Protein 5EVI (pdb70)

Nearest PDB structures (foldseek):
  5evi-assembly3_C  TM=1.002E+00  e=6.046E-64  Pseudomonas syringae pv. tomato str. DC3000
  5za2-assembly1_A  TM=9.577E-01  e=6.975E-39  Escherichia coli
  6k8x-assembly1_A  TM=9.691E-01  e=8.787E-38  Klebsiella pneumoniae
  5gsc-assembly1_A  TM=9.447E-01  e=3.032E-37  Klebsiella aerogenes
  6lc7-assembly2_B  TM=9.352E-01  e=4.575E-34  Enterobacter cloacae

Organism: Pseudomonas syringae pv. tomato (strain ATCC BAA-871 / DC3000) (NCBI:txid223283)

CATH classification: 3.40.710.10

Secondary structure (DSSP, 8-state):
-HHHHHHHHHHHH---S--SEEEEEEEE---EEEEEEB-----PBP-TT-BEE-GGGHHHHHHHHHHHHHHTTS--TTSBGGG--TTTTSHHHHSBTTHHHHT-SS---SS--TT--STTT--TTTT---SS-TTSEE---HHHHHHHHHHHHH---TTT---SHHHHHT-TTEESS-----TTBPPEE-TTS-EE-PPP-TTHHHHH--EE-HHHHHHHHHHHHT-S---HHHHHHHHHTT-EEEE----B-SS-BEEPSSP-HHHHHHHTS-----EE-EEEEEEEPP-TTSEE--EE-SS-EEEEEEE---EEEEEEE----HHHHHHHHHHHHHHH--/-HHHHHHHHHHHHHH---S--SEEEEEEEE---EEEEEEBS-TTT-PBP-TT-B---GGGHHHHHHHHHHHHHHTTS--TTSBGGG--TTTTSTGGGSBTTHHHHT-SS---SS--TT--STTT--HHHH---SS-TTSEE---HHHHHHHHHHHHH---TTT---SHHHHTT-TT--SS-----TTBPPEE-TTS-EE-PPP-TTHHHHH----HHHHHHHHHHHHT-S---HHHHHHHHHTT-EEEE----B-SS-EEEPSS--HHHHHHHTS-----EE-EEEEEEEPP-TTSEEEEEEEETTEEEEEEEE---EEEEEEE----HHHH--HHHHHHHHS--/-HHHHHHHHHHHH---S--SEEEEEEEE---EEEEEEB------B--TT-B---GGGHHHHHHHHHHHHHHTTS--TTSBGGG--TTTTSTGGGSBTTHHHHT-SS---SSPPTT--STTT--HHHH---SS-TTSEE---HHHHHHHHHHHHH---TTT---SHHHHHT-SS--SS--TTTGGGBPPEE-TTS-EE-PPP-TTHHHHH----HHHHHHHHHHHHT-S---HHHHHHHHHTT-EEEE----B-SS-BEEPSSP-HHHHHHHTS-----EE-EEEEEEEPP-TTSEE--EE-SS-EEEEEEE---EEEEEEE----HHHHHHHHHHHHHTS--/-HHHHHHHHHHHH----S--SEEEEEEEE---EEEEEEB-----PBP-TT-B---GGGHHHHHHHHHHHHHHTTS--TTSBGGG--TTTTSTTTTSBTTHHHHT-SS---SSPPTT--STTT--------SS-TTSEE---HHHHHHHHHHHHH---TTT---SHHHHHT-TT--SS--STTGGGBPPEE-TTS-EE-PPP-TTHHHHH----HHHHHHHHHHHHT-S---HHHHHHHHHTT-EEEE----B-SS-EEEPSSP-HHHHHHHTS-----EE-EEEEEEEPP-TTSEEEEEEE-SS-EEEEEEE---EEEEEEE----HHHHHHHHHHHHHHHS--

Sequence (1373 aa):
AALDTLVQTEARKVQEENNITGLSIAITRHGQQFYNYGVASATGQPVSSDTLFELGSISKTFTATLATWAQANGRLSLTQSIDTYPPLRDTRLGKIPVFHLGTHTAGGFPIQVPEKVQNTRQLDYFKAWQPEYLPGTHRTYANPSIGLLGVIAARSNPFQEAQQRLFPALGLNSTYVNVPDDQTLYAQGYNTLDEPVRVNPGILAAEAYGVKSSSRDLIRFVEANIGLGQYDAPLQQRALSDTRIGYFKVGGTQDLAWEQYPTPIHLDDVLLAGNASALNTQKADAIEPPLAAQPTAWVNTGSTNNGFGGYVAFIAQQLGIVILANNYPNEERVKLAYRILQHAEPNSAALDTLVQTEARKVQENNITGLSIAITRHGQQFYNYGVASKATGQPVSSDTLFELGSISKTFTATLATWAQANGRLSSLTQSIDTYPPLRDTRLGKIPVFHLGTHTAGGFPIQVPEKVQNTRQLDYFKAWQPEYLPGTHRTYANPSIGLLGVIAARSNPFQEAQQRLFPALGLNSTYVNVPDDQTLYAQGYNTLDEPVRVNPGILAAEAYGVSSSRDLIRFVEANIGLGQYDAPLQRALSDTRIGYFKVGGTQDLAWEQYPTPIHLDVLLAGNASALNTQKADAIEPPLAAQPTAWVNKTGSTNNGFGGYVAFIAQQLGIVILANNYPNEERVLAYRILQHAEPLAALDTLVQTEARKVQEENNITGLSIAITRHGQQFYNYGVASATGQPVSSDTLFELGSISKTFTATLATWAQANGRLSLTQSIDTYPPLRDTRLGKIPVFHLGTHTAGGFPIQVPEKVQNTRQLDYFKAWQPEYLPGTHRTYANPSIGLLGVIAARSNPFQEAQQRLFPALGLNSTYVNVPDDKQTLYAQGYNTLDEPVRVNPGILAAEAYGVSSSRDLIRFVEANIGLGQYDAPLQRALSDTRIGYFKVGGTQDLAWEQYPTPIHLDVLLAGNASALNTQKADAIEPPLAAQPTAWVNTGSTNGFGGYVVAFIAQQLGIVILANNYPNEERVKLAYRILQHAEPNSAALDTLVQTEARVQEENNITGLSIAITRHGQQFYNYGVASATGQPVSSDTLFELGSISKTFTATLATWAQANGRLSLTQSIDTYPPLRDTRLGKIPVFHLGTHTAGGFPIQVPEKVQNTRQLDYFAWQPEYLPGTHRTYANPSIGLLGVIAARSSNPFQQEAQQRLFPALGLNSTYVNVPDDKQTLYAQGYNTLDEPVRVNPGILAAEAYGVSSSRDLIRFVEANIGLGQYDAPLQRALSDTRIGYFKVGGTQDLAWEQYPTPIHLDVLLAGNASALNTQKADAIEPPLAAQPTAWVNKTGSTNNGFGGYVVAFIAQQLGIVILANNYPNEERVKLAYRILQHAEPL

Solvent-accessible surface area: 56270 Å² total

Radius of gyration: 38.15 Å; Cα contacts (8 Å, |Δi|>4): 3129; chains: 4; bounding box: 93×88×95 Å

Foldseek 3Di:
DVLLVLLVVLVVVLVVFPFQWKKKWKADPHTDIDIDHPLEVVRHGAGLFQKEFFAQVLLLLLLLLLLLCVLVVLDDQQQFQPVLPPLPPALNRRFGLLLLLQQFQADDDAEDDPVDADDVSLCCRRPDDGPDHGQFKHFHHLNSSLVSLVSSPSSVDSQCSCVPRCVLLPNPNKHLDDDDVVPRHGWFAAPVGDTDDDDDDDSCSRGGRMMGGNNRVVSVVQLLLPPDPHPVSSNSSSQQQQWFFKDFPQTGGRSKDKHAPPDDLVSVLVVQAPPSDMTGIDTDVVIHGRDQRIWIKWRDDRGWIKMKIDRSCGIIMIMITRHGDPSSVSVSSVSSRVPVPD/DVVVLLVLLVVLVVVLVVFPFQWKWKWKADPHTDIDIDHALDPVVRHGADLLFDFFQAQVLLLVLLLLQLLLVLVVLHDQQAFQPVLPPQPPALNRRFGLLLLLQQFQADDPAEDDPVDADDVSLCCRRPDDGPDHGQFKHFHHLNSLLSSQVSSCVSPDSQCSLVPSCVLLVNVFKHLDDDPVCPSHGFFAAPVGDTDDDDDDRSCSRRTRMGGNNRVVSVVQLLLPPDPHDVSSNSSSQQQQWFFKDFDQTGGRSKDKHAPPDDLVSVLVVQDPVSPMTTIHTDVVTHGRDQAIWIKDWRDDRGWTKIKIDRSCGIIMIMITRHGDPSSVSSRVSSSVVVDDD/DVLVVLLVVLVVVLVVFPFAWKKKWKADQHTDIDIDHALEVVRHGDDLFFDFFFFQVLLLLLLLLLLLLVLVVLDDQQQFQPVLPPQPPAPNRRFGLLLLQQQFSADDPAEDDPVDDDPVSLCCRRPDDGPDHGQFKHFHHQNSSLVSLVSSCSSPDSQCVCVPSCVLLPQPRKHLDHDPVCVVSHGFFAAPVRDTDDDDDDDSCSRRGRMGGNVRVVSVVQLLLPNRPHDDSSNSSSQQQQFFFKDDDQTGGRSKDKHAPPDDLVSVLVVQDPPSHMDTIDTDVPTHGRDLHIWIWWRDDRGWIKIKTDRSCGIIMIMITRHDGPSSVSVSRCSSRVPPDD/DQVVLLVVLVVLVCLVVFPFQWKKKWKWDVHTDIDIDHALAVVRHGADLFFDFFQFQVLLLLLLLLLLLCVLVVLHDQQAFLPVLPPCPPHLSRRFGLLLLLQQFSADDQAEDDPVQADPVSLCCNVDDGNDHGQFKHFHHLNSQLSSLVSSPSSPDSQCSLVVRCVLLVQPSKHLDHDPVSPVSYGWFAAPVRHTDDDDDGDSCSRRRRMHGQNRVVSLVQLLLPDRPHPPSSNSSSFQQQWFFKDFPQTGGRSKDKHAPPDDLVSVLVVQAVCSHMTTIDTDVPTHGRDQQIWIKDWRDDRGWTKIKIDRNCMIIMIMITRHGGPSSRSVSVVVSSVSVDDD

Structure (mmCIF, N/CA/C/O backbone):
data_5EVI
#
_entry.id   5EVI
#
_cell.length_a   53.869
_cell.length_b   72.645
_cell.length_c   93.770
_cell.angle_alpha   89.94
_cell.angle_beta   90.01
_cell.angle_gamma   90.08
#
_symmetry.space_group_name_H-M   'P 1'
#
loop_
_entity.id
_entity.type
_entity.pdbx_description
1 polymer 'Beta-Lactamase/D-Alanine Carboxypeptidase'
2 polymer 'Beta-Lactamase/D-Alanine Carboxypeptidase'
3 polymer 'Beta-Lactamase/D-Alanine Carboxypeptidase'
4 polymer 'Beta-Lactamase/D-Alanine Carboxypeptidase'
5 non-polymer 'SULFATE ION'
6 non-polymer 1,2-ETHANEDIOL
7 water water
#
loop_
_atom_site.group_PDB
_atom_site.id
_atom_site.type_symbol
_atom_site.label_atom_id
_atom_site.label_alt_id
_atom_site.label_comp_id
_atom_site.label_asym_id
_atom_site.label_entity_id
_atom_site.label_seq_id
_atom_site.pdbx_PDB_ins_code
_atom_site.Cartn_x
_atom_site.Cartn_y
_atom_site.Cartn_z
_atom_site.occupancy
_atom_site.B_iso_or_equiv
_atom_site.auth_seq_id
_atom_site.auth_comp_id
_atom_site.auth_asym_id
_atom_site.auth_atom_id
_atom_site.pdbx_PDB_model_num
ATOM 1 N N . ALA A 1 10 ? 23.994 6.022 17.805 1.00 21.85 5 ALA A N 1
ATOM 2 C CA . ALA A 1 10 ? 24.755 4.771 18.117 1.00 21.76 5 ALA A CA 1
ATOM 3 C C . ALA A 1 10 ? 23.889 3.818 18.933 1.00 21.78 5 ALA A C 1
ATOM 4 O O . ALA A 1 10 ? 23.826 2.632 18.614 1.00 21.90 5 ALA A O 1
ATOM 6 N N . ALA A 1 11 ? 23.231 4.347 19.972 1.00 22.04 6 ALA A N 1
ATOM 7 C CA . ALA A 1 11 ? 22.264 3.581 20.760 1.00 22.58 6 ALA A CA 1
ATOM 8 C C . ALA A 1 11 ? 21.094 3.118 19.890 1.00 22.92 6 ALA A C 1
ATOM 9 O O . ALA A 1 11 ? 20.716 1.958 19.926 1.00 22.23 6 ALA A O 1
ATOM 11 N N . LEU A 1 12 ? 20.526 4.038 19.120 1.00 23.19 7 LEU A N 1
ATOM 12 C CA . LEU A 1 12 ? 19.439 3.673 18.218 1.00 22.89 7 LEU A CA 1
ATOM 13 C C . LEU A 1 12 ? 19.930 2.652 17.214 1.00 22.52 7 LEU A C 1
ATOM 14 O O . LEU A 1 12 ? 19.272 1.642 17.003 1.00 21.97 7 LEU A O 1
ATOM 19 N N . ASP A 1 13 ? 21.120 2.867 16.658 1.00 22.89 8 ASP A N 1
ATOM 20 C CA . ASP A 1 13 ? 21.692 1.903 15.714 1.00 23.17 8 ASP A CA 1
ATOM 21 C C . ASP A 1 13 ? 21.959 0.505 16.349 1.00 22.02 8 ASP A C 1
ATOM 22 O O . ASP A 1 13 ? 21.693 -0.532 15.717 1.00 21.02 8 ASP A O 1
ATOM 27 N N . THR A 1 14 ? 22.436 0.466 17.600 1.00 20.67 9 THR A N 1
ATOM 28 C CA . THR A 1 14 ? 22.615 -0.804 18.305 1.00 19.56 9 THR A CA 1
ATOM 29 C C . THR A 1 14 ? 21.257 -1.494 18.550 1.00 17.93 9 THR A C 1
ATOM 30 O O . THR A 1 14 ? 21.162 -2.680 18.355 1.00 17.24 9 THR A O 1
ATOM 34 N N . LEU A 1 15 ? 20.211 -0.728 18.889 1.00 17.03 10 LEU A N 1
ATOM 35 C CA . LEU A 1 15 ? 18.846 -1.284 19.102 1.00 16.47 10 LEU A CA 1
ATOM 36 C C . LEU A 1 15 ? 18.250 -1.893 17.823 1.00 16.11 10 LEU A C 1
ATOM 37 O O . LEU A 1 15 ? 17.791 -3.046 17.826 1.00 15.24 10 LEU A O 1
ATOM 42 N N . VAL A 1 16 ? 18.256 -1.106 16.743 1.00 15.55 11 VAL A N 1
ATOM 43 C CA . VAL A 1 16 ? 17.749 -1.586 15.453 1.00 15.35 11 VAL A CA 1
ATOM 44 C C . VAL A 1 16 ? 18.445 -2.908 15.123 1.00 15.51 11 VAL A C 1
ATOM 45 O O . VAL A 1 16 ? 17.769 -3.887 14.867 1.00 15.77 11 VAL A O 1
ATOM 49 N N . GLN A 1 17 ? 19.773 -2.951 15.215 1.00 15.65 12 GLN A N 1
ATOM 50 C CA . GLN A 1 17 ? 20.510 -4.143 14.842 1.00 16.17 12 GLN A CA 1
ATOM 51 C C . GLN A 1 17 ? 20.096 -5.375 15.648 1.00 15.56 12 GLN A C 1
ATOM 52 O O . GLN A 1 17 ? 19.976 -6.460 15.083 1.00 15.68 12 GLN A O 1
ATOM 58 N N . THR A 1 18 ? 19.879 -5.207 16.949 1.00 15.56 13 THR A N 1
ATOM 59 C CA . THR A 1 18 ? 19.480 -6.311 17.855 1.00 15.49 13 THR A CA 1
ATOM 60 C C . THR A 1 18 ? 18.082 -6.836 17.497 1.00 15.33 13 THR A C 1
ATOM 61 O O . THR A 1 18 ? 17.909 -8.026 17.256 1.00 14.58 13 THR A O 1
ATOM 65 N N . GLU A 1 19 ? 17.115 -5.931 17.393 1.00 15.32 14 GLU A N 1
ATOM 66 C CA . GLU A 1 19 ? 15.745 -6.281 16.974 1.00 15.64 14 GLU A CA 1
ATOM 67 C C . GLU A 1 19 ? 15.688 -6.928 15.575 1.00 15.21 14 GLU A C 1
ATOM 68 O O . GLU A 1 19 ? 14.989 -7.934 15.392 1.00 14.85 14 GLU A O 1
ATOM 74 N N . ALA A 1 20 ? 16.428 -6.349 14.614 1.00 15.07 15 ALA A N 1
ATOM 75 C CA . ALA A 1 20 ? 16.513 -6.840 13.222 1.00 15.19 15 ALA A CA 1
ATOM 76 C C . ALA A 1 20 ? 17.069 -8.260 13.137 1.00 15.59 15 ALA A C 1
ATOM 77 O O . ALA A 1 20 ? 16.460 -9.157 12.543 1.00 15.39 15 ALA A O 1
ATOM 79 N N . ARG A 1 21 ? 18.218 -8.470 13.772 1.00 15.68 16 ARG A N 1
ATOM 80 C CA . ARG A 1 21 ? 18.826 -9.799 13.846 1.00 16.53 16 ARG A CA 1
ATOM 81 C C . ARG A 1 21 ? 17.915 -10.838 14.536 1.00 15.62 16 ARG A C 1
ATOM 82 O O . ARG A 1 21 ? 17.834 -11.958 14.089 1.00 14.96 16 ARG A O 1
ATOM 90 N N . LYS A 1 22 ? 17.249 -10.466 15.627 1.00 15.58 17 LYS A N 1
ATOM 91 C CA . LYS A 1 22 ? 16.361 -11.393 16.327 1.00 15.83 17 LYS A CA 1
ATOM 92 C C . LYS A 1 22 ? 15.180 -11.838 15.432 1.00 15.23 17 LYS A C 1
ATOM 93 O O . LYS A 1 22 ? 14.869 -13.015 15.350 1.00 14.52 17 LYS A O 1
ATOM 99 N N . VAL A 1 23 ? 14.552 -10.889 14.746 1.00 14.97 18 VAL A N 1
ATOM 100 C CA . VAL A 1 23 ? 13.426 -11.211 13.877 1.00 14.78 18 VAL A CA 1
ATOM 101 C C . VAL A 1 23 ? 13.881 -12.044 12.655 1.00 14.94 18 VAL A C 1
ATOM 102 O O . VAL A 1 23 ? 13.177 -12.953 12.222 1.00 14.28 18 VAL A O 1
ATOM 114 N N . GLN A 1 25 ? 16.451 -14.120 12.654 1.00 16.49 20 GLN A N 1
ATOM 115 C CA . GLN A 1 25 ? 16.699 -15.455 13.220 1.00 16.72 20 GLN A CA 1
ATOM 116 C C . GLN A 1 25 ? 15.416 -16.258 13.406 1.00 16.18 20 GLN A C 1
ATOM 117 O O . GLN A 1 25 ? 15.358 -17.398 12.999 1.00 16.57 20 GLN A O 1
ATOM 123 N N A GLU A 1 26 ? 14.404 -15.646 14.033 0.38 16.00 21 GLU A N 1
ATOM 124 N N B GLU A 1 26 ? 14.402 -15.635 13.975 0.62 16.23 21 GLU A N 1
ATOM 125 C CA A GLU A 1 26 ? 13.090 -16.271 14.285 0.38 15.84 21 GLU A CA 1
ATOM 126 C CA B GLU A 1 26 ? 13.159 -16.307 14.287 0.62 16.27 21 GLU A CA 1
ATOM 127 C C A GLU A 1 26 ? 12.408 -16.722 13.002 0.38 15.72 21 GLU A C 1
ATOM 128 C C B GLU A 1 26 ? 12.266 -16.620 13.086 0.62 15.95 21 GLU A C 1
ATOM 129 O O A GLU A 1 26 ? 11.982 -17.867 12.887 0.38 15.77 21 GLU A O 1
ATOM 130 O O B GLU A 1 26 ? 11.511 -17.583 13.127 0.62 16.12 21 GLU A O 1
ATOM 141 N N . ASN A 1 27 ? 12.361 -15.824 12.023 1.00 15.64 22 ASN A N 1
ATOM 142 C CA . ASN A 1 27 ? 11.520 -15.991 10.836 1.00 15.35 22 ASN A CA 1
ATOM 143 C C . ASN A 1 27 ? 12.232 -16.416 9.565 1.00 15.00 22 ASN A C 1
ATOM 144 O O . ASN A 1 27 ? 11.580 -16.527 8.502 1.00 14.51 22 ASN A O 1
ATOM 149 N N . ASN A 1 28 ? 13.533 -16.724 9.689 1.00 14.92 23 ASN A N 1
ATOM 150 C CA . ASN A 1 28 ? 14.384 -17.192 8.594 1.00 15.34 23 ASN A CA 1
ATOM 151 C C . ASN A 1 28 ? 14.389 -16.225 7.409 1.00 14.50 23 ASN A C 1
ATOM 152 O O . ASN A 1 28 ? 13.999 -16.561 6.268 1.00 14.79 23 ASN A O 1
ATOM 157 N N . ILE A 1 29 ? 14.776 -14.993 7.698 1.00 13.50 24 ILE A N 1
ATOM 158 C CA . ILE A 1 29 ? 14.797 -13.953 6.694 1.00 12.74 24 ILE A CA 1
ATOM 159 C C . ILE A 1 29 ? 16.225 -13.863 6.208 1.00 12.43 24 ILE A C 1
ATOM 160 O O . ILE A 1 29 ? 17.170 -13.819 7.012 1.00 12.63 24 ILE A O 1
ATOM 165 N N . THR A 1 30 ? 16.367 -13.809 4.891 1.00 12.18 25 THR A N 1
ATOM 166 C CA . THR A 1 30 ? 17.679 -13.766 4.203 1.00 11.66 25 THR A CA 1
ATOM 167 C C . THR A 1 30 ? 18.250 -12.352 4.044 1.00 11.65 25 THR A C 1
ATOM 168 O O . THR A 1 30 ? 19.476 -12.150 4.170 1.00 11.74 25 THR A O 1
ATOM 172 N N . GLY A 1 31 ? 17.368 -11.425 3.698 1.00 11.40 26 GLY A N 1
ATOM 173 C CA . GLY A 1 31 ? 17.659 -10.005 3.589 1.00 11.09 26 GLY A CA 1
ATOM 174 C C . GLY A 1 31 ? 16.592 -9.101 4.164 1.00 10.92 26 GLY A C 1
ATOM 175 O O . GLY A 1 31 ? 15.409 -9.380 4.110 1.00 10.92 26 GLY A O 1
ATOM 176 N N . LEU A 1 32 ? 17.021 -7.980 4.690 1.00 10.83 27 LEU A N 1
ATOM 177 C CA . LEU A 1 32 ? 16.128 -7.054 5.357 1.00 10.77 27 LEU A CA 1
ATOM 178 C C . LEU A 1 32 ? 16.685 -5.660 5.190 1.00 10.51 27 LEU A C 1
ATOM 179 O O . LEU A 1 32 ? 17.878 -5.397 5.464 1.00 10.22 27 LEU A O 1
ATOM 184 N N . SER A 1 33 ? 15.822 -4.766 4.727 1.00 10.36 28 SER A N 1
ATOM 185 C CA . SER A 1 33 ? 16.168 -3.354 4.633 1.00 10.54 28 SER A CA 1
ATOM 186 C C . SER A 1 33 ? 15.169 -2.518 5.405 1.00 10.26 28 SER A C 1
ATOM 187 O O . SER A 1 33 ? 13.975 -2.584 5.100 1.00 10.37 28 SER A O 1
ATOM 190 N N . ILE A 1 34 ? 15.672 -1.722 6.374 1.00 10.13 29 ILE A N 1
ATOM 191 C CA . ILE A 1 34 ? 14.862 -0.769 7.173 1.00 10.04 29 ILE A CA 1
ATOM 192 C C . ILE A 1 34 ? 15.286 0.687 6.895 1.00 10.04 29 ILE A C 1
ATOM 193 O O . ILE A 1 34 ? 16.487 1.032 6.817 1.00 10.33 29 ILE A O 1
ATOM 198 N N . ALA A 1 35 ? 14.321 1.561 6.760 1.00 10.02 30 ALA A N 1
ATOM 199 C CA . ALA A 1 35 ? 14.613 2.975 6.747 1.00 10.26 30 ALA A CA 1
ATOM 200 C C . ALA A 1 35 ? 13.686 3.657 7.729 1.00 10.44 30 ALA A C 1
ATOM 201 O O . ALA A 1 35 ? 12.507 3.331 7.774 1.00 10.59 30 ALA A O 1
ATOM 203 N N . ILE A 1 36 ? 14.212 4.636 8.468 1.00 10.89 31 ILE A N 1
ATOM 204 C CA . ILE A 1 36 ? 13.418 5.473 9.365 1.00 11.11 31 ILE A CA 1
ATOM 205 C C . ILE A 1 36 ? 13.607 6.940 9.013 1.00 11.09 31 ILE A C 1
ATOM 206 O O . ILE A 1 36 ? 14.676 7.369 8.601 1.00 11.17 31 ILE A O 1
ATOM 211 N N . THR A 1 37 ? 12.552 7.721 9.186 1.00 11.00 32 THR A N 1
ATOM 212 C CA . THR A 1 37 ? 12.656 9.151 9.019 1.00 11.06 32 THR A CA 1
ATOM 213 C C . THR A 1 37 ? 12.082 9.759 10.299 1.00 11.32 32 THR A C 1
ATOM 214 O O . THR A 1 37 ? 11.070 9.280 10.838 1.00 10.72 32 THR A O 1
ATOM 218 N N . ARG A 1 38 ? 12.796 10.759 10.820 1.00 11.81 33 ARG A N 1
ATOM 219 C CA . ARG A 1 38 ? 12.400 11.456 12.042 1.00 12.55 33 ARG A CA 1
ATOM 220 C C . ARG A 1 38 ? 12.649 12.930 11.792 1.00 13.06 33 ARG A C 1
ATOM 221 O O . ARG A 1 38 ? 13.818 13.337 11.601 1.00 12.66 33 ARG A O 1
ATOM 229 N N . HIS A 1 39 ? 11.579 13.729 11.713 1.00 13.82 34 HIS A N 1
ATOM 230 C CA . HIS A 1 39 ? 11.688 15.148 11.349 1.00 15.10 34 HIS A CA 1
ATOM 231 C C . HIS A 1 39 ? 12.537 15.400 10.079 1.00 15.05 34 HIS A C 1
ATOM 232 O O . HIS A 1 39 ? 13.445 16.251 10.106 1.00 16.20 34 HIS A O 1
ATOM 239 N N . GLY A 1 40 ? 12.278 14.655 8.996 1.00 14.75 35 GLY A N 1
ATOM 240 C CA . GLY A 1 40 ? 13.125 14.710 7.788 1.00 14.45 35 GLY A CA 1
ATOM 241 C C . GLY A 1 40 ? 14.463 13.991 7.813 1.00 14.16 35 GLY A C 1
ATOM 242 O O . GLY A 1 40 ? 15.030 13.693 6.759 1.00 13.81 35 GLY A O 1
ATOM 254 N N . GLN A 1 42 ? 16.711 11.004 7.711 1.00 14.06 37 GLN A N 1
ATOM 255 C CA . GLN A 1 42 ? 16.600 9.613 7.275 1.00 14.30 37 GLN A CA 1
ATOM 256 C C . GLN A 1 42 ? 17.801 8.772 7.673 1.00 14.24 37 GLN A C 1
ATOM 257 O O . GLN A 1 42 ? 18.947 9.226 7.503 1.00 13.93 37 GLN A O 1
ATOM 263 N N . GLN A 1 43 ? 17.550 7.561 8.162 1.00 14.12 38 GLN A N 1
ATOM 264 C CA . GLN A 1 43 ? 18.606 6.589 8.495 1.00 14.43 38 GLN A CA 1
ATOM 265 C C . GLN A 1 43 ? 18.246 5.217 7.976 1.00 14.04 38 GLN A C 1
ATOM 266 O O . GLN A 1 43 ? 17.068 4.817 7.986 1.00 13.94 38 GLN A O 1
ATOM 272 N N . PHE A 1 44 ? 19.273 4.482 7.558 1.00 13.63 39 PHE A N 1
ATOM 273 C CA . PHE A 1 44 ? 19.132 3.255 6.791 1.00 13.58 39 PHE A CA 1
ATOM 274 C C . PHE A 1 44 ? 19.889 2.144 7.478 1.00 13.52 39 PHE A C 1
ATOM 275 O O . PHE A 1 44 ? 21.027 2.350 7.946 1.00 13.36 39 PHE A O 1
ATOM 283 N N . TYR A 1 45 ? 19.265 0.967 7.515 1.00 13.43 40 TYR A N 1
ATOM 284 C CA . TYR A 1 45 ? 19.794 -0.203 8.190 1.00 13.49 40 TYR A CA 1
ATOM 285 C C . TYR A 1 45 ? 19.586 -1.420 7.307 1.00 13.25 40 TYR A C 1
ATOM 286 O O . TYR A 1 45 ? 18.449 -1.858 7.049 1.00 13.08 40 TYR A O 1
ATOM 295 N N . ASN A 1 46 ? 20.688 -1.972 6.832 1.00 12.84 41 ASN A N 1
ATOM 296 C CA . ASN A 1 46 ? 20.641 -3.056 5.884 1.00 13.35 41 ASN A CA 1
ATOM 297 C C . ASN A 1 46 ? 21.321 -4.291 6.456 1.00 13.40 41 ASN A C 1
ATOM 298 O O . ASN A 1 46 ? 22.430 -4.185 7.053 1.00 13.69 41 ASN A O 1
ATOM 303 N N . TYR A 1 47 ? 20.651 -5.440 6.308 1.00 13.72 42 TYR A N 1
ATOM 304 C CA . TYR A 1 47 ? 21.132 -6.734 6.823 1.00 13.89 42 TYR A CA 1
ATOM 305 C C . TYR A 1 47 ? 20.918 -7.847 5.824 1.00 13.85 42 TYR A C 1
ATOM 306 O O . TYR A 1 47 ? 19.937 -7.827 5.044 1.00 14.27 42 TYR A O 1
ATOM 315 N N . GLY A 1 48 ? 21.842 -8.813 5.858 1.00 13.47 43 GLY A N 1
ATOM 316 C CA . GLY A 1 48 ? 21.757 -10.007 5.045 1.00 13.26 43 GLY A CA 1
ATOM 317 C C . GLY A 1 48 ? 21.999 -9.705 3.573 1.00 13.03 43 GLY A C 1
ATOM 318 O O . GLY A 1 48 ? 22.753 -8.756 3.213 1.00 12.56 43 GLY A O 1
ATOM 319 N N . VAL A 1 49 ? 21.366 -10.512 2.729 1.00 13.24 44 VAL A N 1
ATOM 320 C CA . VAL A 1 49 ? 21.663 -10.544 1.305 1.00 13.56 44 VAL A CA 1
ATOM 321 C C . VAL A 1 49 ? 20.379 -10.611 0.485 1.00 14.06 44 VAL A C 1
ATOM 322 O O . VAL A 1 49 ? 19.318 -11.057 0.976 1.00 13.94 44 VAL A O 1
ATOM 326 N N . ALA A 1 50 ? 20.480 -10.129 -0.744 1.00 14.46 45 ALA A N 1
ATOM 327 C CA . ALA A 1 50 ? 19.325 -9.990 -1.639 1.00 14.99 45 ALA A CA 1
ATOM 328 C C . ALA A 1 50 ? 19.003 -11.297 -2.292 1.00 15.59 45 ALA A C 1
ATOM 329 O O . ALA A 1 50 ? 17.859 -11.531 -2.708 1.00 15.85 45 ALA A O 1
ATOM 331 N N . SER A 1 51 ? 20.021 -12.138 -2.393 1.00 16.30 46 SER A N 1
ATOM 332 C CA . SER A 1 51 ? 19.944 -13.420 -3.050 1.00 16.65 46 SER A CA 1
ATOM 333 C C . SER A 1 51 ? 20.995 -14.313 -2.432 1.00 16.86 46 SER A C 1
ATOM 334 O O . SER A 1 51 ? 22.138 -13.888 -2.254 1.00 16.10 46 SER A O 1
ATOM 348 N N . ALA A 1 53 ? 22.016 -1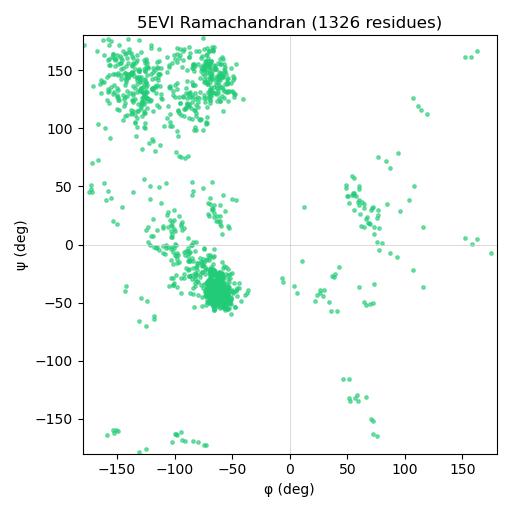6.912 -4.014 1.00 19.74 48 ALA A N 1
ATOM 349 C CA . ALA A 1 53 ? 22.767 -17.322 -5.190 1.00 19.95 48 ALA A CA 1
ATOM 350 C C . ALA A 1 53 ? 23.903 -16.366 -5.532 1.00 19.58 48 ALA A C 1
ATOM 351 O O . ALA A 1 53 ? 25.023 -16.810 -5.768 1.00 19.51 48 ALA A O 1
ATOM 353 N N . THR A 1 54 ? 23.619 -15.065 -5.586 1.00 19.00 49 THR A N 1
ATOM 354 C CA . THR A 1 54 ? 24.686 -14.072 -5.848 1.00 18.97 49 THR A CA 1
ATOM 355 C C . THR A 1 54 ? 25.508 -13.763 -4.584 1.00 18.58 49 THR A C 1
ATOM 356 O O . THR A 1 54 ? 26.717 -13.482 -4.657 1.00 18.57 49 THR A O 1
ATOM 360 N N . GLY A 1 55 ? 24.876 -13.817 -3.415 1.00 17.91 50 GLY A N 1
ATOM 361 C CA . GLY A 1 55 ? 25.510 -13.306 -2.176 1.00 17.29 50 GLY A CA 1
ATOM 362 C C . GLY A 1 55 ? 25.561 -11.781 -2.117 1.00 17.18 50 GLY A C 1
ATOM 363 O O . GLY A 1 55 ? 26.262 -11.204 -1.255 1.00 16.49 50 GLY A O 1
ATOM 364 N N . GLN A 1 56 ? 24.788 -11.116 -2.980 1.00 17.00 51 GLN A N 1
ATOM 365 C CA . GLN A 1 56 ? 24.823 -9.656 -3.037 1.00 17.38 51 GLN A CA 1
ATOM 366 C C . GLN A 1 56 ? 24.221 -9.133 -1.753 1.00 16.35 51 GLN A C 1
ATOM 367 O O . GLN A 1 56 ? 23.173 -9.624 -1.373 1.00 16.29 51 GLN A O 1
ATOM 373 N N . PRO A 1 57 ? 24.872 -8.156 -1.088 1.00 15.47 52 PRO A N 1
ATOM 374 C CA . PRO A 1 57 ? 24.263 -7.649 0.137 1.00 14.80 52 PRO A CA 1
ATOM 375 C C . PRO A 1 57 ? 23.074 -6.760 -0.133 1.00 14.07 52 PRO A C 1
ATOM 376 O O . PRO A 1 57 ? 22.976 -6.109 -1.203 1.00 13.94 52 PRO A O 1
ATOM 380 N N . VAL A 1 58 ? 22.177 -6.732 0.847 1.00 13.37 53 VAL A N 1
ATOM 381 C CA . VAL A 1 58 ? 21.027 -5.853 0.799 1.00 13.05 53 VAL A CA 1
ATOM 382 C C . VAL A 1 58 ? 21.540 -4.419 1.016 1.00 12.46 53 VAL A C 1
ATOM 383 O O . VAL A 1 58 ? 22.412 -4.188 1.838 1.00 12.20 53 VAL A O 1
ATOM 387 N N . SER A 1 59 ? 20.957 -3.464 0.309 1.00 12.17 54 SER A N 1
ATOM 388 C CA . SER A 1 59 ? 21.227 -2.056 0.522 1.00 11.82 54 SER A CA 1
ATOM 389 C C . SER A 1 59 ? 19.923 -1.296 0.400 1.00 11.67 54 SER A C 1
ATOM 390 O O . SER A 1 59 ? 18.856 -1.861 0.089 1.00 11.29 54 SER A O 1
ATOM 393 N N . SER A 1 60 ? 20.018 -0.003 0.646 1.00 11.38 55 SER A N 1
ATOM 394 C CA . SER A 1 60 ? 18.860 0.866 0.563 1.00 11.41 55 SER A CA 1
ATOM 395 C C . SER A 1 60 ? 18.328 1.077 -0.877 1.00 11.21 55 SER A C 1
ATOM 396 O O . SER A 1 60 ? 17.262 1.686 -1.050 1.00 10.98 55 SER A O 1
ATOM 399 N N . ASP A 1 61 ? 19.073 0.615 -1.884 1.00 11.21 56 ASP A N 1
ATOM 400 C CA . ASP A 1 61 ? 18.659 0.638 -3.308 1.00 11.53 56 ASP A CA 1
ATOM 401 C C . ASP A 1 61 ? 18.257 -0.751 -3.850 1.00 11.36 56 ASP A C 1
ATOM 402 O O . ASP A 1 61 ? 17.856 -0.902 -5.013 1.00 11.05 56 ASP A O 1
ATOM 407 N N . THR A 1 62 ? 18.371 -1.786 -3.017 1.00 11.39 57 THR A N 1
ATOM 408 C CA . THR A 1 62 ? 17.828 -3.129 -3.341 1.00 11.54 57 THR A CA 1
ATOM 409 C C . THR A 1 62 ? 16.313 -3.005 -3.615 1.00 11.70 57 THR A C 1
ATOM 410 O O . THR A 1 62 ? 15.611 -2.398 -2.814 1.00 11.66 57 THR A O 1
ATOM 414 N N . LEU A 1 63 ? 15.816 -3.593 -4.706 1.00 11.95 58 LEU A N 1
ATOM 415 C CA . LEU A 1 63 ? 14.361 -3.586 -5.020 1.00 11.93 58 LEU A CA 1
ATOM 416 C C . LEU A 1 63 ? 13.706 -4.781 -4.337 1.00 11.75 58 LEU A C 1
ATOM 417 O O . LEU A 1 63 ? 14.178 -5.909 -4.423 1.00 11.47 58 LEU A O 1
ATOM 422 N N . PHE A 1 64 ? 12.617 -4.519 -3.627 1.00 11.58 59 PHE A N 1
ATOM 423 C CA . PHE A 1 64 ? 11.763 -5.557 -3.073 1.00 11.68 59 PHE A CA 1
ATOM 424 C C . PHE A 1 64 ? 10.366 -5.419 -3.678 1.00 11.80 59 PHE A C 1
ATOM 425 O O . PHE A 1 64 ? 9.920 -4.317 -4.043 1.00 11.79 59 PHE A O 1
ATOM 433 N N . GLU A 1 65 ? 9.676 -6.549 -3.749 1.00 12.18 60 GLU A N 1
ATOM 434 C CA . GLU A 1 65 ? 8.234 -6.579 -4.077 1.00 12.23 60 GLU A CA 1
ATOM 435 C C . GLU A 1 65 ? 7.411 -5.999 -2.920 1.00 11.94 60 GLU A C 1
ATOM 436 O O . GLU A 1 65 ? 7.590 -6.400 -1.752 1.00 12.12 60 GLU A O 1
ATOM 442 N N . LEU A 1 66 ? 6.522 -5.055 -3.211 1.00 11.55 61 LEU A N 1
ATOM 443 C CA . LEU A 1 66 ? 5.777 -4.406 -2.147 1.00 11.21 61 LEU A CA 1
ATOM 444 C C . LEU A 1 66 ? 4.532 -5.139 -1.787 1.00 11.32 61 LEU A C 1
ATOM 445 O O . LEU A 1 66 ? 4.008 -4.941 -0.688 1.00 11.58 61 LEU A O 1
ATOM 450 N N . GLY A 1 67 ? 4.026 -5.984 -2.688 1.00 11.30 62 GLY A N 1
ATOM 451 C CA . GLY A 1 67 ? 2.768 -6.649 -2.430 1.00 11.41 62 GLY A CA 1
ATOM 452 C C . GLY A 1 67 ? 1.730 -5.569 -2.240 1.00 11.48 62 GLY A C 1
ATOM 453 O O . GLY A 1 67 ? 1.711 -4.616 -2.976 1.00 11.61 62 GLY A O 1
ATOM 454 N N . SER A 1 68 ? 0.899 -5.715 -1.223 1.00 11.61 63 SER A N 1
ATOM 455 C CA . SER A 1 68 ? -0.253 -4.836 -1.032 1.00 11.97 63 SER A CA 1
ATOM 456 C C . SER A 1 68 ? 0.066 -3.392 -0.630 1.00 11.73 63 SER A C 1
ATOM 457 O O . SER A 1 68 ? -0.820 -2.540 -0.695 1.00 11.65 63 SER A O 1
ATOM 460 N N . ILE A 1 69 ? 1.312 -3.078 -0.265 1.00 11.51 64 ILE A N 1
ATOM 461 C CA . ILE A 1 69 ? 1.698 -1.675 -0.137 1.00 11.47 64 ILE A CA 1
ATOM 462 C C . ILE A 1 69 ? 1.488 -0.947 -1.485 1.00 11.49 64 ILE A C 1
ATOM 463 O O . ILE A 1 69 ? 1.173 0.249 -1.491 1.00 11.77 64 ILE A O 1
ATOM 468 N N . SER A 1 70 ? 1.603 -1.671 -2.606 1.00 11.61 65 SER A N 1
ATOM 469 C CA . SER A 1 70 ? 1.222 -1.165 -3.954 1.00 12.00 65 SER A CA 1
ATOM 470 C C . SER A 1 70 ? -0.111 -0.424 -4.001 1.00 12.32 65 SER A C 1
ATOM 471 O O . SER A 1 70 ? -0.253 0.548 -4.765 1.00 12.76 65 SER A O 1
ATOM 474 N N . LYS A 1 71 ? -1.075 -0.917 -3.213 1.00 12.58 66 LYS A N 1
ATOM 475 C CA . LYS A 1 71 ? -2.435 -0.384 -3.149 1.00 12.69 66 LYS A CA 1
ATOM 476 C C . LYS A 1 71 ? -2.472 1.073 -2.744 1.00 12.73 66 LYS A C 1
ATOM 477 O O . LYS A 1 71 ? -3.380 1.804 -3.167 1.00 12.60 66 LYS A O 1
ATOM 483 N N . THR A 1 72 ? -1.519 1.490 -1.911 1.00 12.50 67 THR A N 1
ATOM 484 C CA . THR A 1 72 ? -1.422 2.894 -1.459 1.00 12.77 67 THR A CA 1
ATOM 485 C C . THR A 1 72 ? -1.012 3.822 -2.595 1.00 13.27 67 THR A C 1
ATOM 486 O O . THR A 1 72 ? -1.486 4.970 -2.657 1.00 13.82 67 THR A O 1
ATOM 490 N N . PHE A 1 73 ? -0.186 3.317 -3.511 1.00 13.31 68 PHE A N 1
ATOM 491 C CA . PHE A 1 73 ? 0.123 4.048 -4.745 1.00 13.67 68 PHE A CA 1
ATOM 492 C C . PHE A 1 73 ? -1.048 4.085 -5.708 1.00 13.24 68 PHE A C 1
ATOM 493 O O . PHE A 1 73 ? -1.300 5.115 -6.287 1.00 13.34 68 PHE A O 1
ATOM 501 N N . THR A 1 74 ? -1.779 2.970 -5.842 1.00 13.17 69 THR A N 1
ATOM 502 C CA . THR A 1 74 ? -3.006 2.921 -6.633 1.00 12.97 69 THR A CA 1
ATOM 503 C C . THR A 1 74 ? -3.985 3.968 -6.112 1.00 12.42 69 THR A C 1
ATOM 504 O O . THR A 1 74 ? -4.574 4.752 -6.900 1.00 12.48 69 THR A O 1
ATOM 508 N N . ALA A 1 75 ? -4.149 3.993 -4.793 1.00 11.69 70 ALA A N 1
ATOM 509 C CA . ALA A 1 75 ? -5.068 4.952 -4.158 1.00 11.45 70 ALA A CA 1
ATOM 510 C C . ALA A 1 75 ? -4.610 6.403 -4.363 1.00 11.25 70 ALA A C 1
ATOM 511 O O . ALA A 1 75 ? -5.441 7.306 -4.625 1.00 10.66 70 ALA A O 1
ATOM 513 N N . THR A 1 76 ? -3.310 6.650 -4.234 1.00 11.21 71 THR A N 1
ATOM 514 C CA . THR A 1 76 ? -2.756 7.971 -4.544 1.00 11.49 71 THR A CA 1
ATOM 515 C C . THR A 1 76 ? -2.975 8.360 -6.015 1.00 11.59 71 THR A C 1
ATOM 516 O O . THR A 1 76 ? -3.274 9.519 -6.310 1.00 11.68 71 THR A O 1
ATOM 520 N N . LEU A 1 77 ? -2.841 7.418 -6.939 1.00 11.86 72 LEU A N 1
ATOM 521 C CA . LEU A 1 77 ? -3.239 7.709 -8.325 1.00 12.00 72 LEU A CA 1
ATOM 522 C C . LEU A 1 77 ? -4.682 8.248 -8.425 1.00 12.11 72 LEU A C 1
ATOM 523 O O . LEU A 1 77 ? -4.901 9.283 -9.069 1.00 12.35 72 LEU A O 1
ATOM 528 N N . ALA A 1 78 ? -5.616 7.604 -7.736 1.00 12.00 73 ALA A N 1
ATOM 529 C CA . ALA A 1 78 ? -7.047 8.001 -7.754 1.00 11.99 73 ALA A CA 1
ATOM 530 C C . ALA A 1 78 ? -7.298 9.404 -7.208 1.00 11.79 73 ALA A C 1
ATOM 531 O O . ALA A 1 78 ? -7.926 10.239 -7.879 1.00 11.43 73 ALA A O 1
ATOM 533 N N . THR A 1 79 ? -6.742 9.711 -6.036 1.00 11.65 74 THR A N 1
ATOM 534 C CA . THR A 1 79 ? -6.946 11.031 -5.433 1.00 11.60 74 THR A CA 1
ATOM 535 C C . THR A 1 79 ? -6.229 12.125 -6.212 1.00 11.79 74 THR A C 1
ATOM 536 O O . THR A 1 79 ? -6.708 13.258 -6.255 1.00 11.67 74 THR A O 1
ATOM 540 N N . TRP A 1 80 ? -5.098 11.806 -6.840 1.00 12.01 75 TRP A N 1
ATOM 541 C CA . TRP A 1 80 ? -4.422 12.734 -7.736 1.00 12.24 75 TRP A CA 1
ATOM 542 C C . TRP A 1 80 ? -5.279 13.046 -8.962 1.00 12.58 75 TRP A C 1
ATOM 543 O O . TRP A 1 80 ? -5.458 14.214 -9.325 1.00 12.94 75 TRP A O 1
ATOM 554 N N . ALA A 1 81 ? -5.788 12.004 -9.601 1.00 12.96 76 ALA A N 1
ATOM 555 C CA . ALA A 1 81 ? -6.852 12.158 -10.622 1.00 13.50 76 ALA A CA 1
ATOM 556 C C . ALA A 1 81 ? -7.968 13.062 -10.129 1.00 13.83 76 ALA A C 1
ATOM 557 O O . ALA A 1 81 ? -8.310 14.065 -10.796 1.00 14.54 76 ALA A O 1
ATOM 559 N N . GLN A 1 82 ? -8.536 12.740 -8.963 1.00 14.10 77 GLN A N 1
ATOM 560 C CA . GLN A 1 82 ? -9.549 13.576 -8.322 1.00 14.10 77 GLN A CA 1
ATOM 561 C C . GLN A 1 82 ? -9.144 15.028 -8.076 1.00 14.09 77 GLN A C 1
ATOM 562 O O . GLN A 1 82 ? -9.945 15.927 -8.308 1.00 14.40 77 GLN A O 1
ATOM 568 N N . ALA A 1 83 ? -7.924 15.259 -7.599 1.00 13.68 78 ALA A N 1
ATOM 569 C CA . ALA A 1 83 ? -7.424 16.620 -7.349 1.00 13.85 78 ALA A CA 1
ATOM 570 C C . ALA A 1 83 ? -7.113 17.400 -8.644 1.00 14.08 78 ALA A C 1
ATOM 571 O O . ALA A 1 83 ? -6.853 18.598 -8.585 1.00 14.49 78 ALA A O 1
ATOM 573 N N . ASN A 1 84 ? -7.076 16.721 -9.788 1.00 14.38 79 ASN A N 1
ATOM 574 C CA . ASN A 1 84 ? -6.975 17.376 -11.096 1.00 14.81 79 ASN A CA 1
ATOM 575 C C . ASN A 1 84 ? -8.287 17.497 -11.858 1.00 15.05 79 ASN A C 1
ATOM 576 O O . ASN A 1 84 ? -8.264 17.867 -13.023 1.00 15.10 79 ASN A O 1
ATOM 581 N N . GLY A 1 85 ? -9.410 17.257 -11.188 1.00 15.28 80 GLY A N 1
ATOM 582 C CA . GLY A 1 85 ? -10.746 17.412 -11.798 1.00 15.79 80 GLY A CA 1
ATOM 583 C C . GLY A 1 85 ? -11.177 16.275 -12.727 1.00 16.47 80 GLY A C 1
ATOM 584 O O . GLY A 1 85 ? -12.169 16.406 -13.445 1.00 16.87 80 GLY A O 1
ATOM 585 N N . ARG A 1 86 ? -10.477 15.143 -12.692 1.00 16.81 81 ARG A N 1
ATOM 586 C CA . ARG A 1 86 ? -10.707 14.052 -13.664 1.00 17.71 81 ARG A CA 1
ATOM 587 C C . ARG A 1 86 ? -11.503 12.890 -13.105 1.00 17.32 81 ARG A C 1
ATOM 588 O O . ARG A 1 86 ? -11.863 11.965 -13.840 1.00 17.46 81 ARG A O 1
ATOM 596 N N . LEU A 1 87 ? -11.829 12.945 -11.819 1.00 17.22 82 LEU A N 1
ATOM 597 C CA . LEU A 1 87 ? -12.450 11.818 -11.139 1.00 17.16 82 LEU A CA 1
ATOM 598 C C . LEU A 1 87 ? -13.001 12.260 -9.796 1.00 17.16 82 LEU A C 1
ATOM 599 O O . LEU A 1 87 ? -12.243 12.424 -8.875 1.00 17.11 82 LEU A O 1
ATOM 604 N N . SER A 1 88 ? -14.311 12.447 -9.652 1.00 17.38 83 SER A N 1
ATOM 605 C CA . SER A 1 88 ? -14.891 12.669 -8.326 1.00 17.13 83 SER A CA 1
ATOM 606 C C . SER A 1 88 ? -15.304 11.317 -7.701 1.00 16.74 83 SER A C 1
ATOM 607 O O . SER A 1 88 ? -16.169 10.590 -8.216 1.00 17.35 83 SER A O 1
ATOM 610 N N . LEU A 1 89 ? -14.661 10.982 -6.583 1.00 16.05 84 LEU A N 1
ATOM 611 C CA . LEU A 1 89 ? -14.805 9.678 -5.911 1.00 15.75 84 LEU A CA 1
ATOM 612 C C . LEU A 1 89 ? -16.149 9.423 -5.242 1.00 15.68 84 LEU A C 1
ATOM 613 O O . LEU A 1 89 ? -16.445 8.300 -4.815 1.00 15.01 84 LEU A O 1
ATOM 618 N N . THR A 1 90 ? -16.950 10.479 -5.096 1.00 15.76 85 THR A N 1
ATOM 619 C CA . THR A 1 90 ? -18.301 10.331 -4.657 1.00 16.06 85 THR A CA 1
ATOM 620 C C . THR A 1 90 ? -19.256 9.905 -5.805 1.00 16.18 85 THR A C 1
ATOM 621 O O . THR A 1 90 ? -20.344 9.444 -5.530 1.00 16.21 85 THR A O 1
ATOM 625 N N . GLN A 1 91 ? -18.839 10.035 -7.066 1.00 16.58 86 GLN A N 1
ATOM 626 C CA . GLN A 1 91 ? -19.681 9.690 -8.223 1.00 17.60 86 GLN A CA 1
ATOM 627 C C . GLN A 1 91 ? -19.789 8.179 -8.357 1.00 17.49 86 GLN A C 1
ATOM 628 O O . GLN A 1 91 ? -18.912 7.422 -7.876 1.00 16.94 86 GLN A O 1
ATOM 634 N N . SER A 1 92 ? -20.836 7.716 -9.037 1.00 17.49 87 SER A N 1
ATOM 635 C CA . SER A 1 92 ? -20.979 6.264 -9.285 1.00 17.63 87 SER A CA 1
ATOM 636 C C . SER A 1 92 ? -19.908 5.728 -10.261 1.00 17.39 87 SER A C 1
ATOM 637 O O . SER A 1 92 ? -19.439 6.435 -11.138 1.00 17.97 87 SER A O 1
ATOM 640 N N . ILE A 1 93 ? -19.502 4.481 -10.057 1.00 17.28 88 ILE A N 1
ATOM 641 C CA . ILE A 1 93 ? -18.524 3.791 -10.907 1.00 17.55 88 ILE A CA 1
ATOM 642 C C . ILE A 1 93 ? -18.790 3.944 -12.428 1.00 18.42 88 ILE A C 1
ATOM 643 O O . ILE A 1 93 ? -17.852 4.165 -13.193 1.00 18.73 88 ILE A O 1
ATOM 648 N N . ASP A 1 94 ? -20.061 3.884 -12.837 1.00 20.15 89 ASP A N 1
ATOM 649 C CA . ASP A 1 94 ? -20.454 4.030 -14.265 1.00 21.18 89 ASP A CA 1
ATOM 650 C C . ASP A 1 94 ? -20.386 5.474 -14.821 1.00 22.00 89 ASP A C 1
ATOM 651 O O . ASP A 1 94 ? -20.675 5.714 -15.988 1.00 22.48 89 ASP A O 1
ATOM 656 N N . THR A 1 95 ? -20.062 6.438 -13.979 1.00 23.15 90 THR A N 1
ATOM 657 C CA . THR A 1 95 ? -19.676 7.767 -14.435 1.00 23.47 90 THR A CA 1
ATOM 658 C C . THR A 1 95 ? -18.321 7.735 -15.156 1.00 24.69 90 THR A C 1
ATOM 659 O O . THR A 1 95 ? -18.101 8.465 -16.121 1.00 24.42 90 THR A O 1
ATOM 663 N N . TYR A 1 96 ? -17.430 6.866 -14.686 1.00 25.07 91 TYR A N 1
ATOM 664 C CA . TYR A 1 96 ? -16.036 6.839 -15.101 1.00 25.43 91 TYR A CA 1
ATOM 665 C C . TYR A 1 96 ? -15.624 5.440 -15.572 1.00 26.33 91 TYR A C 1
ATOM 666 O O . TYR A 1 96 ? -14.447 5.100 -15.543 1.00 26.94 91 TYR A O 1
ATOM 683 N N . PRO A 1 98 ? -17.543 3.322 -18.618 1.00 30.38 93 PRO A N 1
ATOM 684 C CA . PRO A 1 98 ? -18.739 3.084 -19.459 1.00 31.55 93 PRO A CA 1
ATOM 685 C C . PRO A 1 98 ? -19.227 1.627 -19.541 1.00 31.79 93 PRO A C 1
ATOM 686 O O . PRO A 1 98 ? -20.424 1.410 -19.364 1.00 32.39 93 PRO A O 1
ATOM 690 N N . PRO A 1 99 ? -18.321 0.633 -19.748 1.00 32.51 94 PRO A N 1
ATOM 691 C CA . PRO A 1 99 ? -18.782 -0.771 -19.812 1.00 32.25 94 PRO A CA 1
ATOM 692 C C . PRO A 1 99 ? -19.591 -1.282 -18.612 1.00 31.31 94 PRO A C 1
ATOM 693 O O . PRO A 1 99 ? -20.294 -2.287 -18.748 1.00 31.05 94 PRO A O 1
ATOM 697 N N . LEU A 1 100 ? -19.495 -0.614 -17.457 1.00 29.58 95 LEU A N 1
ATOM 698 C CA . LEU A 1 100 ? -20.349 -0.949 -16.317 1.00 29.06 95 LEU A CA 1
ATOM 699 C C . LEU A 1 100 ? -21.640 -0.128 -16.215 1.00 28.85 95 LEU A C 1
ATOM 700 O O . LEU A 1 100 ? -22.323 -0.204 -15.202 1.00 27.72 95 LEU A O 1
ATOM 705 N N . ARG A 1 101 ? -22.012 0.609 -17.264 1.00 31.01 96 ARG A N 1
ATOM 706 C CA . ARG A 1 101 ? -23.338 1.257 -17.291 1.00 32.35 96 ARG A CA 1
ATOM 707 C C . ARG A 1 101 ? -24.430 0.210 -17.135 1.00 32.84 96 ARG A C 1
ATOM 708 O O . ARG A 1 101 ? -24.287 -0.915 -17.612 1.00 33.57 96 ARG A O 1
ATOM 716 N N . ASP A 1 102 ? -25.501 0.576 -16.431 1.00 33.49 97 ASP A N 1
ATOM 717 C CA . ASP A 1 102 ? -26.587 -0.352 -16.118 1.00 33.92 97 ASP A CA 1
ATOM 718 C C . ASP A 1 102 ? -26.080 -1.686 -15.543 1.00 32.57 97 ASP A C 1
ATOM 719 O O . ASP A 1 102 ? -26.410 -2.741 -16.063 1.00 32.98 97 ASP A O 1
ATOM 724 N N . THR A 1 103 ? -25.228 -1.630 -14.511 1.00 31.92 98 THR A N 1
ATOM 725 C CA . THR A 1 103 ? -24.847 -2.821 -13.724 1.00 30.29 98 THR A CA 1
ATOM 726 C C . THR A 1 103 ? -25.030 -2.527 -12.239 1.00 28.78 98 THR A C 1
ATOM 727 O O . THR A 1 103 ? -25.183 -1.364 -11.838 1.00 28.79 98 THR A O 1
ATOM 731 N N . ARG A 1 104 ? -25.012 -3.573 -11.424 1.00 27.19 99 ARG A N 1
ATOM 732 C CA . ARG A 1 104 ? -25.122 -3.405 -9.978 1.00 26.67 99 ARG A CA 1
ATOM 733 C C . ARG A 1 104 ? -23.859 -2.688 -9.480 1.00 24.97 99 ARG A C 1
ATOM 734 O O . ARG A 1 104 ? -23.971 -1.628 -8.874 1.00 23.96 99 ARG A O 1
ATOM 742 N N . LEU A 1 105 ? -22.679 -3.210 -9.818 1.00 23.63 100 LEU A N 1
ATOM 743 C CA . LEU A 1 105 ? -21.414 -2.560 -9.389 1.00 22.84 100 LEU A CA 1
ATOM 744 C C . LEU A 1 105 ? -21.341 -1.112 -9.856 1.00 22.40 100 LEU A C 1
ATOM 745 O O . LEU A 1 105 ? -20.934 -0.245 -9.093 1.00 21.57 100 LEU A O 1
ATOM 750 N N . GLY A 1 106 ? -21.750 -0.864 -11.105 1.00 22.40 101 GLY A N 1
ATOM 751 C CA . GLY A 1 106 ? -21.709 0.463 -11.723 1.00 22.10 101 GLY A CA 1
ATOM 752 C C . GLY A 1 106 ? -22.452 1.582 -11.013 1.00 21.82 101 GLY A C 1
ATOM 753 O O . GLY A 1 106 ? -22.094 2.745 -11.158 1.00 21.76 101 GLY A O 1
ATOM 754 N N . LYS A 1 107 ? -23.507 1.235 -10.275 1.00 21.79 102 LYS A N 1
ATOM 755 C CA . LYS A 1 107 ? -24.247 2.210 -9.484 1.00 21.83 102 LYS A CA 1
ATOM 756 C C . LYS A 1 107 ? -23.447 2.674 -8.226 1.00 20.76 102 LYS A C 1
ATOM 757 O O . LYS A 1 107 ? -23.715 3.747 -7.706 1.00 21.16 102 LYS A O 1
ATOM 763 N N . ILE A 1 108 ? -22.463 1.888 -7.769 1.00 19.57 103 ILE A N 1
ATOM 764 C CA . ILE A 1 108 ? -21.812 2.120 -6.462 1.00 18.74 103 ILE A CA 1
ATOM 765 C C . ILE A 1 108 ? -20.725 3.198 -6.571 1.00 17.97 103 ILE A C 1
ATOM 766 O O . ILE A 1 108 ? -19.981 3.184 -7.533 1.00 18.08 103 ILE A O 1
ATOM 771 N N . PRO A 1 109 ? -20.644 4.139 -5.589 1.00 17.55 104 PRO A N 1
ATOM 772 C CA . PRO A 1 109 ? -19.608 5.183 -5.639 1.00 16.92 104 PRO A CA 1
ATOM 773 C C . PRO A 1 109 ? -18.198 4.648 -5.645 1.00 16.53 104 PRO A C 1
ATOM 774 O O . PRO A 1 109 ? -17.930 3.623 -5.015 1.00 16.77 104 PRO A O 1
ATOM 778 N N . VAL A 1 110 ? -17.325 5.373 -6.334 1.00 15.68 105 VAL A N 1
ATOM 779 C CA . VAL A 1 110 ? -15.963 4.896 -6.660 1.00 15.41 105 VAL A CA 1
ATOM 780 C C . VAL A 1 110 ? -15.151 4.661 -5.395 1.00 14.66 105 VAL A C 1
ATOM 781 O O . VAL A 1 110 ? -14.393 3.686 -5.331 1.00 14.32 105 VAL A O 1
ATOM 785 N N . PHE A 1 111 ? -15.362 5.480 -4.373 1.00 14.16 106 PHE A N 1
ATOM 786 C CA . PHE A 1 111 ? -14.527 5.404 -3.157 1.00 14.47 106 PHE A CA 1
ATOM 787 C C . PHE A 1 111 ? -14.593 4.063 -2.428 1.00 14.38 106 PHE A C 1
ATOM 788 O O . PHE A 1 111 ? -13.589 3.606 -1.886 1.00 14.54 106 PHE A O 1
ATOM 796 N N . HIS A 1 112 ? -15.758 3.412 -2.440 1.00 14.52 107 HIS A N 1
ATOM 797 C CA . HIS A 1 112 ? -15.893 2.054 -1.895 1.00 14.43 107 HIS A CA 1
ATOM 798 C C . HIS A 1 112 ? -14.856 1.040 -2.440 1.00 14.14 107 HIS A C 1
ATOM 799 O O . HIS A 1 112 ? -14.514 0.083 -1.743 1.00 13.74 107 HIS A O 1
ATOM 806 N N . LEU A 1 113 ? -14.367 1.241 -3.666 1.00 13.99 108 LEU A N 1
ATOM 807 C CA . LEU A 1 113 ? -13.267 0.408 -4.220 1.00 14.02 108 LEU A CA 1
ATOM 808 C C . LEU A 1 113 ? -11.915 0.552 -3.503 1.00 14.01 108 LEU A C 1
ATOM 809 O O . LEU A 1 113 ? -11.111 -0.398 -3.498 1.00 14.57 108 LEU A O 1
ATOM 814 N N . GLY A 1 114 ? -11.621 1.735 -2.992 1.00 13.74 109 GLY A N 1
ATOM 815 C CA . GLY A 1 114 ? -10.432 1.950 -2.160 1.00 13.47 109 GLY A CA 1
ATOM 816 C C . GLY A 1 114 ? -10.602 1.556 -0.706 1.00 13.15 109 GLY A C 1
ATOM 817 O O . GLY A 1 114 ? -9.612 1.264 -0.032 1.00 13.01 109 GLY A O 1
ATOM 818 N N . THR A 1 115 ? -11.846 1.543 -0.208 1.00 12.75 110 THR A N 1
ATOM 819 C CA . THR A 1 115 ? -12.126 1.256 1.201 1.00 12.83 110 THR A CA 1
ATOM 820 C C . THR A 1 115 ? -12.552 -0.214 1.465 1.00 12.71 110 THR A C 1
ATOM 821 O O . THR A 1 115 ? -12.703 -0.648 2.617 1.00 12.40 110 THR A O 1
ATOM 825 N N . HIS A 1 116 ? -12.745 -0.972 0.387 1.00 12.79 111 HIS A N 1
ATOM 826 C CA . HIS A 1 116 ? -13.083 -2.415 0.431 1.00 12.83 111 HIS A CA 1
ATOM 827 C C . HIS A 1 116 ? -14.516 -2.697 0.911 1.00 12.98 111 HIS A C 1
ATOM 828 O O . HIS A 1 116 ? -14.742 -3.688 1.580 1.00 12.93 111 HIS A O 1
ATOM 835 N N . THR A 1 117 ? -15.450 -1.785 0.622 1.00 13.38 112 THR A N 1
ATOM 836 C CA . THR A 1 117 ? -16.821 -1.804 1.174 1.00 13.66 112 THR A CA 1
ATOM 837 C C . THR A 1 117 ? -17.937 -1.789 0.123 1.00 14.13 112 THR A C 1
ATOM 838 O O . THR A 1 117 ? -19.127 -1.558 0.464 1.00 13.83 112 THR A O 1
ATOM 842 N N . ALA A 1 118 ? -17.595 -2.022 -1.144 1.00 14.65 113 ALA A N 1
ATOM 843 C CA . ALA A 1 118 ? -18.565 -1.926 -2.237 1.00 15.28 113 ALA A CA 1
ATOM 844 C C . ALA A 1 118 ? -19.633 -3.029 -2.202 1.00 15.67 113 ALA A C 1
ATOM 845 O O . ALA A 1 118 ? -20.740 -2.793 -2.653 1.00 15.92 113 ALA A O 1
ATOM 847 N N . GLY A 1 119 ? -19.339 -4.199 -1.645 1.00 15.52 114 GLY A N 1
ATOM 848 C CA . GLY A 1 119 ? -20.397 -5.244 -1.555 1.00 15.77 114 GLY A CA 1
ATOM 849 C C . GLY A 1 119 ? -20.048 -6.700 -1.390 1.00 15.65 114 GLY A C 1
ATOM 850 O O . GLY A 1 119 ? -20.976 -7.530 -1.309 1.00 15.90 114 GLY A O 1
ATOM 851 N N . GLY A 1 120 ? -18.752 -7.020 -1.317 1.00 15.43 115 GLY A N 1
ATOM 852 C CA . GLY A 1 120 ? -18.276 -8.396 -1.207 1.00 15.50 115 GLY A CA 1
ATOM 853 C C . GLY A 1 120 ? -17.546 -8.838 -2.464 1.00 15.51 115 GLY A C 1
ATOM 854 O O . GLY A 1 120 ? -18.136 -8.862 -3.569 1.00 15.77 115 GLY A O 1
ATOM 855 N N . PHE A 1 121 ? -16.267 -9.188 -2.304 1.00 15.57 116 PHE A N 1
ATOM 856 C CA . PHE A 1 121 ? -15.469 -9.785 -3.370 1.00 15.87 116 PHE A CA 1
ATOM 857 C C . PHE A 1 121 ? -14.602 -10.861 -2.752 1.00 15.76 116 PHE A C 1
ATOM 858 O O . PHE A 1 121 ? -14.371 -10.840 -1.540 1.00 16.17 116 PHE A O 1
ATOM 866 N N . PRO A 1 122 ? -14.169 -11.840 -3.559 1.00 15.58 117 PRO A N 1
ATOM 867 C CA . PRO A 1 122 ? -13.112 -12.741 -3.114 1.00 15.43 117 PRO A CA 1
ATOM 868 C C . PRO A 1 122 ? -11.782 -11.973 -3.107 1.00 15.14 117 PRO A C 1
ATOM 869 O O . PRO A 1 122 ? -11.649 -10.929 -3.781 1.00 14.69 117 PRO A O 1
ATOM 873 N N . ILE A 1 123 ? -10.836 -12.427 -2.300 1.00 15.00 118 ILE A N 1
ATOM 874 C CA . ILE A 1 123 ? -9.582 -11.692 -2.181 1.00 15.46 118 ILE A CA 1
ATOM 875 C C . ILE A 1 123 ? -8.818 -11.640 -3.515 1.00 15.44 118 ILE A C 1
ATOM 876 O O . ILE A 1 123 ? -8.263 -10.599 -3.853 1.00 15.53 118 ILE A O 1
ATOM 881 N N . GLN A 1 124 ? -8.832 -12.732 -4.285 1.00 15.55 119 GLN A N 1
ATOM 882 C CA . GLN A 1 124 ? -8.221 -12.726 -5.617 1.00 15.86 119 GLN A CA 1
ATOM 883 C C . GLN A 1 124 ? -9.246 -12.663 -6.729 1.00 15.79 119 GLN A C 1
ATOM 884 O O . GLN A 1 124 ? -10.367 -13.160 -6.584 1.00 14.89 119 GLN A O 1
ATOM 890 N N . VAL A 1 125 ? -8.836 -12.098 -7.867 1.00 15.63 120 VAL A N 1
ATOM 891 C CA . VAL A 1 125 ? -9.609 -12.188 -9.106 1.00 15.76 120 VAL A CA 1
ATOM 892 C C . VAL A 1 125 ? -9.781 -13.672 -9.440 1.00 16.28 120 VAL A C 1
ATOM 893 O O . VAL A 1 125 ? -8.768 -14.383 -9.522 1.00 16.67 120 VAL A O 1
ATOM 897 N N . PRO A 1 126 ? -11.021 -14.140 -9.680 1.00 16.76 121 PRO A N 1
ATOM 898 C CA . PRO A 1 126 ? -11.214 -15.575 -10.025 1.00 17.30 121 PRO A CA 1
ATOM 899 C C . PRO A 1 126 ? -10.302 -16.115 -11.117 1.00 17.89 121 PRO A C 1
ATOM 900 O O . PRO A 1 126 ? -10.051 -15.433 -12.122 1.00 17.30 121 PRO A O 1
ATOM 904 N N . GLU A 1 127 ? -9.854 -17.360 -10.938 1.00 18.55 122 GLU A N 1
ATOM 905 C CA . GLU A 1 127 ? -8.938 -17.994 -11.892 1.00 19.65 122 GLU A CA 1
ATOM 906 C C . GLU A 1 127 ? -9.506 -18.106 -13.320 1.00 19.51 122 GLU A C 1
ATOM 907 O O . GLU A 1 127 ? -8.736 -18.138 -14.290 1.00 18.91 122 GLU A O 1
ATOM 913 N N . LYS A 1 128 ? -10.837 -18.168 -13.437 1.00 19.84 123 LYS A N 1
ATOM 914 C CA . LYS A 1 128 ? -11.507 -18.205 -14.750 1.00 20.56 123 LYS A CA 1
ATOM 915 C C . LYS A 1 128 ? -11.312 -16.935 -15.585 1.00 20.52 123 LYS A C 1
ATOM 916 O O . LYS A 1 128 ? -11.385 -16.989 -16.815 1.00 20.37 123 LYS A O 1
ATOM 922 N N . VAL A 1 129 ? -11.056 -15.803 -14.919 1.00 20.20 124 VAL A N 1
ATOM 923 C CA . VAL A 1 129 ? -10.699 -14.553 -15.599 1.00 20.64 124 VAL A CA 1
ATOM 924 C C . VAL A 1 129 ? -9.232 -14.580 -16.023 1.00 21.19 124 VAL A C 1
ATOM 925 O O . VAL A 1 129 ? -8.344 -14.510 -15.171 1.00 21.22 124 VAL A O 1
ATOM 929 N N . GLN A 1 130 ? -8.971 -14.710 -17.332 1.00 21.97 125 GLN A N 1
ATOM 930 C CA . GLN A 1 130 ? -7.586 -14.716 -17.848 1.00 22.60 125 GLN A CA 1
ATOM 931 C C . GLN A 1 130 ? -7.292 -13.586 -18.879 1.00 22.78 125 GLN A C 1
ATOM 932 O O . GLN A 1 130 ? -6.211 -13.553 -19.467 1.00 22.54 125 GLN A O 1
ATOM 938 N N . ASN A 1 131 ? -8.231 -12.657 -19.076 1.00 22.72 126 ASN A N 1
ATOM 939 C CA . ASN A 1 131 ? -8.013 -11.489 -19.959 1.00 23.40 126 ASN A CA 1
ATOM 940 C C . ASN A 1 131 ? -8.966 -10.373 -19.586 1.00 23.09 126 ASN A C 1
ATOM 941 O O . ASN A 1 131 ? -9.806 -10.551 -18.712 1.00 22.47 126 ASN A O 1
ATOM 946 N N . THR A 1 132 ? -8.850 -9.232 -20.256 1.00 23.76 127 THR A N 1
ATOM 947 C CA . THR A 1 132 ? -9.578 -8.037 -19.848 1.00 24.05 127 THR A CA 1
ATOM 948 C C . THR A 1 132 ? -11.065 -8.117 -20.158 1.00 24.60 127 THR A C 1
ATOM 949 O O . THR A 1 132 ? -11.879 -7.710 -19.327 1.00 24.13 127 THR A O 1
ATOM 953 N N . ARG A 1 133 ? -11.417 -8.652 -21.327 1.00 25.28 128 ARG A N 1
ATOM 954 C CA . ARG A 1 133 ? -12.817 -8.948 -21.643 1.00 26.80 128 ARG A CA 1
ATOM 955 C C . ARG A 1 133 ? -13.483 -9.770 -20.534 1.00 25.64 128 ARG A C 1
ATOM 956 O O . ARG A 1 133 ? -14.562 -9.417 -20.058 1.00 25.70 128 ARG A O 1
ATOM 964 N N . GLN A 1 134 ? -12.847 -10.869 -20.133 1.00 24.78 129 GLN A N 1
ATOM 965 C CA . GLN A 1 134 ? -13.412 -11.743 -19.079 1.00 24.20 129 GLN A CA 1
ATOM 966 C C . GLN A 1 134 ? -13.534 -11.052 -17.709 1.00 22.97 129 GLN A C 1
ATOM 967 O O . GLN A 1 134 ? -14.425 -11.360 -16.932 1.00 21.26 129 GLN A O 1
ATOM 973 N N . LEU A 1 135 ? -12.619 -10.129 -17.428 1.00 22.20 130 LEU A N 1
ATOM 974 C CA . LEU A 1 135 ? -12.667 -9.296 -16.222 1.00 22.40 130 LEU A CA 1
ATOM 975 C C . LEU A 1 135 ? -13.879 -8.360 -16.257 1.00 23.14 130 LEU A C 1
ATOM 976 O O . LEU A 1 135 ? -14.597 -8.249 -15.279 1.00 21.72 130 LEU A O 1
ATOM 989 N N . ASP A 1 137 ? -16.731 -8.810 -18.014 1.00 24.75 132 ASP A N 1
ATOM 990 C CA . ASP A 1 137 ? -17.889 -9.700 -17.820 1.00 23.87 132 ASP A CA 1
ATOM 991 C C . ASP A 1 137 ? -18.106 -10.107 -16.351 1.00 22.11 132 ASP A C 1
ATOM 992 O O . ASP A 1 137 ? -19.242 -10.139 -15.875 1.00 21.56 132 ASP A O 1
ATOM 997 N N . TYR A 1 138 ? -17.019 -10.415 -15.639 1.00 20.13 133 TYR A N 1
ATOM 998 C CA . TYR A 1 138 ? -17.084 -10.666 -14.188 1.00 18.77 133 TYR A CA 1
ATOM 999 C C . TYR A 1 138 ? -17.706 -9.504 -13.381 1.00 18.19 133 TYR A C 1
ATOM 1000 O O . TYR A 1 138 ? -18.635 -9.718 -12.590 1.00 17.44 133 TYR A O 1
ATOM 1009 N N . PHE A 1 139 ? -17.190 -8.286 -13.583 1.00 17.75 134 PHE A N 1
ATOM 1010 C CA . PHE A 1 139 ? -17.745 -7.089 -12.954 1.00 18.07 134 PHE A CA 1
ATOM 1011 C C . PHE A 1 139 ? -19.170 -6.826 -13.405 1.00 19.12 134 PHE A C 1
ATOM 1012 O O . PHE A 1 139 ? -19.948 -6.341 -12.621 1.00 20.01 134 PHE A O 1
ATOM 1020 N N . LYS A 1 140 ? -19.488 -7.129 -14.660 1.00 20.24 135 LYS A N 1
ATOM 1021 C CA . LYS A 1 140 ? -20.866 -6.993 -15.151 1.00 20.98 135 LYS A CA 1
ATOM 1022 C C . LYS A 1 140 ? -21.788 -7.960 -14.419 1.00 21.26 135 LYS A C 1
ATOM 1023 O O . LYS A 1 140 ? -22.883 -7.580 -14.013 1.00 21.43 135 LYS A O 1
ATOM 1029 N N . ALA A 1 141 ? -21.324 -9.202 -14.242 1.00 21.07 136 ALA A N 1
ATOM 1030 C CA . ALA A 1 141 ? -22.101 -10.258 -13.615 1.00 21.44 136 ALA A CA 1
ATOM 1031 C C . ALA A 1 141 ? -22.041 -10.259 -12.078 1.00 21.60 136 ALA A C 1
ATOM 1032 O O . ALA A 1 141 ? -22.618 -11.143 -11.451 1.00 21.77 136 ALA A O 1
ATOM 1034 N N . TRP A 1 142 ? -21.342 -9.298 -11.473 1.00 21.36 137 TRP A N 1
ATOM 1035 C CA . TRP A 1 142 ? -21.234 -9.265 -10.010 1.00 21.45 137 TRP A CA 1
ATOM 1036 C C . TRP A 1 142 ? -22.533 -8.855 -9.340 1.00 21.64 137 TRP A C 1
ATOM 1037 O O . TRP A 1 142 ? -23.199 -7.948 -9.790 1.00 21.54 137 TRP A O 1
ATOM 1048 N N . GLN A 1 143 ? -22.873 -9.537 -8.253 1.00 22.32 138 GLN A N 1
ATOM 1049 C CA . GLN A 1 143 ? -23.989 -9.180 -7.401 1.00 23.21 138 GLN A CA 1
ATOM 1050 C C . GLN A 1 143 ? -23.486 -8.990 -5.963 1.00 22.42 138 GLN A C 1
ATOM 1051 O O . GLN A 1 143 ? -22.697 -9.813 -5.477 1.00 21.60 138 GLN A O 1
ATOM 1057 N N . PRO A 1 144 ? -23.956 -7.933 -5.268 1.00 21.81 139 PRO A N 1
ATOM 1058 C CA . PRO A 1 144 ? -23.487 -7.746 -3.888 1.00 21.42 139 PRO A CA 1
ATOM 1059 C C . PRO A 1 144 ? -24.027 -8.794 -2.924 1.00 21.33 139 PRO A C 1
ATOM 1060 O O . PRO A 1 144 ? -25.097 -9.353 -3.150 1.00 20.91 139 PRO A O 1
ATOM 1064 N N . GLU A 1 145 ? -23.281 -9.068 -1.862 1.00 20.68 140 GLU A N 1
ATOM 1065 C CA . GLU A 1 145 ? -23.827 -9.776 -0.708 1.00 20.60 140 GLU A CA 1
ATOM 1066 C C . GLU A 1 145 ? -24.279 -8.839 0.412 1.00 19.78 140 GLU A C 1
ATOM 1067 O O . GLU A 1 145 ? -25.019 -9.271 1.302 1.00 19.34 140 GLU A O 1
ATOM 1073 N N . TYR A 1 146 ? -23.859 -7.572 0.368 1.00 18.59 141 TYR A N 1
ATOM 1074 C CA . TYR A 1 146 ? -24.244 -6.582 1.378 1.00 18.15 141 TYR A CA 1
ATOM 1075 C C . TYR A 1 146 ? -24.229 -5.176 0.800 1.00 17.92 141 TYR A C 1
ATOM 1076 O O . TYR A 1 146 ? -23.607 -4.939 -0.227 1.00 17.72 141 TYR A O 1
ATOM 1085 N N . LEU A 1 147 ? -24.918 -4.236 1.447 1.00 18.02 142 LEU A N 1
ATOM 1086 C CA . LEU A 1 147 ? -25.053 -2.903 0.865 1.00 18.07 142 LEU A CA 1
ATOM 1087 C C . LEU A 1 147 ? -23.742 -2.130 1.014 1.00 17.56 142 LEU A C 1
ATOM 1088 O O . LEU A 1 147 ? -22.961 -2.455 1.937 1.00 17.21 142 LEU A O 1
ATOM 1093 N N . PRO A 1 148 ? -23.489 -1.144 0.107 1.00 17.41 143 PRO A N 1
ATOM 1094 C CA . PRO A 1 148 ? -22.188 -0.457 0.112 1.00 17.33 143 PRO A CA 1
ATOM 1095 C C . PRO A 1 148 ? -21.975 0.156 1.462 1.00 16.55 143 PRO A C 1
ATOM 1096 O O . PRO A 1 148 ? -22.938 0.679 2.066 1.00 16.40 143 PRO A O 1
ATOM 1100 N N . GLY A 1 149 ? -20.776 -0.040 2.004 1.00 15.62 144 GLY A N 1
ATOM 1101 C CA . GLY A 1 149 ? -20.403 0.533 3.290 1.00 15.29 144 GLY A CA 1
ATOM 1102 C C . GLY A 1 149 ? -20.883 -0.168 4.547 1.00 14.96 144 GLY A C 1
ATOM 1103 O O . GLY A 1 149 ? -20.638 0.318 5.641 1.00 14.85 144 GLY A O 1
ATOM 1104 N N . THR A 1 150 ? -21.598 -1.283 4.433 1.00 14.53 145 THR A N 1
ATOM 1105 C CA . THR A 1 150 ? -22.112 -1.935 5.640 1.00 14.45 145 THR A CA 1
ATOM 1106 C C . THR A 1 150 ? -21.119 -2.961 6.184 1.00 14.15 145 THR A C 1
ATOM 1107 O O . THR A 1 150 ? -21.184 -3.351 7.330 1.00 13.81 145 THR A O 1
ATOM 1111 N N . HIS A 1 151 ? -20.209 -3.405 5.336 1.00 14.03 146 HIS A N 1
ATOM 1112 C CA . HIS A 1 151 ? -19.241 -4.398 5.710 1.00 14.28 146 HIS A CA 1
ATOM 1113 C C . HIS A 1 151 ? -17.982 -4.088 4.917 1.00 13.82 146 HIS A C 1
ATOM 1114 O O . HIS A 1 151 ? -18.033 -3.418 3.883 1.00 13.60 146 HIS A O 1
ATOM 1121 N N . ARG A 1 152 ? -16.882 -4.643 5.384 1.00 13.76 147 ARG A N 1
ATOM 1122 C CA . ARG A 1 152 ? -15.581 -4.438 4.754 1.00 13.45 147 ARG A CA 1
ATOM 1123 C C . ARG A 1 152 ? -14.955 -5.798 4.402 1.00 13.50 147 ARG A C 1
ATOM 1124 O O . ARG A 1 152 ? -14.813 -6.658 5.261 1.00 13.63 147 ARG A O 1
ATOM 1132 N N . THR A 1 153 ? -14.563 -5.957 3.136 1.00 13.57 148 THR A N 1
ATOM 1133 C CA . THR A 1 153 ? -14.032 -7.231 2.612 1.00 13.46 148 THR A CA 1
ATOM 1134 C C . THR A 1 153 ? -12.790 -6.943 1.790 1.00 13.07 148 THR A C 1
ATOM 1135 O O . THR A 1 153 ? -12.866 -6.469 0.636 1.00 13.25 148 THR A O 1
ATOM 1139 N N . TYR A 1 154 ? -11.636 -7.248 2.364 1.00 12.81 149 TYR A N 1
ATOM 1140 C CA . TYR A 1 154 ? -10.359 -6.939 1.703 1.00 12.37 149 TYR A CA 1
ATOM 1141 C C . TYR A 1 154 ? -10.177 -7.701 0.405 1.00 12.25 149 TYR A C 1
ATOM 1142 O O . TYR A 1 154 ? -10.274 -8.929 0.381 1.00 11.68 149 TYR A O 1
ATOM 1151 N N . ALA A 1 155 ? -9.842 -6.992 -0.675 1.00 12.14 150 ALA A N 1
ATOM 1152 C CA . ALA A 1 155 ? -9.944 -7.656 -1.976 1.00 12.35 150 ALA A CA 1
ATOM 1153 C C . ALA A 1 155 ? -9.216 -6.961 -3.116 1.00 12.58 150 ALA A C 1
ATOM 1154 O O . ALA A 1 155 ? -9.363 -5.767 -3.324 1.00 12.46 150 ALA A O 1
ATOM 1156 N N . ASN A 1 156 ? -8.420 -7.735 -3.846 1.00 13.00 151 ASN A N 1
ATOM 1157 C CA . ASN A 1 156 ? -7.701 -7.207 -4.999 1.00 13.38 151 ASN A CA 1
ATOM 1158 C C . ASN A 1 156 ? -8.639 -6.787 -6.189 1.00 13.57 151 AS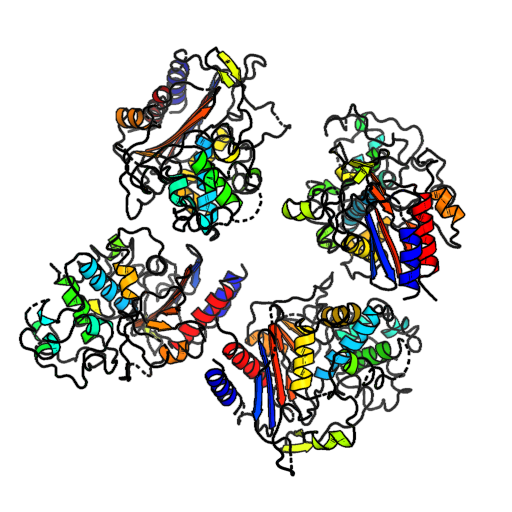N A C 1
ATOM 1159 O O . ASN A 1 156 ? -8.332 -5.794 -6.863 1.00 13.49 151 ASN A O 1
ATOM 1164 N N . PRO A 1 157 ? -9.764 -7.519 -6.451 1.00 13.87 152 PRO A N 1
ATOM 1165 C CA . PRO A 1 157 ? -10.647 -7.104 -7.551 1.00 14.04 152 PRO A CA 1
ATOM 1166 C C . PRO A 1 157 ? -11.128 -5.673 -7.509 1.00 14.22 152 PRO A C 1
ATOM 1167 O O . PRO A 1 157 ? -11.055 -4.978 -8.520 1.00 13.96 152 PRO A O 1
ATOM 1171 N N . SER A 1 158 ? -11.619 -5.248 -6.343 1.00 14.53 153 SER A N 1
ATOM 1172 C CA . SER A 1 158 ? -12.156 -3.910 -6.162 1.00 14.60 153 SER A CA 1
ATOM 1173 C C . SER A 1 158 ? -11.052 -2.862 -6.163 1.00 14.83 153 SER A C 1
ATOM 1174 O O . SER A 1 158 ? -11.181 -1.842 -6.842 1.00 14.91 153 SER A O 1
ATOM 1177 N N . ILE A 1 159 ? -9.966 -3.092 -5.410 1.00 14.83 154 ILE A N 1
ATOM 1178 C CA . ILE A 1 159 ? -8.824 -2.167 -5.443 1.00 14.70 154 ILE A CA 1
ATOM 1179 C C . ILE A 1 159 ? -8.326 -2.048 -6.879 1.00 14.03 154 ILE A C 1
ATOM 1180 O O . ILE A 1 159 ? -8.118 -0.959 -7.366 1.00 13.85 154 ILE A O 1
ATOM 1185 N N . GLY A 1 160 ? -8.099 -3.176 -7.544 1.00 13.27 155 GLY A N 1
ATOM 1186 C CA . GLY A 1 160 ? -7.544 -3.150 -8.885 1.00 13.11 155 GLY A CA 1
ATOM 1187 C C . GLY A 1 160 ? -8.405 -2.384 -9.871 1.00 12.82 155 GLY A C 1
ATOM 1188 O O . GLY A 1 160 ? -7.903 -1.675 -10.719 1.00 12.66 155 GLY A O 1
ATOM 1189 N N . LEU A 1 161 ? -9.710 -2.503 -9.712 1.00 12.91 156 LEU A N 1
ATOM 1190 C CA . LEU A 1 161 ? -10.630 -1.709 -10.513 1.00 12.83 156 LEU A CA 1
ATOM 1191 C C . LEU A 1 161 ? -10.456 -0.212 -10.229 1.00 12.87 156 LEU A C 1
ATOM 1192 O O . LEU A 1 161 ? -10.686 0.583 -11.120 1.00 13.34 156 LEU A O 1
ATOM 1197 N N . LEU A 1 162 ? -10.071 0.188 -9.013 1.00 13.03 157 LEU A N 1
ATOM 1198 C CA . LEU A 1 162 ? -9.834 1.615 -8.715 1.00 13.04 157 LEU A CA 1
ATOM 1199 C C . LEU A 1 162 ? -8.722 2.117 -9.613 1.00 13.27 157 LEU A C 1
ATOM 1200 O O . LEU A 1 162 ? -8.845 3.173 -10.224 1.00 13.42 157 LEU A O 1
ATOM 1205 N N . GLY A 1 163 ? -7.628 1.357 -9.656 1.00 13.45 158 GLY A N 1
ATOM 1206 C CA . GLY A 1 163 ? -6.518 1.658 -10.537 1.00 14.03 158 GLY A CA 1
ATOM 1207 C C . GLY A 1 163 ? -6.943 1.791 -11.992 1.00 14.38 158 GLY A C 1
ATOM 1208 O O . GLY A 1 163 ? -6.571 2.750 -12.631 1.00 14.86 158 GLY A O 1
ATOM 1209 N N . VAL A 1 164 ? -7.746 0.851 -12.495 1.00 14.81 159 VAL A N 1
ATOM 1210 C CA . VAL A 1 164 ? -8.228 0.895 -13.897 1.00 15.43 159 VAL A CA 1
ATOM 1211 C C . VAL A 1 164 ? -8.950 2.217 -14.161 1.00 15.60 159 VAL A C 1
ATOM 1212 O O . VAL A 1 164 ? -8.682 2.902 -15.173 1.00 15.87 159 VAL A O 1
ATOM 1216 N N . ILE A 1 165 ? -9.832 2.579 -13.236 1.00 15.82 160 ILE A N 1
ATOM 1217 C CA . ILE A 1 165 ? -10.666 3.770 -13.343 1.00 16.04 160 ILE A CA 1
ATOM 1218 C C . ILE A 1 165 ? -9.751 5.007 -13.384 1.00 16.30 160 ILE A C 1
ATOM 1219 O O . ILE A 1 165 ? -9.847 5.851 -14.311 1.00 16.66 160 ILE A O 1
ATOM 1224 N N . ALA A 1 166 ? -8.811 5.080 -12.436 1.00 16.04 161 ALA A N 1
ATOM 1225 C CA . ALA A 1 166 ? -7.932 6.245 -12.348 1.00 16.31 161 ALA A CA 1
ATOM 1226 C C . ALA A 1 166 ? -7.160 6.440 -13.666 1.00 17.04 161 ALA A C 1
ATOM 1227 O O . ALA A 1 166 ? -7.160 7.545 -14.231 1.00 17.30 161 ALA A O 1
ATOM 1229 N N . ALA A 1 167 ? -6.550 5.376 -14.168 1.00 17.75 162 ALA A N 1
ATOM 1230 C CA . ALA A 1 167 ? -5.792 5.449 -15.422 1.00 19.21 162 ALA A CA 1
ATOM 1231 C C . ALA A 1 167 ? -6.648 5.789 -16.649 1.00 20.29 162 ALA A C 1
ATOM 1232 O O . ALA A 1 167 ? -6.171 6.448 -17.569 1.00 21.27 162 ALA A O 1
ATOM 1234 N N . ARG A 1 168 ? -7.876 5.298 -16.682 1.00 21.46 163 ARG A N 1
ATOM 1235 C CA . ARG A 1 168 ? -8.836 5.667 -17.744 1.00 22.65 163 ARG A CA 1
ATOM 1236 C C . ARG A 1 168 ? -9.171 7.170 -17.703 1.00 22.47 163 ARG A C 1
ATOM 1237 O O . ARG A 1 168 ? -9.329 7.808 -18.752 1.00 22.99 163 ARG A O 1
ATOM 1245 N N . SER A 1 169 ? -9.243 7.742 -16.501 1.00 21.81 164 SER A N 1
ATOM 1246 C CA . SER A 1 169 ? -9.489 9.186 -16.355 1.00 21.61 164 SER A CA 1
ATOM 1247 C C . SER A 1 169 ? -8.309 10.052 -16.830 1.00 21.93 164 SER A C 1
ATOM 1248 O O . SER A 1 169 ? -8.498 11.231 -17.148 1.00 20.89 164 SER A O 1
ATOM 1259 N N . ASN A 1 171 ? -6.408 9.083 -19.487 1.00 25.72 166 ASN A N 1
ATOM 1260 C CA . ASN A 1 171 ? -6.244 8.755 -20.921 1.00 27.16 166 ASN A CA 1
ATOM 1261 C C . ASN A 1 171 ? -5.007 7.941 -21.266 1.00 27.60 166 ASN A C 1
ATOM 1262 O O . ASN A 1 171 ? -4.409 8.132 -22.332 1.00 28.22 166 ASN A O 1
ATOM 1275 N N . PRO A 1 173 ? -2.538 4.011 -20.255 1.00 24.46 168 PRO A N 1
ATOM 1276 C CA . PRO A 1 173 ? -2.491 2.773 -19.495 1.00 23.44 168 PRO A CA 1
ATOM 1277 C C . PRO A 1 173 ? -1.954 2.947 -18.066 1.00 21.59 168 PRO A C 1
ATOM 1278 O O . PRO A 1 173 ? -1.169 3.869 -17.790 1.00 20.31 168 PRO A O 1
ATOM 1282 N N . PHE A 1 174 ? -2.405 2.067 -17.173 1.00 20.71 169 PHE A N 1
ATOM 1283 C CA . PHE A 1 174 ? -2.102 2.146 -15.747 1.00 20.18 169 PHE A CA 1
ATOM 1284 C C . PHE A 1 174 ? -0.610 2.176 -15.494 1.00 20.84 169 PHE A C 1
ATOM 1285 O O . PHE A 1 174 ? -0.149 2.975 -14.690 1.00 20.46 169 PHE A O 1
ATOM 1293 N N . GLN A 1 175 ? 0.134 1.320 -16.177 1.00 21.54 170 GLN A N 1
ATOM 1294 C CA . GLN A 1 175 ? 1.597 1.304 -16.019 1.00 22.90 170 GLN A CA 1
ATOM 1295 C C . GLN A 1 175 ? 2.232 2.654 -16.415 1.00 22.25 170 GLN A C 1
ATOM 1296 O O . GLN A 1 175 ? 3.205 3.091 -15.796 1.00 21.69 170 GLN A O 1
ATOM 1302 N N . GLU A 1 176 ? 1.682 3.309 -17.442 1.00 22.03 171 GLU A N 1
ATOM 1303 C CA . GLU A 1 176 ? 2.189 4.607 -17.882 1.00 22.00 171 GLU A CA 1
ATOM 1304 C C . GLU A 1 176 ? 1.811 5.680 -16.888 1.00 20.63 171 GLU A C 1
ATOM 1305 O O . GLU A 1 176 ? 2.625 6.546 -16.577 1.00 20.02 171 GLU A O 1
ATOM 1311 N N . ALA A 1 177 ? 0.572 5.636 -16.391 1.00 19.33 172 ALA A N 1
ATOM 1312 C CA . ALA A 1 177 ? 0.136 6.577 -15.367 1.00 18.87 172 ALA A CA 1
ATOM 1313 C C . ALA A 1 177 ? 0.996 6.481 -14.085 1.00 18.19 172 ALA A C 1
ATOM 1314 O O . ALA A 1 177 ? 1.301 7.490 -13.457 1.00 18.02 172 ALA A O 1
ATOM 1324 N N . GLN A 1 179 ? 4.273 4.825 -13.861 1.00 19.10 174 GLN A N 1
ATOM 1325 C CA . GLN A 1 179 ? 5.727 4.940 -14.075 1.00 19.70 174 GLN A CA 1
ATOM 1326 C C . GLN A 1 179 ? 6.187 6.221 -14.778 1.00 20.31 174 GLN A C 1
ATOM 1327 O O . GLN A 1 179 ? 7.292 6.650 -14.531 1.00 19.68 174 GLN A O 1
ATOM 1333 N N . GLN A 1 180 ? 5.363 6.822 -15.633 1.00 20.92 175 GLN A N 1
ATOM 1334 C CA . GLN A 1 180 ? 5.767 8.054 -16.328 1.00 22.11 175 GLN A CA 1
ATOM 1335 C C . GLN A 1 180 ? 5.140 9.323 -15.743 1.00 21.52 175 GLN A C 1
ATOM 1336 O O . GLN A 1 180 ? 5.577 10.421 -16.100 1.00 22.25 175 GLN A O 1
ATOM 1342 N N . ARG A 1 181 ? 4.114 9.198 -14.882 1.00 20.33 176 ARG A N 1
ATOM 1343 C CA . ARG A 1 181 ? 3.511 10.372 -14.227 1.00 19.78 176 ARG A CA 1
ATOM 1344 C C . ARG A 1 181 ? 3.635 10.375 -12.700 1.00 18.00 176 ARG A C 1
ATOM 1345 O O . ARG A 1 181 ? 4.337 11.240 -12.164 1.00 17.45 176 ARG A O 1
ATOM 1353 N N . LEU A 1 182 ? 3.014 9.415 -12.005 1.00 16.76 177 LEU A N 1
ATOM 1354 C CA . LEU A 1 182 ? 2.927 9.461 -10.533 1.00 15.81 177 LEU A CA 1
ATOM 1355 C C . LEU A 1 182 ? 4.291 9.328 -9.882 1.00 15.26 177 LEU A C 1
ATOM 1356 O O . LEU A 1 182 ? 4.661 10.194 -9.106 1.00 15.20 177 LEU A O 1
ATOM 1361 N N . PHE A 1 183 ? 5.026 8.254 -10.185 1.00 15.09 178 PHE A N 1
ATOM 1362 C CA . PHE A 1 183 ? 6.303 8.025 -9.502 1.00 15.11 178 PHE A CA 1
ATOM 1363 C C . PHE A 1 183 ? 7.328 9.193 -9.714 1.00 15.03 178 PHE A C 1
ATOM 1364 O O . PHE A 1 183 ? 7.849 9.739 -8.727 1.00 15.45 178 PHE A O 1
ATOM 1372 N N . PRO A 1 184 ? 7.571 9.639 -10.971 1.00 15.09 179 PRO A N 1
ATOM 1373 C CA . PRO A 1 184 ? 8.445 10.824 -11.141 1.00 15.17 179 PRO A CA 1
ATOM 1374 C C . PRO A 1 184 ? 7.940 12.098 -10.444 1.00 15.06 179 PRO A C 1
ATOM 1375 O O . PRO A 1 184 ? 8.743 12.821 -9.878 1.00 15.31 179 PRO A O 1
ATOM 1379 N N . ALA A 1 185 ? 6.636 12.352 -10.479 1.00 15.05 180 ALA A N 1
ATOM 1380 C CA . ALA A 1 185 ? 6.029 13.496 -9.764 1.00 14.65 180 ALA A CA 1
ATOM 1381 C C . ALA A 1 185 ? 6.358 13.492 -8.261 1.00 14.65 180 ALA A C 1
ATOM 1382 O O . ALA A 1 185 ? 6.602 14.543 -7.664 1.00 13.94 180 ALA A O 1
ATOM 1384 N N . LEU A 1 186 ? 6.386 12.303 -7.671 1.00 14.91 181 LEU A N 1
ATOM 1385 C CA . LEU A 1 186 ? 6.766 12.111 -6.265 1.00 15.41 181 LEU A CA 1
ATOM 1386 C C . LEU A 1 186 ? 8.284 12.059 -6.042 1.00 15.76 181 LEU A C 1
ATOM 1387 O O . LEU A 1 186 ? 8.714 12.008 -4.899 1.00 16.07 181 LEU A O 1
ATOM 1392 N N . GLY A 1 187 ? 9.071 12.070 -7.111 1.00 16.12 182 GLY A N 1
ATOM 1393 C CA . GLY A 1 187 ? 10.526 11.946 -7.050 1.00 16.80 182 GLY A CA 1
ATOM 1394 C C . GLY A 1 187 ? 10.981 10.552 -6.697 1.00 17.02 182 GLY A C 1
ATOM 1395 O O . GLY A 1 187 ? 12.020 10.391 -6.060 1.00 16.85 182 GLY A O 1
ATOM 1396 N N . LEU A 1 188 ? 10.210 9.546 -7.128 1.00 17.98 183 LEU A N 1
ATOM 1397 C CA . LEU A 1 188 ? 10.564 8.151 -6.939 1.00 18.57 183 LEU A CA 1
ATOM 1398 C C . LEU A 1 188 ? 11.207 7.612 -8.200 1.00 19.72 183 LEU A C 1
ATOM 1399 O O . LEU A 1 188 ? 10.496 7.189 -9.135 1.00 20.83 183 LEU A O 1
ATOM 1404 N N . ASN A 1 189 ? 12.545 7.600 -8.189 1.00 20.19 184 ASN A N 1
ATOM 1405 C CA . ASN A 1 189 ? 13.373 7.257 -9.346 1.00 21.12 184 ASN A CA 1
ATOM 1406 C C . ASN A 1 189 ? 13.761 5.773 -9.448 1.00 20.22 184 ASN A C 1
ATOM 1407 O O . ASN A 1 189 ? 14.370 5.377 -10.454 1.00 20.75 184 ASN A O 1
ATOM 1412 N N . SER A 1 190 ? 13.427 4.966 -8.435 1.00 19.31 185 SER A N 1
ATOM 1413 C CA . SER A 1 190 ? 13.729 3.516 -8.408 1.00 18.55 185 SER A CA 1
ATOM 1414 C C . SER A 1 190 ? 12.507 2.738 -7.907 1.00 18.06 185 SER A C 1
ATOM 1415 O O . SER A 1 190 ? 12.621 1.869 -7.040 1.00 18.54 185 SER A O 1
ATOM 1418 N N . THR A 1 191 ? 11.330 3.095 -8.428 1.00 16.87 186 THR A N 1
ATOM 1419 C CA . THR A 1 191 ? 10.065 2.465 -8.046 1.00 16.56 186 THR A CA 1
ATOM 1420 C C . THR A 1 191 ? 9.371 2.090 -9.362 1.00 16.47 186 THR A C 1
ATOM 1421 O O . THR A 1 191 ? 9.319 2.911 -10.277 1.00 16.45 186 THR A O 1
ATOM 1425 N N . TYR A 1 192 ? 8.875 0.851 -9.456 1.00 17.22 187 TYR A N 1
ATOM 1426 C CA . TYR A 1 192 ? 8.509 0.225 -10.739 1.00 17.64 187 TYR A CA 1
ATOM 1427 C C . TYR A 1 192 ? 7.321 -0.706 -10.596 1.00 18.07 187 TYR A C 1
ATOM 1428 O O . TYR A 1 192 ? 7.217 -1.412 -9.607 1.00 18.13 187 TYR A O 1
ATOM 1437 N N . VAL A 1 193 ? 6.445 -0.731 -11.591 1.00 19.00 188 VAL A N 1
ATOM 1438 C CA . VAL A 1 193 ? 5.628 -1.919 -11.816 1.00 20.15 188 VAL A CA 1
ATOM 1439 C C . VAL A 1 193 ? 6.497 -2.887 -12.644 1.00 22.12 188 VAL A C 1
ATOM 1440 O O . VAL A 1 193 ? 6.718 -4.038 -12.225 1.00 23.18 188 VAL A O 1
ATOM 1444 N N . ASN A 1 194 ? 7.019 -2.400 -13.775 1.00 23.19 189 ASN A N 1
ATOM 1445 C CA . ASN A 1 194 ? 7.914 -3.159 -14.669 1.00 24.56 189 ASN A CA 1
ATOM 1446 C C . ASN A 1 194 ? 9.370 -2.736 -14.537 1.00 24.65 189 ASN A C 1
ATOM 1447 O O . ASN A 1 194 ? 9.756 -1.619 -14.921 1.00 24.64 189 ASN A O 1
ATOM 1452 N N . VAL A 1 195 ? 10.184 -3.640 -14.016 1.00 25.11 190 VAL A N 1
ATOM 1453 C CA . VAL A 1 195 ? 11.578 -3.371 -13.724 1.00 25.69 190 VAL A CA 1
ATOM 1454 C C . VAL A 1 195 ? 12.367 -3.468 -15.044 1.00 26.44 190 VAL A C 1
ATOM 1455 O O . VAL A 1 195 ? 12.383 -4.531 -15.643 1.00 26.89 190 VAL A O 1
ATOM 1459 N N . PRO A 1 196 ? 13.015 -2.373 -15.486 1.00 27.14 191 PRO A N 1
ATOM 1460 C CA . PRO A 1 196 ? 13.781 -2.422 -16.741 1.00 27.57 191 PRO A CA 1
ATOM 1461 C C . PRO A 1 196 ? 15.098 -3.189 -16.595 1.00 28.24 191 PRO A C 1
ATOM 1462 O O . PRO A 1 196 ? 15.525 -3.485 -15.473 1.00 27.56 191 PRO A O 1
ATOM 1466 N N . ASP A 1 197 ? 15.736 -3.486 -17.728 1.00 30.18 192 ASP A N 1
ATOM 1467 C CA . ASP A 1 197 ? 16.860 -4.445 -17.784 1.00 31.20 192 ASP A CA 1
ATOM 1468 C C . ASP A 1 197 ? 18.021 -4.122 -16.841 1.00 31.46 192 ASP A C 1
ATOM 1469 O O . ASP A 1 197 ? 18.405 -4.952 -16.019 1.00 31.63 192 ASP A O 1
ATOM 1474 N N . ASP A 1 198 ? 18.559 -2.916 -16.942 1.00 32.06 193 ASP A N 1
ATOM 1475 C CA . ASP A 1 198 ? 19.709 -2.497 -16.102 1.00 32.68 193 ASP A CA 1
ATOM 1476 C C . ASP A 1 198 ? 19.401 -2.303 -14.596 1.00 32.23 193 ASP A C 1
ATOM 1477 O O . ASP A 1 198 ? 20.328 -2.170 -13.790 1.00 33.96 193 ASP A O 1
ATOM 1493 N N . GLN A 1 200 ? 17.306 -4.659 -13.299 1.00 28.51 195 GLN A N 1
ATOM 1494 C CA . GLN A 1 200 ? 17.150 -6.078 -12.985 1.00 27.92 195 GLN A CA 1
ATOM 1495 C C . GLN A 1 200 ? 18.207 -6.613 -11.991 1.00 26.55 195 GLN A C 1
ATOM 1496 O O . GLN A 1 200 ? 17.866 -7.413 -11.114 1.00 25.99 195 GLN A O 1
ATOM 1502 N N . THR A 1 201 ? 19.462 -6.137 -12.075 1.00 25.11 196 THR A N 1
ATOM 1503 C CA . THR A 1 201 ? 20.533 -6.531 -11.126 1.00 24.56 196 THR A CA 1
ATOM 1504 C C . THR A 1 201 ? 20.294 -6.257 -9.611 1.00 23.76 196 THR A C 1
ATOM 1505 O O . THR A 1 201 ? 20.983 -6.830 -8.765 1.00 24.81 196 THR A O 1
ATOM 1509 N N . LEU A 1 202 ? 19.378 -5.340 -9.295 1.00 22.11 197 LEU A N 1
ATOM 1510 C CA . LEU A 1 202 ? 19.066 -4.925 -7.916 1.00 21.03 197 LEU A CA 1
ATOM 1511 C C . LEU A 1 202 ? 17.838 -5.640 -7.312 1.00 19.19 197 LEU A C 1
ATOM 1512 O O . LEU A 1 202 ? 17.572 -5.493 -6.118 1.00 18.66 197 LEU A O 1
ATOM 1517 N N . TYR A 1 203 ? 17.106 -6.395 -8.134 1.00 17.97 198 TYR A N 1
ATOM 1518 C CA . TYR A 1 203 ? 15.821 -6.996 -7.753 1.00 17.25 198 TYR A CA 1
ATOM 1519 C C . TYR A 1 203 ? 16.115 -8.201 -6.888 1.00 16.13 198 TYR A C 1
ATOM 1520 O O . TYR A 1 203 ? 16.620 -9.214 -7.380 1.00 15.83 198 TYR A O 1
ATOM 1529 N N . ALA A 1 204 ? 15.840 -8.096 -5.586 1.00 15.44 199 ALA A N 1
ATOM 1530 C CA . ALA A 1 204 ? 16.054 -9.227 -4.672 1.00 14.80 199 ALA A CA 1
ATOM 1531 C C . ALA A 1 204 ? 15.305 -10.503 -5.097 1.00 14.11 199 ALA A C 1
ATOM 1532 O O . ALA A 1 204 ? 14.288 -10.470 -5.796 1.00 14.30 199 ALA A O 1
ATOM 1534 N N . GLN A 1 205 ? 15.859 -11.633 -4.691 1.00 13.43 200 GLN A N 1
ATOM 1535 C CA . GLN A 1 205 ? 15.207 -12.919 -4.831 1.00 13.11 200 GLN A CA 1
ATOM 1536 C C . GLN A 1 205 ? 14.247 -13.055 -3.647 1.00 12.93 200 GLN A C 1
ATOM 1537 O O . GLN A 1 205 ? 14.641 -12.771 -2.523 1.00 12.71 200 GLN A O 1
ATOM 1543 N N . GLY A 1 206 ? 12.991 -13.411 -3.894 1.00 13.09 201 GLY A N 1
ATOM 1544 C CA . GLY A 1 206 ? 12.101 -13.915 -2.832 1.00 13.14 201 GLY A CA 1
ATOM 1545 C C . GLY A 1 206 ? 12.414 -15.343 -2.371 1.00 13.50 201 GLY A C 1
ATOM 1546 O O . GLY A 1 206 ? 13.017 -16.143 -3.119 1.00 13.26 201 GLY A O 1
ATOM 1547 N N . TYR A 1 207 ? 12.047 -15.659 -1.124 1.00 13.65 202 TYR A N 1
ATOM 1548 C CA . TYR A 1 207 ? 12.150 -16.994 -0.561 1.00 13.87 202 TYR A CA 1
ATOM 1549 C C . TYR A 1 207 ? 10.795 -17.387 -0.009 1.00 14.20 202 TYR A C 1
ATOM 1550 O O . TYR A 1 207 ? 10.171 -16.609 0.712 1.00 14.20 202 TYR A O 1
ATOM 1559 N N . ASN A 1 208 ? 10.328 -18.561 -0.405 1.00 14.30 203 ASN A N 1
ATOM 1560 C CA . ASN A 1 208 ? 8.957 -19.006 -0.075 1.00 14.60 203 ASN A CA 1
ATOM 1561 C C . ASN A 1 208 ? 8.895 -19.859 1.207 1.00 14.99 203 ASN A C 1
ATOM 1562 O O . ASN A 1 208 ? 9.865 -19.912 1.934 1.00 15.29 203 ASN A O 1
ATOM 1567 N N . THR A 1 209 ? 7.750 -20.502 1.463 1.00 16.31 204 THR A N 1
ATOM 1568 C CA . THR A 1 209 ? 7.503 -21.285 2.703 1.00 16.84 204 THR A CA 1
ATOM 1569 C C . THR A 1 209 ? 8.468 -22.448 2.961 1.00 16.38 204 THR A C 1
ATOM 1570 O O . THR A 1 209 ? 8.680 -22.819 4.107 1.00 16.23 204 THR A O 1
ATOM 1574 N N . LEU A 1 210 ? 9.082 -22.985 1.913 1.00 15.92 205 LEU A N 1
ATOM 1575 C CA . LEU A 1 210 ? 10.147 -23.982 2.045 1.00 15.60 205 LEU A CA 1
ATOM 1576 C C . LEU A 1 210 ? 11.552 -23.398 1.788 1.00 15.48 205 LEU A C 1
ATOM 1577 O O . LEU A 1 210 ? 12.515 -24.141 1.527 1.00 14.91 205 LEU A O 1
ATOM 1582 N N . ASP A 1 211 ? 11.691 -22.078 1.920 1.00 15.21 206 ASP A N 1
ATOM 1583 C CA . ASP A 1 211 ? 12.956 -21.412 1.689 1.00 15.67 206 ASP A CA 1
ATOM 1584 C C . ASP A 1 211 ? 13.550 -21.684 0.297 1.00 15.37 206 ASP A C 1
ATOM 1585 O O . ASP A 1 211 ? 14.766 -21.941 0.129 1.00 15.39 206 ASP A O 1
ATOM 1590 N N . GLU A 1 212 ? 12.685 -21.614 -0.701 1.00 14.91 207 GLU A N 1
ATOM 1591 C CA . GLU A 1 212 ? 13.071 -21.746 -2.090 1.00 14.78 207 GLU A CA 1
ATOM 1592 C C . GLU A 1 212 ? 12.831 -20.430 -2.831 1.00 14.65 207 GLU A C 1
ATOM 1593 O O . GLU A 1 212 ? 11.860 -19.714 -2.519 1.00 13.94 207 GLU A O 1
ATOM 1599 N N . PRO A 1 213 ? 13.712 -20.081 -3.802 1.00 14.60 208 PRO A N 1
ATOM 1600 C CA . PRO A 1 213 ? 13.601 -18.835 -4.561 1.00 14.74 208 PRO A CA 1
ATOM 1601 C C . PRO A 1 213 ? 12.340 -18.654 -5.416 1.00 14.83 208 PRO A C 1
ATOM 1602 O O . PRO A 1 213 ? 11.920 -19.600 -6.138 1.00 15.16 208 PRO A O 1
ATOM 1606 N N . VAL A 1 214 ? 11.710 -17.474 -5.312 1.00 14.72 209 VAL A N 1
ATOM 1607 C CA . VAL A 1 214 ? 10.516 -17.143 -6.073 1.00 14.70 209 VAL A CA 1
ATOM 1608 C C . VAL A 1 214 ? 10.279 -15.638 -6.197 1.00 15.05 209 VAL A C 1
ATOM 1609 O O . VAL A 1 214 ? 10.457 -14.892 -5.229 1.00 14.57 209 VAL A O 1
ATOM 1613 N N . ARG A 1 215 ? 9.774 -15.214 -7.347 1.00 15.45 210 ARG A N 1
ATOM 1614 C CA . ARG A 1 215 ? 9.318 -13.838 -7.547 1.00 15.74 210 ARG A CA 1
ATOM 1615 C C . ARG A 1 215 ? 7.879 -13.832 -8.071 1.00 16.25 210 ARG A C 1
ATOM 1616 O O . ARG A 1 215 ? 7.450 -14.733 -8.797 1.00 16.27 210 ARG A O 1
ATOM 1624 N N . VAL A 1 216 ? 7.151 -12.781 -7.751 1.00 16.97 211 VAL A N 1
ATOM 1625 C CA . VAL A 1 216 ? 5.730 -12.700 -8.101 1.00 17.87 211 VAL A CA 1
ATOM 1626 C C . VAL A 1 216 ? 5.513 -12.758 -9.630 1.00 18.84 211 VAL A C 1
ATOM 1627 O O . VAL A 1 216 ? 6.327 -12.199 -10.365 1.00 19.89 211 VAL A O 1
ATOM 1631 N N . ASN A 1 217 ? 4.428 -13.422 -10.078 1.00 20.27 212 ASN A N 1
ATOM 1632 C CA . ASN A 1 217 ? 4.083 -13.617 -11.510 1.00 21.21 212 ASN A CA 1
ATOM 1633 C C . ASN A 1 217 ? 3.081 -12.608 -12.075 1.00 21.05 212 ASN A C 1
ATOM 1634 O O . ASN A 1 217 ? 2.330 -11.995 -11.308 1.00 21.20 212 ASN A O 1
ATOM 1639 N N . PRO A 1 218 ? 3.035 -12.472 -13.424 1.00 20.91 213 PRO A N 1
ATOM 1640 C CA . PRO A 1 218 ? 1.951 -11.713 -14.030 1.00 20.30 213 PRO A CA 1
ATOM 1641 C C . PRO A 1 218 ? 0.577 -12.296 -13.663 1.00 19.27 213 PRO A C 1
ATOM 1642 O O . PRO A 1 218 ? 0.402 -13.507 -13.535 1.00 19.04 213 PRO A O 1
ATOM 1646 N N . GLY A 1 219 ? -0.386 -11.416 -13.505 1.00 18.50 214 GLY A N 1
ATOM 1647 C CA . GLY A 1 219 ? -1.741 -11.820 -13.224 1.00 17.63 214 GLY A CA 1
ATOM 1648 C C . GLY A 1 219 ? -2.673 -10.686 -13.539 1.00 16.90 214 GLY A C 1
ATOM 1649 O O . GLY A 1 219 ? -2.254 -9.532 -13.666 1.00 16.16 214 GLY A O 1
ATOM 1650 N N . ILE A 1 220 ? -3.954 -11.020 -13.660 1.00 16.46 215 ILE A N 1
ATOM 1651 C CA . ILE A 1 220 ? -4.965 -10.040 -13.983 1.00 16.20 215 ILE A CA 1
ATOM 1652 C C . ILE A 1 220 ? -5.110 -9.091 -12.781 1.00 15.47 215 ILE A C 1
ATOM 1653 O O . ILE A 1 220 ? -5.262 -9.530 -11.621 1.00 15.43 215 ILE A O 1
ATOM 1658 N N . LEU A 1 221 ? -5.007 -7.798 -13.073 1.00 14.69 216 LEU A N 1
ATOM 1659 C CA . LEU A 1 221 ? -4.982 -6.745 -12.047 1.00 14.04 216 LEU A CA 1
ATOM 1660 C C . LEU A 1 221 ? -3.793 -6.797 -11.052 1.00 13.82 216 LEU A C 1
ATOM 1661 O O . LEU A 1 221 ? -3.829 -6.126 -10.015 1.00 13.79 216 LEU A O 1
ATOM 1666 N N . ALA A 1 222 ? -2.730 -7.541 -11.365 1.00 13.55 217 ALA A N 1
ATOM 1667 C CA . ALA A 1 222 ? -1.535 -7.589 -10.513 1.00 13.52 217 ALA A CA 1
ATOM 1668 C C . ALA A 1 222 ? -0.883 -6.213 -10.382 1.00 13.40 217 ALA A C 1
ATOM 1669 O O . ALA A 1 222 ? -0.585 -5.776 -9.250 1.00 13.02 217 ALA A O 1
ATOM 1671 N N . ALA A 1 223 ? -0.699 -5.527 -11.506 1.00 13.42 218 ALA A N 1
ATOM 1672 C CA . ALA A 1 223 ? -0.122 -4.179 -11.471 1.00 13.70 218 ALA A CA 1
ATOM 1673 C C . ALA A 1 223 ? -0.877 -3.303 -10.499 1.00 13.91 218 ALA A C 1
ATOM 1674 O O . ALA A 1 223 ? -0.286 -2.714 -9.609 1.00 14.13 218 ALA A O 1
ATOM 1676 N N . GLU A 1 224 ? -2.197 -3.284 -10.624 1.00 14.06 219 GLU A N 1
ATOM 1677 C CA . GLU A 1 224 ? -3.046 -2.416 -9.853 1.00 14.35 219 GLU A CA 1
ATOM 1678 C C . GLU A 1 224 ? -3.130 -2.778 -8.349 1.00 14.18 219 GLU A C 1
ATOM 1679 O O . GLU A 1 224 ? -3.240 -1.890 -7.516 1.00 14.51 219 GLU A O 1
ATOM 1685 N N . ALA A 1 225 ? -3.028 -4.058 -7.986 1.00 13.71 220 ALA A N 1
ATOM 1686 C CA . ALA A 1 225 ? -3.210 -4.459 -6.595 1.00 13.48 220 ALA A CA 1
ATOM 1687 C C . ALA A 1 225 ? -1.980 -4.811 -5.808 1.00 13.24 220 ALA A C 1
ATOM 1688 O O . ALA A 1 225 ? -1.970 -4.576 -4.604 1.00 12.71 220 ALA A O 1
ATOM 1690 N N . TYR A 1 226 ? -0.969 -5.441 -6.434 1.00 13.64 221 TYR A N 1
ATOM 1691 C CA . TYR A 1 226 ? 0.200 -5.938 -5.714 1.00 14.07 221 TYR A CA 1
ATOM 1692 C C . TYR A 1 226 ? 1.519 -5.966 -6.508 1.00 14.47 221 TYR A C 1
ATOM 1693 O O . TYR A 1 226 ? 2.476 -6.639 -6.096 1.00 14.99 221 TYR A O 1
ATOM 1702 N N . GLY A 1 227 ? 1.601 -5.227 -7.613 1.00 14.73 222 GLY A N 1
ATOM 1703 C CA . GLY A 1 227 ? 2.771 -5.328 -8.508 1.00 14.84 222 GLY A CA 1
ATOM 1704 C C . GLY A 1 227 ? 3.789 -4.197 -8.503 1.00 15.00 222 GLY A C 1
ATOM 1705 O O . GLY A 1 227 ? 4.457 -3.981 -9.540 1.00 15.87 222 GLY A O 1
ATOM 1706 N N . VAL A 1 228 ? 3.964 -3.461 -7.395 1.00 14.45 223 VAL A N 1
ATOM 1707 C CA . VAL A 1 228 ? 5.035 -2.451 -7.363 1.00 14.33 223 VAL A CA 1
ATOM 1708 C C . VAL A 1 228 ? 6.259 -3.015 -6.667 1.00 13.86 223 VAL A C 1
ATOM 1709 O O . VAL A 1 228 ? 6.149 -3.751 -5.689 1.00 13.70 223 VAL A O 1
ATOM 1713 N N . LYS A 1 229 ? 7.420 -2.704 -7.235 1.00 13.82 224 LYS A N 1
ATOM 1714 C CA . LYS A 1 229 ? 8.700 -3.058 -6.675 1.00 13.67 224 LYS A CA 1
ATOM 1715 C C . LYS A 1 229 ? 9.415 -1.740 -6.365 1.00 13.26 224 LYS A C 1
ATOM 1716 O O . LYS A 1 229 ? 9.386 -0.793 -7.171 1.00 12.95 224 LYS A O 1
ATOM 1722 N N . SER A 1 230 ? 10.037 -1.676 -5.189 1.00 12.69 225 SER A N 1
ATOM 1723 C CA . SER A 1 230 ? 10.708 -0.488 -4.760 1.00 12.70 225 SER A CA 1
ATOM 1724 C C . SER A 1 230 ? 11.841 -0.759 -3.777 1.00 12.37 225 SER A C 1
ATOM 1725 O O . SER A 1 230 ? 11.941 -1.834 -3.177 1.00 12.26 225 SER A O 1
ATOM 1728 N N . SER A 1 231 ? 12.675 0.259 -3.629 1.00 12.46 226 SER A N 1
ATOM 1729 C CA . SER A 1 231 ? 13.761 0.270 -2.647 1.00 12.35 226 SER A CA 1
ATOM 1730 C C . SER A 1 231 ? 13.273 0.909 -1.351 1.00 12.37 226 SER A C 1
ATOM 1731 O O . SER A 1 231 ? 12.287 1.676 -1.355 1.00 11.87 226 SER A O 1
ATOM 1734 N N . SER A 1 232 ? 13.948 0.622 -0.248 1.00 12.66 227 SER A N 1
ATOM 1735 C CA . SER A 1 232 ? 13.697 1.322 1.007 1.00 13.19 227 SER A CA 1
ATOM 1736 C C . SER A 1 232 ? 14.014 2.840 0.883 1.00 13.70 227 SER A C 1
ATOM 1737 O O . SER A 1 232 ? 13.312 3.673 1.488 1.00 14.12 227 SER A O 1
ATOM 1740 N N . ARG A 1 233 ? 15.012 3.219 0.082 1.00 14.23 228 ARG A N 1
ATOM 1741 C CA . ARG A 1 233 ? 15.312 4.657 -0.127 1.00 14.81 228 ARG A CA 1
ATOM 1742 C C . ARG A 1 233 ? 14.134 5.422 -0.793 1.00 14.85 228 ARG A C 1
ATOM 1743 O O . ARG A 1 233 ? 13.778 6.548 -0.374 1.00 15.11 228 ARG A O 1
ATOM 1751 N N . ASP A 1 234 ? 13.506 4.824 -1.794 1.00 14.59 229 ASP A N 1
ATOM 1752 C CA . ASP A 1 234 ? 12.285 5.433 -2.370 1.00 14.89 229 ASP A CA 1
ATOM 1753 C C . ASP A 1 234 ? 11.076 5.404 -1.487 1.00 14.09 229 ASP A C 1
ATOM 1754 O O . ASP A 1 234 ? 10.342 6.378 -1.423 1.00 13.98 229 ASP A O 1
ATOM 1759 N N . LEU A 1 235 ? 10.850 4.277 -0.825 1.00 13.54 230 LEU A N 1
ATOM 1760 C CA . LEU A 1 235 ? 9.630 4.113 -0.047 1.00 13.51 230 LEU A CA 1
ATOM 1761 C C . LEU A 1 235 ? 9.627 5.024 1.170 1.00 12.68 230 LEU A C 1
ATOM 1762 O O . LEU A 1 235 ? 8.595 5.568 1.537 1.00 12.64 230 LEU A O 1
ATOM 1767 N N . ILE A 1 236 ? 10.776 5.257 1.784 1.00 12.03 231 ILE A N 1
ATOM 1768 C CA . ILE A 1 236 ? 10.796 6.221 2.876 1.00 11.78 231 ILE A CA 1
ATOM 1769 C C . ILE A 1 236 ? 10.571 7.674 2.348 1.00 11.73 231 ILE A C 1
ATOM 1770 O O . ILE A 1 236 ? 9.988 8.495 3.049 1.00 11.58 231 ILE A O 1
ATOM 1775 N N . ARG A 1 237 ? 10.954 7.979 1.104 1.00 11.87 232 ARG A N 1
ATOM 1776 C CA . ARG A 1 237 ? 10.521 9.207 0.466 1.00 12.38 232 ARG A CA 1
ATOM 1777 C C . ARG A 1 237 ? 8.993 9.253 0.298 1.00 11.48 232 ARG A C 1
ATOM 1778 O O . ARG A 1 237 ? 8.380 10.301 0.504 1.00 11.02 232 ARG A O 1
ATOM 1786 N N . PHE A 1 238 ? 8.365 8.146 -0.081 1.00 11.02 233 PHE A N 1
ATOM 1787 C CA . PHE A 1 238 ? 6.896 8.125 -0.178 1.00 10.62 233 PHE A CA 1
ATOM 1788 C C . PHE A 1 238 ? 6.226 8.323 1.202 1.00 10.27 233 PHE A C 1
ATOM 1789 O O . PHE A 1 238 ? 5.183 9.015 1.302 1.00 10.33 233 PHE A O 1
ATOM 1797 N N . VAL A 1 239 ? 6.842 7.762 2.246 1.00 10.06 234 VAL A N 1
ATOM 1798 C CA . VAL A 1 239 ? 6.409 7.987 3.648 1.00 9.78 234 VAL A CA 1
ATOM 1799 C C . VAL A 1 239 ? 6.503 9.479 4.011 1.00 10.03 234 VAL A C 1
ATOM 1800 O O . VAL A 1 239 ? 5.558 10.059 4.589 1.00 9.67 234 VAL A O 1
ATOM 1804 N N . GLU A 1 240 ? 7.601 10.119 3.620 1.00 10.26 235 GLU A N 1
ATOM 1805 C CA . GLU A 1 240 ? 7.819 11.547 3.905 1.00 10.84 235 GLU A CA 1
ATOM 1806 C C . GLU A 1 240 ? 6.796 12.451 3.210 1.00 10.81 235 GLU A C 1
ATOM 1807 O O . GLU A 1 240 ? 6.355 13.455 3.793 1.00 10.87 235 GLU A O 1
ATOM 1813 N N . ALA A 1 241 ? 6.431 12.088 1.978 1.00 10.90 236 ALA A N 1
ATOM 1814 C CA . ALA A 1 241 ? 5.333 12.776 1.246 1.00 11.17 236 ALA A CA 1
ATOM 1815 C C . ALA A 1 241 ? 4.012 12.721 2.003 1.00 11.66 236 ALA A C 1
ATOM 1816 O O . ALA A 1 241 ? 3.340 13.758 2.199 1.00 11.19 236 ALA A O 1
ATOM 1818 N N . ASN A 1 242 ? 3.686 11.534 2.494 1.00 12.36 237 ASN A N 1
ATOM 1819 C CA . ASN A 1 242 ? 2.488 11.346 3.342 1.00 13.15 237 ASN A CA 1
ATOM 1820 C C . ASN A 1 242 ? 2.530 12.005 4.714 1.00 14.33 237 ASN A C 1
ATOM 1821 O O . ASN A 1 242 ? 1.486 12.483 5.199 1.00 15.62 237 ASN A O 1
ATOM 1826 N N . ILE A 1 243 ? 3.720 12.111 5.302 1.00 14.84 238 ILE A N 1
ATOM 1827 C CA . ILE A 1 243 ? 3.921 12.922 6.538 1.00 15.58 238 ILE A CA 1
ATOM 1828 C C . ILE A 1 243 ? 3.620 14.416 6.324 1.00 16.51 238 ILE A C 1
ATOM 1829 O O . ILE A 1 243 ? 3.122 15.080 7.248 1.00 16.12 238 ILE A O 1
ATOM 1834 N N . GLY A 1 244 ? 3.884 14.915 5.110 1.00 16.68 239 GLY A N 1
ATOM 1835 C CA . GLY A 1 244 ? 3.664 16.321 4.747 1.00 17.39 239 GLY A CA 1
ATOM 1836 C C . GLY A 1 244 ? 4.925 17.096 4.410 1.00 17.81 239 GLY A C 1
ATOM 1837 O O . GLY A 1 244 ? 4.923 18.330 4.388 1.00 17.43 239 GLY A O 1
ATOM 1838 N N . LEU A 1 245 ? 6.013 16.381 4.181 1.00 18.51 240 LEU A N 1
ATOM 1839 C CA . LEU A 1 245 ? 7.226 16.947 3.628 1.00 19.04 240 LEU A CA 1
ATOM 1840 C C . LEU A 1 245 ? 7.107 16.884 2.085 1.00 18.98 240 LEU A C 1
ATOM 1841 O O . LEU A 1 245 ? 6.164 16.308 1.565 1.00 21.31 240 LEU A O 1
ATOM 1846 N N . GLY A 1 246 ? 8.013 17.523 1.353 1.00 18.57 241 GLY A N 1
ATOM 1847 C CA . GLY A 1 246 ? 8.040 17.439 -0.113 1.00 17.66 241 GLY A CA 1
ATOM 1848 C C . GLY A 1 246 ? 7.783 18.732 -0.862 1.00 17.03 241 GLY A C 1
ATOM 1849 O O . GLY A 1 246 ? 8.396 18.981 -1.913 1.00 17.54 241 GLY A O 1
ATOM 1850 N N . GLN A 1 247 ? 6.891 19.565 -0.346 1.00 16.11 242 GLN A N 1
ATOM 1851 C CA . GLN A 1 247 ? 6.527 20.824 -1.025 1.00 15.36 242 GLN A CA 1
ATOM 1852 C C . GLN A 1 247 ? 6.073 20.579 -2.480 1.00 15.09 242 GLN A C 1
ATOM 1853 O O . GLN A 1 247 ? 6.435 21.308 -3.392 1.00 14.50 242 GLN A O 1
ATOM 1859 N N . TYR A 1 248 ? 5.259 19.542 -2.690 1.00 14.63 243 TYR A N 1
ATOM 1860 C CA . TYR A 1 248 ? 4.652 19.294 -4.007 1.00 14.71 243 TYR A CA 1
ATOM 1861 C C . TYR A 1 248 ? 3.655 20.402 -4.306 1.00 15.00 243 TYR A C 1
ATOM 1862 O O . TYR A 1 248 ? 3.306 21.169 -3.415 1.00 15.30 243 TYR A O 1
ATOM 1871 N N . ASP A 1 249 ? 3.205 20.495 -5.550 1.00 15.54 244 ASP A N 1
ATOM 1872 C CA . ASP A 1 249 ? 2.179 21.482 -5.890 1.00 16.21 244 ASP A CA 1
ATOM 1873 C C . ASP A 1 249 ? 0.821 21.071 -5.282 1.00 15.70 244 ASP A C 1
ATOM 1874 O O . ASP A 1 249 ? 0.616 19.917 -4.865 1.00 14.79 244 ASP A O 1
ATOM 1879 N N . ALA A 1 250 ? -0.079 22.034 -5.172 1.00 15.52 245 ALA A N 1
ATOM 1880 C CA . ALA A 1 250 ? -1.371 21.786 -4.520 1.00 15.32 245 ALA A CA 1
ATOM 1881 C C . ALA A 1 250 ? -2.065 20.434 -4.878 1.00 15.01 245 ALA A C 1
ATOM 1882 O O . ALA A 1 250 ? -2.486 19.733 -3.963 1.00 14.43 245 ALA A O 1
ATOM 1884 N N . PRO A 1 251 ? -2.189 20.070 -6.190 1.00 14.73 246 PRO A N 1
ATOM 1885 C CA . PRO A 1 251 ? -2.976 18.861 -6.450 1.00 14.50 246 PRO A CA 1
ATOM 1886 C C . PRO A 1 251 ? -2.347 17.602 -5.909 1.00 13.88 246 PRO A C 1
ATOM 1887 O O . PRO A 1 251 ? -3.076 16.736 -5.431 1.00 13.83 246 PRO A O 1
ATOM 1891 N N . LEU A 1 252 ? -1.021 17.490 -6.011 1.00 13.24 247 LEU A N 1
ATOM 1892 C CA . LEU A 1 252 ? -0.312 16.323 -5.481 1.00 13.03 247 LEU A CA 1
ATOM 1893 C C . LEU A 1 252 ? -0.335 16.335 -3.942 1.00 13.00 247 LEU A C 1
ATOM 1894 O O . LEU A 1 252 ? -0.570 15.298 -3.328 1.00 12.67 247 LEU A O 1
ATOM 1899 N N A GLN A 1 253 ? -0.094 17.506 -3.343 0.22 13.03 248 GLN A N 1
ATOM 1900 N N B GLN A 1 253 ? -0.178 17.511 -3.336 0.78 13.11 248 GLN A N 1
ATOM 1901 C CA A GLN A 1 253 ? -0.272 17.714 -1.900 0.22 13.07 248 GLN A CA 1
ATOM 1902 C CA B GLN A 1 253 ? -0.238 17.621 -1.881 0.78 13.28 248 GLN A CA 1
ATOM 1903 C C A GLN A 1 253 ? -1.596 17.117 -1.463 0.22 13.35 248 GLN A C 1
ATOM 1904 C C B GLN A 1 253 ? -1.615 17.211 -1.373 0.78 13.56 248 GLN A C 1
ATOM 1905 O O A GLN A 1 253 ? -1.644 16.219 -0.617 0.22 13.40 248 GLN A O 1
ATOM 1906 O O B GLN A 1 253 ? -1.713 16.500 -0.362 0.78 13.80 248 GLN A O 1
ATOM 1917 N N . ARG A 1 254 ? -2.661 17.597 -2.102 1.00 13.57 249 ARG A N 1
ATOM 1918 C CA . ARG A 1 254 ? -4.010 17.211 -1.761 1.00 14.13 249 ARG A CA 1
ATOM 1919 C C . ARG A 1 254 ? -4.220 15.704 -1.963 1.00 13.93 249 ARG A C 1
ATOM 1920 O O . ARG A 1 254 ? -4.817 15.069 -1.098 1.00 14.09 249 ARG A O 1
ATOM 1928 N N . ALA A 1 255 ? -3.718 15.157 -3.079 1.00 13.82 250 ALA A N 1
ATOM 1929 C CA . ALA A 1 255 ? -3.782 13.714 -3.366 1.00 13.74 250 ALA A CA 1
ATOM 1930 C C . ALA A 1 255 ? -3.240 12.893 -2.221 1.00 13.72 250 ALA A C 1
ATOM 1931 O O . ALA A 1 255 ? -3.854 11.895 -1.836 1.00 13.75 250 ALA A O 1
ATOM 1933 N N . LEU A 1 256 ? -2.062 13.275 -1.715 1.00 13.71 251 LEU A N 1
ATOM 1934 C CA . LEU A 1 256 ? -1.426 12.565 -0.611 1.00 13.71 251 LEU A CA 1
ATOM 1935 C C . LEU A 1 256 ? -2.285 12.583 0.665 1.00 14.20 251 LEU A C 1
ATOM 1936 O O . LEU A 1 256 ? -2.496 11.553 1.297 1.00 14.28 251 LEU A O 1
ATOM 1941 N N . SER A 1 257 ? -2.828 13.760 0.975 1.00 14.67 252 SER A N 1
ATOM 1942 C CA . SER A 1 257 ? -3.589 14.011 2.176 1.00 15.38 252 SER A CA 1
ATOM 1943 C C . SER A 1 257 ? -4.927 13.278 2.104 1.00 15.17 252 SER A C 1
ATOM 1944 O O . SER A 1 257 ? -5.343 12.659 3.081 1.00 15.20 252 SER A O 1
ATOM 1947 N N . ASP A 1 258 ? -5.590 13.374 0.946 1.00 15.27 253 ASP A N 1
ATOM 1948 C CA . ASP A 1 258 ? -6.857 12.692 0.667 1.00 15.25 253 ASP A CA 1
ATOM 1949 C C . ASP A 1 258 ? -6.829 11.148 0.788 1.00 14.85 253 ASP A C 1
ATOM 1950 O O . ASP A 1 258 ? -7.874 10.553 1.053 1.00 14.49 253 ASP A O 1
ATOM 1955 N N . THR A 1 259 ? -5.671 10.501 0.621 1.00 14.54 254 THR A N 1
ATOM 1956 C CA . THR A 1 259 ? -5.610 9.044 0.785 1.00 14.46 254 THR A CA 1
ATOM 1957 C C . THR A 1 259 ? -5.798 8.628 2.219 1.00 14.64 254 THR A C 1
ATOM 1958 O O . THR A 1 259 ? -6.202 7.499 2.473 1.00 13.86 254 THR A O 1
ATOM 1962 N N . ARG A 1 260 ? -5.513 9.561 3.142 1.00 14.86 255 ARG A N 1
ATOM 1963 C CA . ARG A 1 260 ? -5.570 9.340 4.572 1.00 15.53 255 ARG A CA 1
ATOM 1964 C C . ARG A 1 260 ? -6.819 9.928 5.230 1.00 15.28 255 ARG A C 1
ATOM 1965 O O . ARG A 1 260 ? -6.854 10.062 6.442 1.00 15.85 255 ARG A O 1
ATOM 1973 N N . ILE A 1 261 ? -7.845 10.267 4.438 1.00 14.51 256 ILE A N 1
ATOM 1974 C CA . ILE A 1 261 ? -9.198 10.511 4.950 1.00 14.27 256 ILE A CA 1
ATOM 1975 C C . ILE A 1 261 ? -9.778 9.207 5.560 1.00 14.05 256 ILE A C 1
ATOM 1976 O O . ILE A 1 261 ? -9.649 8.133 4.966 1.00 13.48 256 ILE A O 1
ATOM 1981 N N . GLY A 1 262 ? -10.440 9.322 6.718 1.00 13.76 257 GLY A N 1
ATOM 1982 C CA . GLY A 1 262 ? -11.028 8.187 7.437 1.00 13.91 257 GLY A CA 1
ATOM 1983 C C . GLY A 1 262 ? -12.496 7.998 7.072 1.00 14.10 257 GLY A C 1
ATOM 1984 O O . GLY A 1 262 ? -13.333 8.852 7.375 1.00 13.99 257 GLY A O 1
ATOM 1985 N N . TYR A 1 263 ? -12.806 6.911 6.377 1.00 14.44 258 TYR A N 1
ATOM 1986 C CA . TYR A 1 263 ? -14.159 6.675 5.898 1.00 14.86 258 TYR A CA 1
ATOM 1987 C C . TYR A 1 263 ? -14.999 5.680 6.698 1.00 14.71 258 TYR A C 1
ATOM 1988 O O . TYR A 1 263 ? -16.227 5.763 6.647 1.00 14.89 258 TYR A O 1
ATOM 1997 N N . PHE A 1 264 ? -14.371 4.701 7.355 1.00 14.71 259 PHE A N 1
ATOM 1998 C CA . PHE A 1 264 ? -15.082 3.645 8.054 1.00 14.72 259 PHE A CA 1
ATOM 1999 C C . PHE A 1 264 ? -14.378 3.260 9.340 1.00 15.08 259 PHE A C 1
ATOM 2000 O O . PHE A 1 264 ? -13.155 3.325 9.430 1.00 15.40 259 PHE A O 1
ATOM 2008 N N . LYS A 1 265 ? -15.159 2.872 10.338 1.00 15.61 260 LYS A N 1
ATOM 2009 C CA . LYS A 1 265 ? -14.597 2.234 11.531 1.00 16.03 260 LYS A CA 1
ATOM 2010 C C . LYS A 1 265 ? -14.781 0.758 11.403 1.00 16.11 260 LYS A C 1
ATOM 2011 O O . LYS A 1 265 ? -15.910 0.293 11.190 1.00 16.13 260 LYS A O 1
ATOM 2017 N N . VAL A 1 266 ? -13.679 0.020 11.553 1.00 16.05 261 VAL A N 1
ATOM 2018 C CA . VAL A 1 266 ? -13.702 -1.444 11.501 1.00 16.69 261 VAL A CA 1
ATOM 2019 C C . VAL A 1 266 ? -13.051 -1.943 12.771 1.00 17.24 261 VAL A C 1
ATOM 2020 O O . VAL A 1 266 ? -11.831 -1.901 12.898 1.00 17.34 261 VAL A O 1
ATOM 2024 N N . GLY A 1 267 ? -13.874 -2.421 13.719 1.00 17.98 262 GLY A N 1
ATOM 2025 C CA . GLY A 1 267 ? -13.419 -2.684 15.086 1.00 18.56 262 GLY A CA 1
ATOM 2026 C C . GLY A 1 267 ? -12.585 -1.538 15.649 1.00 18.88 262 GLY A C 1
ATOM 2027 O O . GLY A 1 267 ? -13.081 -0.432 15.813 1.00 19.18 262 GLY A O 1
ATOM 2028 N N . GLY A 1 268 ? -11.313 -1.797 15.936 1.00 19.20 263 GLY A N 1
ATOM 2029 C CA . GLY A 1 268 ? -10.390 -0.758 16.390 1.00 19.29 263 GLY A CA 1
ATOM 2030 C C . GLY A 1 268 ? -9.717 0.087 15.288 1.00 19.52 263 GLY A C 1
ATOM 2031 O O . GLY A 1 268 ? -9.101 1.113 15.595 1.00 19.05 263 GLY A O 1
ATOM 2040 N N . THR A 1 270 ? -9.449 2.431 11.704 1.00 16.85 265 THR A N 1
ATOM 2041 C CA . THR A 1 270 ? -10.080 3.318 10.743 1.00 15.44 265 THR A CA 1
ATOM 2042 C C . THR A 1 270 ? -9.568 2.995 9.344 1.00 14.71 265 THR A C 1
ATOM 2043 O O . THR A 1 270 ? -8.345 2.964 9.118 1.00 14.13 265 THR A O 1
ATOM 2047 N N . GLN A 1 271 ? -10.515 2.762 8.433 1.00 13.63 266 GLN A N 1
ATOM 2048 C CA . GLN A 1 271 ? -10.246 2.506 7.017 1.00 13.24 266 GLN A CA 1
ATOM 2049 C C . GLN A 1 271 ? -10.220 3.777 6.202 1.00 13.00 266 GLN A C 1
ATOM 2050 O O . GLN A 1 271 ? -11.261 4.465 6.052 1.00 12.76 266 GLN A O 1
ATOM 2056 N N . ASP A 1 272 ? -9.057 4.049 5.613 1.00 12.61 267 ASP A N 1
ATOM 2057 C CA . ASP A 1 272 ? -8.870 5.174 4.689 1.00 12.54 267 ASP A CA 1
ATOM 2058 C C . ASP A 1 272 ? -8.938 4.674 3.230 1.00 12.59 267 ASP A C 1
ATOM 2059 O O . ASP A 1 272 ? -9.472 3.594 2.968 1.00 12.14 267 ASP A O 1
ATOM 2064 N N . LEU A 1 273 ? -8.448 5.474 2.277 1.00 12.82 268 LEU A N 1
ATOM 2065 C CA . LEU A 1 273 ? -8.173 5.000 0.914 1.00 13.03 268 LEU A CA 1
ATOM 2066 C C . LEU A 1 273 ? -6.887 4.155 0.892 1.00 12.37 268 LEU A C 1
ATOM 2067 O O . LEU A 1 273 ? -5.779 4.710 0.888 1.00 11.99 268 LEU A O 1
ATOM 2072 N N . ALA A 1 274 ? -7.069 2.822 0.919 1.00 11.85 269 ALA A N 1
ATOM 2073 C CA . ALA A 1 274 ? -6.021 1.796 1.026 1.00 11.44 269 ALA A CA 1
ATOM 2074 C C . ALA A 1 274 ? -5.234 1.808 2.347 1.00 11.27 269 ALA A C 1
ATOM 2075 O O . ALA A 1 274 ? -5.064 0.746 2.957 1.00 11.20 269 ALA A O 1
ATOM 2077 N N . TRP A 1 275 ? -4.739 2.975 2.774 1.00 11.21 270 TRP A N 1
ATOM 2078 C CA . TRP A 1 275 ? -4.211 3.107 4.131 1.00 11.13 270 TRP A CA 1
ATOM 2079 C C . TRP A 1 275 ? -5.211 2.701 5.226 1.00 11.34 270 TRP A C 1
ATOM 2080 O O . TRP A 1 275 ? -6.430 2.904 5.097 1.00 11.58 270 TRP A O 1
ATOM 2091 N N . GLU A 1 276 ? -4.673 2.154 6.307 1.00 11.70 271 GLU A N 1
ATOM 2092 C CA . GLU A 1 276 ? -5.425 1.886 7.524 1.00 11.87 271 GLU A CA 1
ATOM 2093 C C . GLU A 1 276 ? -4.702 2.615 8.661 1.00 11.60 271 GLU A C 1
ATOM 2094 O O . GLU A 1 276 ? -3.467 2.801 8.615 1.00 10.83 271 GLU A O 1
ATOM 2100 N N . GLN A 1 277 ? -5.457 2.999 9.694 1.00 11.11 272 GLN A N 1
ATOM 2101 C CA . GLN A 1 277 ? -4.888 3.782 10.783 1.00 10.85 272 GLN A CA 1
ATOM 2102 C C . GLN A 1 277 ? -5.557 3.537 12.127 1.00 11.25 272 GLN A C 1
ATOM 2103 O O . GLN A 1 277 ? -6.683 3.044 12.182 1.00 10.76 272 GLN A O 1
ATOM 2109 N N . TYR A 1 278 ? -4.859 3.952 13.191 1.00 11.58 273 TYR A N 1
ATOM 2110 C CA . TYR A 1 278 ? -5.263 3.701 14.568 1.00 12.02 273 TYR A CA 1
ATOM 2111 C C . TYR A 1 278 ? -5.052 5.011 15.356 1.00 12.74 273 TYR A C 1
ATOM 2112 O O . TYR A 1 278 ? -3.950 5.547 15.383 1.00 11.97 273 TYR A O 1
ATOM 2121 N N . PRO A 1 279 ? -6.119 5.529 15.989 1.00 13.71 274 PRO A N 1
ATOM 2122 C CA . PRO A 1 279 ? -5.984 6.799 16.688 1.00 14.26 274 PRO A CA 1
ATOM 2123 C C . PRO A 1 279 ? -5.295 6.646 18.059 1.00 15.31 274 PRO A C 1
ATOM 2124 O O . PRO A 1 279 ? -5.116 5.535 18.577 1.00 15.11 274 PRO A O 1
ATOM 2128 N N . THR A 1 280 ? -4.893 7.773 18.631 1.00 16.64 275 THR A N 1
ATOM 2129 C CA . THR A 1 280 ? -4.218 7.794 19.910 1.00 17.90 275 THR A CA 1
ATOM 2130 C C . THR A 1 280 ? -5.273 7.523 21.014 1.00 18.68 275 THR A C 1
ATOM 2131 O O . THR A 1 280 ? -6.472 7.831 20.817 1.00 19.26 275 THR A O 1
ATOM 2135 N N . PRO A 1 281 ? -4.876 6.907 22.148 1.00 18.82 276 PRO A N 1
ATOM 2136 C CA . PRO A 1 281 ? -3.586 6.325 22.488 1.00 18.46 276 PRO A CA 1
ATOM 2137 C C . PRO A 1 281 ? -3.357 5.082 21.649 1.00 18.36 276 PRO A C 1
ATOM 2138 O O . PRO A 1 281 ? -4.250 4.246 21.491 1.00 18.23 276 PRO A O 1
ATOM 2142 N N . ILE A 1 282 ? -2.173 4.995 21.074 1.00 18.03 277 ILE A N 1
ATOM 2143 C CA . ILE A 1 282 ? -1.801 3.887 20.239 1.00 17.63 277 ILE A CA 1
ATOM 2144 C C . ILE A 1 282 ? -1.297 2.801 21.174 1.00 17.76 277 ILE A C 1
ATOM 2145 O O . ILE A 1 282 ? -0.358 3.049 21.944 1.00 18.80 277 ILE A O 1
ATOM 2150 N N . HIS A 1 283 ? -1.911 1.616 21.127 1.00 17.53 278 HIS A N 1
ATOM 2151 C CA . HIS A 1 283 ? -1.412 0.448 21.877 1.00 17.00 278 HIS A CA 1
ATOM 2152 C C . HIS A 1 283 ? -1.073 -0.676 20.918 1.00 16.59 278 HIS A C 1
ATOM 2153 O O . HIS A 1 283 ? -1.804 -0.876 19.942 1.00 16.12 278 HIS A O 1
ATOM 2160 N N . LEU A 1 284 ? 0.005 -1.429 21.201 1.00 16.02 279 LEU A N 1
ATOM 2161 C CA . LEU A 1 284 ? 0.418 -2.561 20.369 1.00 15.93 279 LEU A CA 1
ATOM 2162 C C . LEU A 1 284 ? -0.635 -3.635 20.097 1.00 15.87 279 LEU A C 1
ATOM 2163 O O . LEU A 1 284 ? -0.750 -4.155 18.976 1.00 15.98 279 LEU A O 1
ATOM 2168 N N A ASP A 1 285 ? -1.426 -3.919 21.122 0.54 16.00 280 ASP A N 1
ATOM 2169 N N B ASP A 1 285 ? -1.393 -4.026 21.116 0.46 15.66 280 ASP A N 1
ATOM 2170 C CA A ASP A 1 285 ? -2.434 -4.977 21.072 0.54 16.27 280 ASP A CA 1
ATOM 2171 C CA B ASP A 1 285 ? -2.357 -5.108 20.919 0.46 15.69 280 ASP A CA 1
ATOM 2172 C C A ASP A 1 285 ? -3.453 -4.691 19.982 0.54 16.02 280 ASP A C 1
ATOM 2173 C C B ASP A 1 285 ? -3.476 -4.712 19.939 0.46 15.71 280 ASP A C 1
ATOM 2174 O O A ASP A 1 285 ? -3.814 -5.577 19.227 0.54 16.03 280 ASP A O 1
ATOM 2175 O O B ASP A 1 285 ? -3.959 -5.567 19.215 0.46 15.86 280 ASP A O 1
ATOM 2184 N N . VAL A 1 286 ? -3.855 -3.431 19.897 1.00 15.44 281 VAL A N 1
ATOM 2185 C CA . VAL A 1 286 ? -4.799 -2.949 18.883 1.00 15.69 281 VAL A CA 1
ATOM 2186 C C . VAL A 1 286 ? -4.180 -3.012 17.462 1.00 15.02 281 VAL A C 1
ATOM 2187 O O . VAL A 1 286 ? -4.837 -3.491 16.528 1.00 14.79 281 VAL A O 1
ATOM 2191 N N . LEU A 1 287 ? -2.905 -2.628 17.345 1.00 14.47 282 LEU A N 1
ATOM 2192 C CA . LEU A 1 287 ? -2.171 -2.708 16.048 1.00 14.08 282 LEU A CA 1
ATOM 2193 C C . LEU A 1 287 ? -2.046 -4.160 15.565 1.00 13.88 282 LEU A C 1
ATOM 2194 O O . LEU A 1 287 ? -2.268 -4.462 14.376 1.00 13.71 282 LEU A O 1
ATOM 2199 N N . LEU A 1 288 ? -1.763 -5.053 16.499 1.00 13.67 283 LEU A N 1
ATOM 2200 C CA . LEU A 1 288 ? -1.623 -6.471 16.196 1.00 13.63 283 LEU A CA 1
ATOM 2201 C C . LEU A 1 288 ? -2.939 -7.061 15.740 1.00 13.63 283 LEU A C 1
ATOM 2202 O O . LEU A 1 288 ? -2.975 -7.759 14.724 1.00 13.73 283 LEU A O 1
ATOM 2207 N N . ALA A 1 289 ? -4.016 -6.743 16.465 1.00 13.96 284 ALA A N 1
ATOM 2208 C CA . ALA A 1 289 ? -5.419 -7.141 16.083 1.00 13.97 284 ALA A CA 1
ATOM 2209 C C . ALA A 1 289 ? -5.868 -6.647 14.688 1.00 13.93 284 ALA A C 1
ATOM 2210 O O . ALA A 1 289 ? -6.405 -7.400 13.878 1.00 13.94 284 ALA A O 1
ATOM 2212 N N . GLY A 1 290 ? -5.674 -5.366 14.403 1.00 13.92 285 GLY A N 1
ATOM 2213 C CA . GLY A 1 290 ? -6.028 -4.840 13.096 1.00 13.79 285 GLY A CA 1
ATOM 2214 C C . GLY A 1 290 ? -5.164 -5.336 11.944 1.00 13.52 285 GLY A C 1
ATOM 2215 O O . GLY A 1 290 ? -5.582 -5.256 10.819 1.00 13.57 285 GLY A O 1
ATOM 2216 N N . ASN A 1 291 ? -3.963 -5.852 12.214 1.00 13.26 286 ASN A N 1
ATOM 2217 C CA . ASN A 1 291 ? -3.117 -6.410 11.151 1.00 13.02 286 ASN A CA 1
ATOM 2218 C C . ASN A 1 291 ? -3.083 -7.953 11.047 1.00 13.52 286 ASN A C 1
ATOM 2219 O O . ASN A 1 291 ? -2.359 -8.500 10.233 1.00 13.42 286 ASN A O 1
ATOM 2224 N N . ALA A 1 292 ? -3.949 -8.628 11.787 1.00 13.91 287 ALA A N 1
ATOM 2225 C CA . ALA A 1 292 ? -4.018 -10.076 11.803 1.00 13.90 287 ALA A CA 1
ATOM 2226 C C . ALA A 1 292 ? -4.660 -10.605 10.511 1.00 14.18 287 ALA A C 1
ATOM 2227 O O . ALA A 1 292 ? -5.542 -9.961 9.902 1.00 13.38 287 ALA A O 1
ATOM 2229 N N . SER A 1 293 ? -4.258 -11.807 10.126 1.00 14.85 288 SER A N 1
ATOM 2230 C CA . SER A 1 293 ? -4.916 -12.504 8.994 1.00 15.59 288 SER A CA 1
ATOM 2231 C C . SER A 1 293 ? -6.460 -12.629 9.054 1.00 15.80 288 SER A C 1
ATOM 2232 O O . SER A 1 293 ? -7.112 -12.735 8.002 1.00 15.37 288 SER A O 1
ATOM 2235 N N . ALA A 1 294 ? -7.056 -12.608 10.245 1.00 16.15 289 ALA A N 1
ATOM 2236 C CA . ALA A 1 294 ? -8.513 -12.659 10.358 1.00 16.54 289 ALA A CA 1
ATOM 2237 C C . ALA A 1 294 ? -9.225 -11.393 9.818 1.00 16.77 289 ALA A C 1
ATOM 2238 O O . ALA A 1 294 ? -10.417 -11.409 9.484 1.00 16.68 289 ALA A O 1
ATOM 2248 N N . LEU A 1 296 ? -8.809 -10.184 6.968 1.00 16.75 291 LEU A N 1
ATOM 2249 C CA . LEU A 1 296 ? -9.170 -10.374 5.552 1.00 17.09 291 LEU A CA 1
ATOM 2250 C C . LEU A 1 296 ? -10.597 -10.863 5.382 1.00 16.63 291 LEU A C 1
ATOM 2251 O O . LEU A 1 296 ? -11.235 -10.580 4.366 1.00 17.42 291 LEU A O 1
ATOM 2256 N N . ASN A 1 297 ? -11.114 -11.560 6.380 1.00 15.47 292 ASN A N 1
ATOM 2257 C CA . ASN A 1 297 ? -12.528 -11.934 6.355 1.00 15.24 292 ASN A CA 1
ATOM 2258 C C . ASN A 1 297 ? -13.450 -10.727 6.436 1.00 14.51 292 ASN A C 1
ATOM 2259 O O . ASN A 1 297 ? -13.042 -9.673 6.906 1.00 14.45 292 ASN A O 1
ATOM 2264 N N . THR A 1 298 ? -14.657 -10.891 5.911 1.00 14.00 293 THR A N 1
ATOM 2265 C CA . THR A 1 298 ? -15.644 -9.824 5.868 1.00 13.92 293 THR A CA 1
ATOM 2266 C C . THR A 1 298 ? -15.970 -9.397 7.300 1.00 14.44 293 THR A C 1
ATOM 2267 O O . THR A 1 298 ? -16.308 -10.253 8.147 1.00 14.43 293 THR A O 1
ATOM 2271 N N . GLN A 1 299 ? -15.831 -8.085 7.560 1.00 15.17 294 GLN A N 1
ATOM 2272 C CA . GLN A 1 299 ? -16.062 -7.486 8.889 1.00 16.04 294 GLN A CA 1
ATOM 2273 C C . GLN A 1 299 ? -17.193 -6.460 8.805 1.00 15.70 294 GLN A C 1
ATOM 2274 O O . GLN A 1 299 ? -17.370 -5.783 7.786 1.00 14.55 294 GLN A O 1
ATOM 2280 N N . LYS A 1 300 ? -17.941 -6.328 9.894 1.00 15.86 295 LYS A N 1
ATOM 2281 C CA . LYS A 1 300 ? -18.889 -5.236 10.003 1.00 16.07 295 LYS A CA 1
ATOM 2282 C C . LYS A 1 300 ? -18.144 -3.887 9.961 1.00 15.22 295 LYS A C 1
ATOM 2283 O O . LYS A 1 300 ? -17.109 -3.748 10.572 1.00 14.54 295 LYS A O 1
ATOM 2289 N N . ALA A 1 301 ? -18.707 -2.905 9.258 1.00 14.45 296 ALA A N 1
ATOM 2290 C CA . ALA A 1 301 ? -18.113 -1.580 9.136 1.00 14.20 296 ALA A CA 1
ATOM 2291 C C . ALA A 1 301 ? -19.168 -0.504 9.385 1.00 14.28 296 ALA A C 1
ATOM 2292 O O . ALA A 1 301 ? -20.300 -0.642 8.970 1.00 14.26 296 ALA A O 1
ATOM 2294 N N . ASP A 1 302 ? -18.747 0.572 10.034 1.00 14.59 297 ASP A N 1
ATOM 2295 C CA . ASP A 1 302 ? -19.572 1.727 10.330 1.00 14.67 297 ASP A CA 1
ATOM 2296 C C . ASP A 1 302 ? -19.053 2.975 9.587 1.00 14.36 297 ASP A C 1
ATOM 2297 O O . ASP A 1 302 ? -17.923 3.410 9.832 1.00 13.23 297 ASP A O 1
ATOM 2302 N N . ALA A 1 303 ? -19.889 3.577 8.732 1.00 14.15 298 ALA A N 1
ATOM 2303 C CA . ALA A 1 303 ? -19.483 4.722 7.909 1.00 14.30 298 ALA A CA 1
ATOM 2304 C C . ALA A 1 303 ? -19.230 5.973 8.777 1.00 14.48 298 ALA A C 1
ATOM 2305 O O . ALA A 1 303 ? -19.923 6.203 9.780 1.00 15.30 298 ALA A O 1
ATOM 2307 N N . ILE A 1 304 ? -18.232 6.754 8.387 1.00 14.57 299 ILE A N 1
ATOM 2308 C CA . ILE A 1 304 ? -17.909 8.015 9.046 1.00 14.39 299 ILE A CA 1
ATOM 2309 C C . ILE A 1 304 ? -18.367 9.129 8.114 1.00 14.72 299 ILE A C 1
ATOM 2310 O O . ILE A 1 304 ? -17.777 9.345 7.041 1.00 13.88 299 ILE A O 1
ATOM 2315 N N . GLU A 1 305 ? -19.433 9.821 8.520 1.00 15.42 300 GLU A N 1
ATOM 2316 C CA . GLU A 1 305 ? -20.091 10.803 7.658 1.00 16.18 300 GLU A CA 1
ATOM 2317 C C . GLU A 1 305 ? -20.336 12.038 8.501 1.00 16.24 300 GLU A C 1
ATOM 2318 O O . GLU A 1 305 ? -21.123 11.965 9.434 1.00 16.89 300 GLU A O 1
ATOM 2324 N N . PRO A 1 306 ? -19.630 13.147 8.216 1.00 15.77 301 PRO A N 1
ATOM 2325 C CA . PRO A 1 306 ? -18.718 13.264 7.090 1.00 15.74 301 PRO A CA 1
ATOM 2326 C C . PRO A 1 306 ? -17.413 12.454 7.342 1.00 15.82 301 PRO A C 1
ATOM 2327 O O . PRO A 1 306 ? -17.072 12.192 8.491 1.00 15.64 301 PRO A O 1
ATOM 2331 N N . PRO A 1 307 ? -16.691 12.075 6.275 1.00 16.22 302 PRO A N 1
ATOM 2332 C CA . PRO A 1 307 ? -15.433 11.357 6.480 1.00 16.30 302 PRO A CA 1
ATOM 2333 C C . PRO A 1 307 ? -14.435 12.192 7.264 1.00 16.72 302 PRO A C 1
ATOM 2334 O O . PRO A 1 307 ? -14.434 13.420 7.183 1.00 17.15 302 PRO A O 1
ATOM 2338 N N . LEU A 1 308 ? -13.602 11.511 8.031 1.00 17.27 303 LEU A N 1
ATOM 2339 C CA . LEU A 1 308 ? -12.677 12.140 8.951 1.00 17.51 303 LEU A CA 1
ATOM 2340 C C . LEU A 1 308 ? -11.542 12.742 8.121 1.00 17.03 303 LEU A C 1
ATOM 2341 O O . LEU A 1 308 ? -10.993 12.052 7.273 1.00 17.57 303 LEU A O 1
ATOM 2346 N N . ALA A 1 309 ? -11.209 14.020 8.316 1.00 16.71 304 ALA A N 1
ATOM 2347 C CA . ALA A 1 309 ? -9.997 14.606 7.697 1.00 16.37 304 ALA A CA 1
ATOM 2348 C C . ALA A 1 309 ? -8.736 13.830 8.136 1.00 16.11 304 ALA A C 1
ATOM 2349 O O . ALA A 1 309 ? -8.760 13.137 9.148 1.00 15.44 304 ALA A O 1
ATOM 2351 N N . ALA A 1 310 ? -7.650 13.954 7.369 1.00 16.06 305 ALA A N 1
ATOM 2352 C CA . ALA A 1 310 ? -6.373 13.312 7.738 1.00 16.01 305 ALA A CA 1
ATOM 2353 C C . ALA A 1 310 ? -6.037 13.614 9.184 1.00 16.23 305 ALA A C 1
ATOM 2354 O O . ALA A 1 310 ? -6.093 14.776 9.605 1.00 15.34 305 ALA A O 1
ATOM 2356 N N . GLN A 1 311 ? -5.723 12.574 9.953 1.00 16.53 306 GLN A N 1
ATOM 2357 C CA . GLN A 1 311 ? -5.429 12.726 11.380 1.00 17.07 306 GLN A CA 1
ATOM 2358 C C . GLN A 1 311 ? -3.933 12.676 11.664 1.00 16.84 306 GLN A C 1
ATOM 2359 O O . GLN A 1 311 ? -3.352 11.582 11.663 1.00 15.85 306 GLN A O 1
ATOM 2365 N N . PRO A 1 312 ? -3.308 13.859 11.893 1.00 16.63 307 PRO A N 1
ATOM 2366 C CA . PRO A 1 312 ? -1.873 13.908 12.177 1.00 16.50 307 PRO A CA 1
ATOM 2367 C C . PRO A 1 312 ? -1.426 12.940 13.261 1.00 15.47 307 PRO A C 1
ATOM 2368 O O . PRO A 1 312 ? -0.372 12.296 13.119 1.00 14.95 307 PRO A O 1
ATOM 2372 N N . THR A 1 313 ? -2.216 12.812 14.332 1.00 14.89 308 THR A N 1
ATOM 2373 C CA . THR A 1 313 ? -1.785 12.022 15.480 1.00 14.39 308 THR A CA 1
ATOM 2374 C C . THR A 1 313 ? -1.900 10.531 15.262 1.00 14.15 308 THR A C 1
ATOM 2375 O O . THR A 1 313 ? -1.302 9.793 16.031 1.00 14.52 308 THR A O 1
ATOM 2379 N N . ALA A 1 314 ? -2.640 10.073 14.230 1.00 13.40 309 ALA A N 1
ATOM 2380 C CA . ALA A 1 314 ? -2.882 8.641 14.018 1.00 12.84 309 ALA A CA 1
ATOM 2381 C C . ALA A 1 314 ? -1.662 7.865 13.536 1.00 12.29 309 ALA A C 1
ATOM 2382 O O . ALA A 1 314 ? -0.826 8.402 12.810 1.00 12.98 309 ALA A O 1
ATOM 2384 N N . TRP A 1 315 ? -1.584 6.594 13.919 1.00 11.90 310 TRP A N 1
ATOM 2385 C CA . TRP A 1 315 ? -0.618 5.633 13.333 1.00 11.43 310 TRP A CA 1
ATOM 2386 C C . TRP A 1 315 ? -1.245 5.154 12.016 1.00 11.14 310 TRP A C 1
ATOM 2387 O O . TRP A 1 315 ? -2.321 4.538 12.019 1.00 10.85 310 TRP A O 1
ATOM 2398 N N . VAL A 1 316 ? -0.606 5.524 10.902 1.00 10.91 311 VAL A N 1
ATOM 2399 C CA . VAL A 1 316 ? -1.022 5.113 9.578 1.00 11.04 311 VAL A CA 1
ATOM 2400 C C . VAL A 1 316 ? -0.140 3.949 9.129 1.00 11.20 311 VAL A C 1
ATOM 2401 O O . VAL A 1 316 ? 1.035 3.995 9.333 1.00 11.04 311 VAL A O 1
ATOM 2405 N N . ASN A 1 317 ? -0.709 2.912 8.521 1.00 11.27 312 ASN A N 1
ATOM 2406 C CA . ASN A 1 317 ? 0.106 1.741 8.122 1.00 11.42 312 ASN A CA 1
ATOM 2407 C C . ASN A 1 317 ? -0.421 0.980 6.948 1.00 11.55 312 ASN A C 1
ATOM 2408 O O . ASN A 1 317 ? -1.579 1.108 6.570 1.00 11.37 312 ASN A O 1
ATOM 2424 N N . THR A 1 319 ? 0.484 -3.198 5.508 1.00 11.73 314 THR A N 1
ATOM 2425 C CA . THR A 1 319 ? 1.263 -4.452 5.265 1.00 11.79 314 THR A CA 1
ATOM 2426 C C . THR A 1 319 ? 1.252 -4.801 3.760 1.00 11.81 314 THR A C 1
ATOM 2427 O O . THR A 1 319 ? 0.280 -4.534 3.040 1.00 11.56 314 THR A O 1
ATOM 2431 N N . GLY A 1 320 ? 2.316 -5.430 3.303 1.00 11.69 315 GLY A N 1
ATOM 2432 C CA . GLY A 1 320 ? 2.438 -5.826 1.912 1.00 12.23 315 GLY A CA 1
ATOM 2433 C C . GLY A 1 320 ? 3.106 -7.170 1.815 1.00 12.45 315 GLY A C 1
ATOM 2434 O O . GLY A 1 320 ? 4.117 -7.384 2.500 1.00 12.55 315 GLY A O 1
ATOM 2435 N N . SER A 1 321 ? 2.545 -8.092 1.029 1.00 13.09 316 SER A N 1
ATOM 2436 C CA . SER A 1 321 ? 3.135 -9.415 0.868 1.00 13.33 316 SER A CA 1
ATOM 2437 C C . SER A 1 321 ? 2.880 -10.036 -0.506 1.00 13.44 316 SER A C 1
ATOM 2438 O O . SER A 1 321 ? 1.793 -9.879 -1.122 1.00 13.77 316 SER A O 1
ATOM 2441 N N . THR A 1 322 ? 3.878 -10.812 -0.916 1.00 13.38 317 THR A N 1
ATOM 2442 C CA . THR A 1 322 ? 3.783 -11.751 -1.999 1.00 13.21 317 THR A CA 1
ATOM 2443 C C . THR A 1 322 ? 4.266 -13.120 -1.478 1.00 13.14 317 THR A C 1
ATOM 2444 O O . THR A 1 322 ? 4.592 -13.271 -0.308 1.00 12.95 317 THR A O 1
ATOM 2448 N N A ASN A 1 323 ? 4.331 -14.119 -2.342 0.60 13.14 318 ASN A N 1
ATOM 2449 N N B ASN A 1 323 ? 4.309 -14.112 -2.363 0.40 13.24 318 ASN A N 1
ATOM 2450 C CA A ASN A 1 323 ? 4.808 -15.433 -1.904 0.60 13.06 318 ASN A CA 1
ATOM 2451 C CA B ASN A 1 323 ? 4.805 -15.445 -2.014 0.40 13.23 318 ASN A CA 1
ATOM 2452 C C A ASN A 1 323 ? 6.250 -15.415 -1.374 0.60 13.09 318 ASN A C 1
ATOM 2453 C C B ASN A 1 323 ? 6.254 -15.486 -1.479 0.40 13.13 318 ASN A C 1
ATOM 2454 O O A ASN A 1 323 ? 6.560 -16.108 -0.388 0.60 13.33 318 ASN A O 1
ATOM 2455 O O B ASN A 1 323 ? 6.580 -16.321 -0.617 0.40 13.32 318 ASN A O 1
ATOM 2464 N N . GLY A 1 324 ? 7.101 -14.580 -1.973 1.00 12.76 319 GLY A N 1
ATOM 2465 C CA . GLY A 1 324 ? 8.508 -14.423 -1.490 1.00 12.38 319 GLY A CA 1
ATOM 2466 C C . GLY A 1 324 ? 8.861 -13.222 -0.617 1.00 11.89 319 GLY A C 1
ATOM 2467 O O . GLY A 1 324 ? 9.985 -13.128 -0.151 1.00 11.48 319 GLY A O 1
ATOM 2468 N N . PHE A 1 325 ? 7.951 -12.285 -0.391 1.00 11.25 320 PHE A N 1
ATOM 2469 C CA . PHE A 1 325 ? 8.331 -11.003 0.245 1.00 11.08 320 PHE A CA 1
ATOM 2470 C C . PHE A 1 325 ? 7.338 -10.574 1.306 1.00 10.84 320 PHE A C 1
ATOM 2471 O O . PHE A 1 325 ? 6.159 -10.948 1.257 1.00 10.92 320 PHE A O 1
ATOM 2479 N N . GLY A 1 326 ? 7.825 -9.753 2.236 1.00 10.49 321 GLY A N 1
ATOM 2480 C CA . GLY A 1 326 ? 6.997 -9.186 3.294 1.00 10.42 321 GLY A CA 1
ATOM 2481 C C . GLY A 1 326 ? 7.459 -7.775 3.588 1.00 10.29 321 GLY A C 1
ATOM 2482 O O . GLY A 1 326 ? 8.642 -7.557 3.865 1.00 10.38 321 GLY A O 1
ATOM 2483 N N . GLY A 1 327 ? 6.534 -6.823 3.515 1.00 10.12 322 GLY A N 1
ATOM 2484 C CA . GLY A 1 327 ? 6.842 -5.433 3.775 1.00 10.09 322 GLY A CA 1
ATOM 2485 C C . GLY A 1 327 ? 5.839 -4.799 4.715 1.00 10.04 322 GLY A C 1
ATOM 2486 O O . GLY A 1 327 ? 4.766 -5.370 4.981 1.00 10.22 322 GLY A O 1
ATOM 2487 N N . TYR A 1 328 ? 6.230 -3.656 5.272 1.00 9.93 323 TYR A N 1
ATOM 2488 C CA . TYR A 1 328 ? 5.417 -2.911 6.243 1.00 10.05 323 TYR A CA 1
ATOM 2489 C C . TYR A 1 328 ? 5.829 -1.455 6.262 1.00 9.88 323 TYR A C 1
ATOM 2490 O O . TYR A 1 328 ? 7.000 -1.113 6.352 1.00 9.84 323 TYR A O 1
ATOM 2499 N N . VAL A 1 329 ? 4.833 -0.593 6.200 1.00 10.09 324 VAL A N 1
ATOM 2500 C CA . VAL A 1 329 ? 5.043 0.841 6.270 1.00 10.24 324 VAL A CA 1
ATOM 2501 C C . VAL A 1 329 ? 4.174 1.390 7.395 1.00 10.10 324 VAL A C 1
ATOM 2502 O O . VAL A 1 329 ? 2.996 1.072 7.445 1.00 10.17 324 VAL A O 1
ATOM 2506 N N . ALA A 1 330 ? 4.766 2.184 8.295 1.00 9.96 325 ALA A N 1
ATOM 2507 C CA . ALA A 1 330 ? 4.020 2.852 9.373 1.00 10.05 325 ALA A CA 1
ATOM 2508 C C . ALA A 1 330 ? 4.559 4.265 9.642 1.00 10.12 325 ALA A C 1
ATOM 2509 O O . ALA A 1 330 ? 5.747 4.495 9.617 1.00 10.34 325 ALA A O 1
ATOM 2511 N N . PHE A 1 331 ? 3.667 5.218 9.889 1.00 10.44 326 PHE A N 1
ATOM 2512 C CA . PHE A 1 331 ? 4.098 6.590 10.144 1.00 10.70 326 PHE A CA 1
ATOM 2513 C C . PHE A 1 331 ? 3.033 7.360 10.936 1.00 11.14 326 PHE A C 1
ATOM 2514 O O . PHE A 1 331 ? 1.860 6.970 10.905 1.00 11.19 326 PHE A O 1
ATOM 2522 N N . ILE A 1 332 ? 3.489 8.390 11.671 1.00 11.77 327 ILE A N 1
ATOM 2523 C CA . ILE A 1 332 ? 2.649 9.348 12.374 1.00 12.31 327 ILE A CA 1
ATOM 2524 C C . ILE A 1 332 ? 3.021 10.746 11.903 1.00 12.89 327 ILE A C 1
ATOM 2525 O O . ILE A 1 332 ? 4.161 11.202 12.121 1.00 12.73 327 ILE A O 1
ATOM 2530 N N . ALA A 1 333 ? 2.066 11.441 11.285 1.00 13.55 328 ALA A N 1
ATOM 2531 C CA . ALA A 1 333 ? 2.378 12.688 10.598 1.00 14.68 328 ALA A CA 1
ATOM 2532 C C . ALA A 1 333 ? 2.801 13.766 11.602 1.00 15.60 328 ALA A C 1
ATOM 2533 O O . ALA A 1 333 ? 3.811 14.407 11.365 1.00 14.80 328 ALA A O 1
ATOM 2535 N N . GLN A 1 334 ? 2.101 13.875 12.741 1.00 17.34 329 GLN A N 1
ATOM 2536 C CA . GLN A 1 334 ? 2.345 14.951 13.731 1.00 18.73 329 GLN A CA 1
ATOM 2537 C C . GLN A 1 334 ? 3.742 14.905 14.366 1.00 18.43 329 GLN A C 1
ATOM 2538 O O . GLN A 1 334 ? 4.336 15.949 14.630 1.00 17.72 329 GLN A O 1
ATOM 2555 N N . GLN A 1 336 ? 6.272 13.457 12.744 1.00 17.33 331 GLN A N 1
ATOM 2556 C CA . GLN A 1 336 ? 7.180 13.373 11.577 1.00 16.89 331 GLN A CA 1
ATOM 2557 C C . GLN A 1 336 ? 8.060 12.113 11.699 1.00 15.50 331 GLN A C 1
ATOM 2558 O O . GLN A 1 336 ? 9.285 12.143 11.481 1.00 15.61 331 GLN A O 1
ATOM 2564 N N . LEU A 1 337 ? 7.384 11.019 12.058 1.00 14.30 332 LEU A N 1
ATOM 2565 C CA . LEU A 1 337 ? 8.004 9.755 12.408 1.00 13.36 332 LEU A CA 1
ATOM 2566 C C . LEU A 1 337 ? 7.475 8.679 11.468 1.00 12.64 332 LEU A C 1
ATOM 2567 O O . LEU A 1 337 ? 6.261 8.478 11.346 1.00 12.40 332 LEU A O 1
ATOM 2572 N N . GLY A 1 338 ? 8.394 8.004 10.782 1.00 12.00 333 GLY A N 1
ATOM 2573 C CA . GLY A 1 338 ? 8.014 7.006 9.791 1.00 11.57 333 GLY A CA 1
ATOM 2574 C C . GLY A 1 338 ? 9.012 5.887 9.716 1.00 11.14 333 GLY A C 1
ATOM 2575 O O . GLY A 1 338 ? 10.203 6.080 10.023 1.00 11.20 333 GLY A O 1
ATOM 2576 N N . ILE A 1 339 ? 8.532 4.745 9.252 1.00 10.53 334 ILE A N 1
ATOM 2577 C CA . ILE A 1 339 ? 9.340 3.547 9.037 1.00 10.23 334 ILE A CA 1
ATOM 2578 C C . ILE A 1 339 ? 8.864 2.701 7.838 1.00 10.01 334 ILE A C 1
ATOM 2579 O O . ILE A 1 339 ? 7.674 2.614 7.535 1.00 10.25 334 ILE A O 1
ATOM 2584 N N . VAL A 1 340 ? 9.831 2.096 7.169 1.00 9.85 335 VAL A N 1
ATOM 2585 C CA . VAL A 1 340 ? 9.696 1.105 6.113 1.00 9.87 335 VAL A CA 1
ATOM 2586 C C . VAL A 1 340 ? 10.533 -0.085 6.514 1.00 9.71 335 VAL A C 1
ATOM 2587 O O . VAL A 1 340 ? 11.715 0.087 6.845 1.00 9.72 335 VAL A O 1
ATOM 2591 N N . ILE A 1 341 ? 9.942 -1.280 6.450 1.00 9.51 336 ILE A N 1
ATOM 2592 C CA . ILE A 1 341 ? 10.639 -2.549 6.710 1.00 9.32 336 ILE A CA 1
ATOM 2593 C C . ILE A 1 341 ? 10.345 -3.477 5.549 1.00 9.33 336 ILE A C 1
ATOM 2594 O O . ILE A 1 341 ? 9.199 -3.840 5.330 1.00 9.10 336 ILE A O 1
ATOM 2599 N N . LEU A 1 342 ? 11.395 -3.898 4.857 1.00 9.44 337 LEU A N 1
ATOM 2600 C CA . LEU A 1 342 ? 11.278 -4.640 3.603 1.00 9.69 337 LEU A CA 1
ATOM 2601 C C . LEU A 1 342 ? 12.133 -5.872 3.709 1.00 9.93 337 LEU A C 1
ATOM 2602 O O . LEU A 1 342 ? 13.312 -5.742 3.949 1.00 10.08 337 LEU A O 1
ATOM 2607 N N . ALA A 1 343 ? 11.521 -7.041 3.552 1.00 10.09 338 ALA A N 1
ATOM 2608 C CA . ALA A 1 343 ? 12.208 -8.312 3.634 1.00 10.44 338 ALA A CA 1
ATOM 2609 C C . ALA A 1 343 ? 11.883 -9.226 2.457 1.00 10.88 338 ALA A C 1
ATOM 2610 O O . ALA A 1 343 ? 10.772 -9.234 1.937 1.00 10.93 338 ALA A O 1
ATOM 2612 N N . ASN A 1 344 ? 12.850 -10.065 2.085 1.00 11.65 339 ASN A N 1
ATOM 2613 C CA . ASN A 1 344 ? 12.628 -11.131 1.093 1.00 11.99 339 ASN A CA 1
ATOM 2614 C C . ASN A 1 344 ? 12.130 -12.459 1.687 1.00 12.39 339 ASN A C 1
ATOM 2615 O O . ASN A 1 344 ? 12.629 -13.553 1.367 1.00 12.58 339 ASN A O 1
ATOM 2631 N N . ASN A 1 346 ? 8.031 -13.756 3.214 1.00 12.86 341 ASN A N 1
ATOM 2632 C CA . ASN A 1 346 ? 6.695 -13.463 3.706 1.00 12.93 341 ASN A CA 1
ATOM 2633 C C . ASN A 1 346 ? 6.561 -14.039 5.141 1.00 12.78 341 ASN A C 1
ATOM 2634 O O . ASN A 1 346 ? 6.174 -15.198 5.351 1.00 13.22 341 ASN A O 1
ATOM 2639 N N . TYR A 1 347 ? 6.929 -13.214 6.117 1.00 12.46 342 TYR A N 1
ATOM 2640 C CA . TYR A 1 347 ? 6.920 -13.573 7.542 1.00 12.35 342 TYR A CA 1
ATOM 2641 C C . TYR A 1 347 ? 5.682 -12.931 8.200 1.00 12.33 342 TYR A C 1
ATOM 2642 O O . TYR A 1 347 ? 5.110 -11.989 7.646 1.00 12.40 342 TYR A O 1
ATOM 2651 N N . PRO A 1 348 ? 5.192 -13.493 9.328 1.00 12.52 343 PRO A N 1
ATOM 2652 C CA . PRO A 1 348 ? 4.024 -12.993 10.044 1.00 12.51 343 PRO A CA 1
ATOM 2653 C C . PRO A 1 348 ? 3.897 -11.477 10.179 1.00 12.59 343 PRO A C 1
ATOM 2654 O O . PRO A 1 348 ? 4.840 -10.799 10.634 1.00 12.28 343 PRO A O 1
ATOM 2658 N N . ASN A 1 349 ? 2.759 -10.936 9.735 1.00 13.05 344 ASN A N 1
ATOM 2659 C CA . ASN A 1 349 ? 2.448 -9.499 9.935 1.00 13.33 344 ASN A CA 1
ATOM 2660 C C . ASN A 1 349 ? 2.721 -9.052 11.367 1.00 13.66 344 ASN A C 1
ATOM 2661 O O . ASN A 1 349 ? 3.192 -7.952 11.590 1.00 13.02 344 ASN A O 1
ATOM 2666 N N . GLU A 1 350 ? 2.402 -9.921 12.330 1.00 14.08 345 GLU A N 1
ATOM 2667 C CA . GLU A 1 350 ? 2.570 -9.592 13.752 1.00 14.66 345 GLU A CA 1
ATOM 2668 C C . GLU A 1 350 ? 4.035 -9.275 14.120 1.00 14.26 345 GLU A C 1
ATOM 2669 O O . GLU A 1 350 ? 4.283 -8.361 14.905 1.00 13.84 345 GLU A O 1
ATOM 2675 N N . GLU A 1 351 ? 4.995 -10.016 13.554 1.00 14.37 346 GLU A N 1
ATOM 2676 C CA . GLU A 1 351 ? 6.427 -9.710 13.762 1.00 14.59 346 GLU A CA 1
ATOM 2677 C C . GLU A 1 351 ? 6.838 -8.378 13.134 1.00 13.92 346 GLU A C 1
ATOM 2678 O O . GLU A 1 351 ? 7.641 -7.667 13.699 1.00 13.41 346 GLU A O 1
ATOM 2684 N N . ARG A 1 352 ? 6.261 -8.043 11.973 1.00 13.37 347 ARG A N 1
ATOM 2685 C CA . ARG A 1 352 ? 6.514 -6.751 11.299 1.00 13.04 347 ARG A CA 1
ATOM 2686 C C . ARG A 1 352 ? 6.063 -5.566 12.153 1.00 12.88 347 ARG A C 1
ATOM 2687 O O . ARG A 1 352 ? 6.776 -4.555 12.267 1.00 12.25 347 ARG A O 1
ATOM 2695 N N . VAL A 1 353 ? 4.855 -5.691 12.724 1.00 12.64 348 VAL A N 1
ATOM 2696 C CA . VAL A 1 353 ? 4.250 -4.642 13.538 1.00 12.81 348 VAL A CA 1
ATOM 2697 C C . VAL A 1 353 ? 5.039 -4.453 14.839 1.00 12.96 348 VAL A C 1
ATOM 2698 O O . VAL A 1 353 ? 5.365 -3.341 15.222 1.00 12.30 348 VAL A O 1
ATOM 2702 N N . LYS A 1 354 ? 5.331 -5.555 15.517 1.00 13.49 349 LYS A N 1
ATOM 2703 C CA . LYS A 1 354 ? 6.163 -5.516 16.736 1.00 14.08 349 LYS A CA 1
ATOM 2704 C C . LYS A 1 354 ? 7.534 -4.864 16.472 1.00 13.80 349 LYS A C 1
ATOM 2705 O O . LYS A 1 354 ? 8.049 -4.097 17.305 1.00 13.59 349 LYS A O 1
ATOM 2711 N N . LEU A 1 355 ? 8.116 -5.152 15.305 1.00 13.68 350 LEU A N 1
ATOM 2712 C CA . LEU A 1 355 ? 9.450 -4.653 14.981 1.00 13.55 350 LEU A CA 1
ATOM 2713 C C . LEU A 1 355 ? 9.387 -3.124 14.810 1.00 13.42 350 LEU A C 1
ATOM 2714 O O . LEU A 1 355 ? 10.136 -2.387 15.452 1.00 13.21 350 LEU A O 1
ATOM 2719 N N . ALA A 1 356 ? 8.443 -2.664 13.989 1.00 13.18 351 ALA A N 1
ATOM 2720 C CA . ALA A 1 356 ? 8.161 -1.233 13.818 1.00 13.26 351 ALA A CA 1
ATOM 2721 C C . ALA A 1 356 ? 7.848 -0.551 15.137 1.00 13.50 351 ALA A C 1
ATOM 2722 O O . ALA A 1 356 ? 8.454 0.451 15.478 1.00 13.35 351 ALA A O 1
ATOM 2724 N N . TYR A 1 357 ? 6.923 -1.123 15.899 1.00 13.95 352 TYR A N 1
ATOM 2725 C CA . TYR A 1 357 ? 6.549 -0.545 17.195 1.00 15.21 352 TYR A CA 1
ATOM 2726 C C . TYR A 1 357 ? 7.767 -0.365 18.113 1.00 15.36 352 TYR A C 1
ATOM 2727 O O . TYR A 1 357 ? 7.989 0.750 18.675 1.00 15.50 352 TYR A O 1
ATOM 2736 N N . ARG A 1 358 ? 8.578 -1.415 18.227 1.00 15.81 353 ARG A N 1
ATOM 2737 C CA . ARG A 1 358 ? 9.801 -1.396 19.065 1.00 16.50 353 ARG A CA 1
ATOM 2738 C C . ARG A 1 358 ? 10.795 -0.312 18.631 1.00 15.96 353 ARG A C 1
ATOM 2739 O O . ARG A 1 358 ? 11.289 0.446 19.465 1.00 15.63 353 ARG A O 1
ATOM 2747 N N . ILE A 1 359 ? 11.060 -0.218 17.331 1.00 15.32 354 ILE A N 1
ATOM 2748 C CA . ILE A 1 359 ? 11.987 0.778 16.783 1.00 15.08 354 ILE A CA 1
ATOM 2749 C C . ILE A 1 359 ? 11.450 2.208 16.986 1.00 15.55 354 ILE A C 1
ATOM 2750 O O . ILE A 1 359 ? 12.159 3.071 17.526 1.00 15.62 354 ILE A O 1
ATOM 2755 N N . LEU A 1 360 ? 10.207 2.487 16.603 1.00 16.39 355 LEU A N 1
ATOM 2756 C CA . LEU A 1 360 ? 9.683 3.870 16.747 1.00 17.17 355 LEU A CA 1
ATOM 2757 C C . LEU A 1 360 ? 9.482 4.314 18.195 1.00 17.96 355 LEU A C 1
ATOM 2758 O O . LEU A 1 360 ? 9.611 5.512 18.500 1.00 17.79 355 LEU A O 1
ATOM 2763 N N . GLN A 1 361 ? 9.192 3.356 19.084 1.00 19.74 356 GLN A N 1
ATOM 2764 C CA . GLN A 1 361 ? 9.174 3.618 20.527 1.00 20.98 356 GLN A CA 1
ATOM 2765 C C . GLN A 1 361 ? 10.495 4.251 21.026 1.00 22.18 356 GLN A C 1
ATOM 2766 O O . GLN A 1 361 ? 10.473 5.174 21.839 1.00 22.94 356 GLN A O 1
ATOM 2772 N N . HIS A 1 362 ? 11.623 3.746 20.535 1.00 23.39 357 HIS A N 1
ATOM 2773 C CA . HIS A 1 362 ? 12.946 4.180 20.988 1.00 24.83 357 HIS A CA 1
ATOM 2774 C C . HIS A 1 362 ? 13.624 5.183 20.062 1.00 26.90 357 HIS A C 1
ATOM 2775 O O . HIS A 1 362 ? 14.639 5.776 20.425 1.00 25.11 357 HIS A O 1
ATOM 2782 N N . ALA A 1 363 ? 13.046 5.409 18.887 1.00 29.24 358 ALA A N 1
ATOM 2783 C CA . ALA A 1 363 ? 13.584 6.384 17.952 1.00 31.61 358 ALA A CA 1
ATOM 2784 C C . ALA A 1 363 ? 13.292 7.812 18.422 1.00 34.70 358 ALA A C 1
ATOM 2785 O O . ALA A 1 363 ? 14.099 8.716 18.216 1.00 35.46 358 ALA A O 1
ATOM 2787 N N . GLU A 1 364 ? 12.146 8.001 19.063 1.00 39.35 359 GLU A N 1
ATOM 2788 C CA . GLU A 1 364 ? 11.694 9.306 19.495 1.00 43.11 359 GLU A CA 1
ATOM 2789 C C . GLU A 1 364 ? 12.096 9.508 20.950 1.00 46.28 359 GLU A C 1
ATOM 2790 O O . GLU A 1 364 ? 11.681 8.715 21.813 1.00 47.75 359 GLU A O 1
ATOM 2796 N N . PRO A 1 365 ? 12.884 10.568 21.242 1.00 48.57 360 PRO A N 1
ATOM 2797 C CA . PRO A 1 365 ? 13.200 10.854 22.651 1.00 49.80 360 PRO A CA 1
ATOM 2798 C C . PRO A 1 365 ? 11.967 11.267 23.472 1.00 49.92 360 PRO A C 1
ATOM 2799 O O . PRO A 1 365 ? 10.885 11.477 22.913 1.00 50.22 360 PRO A O 1
ATOM 2803 N N . ASN B 2 8 ? 49.131 23.352 -18.102 1.00 32.94 3 ASN B N 1
ATOM 2804 C CA . ASN B 2 8 ? 48.768 24.704 -18.605 1.00 32.92 3 ASN B CA 1
ATOM 2805 C C . ASN B 2 8 ? 48.869 25.823 -17.543 1.00 31.12 3 ASN B C 1
ATOM 2806 O O . ASN B 2 8 ? 48.328 26.918 -17.757 1.00 29.99 3 ASN B O 1
ATOM 2811 N N . SER B 2 9 ? 49.609 25.575 -16.453 1.00 28.70 4 SER B N 1
ATOM 2812 C CA . SER B 2 9 ? 49.650 26.485 -15.307 1.00 27.42 4 SER B CA 1
ATOM 2813 C C . SER B 2 9 ? 50.304 27.832 -15.590 1.00 25.49 4 SER B C 1
ATOM 2814 O O . SER B 2 9 ? 49.732 28.853 -15.233 1.00 24.15 4 SER B O 1
ATOM 2817 N N . ALA B 2 10 ? 51.472 27.853 -16.234 1.00 23.39 5 ALA B N 1
ATOM 2818 C CA . ALA B 2 10 ? 52.130 29.132 -16.588 1.00 21.95 5 ALA B CA 1
ATOM 2819 C C . ALA B 2 10 ? 51.209 29.984 -17.468 1.00 20.58 5 ALA B C 1
ATOM 2820 O O . ALA B 2 10 ? 50.991 31.162 -17.178 1.00 19.87 5 ALA B O 1
ATOM 2822 N N . ALA B 2 11 ? 50.644 29.356 -18.496 1.00 19.43 6 ALA B N 1
ATOM 2823 C CA . ALA B 2 11 ? 49.678 29.989 -19.413 1.00 18.87 6 ALA B CA 1
ATOM 2824 C C . ALA B 2 11 ? 48.520 30.624 -18.654 1.00 18.63 6 ALA B C 1
ATOM 2825 O O . ALA B 2 11 ? 48.265 31.830 -18.769 1.00 17.80 6 ALA B O 1
ATOM 2827 N N . LEU B 2 12 ? 47.859 29.813 -17.842 1.00 18.29 7 LEU B N 1
ATOM 2828 C CA . LEU B 2 12 ? 46.724 30.280 -17.054 1.00 18.12 7 LEU B CA 1
ATOM 2829 C C . LEU B 2 12 ? 47.138 31.370 -16.080 1.00 18.40 7 LEU B C 1
ATOM 2830 O O . LEU B 2 12 ? 46.401 32.333 -15.908 1.00 18.40 7 LEU B O 1
ATOM 2835 N N . ASP B 2 13 ? 48.316 31.211 -15.469 1.00 18.88 8 ASP B N 1
ATOM 2836 C CA . ASP B 2 13 ? 48.845 32.205 -14.540 1.00 19.17 8 ASP B CA 1
ATOM 2837 C C . ASP B 2 13 ? 49.046 33.578 -15.248 1.00 17.97 8 ASP B C 1
ATOM 2838 O O . ASP B 2 13 ? 48.758 34.604 -14.658 1.00 16.55 8 ASP B O 1
ATOM 2843 N N . THR B 2 14 ? 49.486 33.626 -16.513 1.00 17.00 9 THR B N 1
ATOM 2844 C CA . THR B 2 14 ? 49.654 34.957 -17.136 1.00 16.39 9 THR B CA 1
ATOM 2845 C C . THR B 2 14 ? 48.300 35.542 -17.578 1.00 15.83 9 THR B C 1
ATOM 2846 O O . THR B 2 14 ? 48.122 36.772 -17.566 1.00 15.68 9 THR B O 1
ATOM 2850 N N . LEU B 2 15 ? 47.337 34.675 -17.902 1.00 15.15 10 LEU B N 1
ATOM 2851 C CA . LEU B 2 15 ? 46.004 35.158 -18.240 1.00 14.89 10 LEU B CA 1
ATOM 2852 C C . LEU B 2 15 ? 45.314 35.760 -17.016 1.00 14.60 10 LEU B C 1
ATOM 2853 O O . LEU B 2 15 ? 44.789 36.860 -17.106 1.00 14.37 10 LEU B O 1
ATOM 2858 N N . VAL B 2 16 ? 45.373 35.071 -15.877 1.00 14.42 11 VAL B N 1
ATOM 2859 C CA . VAL B 2 16 ? 44.753 35.572 -14.626 1.00 14.41 11 VAL B CA 1
ATOM 2860 C C . VAL B 2 16 ? 45.404 36.899 -14.167 1.00 14.91 11 VAL B C 1
ATOM 2861 O O . VAL B 2 16 ? 44.722 37.827 -13.746 1.00 15.22 11 VAL B O 1
ATOM 2865 N N . GLN B 2 17 ? 46.725 36.999 -14.312 1.00 15.49 12 GLN B N 1
ATOM 2866 C CA . GLN B 2 17 ? 47.460 38.211 -14.017 1.00 16.31 12 GLN B CA 1
ATOM 2867 C C . GLN B 2 17 ? 47.001 39.383 -14.894 1.00 16.40 12 GLN B C 1
ATOM 2868 O O . GLN B 2 17 ? 46.810 40.479 -14.381 1.00 16.91 12 GLN B O 1
ATOM 2874 N N . THR B 2 18 ? 46.824 39.144 -16.201 1.00 16.82 13 THR B N 1
ATOM 2875 C CA . THR B 2 18 ? 46.338 40.157 -17.186 1.00 17.30 13 THR B CA 1
ATOM 2876 C C . THR B 2 18 ? 44.931 40.611 -16.815 1.00 17.28 13 THR B C 1
ATOM 2877 O O . THR B 2 18 ? 44.651 41.805 -16.779 1.00 16.82 13 THR B O 1
ATOM 2881 N N . GLU B 2 19 ? 44.090 39.648 -16.457 1.00 17.36 14 GLU B N 1
ATOM 2882 C CA . GLU B 2 19 ? 42.703 39.885 -16.030 1.00 17.45 14 GLU B CA 1
ATOM 2883 C C . GLU B 2 19 ? 42.565 40.637 -14.708 1.00 16.74 14 GLU B C 1
ATOM 2884 O O . GLU B 2 19 ? 41.837 41.636 -14.644 1.00 16.04 14 GLU B O 1
ATOM 2890 N N . ALA B 2 20 ? 43.237 40.125 -13.673 1.00 16.50 15 ALA B N 1
ATOM 2891 C CA . ALA B 2 20 ? 43.269 40.757 -12.331 1.00 16.75 15 ALA B CA 1
ATOM 2892 C C . ALA B 2 20 ? 43.752 42.207 -12.392 1.00 17.20 15 ALA B C 1
ATOM 2893 O O . ALA B 2 20 ? 43.118 43.142 -11.857 1.00 16.45 15 ALA B O 1
ATOM 2895 N N . ARG B 2 21 ? 44.878 42.406 -13.077 1.00 17.46 16 ARG B N 1
ATOM 2896 C CA . ARG B 2 21 ? 45.469 43.728 -13.164 1.00 18.56 16 ARG B CA 1
ATOM 2897 C C . ARG B 2 21 ? 44.597 44.748 -13.914 1.00 17.73 16 ARG B C 1
ATOM 2898 O O . ARG B 2 21 ? 44.534 45.886 -13.489 1.00 17.01 16 ARG B O 1
ATOM 2906 N N . LYS B 2 22 ? 43.905 44.336 -14.985 1.00 17.44 17 LYS B N 1
ATOM 2907 C CA . LYS B 2 22 ? 42.932 45.209 -15.680 1.00 17.73 17 LYS B CA 1
ATOM 2908 C C . LYS B 2 22 ? 41.856 45.697 -14.688 1.00 17.51 17 LYS B C 1
ATOM 2909 O O . LYS B 2 22 ? 41.616 46.891 -14.534 1.00 17.10 17 LYS B O 1
ATOM 2915 N N . VAL B 2 23 ? 41.217 44.743 -14.022 1.00 17.16 18 VAL B N 1
ATOM 2916 C CA . VAL B 2 23 ? 40.151 45.019 -13.032 1.00 17.32 18 VAL B CA 1
ATOM 2917 C C . VAL B 2 23 ? 40.661 45.882 -11.855 1.00 17.24 18 VAL B C 1
ATOM 2918 O O . VAL B 2 23 ? 39.994 46.852 -11.413 1.00 16.89 18 VAL B O 1
ATOM 2930 N N . GLN B 2 25 ? 43.268 47.975 -11.889 1.00 18.63 20 GLN B N 1
ATOM 2931 C CA . GLN B 2 25 ? 43.465 49.333 -12.429 1.00 19.18 20 GLN B CA 1
ATOM 2932 C C . GLN B 2 25 ? 42.158 50.111 -12.638 1.00 18.41 20 GLN B C 1
ATOM 2933 O O . GLN B 2 25 ? 42.059 51.261 -12.223 1.00 19.14 20 GLN B O 1
ATOM 2939 N N . GLU B 2 26 ? 41.179 49.488 -13.287 1.00 18.09 21 GLU B N 1
ATOM 2940 C CA . GLU B 2 26 ? 39.871 50.121 -13.569 1.00 18.73 21 GLU B CA 1
ATOM 2941 C C . GLU B 2 26 ? 39.108 50.583 -12.338 1.00 17.28 21 GLU B C 1
ATOM 2942 O O . GLU B 2 26 ? 38.364 51.574 -12.390 1.00 17.22 21 GLU B O 1
ATOM 2948 N N . ASN B 2 27 ? 39.264 49.839 -11.249 1.00 16.60 22 ASN B N 1
ATOM 2949 C CA . ASN B 2 27 ? 38.422 49.970 -10.050 1.00 15.95 22 ASN B CA 1
ATOM 2950 C C . ASN B 2 27 ? 39.153 50.426 -8.803 1.00 15.77 22 ASN B C 1
ATOM 2951 O O . ASN B 2 27 ? 38.515 50.587 -7.766 1.00 15.23 22 ASN B O 1
ATOM 2956 N N . ASN B 2 28 ? 40.479 50.600 -8.913 1.00 15.54 23 ASN B N 1
ATOM 2957 C CA . ASN B 2 28 ? 41.370 51.032 -7.824 1.00 15.56 23 ASN B CA 1
ATOM 2958 C C . ASN B 2 28 ? 41.375 50.081 -6.601 1.00 14.57 23 ASN B C 1
ATOM 2959 O O . ASN B 2 28 ? 41.219 50.495 -5.453 1.00 14.84 23 ASN B O 1
ATOM 2964 N N . ILE B 2 29 ? 41.512 48.792 -6.861 1.00 13.80 24 ILE B N 1
ATOM 2965 C CA . ILE B 2 29 ? 41.533 47.787 -5.822 1.00 13.28 24 ILE B CA 1
ATOM 2966 C C . ILE B 2 29 ? 42.951 47.657 -5.276 1.00 13.12 24 ILE B C 1
ATOM 2967 O O . ILE B 2 29 ? 43.921 47.453 -6.021 1.00 13.04 24 ILE B O 1
ATOM 2972 N N . THR B 2 30 ? 43.062 47.742 -3.964 1.00 13.03 25 THR B N 1
ATOM 2973 C CA . THR B 2 30 ? 44.380 47.715 -3.330 1.00 12.68 25 THR B CA 1
ATOM 2974 C C . THR B 2 30 ? 44.986 46.318 -3.274 1.00 12.41 25 THR B C 1
ATOM 2975 O O . THR B 2 30 ? 46.196 46.156 -3.575 1.00 12.30 25 THR B O 1
ATOM 2979 N N . GLY B 2 31 ? 44.165 45.345 -2.876 1.00 11.86 26 GLY B N 1
ATOM 2980 C CA . GLY B 2 31 ? 44.570 43.943 -2.808 1.00 11.59 26 GLY B CA 1
ATOM 2981 C C . GLY B 2 31 ? 43.476 42.964 -3.211 1.00 11.34 26 GLY B C 1
ATOM 2982 O O . GLY B 2 31 ? 42.288 43.179 -2.926 1.00 10.92 26 GLY B O 1
ATOM 2983 N N . LEU B 2 32 ? 43.892 41.855 -3.801 1.00 11.18 27 LEU B N 1
ATOM 2984 C CA . LEU B 2 32 ? 42.992 40.922 -4.453 1.00 11.50 27 LEU B CA 1
ATOM 2985 C C . LEU B 2 32 ? 43.524 39.513 -4.332 1.00 11.56 27 LEU B C 1
ATOM 2986 O O . LEU B 2 32 ? 44.705 39.244 -4.683 1.00 12.03 27 LEU B O 1
ATOM 2991 N N . SER B 2 33 ? 42.685 38.641 -3.786 1.00 11.53 28 SER B N 1
ATOM 2992 C CA . SER B 2 33 ? 43.006 37.206 -3.726 1.00 11.31 28 SER B CA 1
ATOM 2993 C C . SER B 2 33 ? 41.976 36.397 -4.502 1.00 11.25 28 SER B C 1
ATOM 2994 O O . SER B 2 33 ? 40.757 36.552 -4.320 1.00 10.85 28 SER B O 1
ATOM 2997 N N . ILE B 2 34 ? 42.485 35.491 -5.333 1.00 11.02 29 ILE B N 1
ATOM 2998 C CA . ILE B 2 34 ? 41.681 34.656 -6.226 1.00 10.92 29 ILE B CA 1
ATOM 2999 C C . ILE B 2 34 ? 42.133 33.229 -6.005 1.00 11.10 29 ILE B C 1
ATOM 3000 O O . ILE B 2 34 ? 43.337 32.978 -5.908 1.00 11.49 29 ILE B O 1
ATOM 3005 N N . ALA B 2 35 ? 41.182 32.324 -5.887 1.00 11.19 30 ALA B N 1
ATOM 3006 C CA . ALA B 2 35 ? 41.431 30.901 -5.872 1.00 11.58 30 ALA B CA 1
ATOM 3007 C C . ALA B 2 35 ? 40.512 30.244 -6.896 1.00 11.89 30 ALA B C 1
ATOM 3008 O O . ALA B 2 35 ? 39.319 30.563 -6.950 1.00 11.79 30 ALA B O 1
ATOM 3010 N N . ILE B 2 36 ? 41.080 29.331 -7.686 1.00 12.51 31 ILE B N 1
ATOM 3011 C CA . ILE B 2 36 ? 40.349 28.446 -8.596 1.00 13.00 31 ILE B CA 1
ATOM 3012 C C . ILE B 2 36 ? 40.468 26.979 -8.148 1.00 13.27 31 ILE B C 1
ATOM 3013 O O . ILE B 2 36 ? 41.503 26.558 -7.611 1.00 13.25 31 ILE B O 1
ATOM 3018 N N . THR B 2 37 ? 39.409 26.217 -8.390 1.00 13.49 32 THR B N 1
ATOM 3019 C CA . THR B 2 37 ? 39.426 24.756 -8.218 1.00 13.79 32 THR B CA 1
ATOM 3020 C C . THR B 2 37 ? 38.841 24.147 -9.498 1.00 14.03 32 THR B C 1
ATOM 3021 O O . THR B 2 37 ? 37.839 24.634 -10.026 1.00 13.74 32 THR B O 1
ATOM 3025 N N . ARG B 2 38 ? 39.523 23.129 -10.032 1.00 14.21 33 ARG B N 1
ATOM 3026 C CA . ARG B 2 38 ? 39.111 22.463 -11.255 1.00 15.19 33 ARG B CA 1
ATOM 3027 C C . ARG B 2 38 ? 39.455 20.999 -11.029 1.00 15.03 33 ARG B C 1
ATOM 3028 O O . ARG B 2 38 ? 40.632 20.655 -10.941 1.00 14.22 33 ARG B O 1
ATOM 3036 N N . HIS B 2 39 ? 38.422 20.175 -10.890 1.00 15.51 34 HIS B N 1
ATOM 3037 C CA . HIS B 2 39 ? 38.523 18.764 -10.491 1.00 16.23 34 HIS B CA 1
ATOM 3038 C C . HIS B 2 39 ? 39.367 18.507 -9.245 1.00 16.05 34 HIS B C 1
ATOM 3039 O O . HIS B 2 39 ? 40.165 17.546 -9.219 1.00 16.91 34 HIS B O 1
ATOM 3046 N N . GLY B 2 40 ? 39.210 19.363 -8.233 1.00 15.60 35 GLY B N 1
ATOM 3047 C CA . GLY B 2 40 ? 39.936 19.237 -6.980 1.00 14.90 35 GLY B CA 1
ATOM 3048 C C . GLY B 2 40 ? 41.337 19.819 -6.938 1.00 14.61 35 GLY B C 1
ATOM 3049 O O . GLY B 2 40 ? 41.891 19.919 -5.869 1.00 13.88 35 GLY B O 1
ATOM 3061 N N . GLN B 2 42 ? 43.638 22.899 -6.847 1.00 14.06 37 GLN B N 1
ATOM 3062 C CA . GLN B 2 42 ? 43.522 24.293 -6.431 1.00 14.21 37 GLN B CA 1
ATOM 3063 C C . GLN B 2 42 ? 44.655 25.143 -6.978 1.00 14.22 37 GLN B C 1
ATOM 3064 O O . GLN B 2 42 ? 45.844 24.718 -6.936 1.00 13.78 37 GLN B O 1
ATOM 3070 N N . GLN B 2 43 ? 44.314 26.344 -7.443 1.00 13.99 38 GLN B N 1
ATOM 3071 C CA . GLN B 2 43 ? 45.337 27.342 -7.728 1.00 14.15 38 GLN B CA 1
ATOM 3072 C C . GLN B 2 43 ? 44.998 28.688 -7.152 1.00 13.27 38 GLN B C 1
ATOM 3073 O O . GLN B 2 43 ? 43.820 29.091 -7.113 1.00 12.42 38 GLN B O 1
ATOM 3079 N N . PHE B 2 44 ? 46.045 29.376 -6.697 1.00 12.37 39 PHE B N 1
ATOM 3080 C CA . PHE B 2 44 ? 45.906 30.671 -6.004 1.00 11.89 39 PHE B CA 1
ATOM 3081 C C . PHE B 2 44 ? 46.660 31.800 -6.724 1.00 11.88 39 PHE B C 1
ATOM 3082 O O . PHE B 2 44 ? 47.676 31.574 -7.393 1.00 11.42 39 PHE B O 1
ATOM 3090 N N . TYR B 2 45 ? 46.112 33.011 -6.659 1.00 11.92 40 TYR B N 1
ATOM 3091 C CA . TYR B 2 45 ? 46.667 34.159 -7.350 1.00 12.43 40 TYR B CA 1
ATOM 3092 C C . TYR B 2 45 ? 46.449 35.341 -6.437 1.00 12.27 40 TYR B C 1
ATOM 3093 O O . TYR B 2 45 ? 45.299 35.628 -6.030 1.00 12.58 40 TYR B O 1
ATOM 3102 N N . ASN B 2 46 ? 47.548 35.961 -6.033 1.00 12.02 41 ASN B N 1
ATOM 3103 C CA . ASN B 2 46 ? 47.515 37.007 -5.036 1.00 12.36 41 ASN B CA 1
ATOM 3104 C C . ASN B 2 46 ? 48.181 38.249 -5.537 1.00 12.25 41 ASN B C 1
ATOM 3105 O O . ASN B 2 46 ? 49.312 38.191 -6.094 1.00 12.11 41 ASN B O 1
ATOM 3110 N N . TYR B 2 47 ? 47.510 39.396 -5.365 1.00 11.97 42 TYR B N 1
ATOM 3111 C CA . TYR B 2 47 ? 48.023 40.661 -5.873 1.00 11.93 42 TYR B CA 1
ATOM 3112 C C . TYR B 2 47 ? 47.827 41.774 -4.859 1.00 11.73 42 TYR B C 1
ATOM 3113 O O . TYR B 2 47 ? 46.825 41.782 -4.084 1.00 11.33 42 TYR B O 1
ATOM 3122 N N . GLY B 2 48 ? 48.784 42.701 -4.875 1.00 11.54 43 GLY B N 1
ATOM 3123 C CA . GLY B 2 48 ? 48.688 43.943 -4.098 1.00 11.53 43 GLY B CA 1
ATOM 3124 C C . GLY B 2 48 ? 48.877 43.691 -2.619 1.00 11.55 43 GLY B C 1
ATOM 3125 O O . GLY B 2 48 ? 49.569 42.723 -2.218 1.00 11.09 43 GLY B O 1
ATOM 3126 N N . VAL B 2 49 ? 48.260 44.546 -1.799 1.00 11.73 44 VAL B N 1
ATOM 3127 C CA . VAL B 2 49 ? 48.546 44.558 -0.368 1.00 11.82 44 VAL B CA 1
ATOM 3128 C C . VAL B 2 49 ? 47.261 44.545 0.441 1.00 12.45 44 VAL B C 1
ATOM 3129 O O . VAL B 2 49 ? 46.214 45.097 -0.011 1.00 12.15 44 VAL B O 1
ATOM 3133 N N . ALA B 2 50 ? 47.336 43.944 1.623 1.00 13.05 45 ALA B N 1
ATOM 3134 C CA . ALA B 2 50 ? 46.169 43.875 2.548 1.00 13.81 45 ALA B CA 1
ATOM 3135 C C . ALA B 2 50 ? 45.879 45.228 3.213 1.00 14.71 45 ALA B C 1
ATOM 3136 O O . ALA B 2 50 ? 44.738 45.518 3.635 1.00 14.84 45 ALA B O 1
ATOM 3138 N N . SER B 2 51 ? 46.929 46.050 3.302 1.00 16.35 46 SER B N 1
ATOM 3139 C CA . SER B 2 51 ? 46.893 47.363 3.901 1.00 16.92 46 SER B CA 1
ATOM 3140 C C . SER B 2 51 ? 48.036 48.245 3.394 1.00 17.76 46 SER B C 1
ATOM 3141 O O . SER B 2 51 ? 49.202 47.826 3.410 1.00 17.25 46 SER B O 1
ATOM 3144 N N . LYS B 2 52 ? 47.711 49.474 2.983 1.00 18.88 47 LYS B N 1
ATOM 3145 C CA . LYS B 2 52 ? 48.722 50.448 2.552 1.00 20.22 47 LYS B CA 1
ATOM 3146 C C . LYS B 2 52 ? 49.638 50.850 3.716 1.00 20.83 47 LYS B C 1
ATOM 3147 O O . LYS B 2 52 ? 50.869 51.020 3.535 1.00 20.75 47 LYS B O 1
ATOM 3153 N N . ALA B 2 53 ? 49.044 50.982 4.899 1.00 20.99 48 ALA B N 1
ATOM 3154 C CA . ALA B 2 53 ? 49.754 51.402 6.108 1.00 21.30 48 ALA B CA 1
ATOM 3155 C C . ALA B 2 53 ? 50.787 50.401 6.634 1.00 21.57 48 ALA B C 1
ATOM 3156 O O . ALA B 2 53 ? 51.757 50.828 7.246 1.00 22.91 48 ALA B O 1
ATOM 3158 N N . THR B 2 54 ? 50.539 49.099 6.459 1.00 20.82 49 THR B N 1
ATOM 3159 C CA . THR B 2 54 ? 51.505 48.020 6.794 1.00 20.67 49 THR B CA 1
ATOM 3160 C C . THR B 2 54 ? 52.336 47.600 5.579 1.00 19.83 49 THR B C 1
ATOM 3161 O O . THR B 2 54 ? 53.464 47.110 5.737 1.00 19.94 49 THR B O 1
ATOM 3165 N N . GLY B 2 55 ? 51.775 47.745 4.370 1.00 18.26 50 GLY B N 1
ATOM 3166 C CA . GLY B 2 55 ? 52.416 47.237 3.139 1.00 17.33 50 GLY B CA 1
ATOM 3167 C C . GLY B 2 55 ? 52.314 45.719 2.947 1.00 16.79 50 GLY B C 1
ATOM 3168 O O . GLY B 2 55 ? 52.789 45.197 1.945 1.00 16.31 50 GLY B O 1
ATOM 3169 N N . GLN B 2 56 ? 51.635 45.031 3.866 1.00 16.05 51 GLN B N 1
ATOM 3170 C CA . GLN B 2 56 ? 51.600 43.564 3.902 1.00 16.15 51 GLN B CA 1
ATOM 3171 C C . GLN B 2 56 ? 50.986 43.041 2.606 1.00 15.45 51 GLN B C 1
ATOM 3172 O O . GLN B 2 56 ? 49.858 43.422 2.274 1.00 15.57 51 GLN B O 1
ATOM 3178 N N . PRO B 2 57 ? 51.700 42.178 1.877 1.00 15.12 52 PRO B N 1
ATOM 3179 C CA . PRO B 2 57 ? 51.137 41.612 0.640 1.00 14.89 52 PRO B CA 1
ATOM 3180 C C . PRO B 2 57 ? 49.920 40.748 0.897 1.00 14.24 52 PRO B C 1
ATOM 3181 O O . PRO B 2 57 ? 49.793 40.133 1.968 1.00 13.97 52 PRO B O 1
ATOM 3185 N N . VAL B 2 58 ? 49.027 40.693 -0.088 1.00 13.82 53 VAL B N 1
ATOM 3186 C CA . VAL B 2 58 ? 47.884 39.811 -0.015 1.00 13.30 53 VAL B CA 1
ATOM 3187 C C . VAL B 2 58 ? 48.412 38.371 -0.190 1.00 13.02 53 VAL B C 1
ATOM 3188 O O . VAL B 2 58 ? 49.282 38.139 -0.999 1.00 12.69 53 VAL B O 1
ATOM 3192 N N . SER B 2 59 ? 47.880 37.441 0.591 1.00 12.70 54 SER B N 1
ATOM 3193 C CA . SER B 2 59 ? 48.174 36.008 0.441 1.00 12.74 54 SER B CA 1
ATOM 3194 C C . SER B 2 59 ? 46.878 35.226 0.424 1.00 12.98 54 SER B C 1
ATOM 3195 O O . SER B 2 59 ? 45.789 35.757 0.664 1.00 13.01 54 SER B O 1
ATOM 3198 N N . SER B 2 60 ? 46.991 33.926 0.202 1.00 13.28 55 SER B N 1
ATOM 3199 C CA . SER B 2 60 ? 45.818 33.078 0.277 1.00 13.49 55 SER B CA 1
ATOM 3200 C C . SER B 2 60 ? 45.319 32.897 1.721 1.00 13.17 55 SER B C 1
ATOM 3201 O O . SER B 2 60 ? 44.250 32.371 1.927 1.00 12.79 55 SER B O 1
ATOM 3204 N N . ASP B 2 61 ? 46.098 33.351 2.708 1.00 13.48 56 ASP B N 1
ATOM 3205 C CA . ASP B 2 61 ? 45.722 33.339 4.129 1.00 13.66 56 ASP B CA 1
ATOM 3206 C C . ASP B 2 61 ? 45.207 34.676 4.689 1.00 13.27 56 ASP B C 1
ATOM 3207 O O . ASP B 2 61 ? 44.869 34.760 5.859 1.00 13.63 56 ASP B O 1
ATOM 3212 N N . THR B 2 62 ? 45.135 35.717 3.859 1.00 12.82 57 THR B N 1
ATOM 3213 C CA . THR B 2 62 ? 44.646 37.037 4.258 1.00 12.68 57 THR B CA 1
ATOM 3214 C C . THR B 2 62 ? 43.137 36.924 4.536 1.00 12.73 57 THR B C 1
ATOM 3215 O O . THR B 2 62 ? 42.427 36.282 3.747 1.00 12.46 57 THR B O 1
ATOM 3219 N N . LEU B 2 63 ? 42.663 37.527 5.641 1.00 13.01 58 LEU B N 1
ATOM 3220 C CA . LEU B 2 63 ? 41.223 37.579 5.970 1.00 12.81 58 LEU B CA 1
ATOM 3221 C C . LEU B 2 63 ? 40.559 38.756 5.266 1.00 12.82 58 LEU B C 1
ATOM 3222 O O . LEU B 2 63 ? 41.057 39.863 5.373 1.00 12.50 58 LEU B O 1
ATOM 3227 N N . PHE B 2 64 ? 39.467 38.488 4.528 1.00 12.43 59 PHE B N 1
ATOM 3228 C CA . PHE B 2 64 ? 38.609 39.499 3.892 1.00 12.66 59 PHE B CA 1
ATOM 3229 C C . PHE B 2 64 ? 37.212 39.457 4.513 1.00 12.68 59 PHE B C 1
ATOM 3230 O O . PHE B 2 64 ? 36.763 38.417 4.961 1.00 12.25 59 PHE B O 1
ATOM 3238 N N . GLU B 2 65 ? 36.509 40.590 4.499 1.00 13.02 60 GLU B N 1
ATOM 3239 C CA . GLU B 2 65 ? 35.082 40.596 4.802 1.00 13.35 60 GLU B CA 1
ATOM 3240 C C . GLU B 2 65 ? 34.285 39.984 3.659 1.00 13.30 60 GLU B C 1
ATOM 3241 O O . GLU B 2 65 ? 34.426 40.395 2.494 1.00 13.33 60 GLU B O 1
ATOM 3247 N N . LEU B 2 66 ? 33.471 38.994 4.000 1.00 13.19 61 LEU B N 1
ATOM 3248 C CA . LEU B 2 66 ? 32.650 38.307 3.009 1.00 13.05 61 LEU B CA 1
ATOM 3249 C C . LEU B 2 66 ? 31.369 39.022 2.720 1.00 13.05 61 LEU B C 1
ATOM 3250 O O . LEU B 2 66 ? 30.782 38.799 1.657 1.00 13.37 61 LEU B O 1
ATOM 3255 N N . GLY B 2 67 ? 30.922 39.899 3.622 1.00 13.16 62 GLY B N 1
ATOM 3256 C CA . GLY B 2 67 ? 29.639 40.532 3.449 1.00 13.30 62 GLY B CA 1
ATOM 3257 C C . GLY B 2 67 ? 28.578 39.476 3.206 1.00 13.39 62 GLY B C 1
ATOM 3258 O O . GLY B 2 67 ? 28.542 38.453 3.884 1.00 13.57 62 GLY B O 1
ATOM 3259 N N . SER B 2 68 ? 27.715 39.698 2.230 1.00 13.42 63 SER B N 1
ATOM 3260 C CA . SER B 2 68 ? 26.565 38.783 2.038 1.00 13.32 63 SER B CA 1
ATOM 3261 C C . SER B 2 68 ? 26.904 37.355 1.614 1.00 13.18 63 SER B C 1
ATOM 3262 O O . SER B 2 68 ? 26.020 36.515 1.625 1.00 13.02 63 SER B O 1
ATOM 3265 N N . ILE B 2 69 ? 28.152 37.058 1.244 1.00 12.75 64 ILE B N 1
ATOM 3266 C CA . ILE B 2 69 ? 28.552 35.653 1.100 1.00 12.83 64 ILE B CA 1
ATOM 3267 C C . ILE B 2 69 ? 28.349 34.886 2.441 1.00 12.73 64 ILE B C 1
ATOM 3268 O O . ILE B 2 69 ? 28.151 33.660 2.443 1.00 12.98 64 ILE B O 1
ATOM 3273 N N . SER B 2 70 ? 28.382 35.603 3.574 1.00 12.70 65 SER B N 1
ATOM 3274 C CA . SER B 2 70 ? 28.040 35.032 4.889 1.00 12.82 65 SER B CA 1
ATOM 3275 C C . SER B 2 70 ? 26.688 34.333 4.911 1.00 12.73 65 SER B C 1
ATOM 3276 O O . SER B 2 70 ? 26.508 33.385 5.662 1.00 13.04 65 SER B O 1
ATOM 3279 N N . LYS B 2 71 ? 25.740 34.829 4.112 1.00 12.70 66 LYS B N 1
ATOM 3280 C CA . LYS B 2 71 ? 24.369 34.298 4.043 1.00 12.52 66 LYS B CA 1
ATOM 3281 C C . LYS B 2 71 ? 24.326 32.831 3.536 1.00 12.31 66 LYS B C 1
ATOM 3282 O O . LYS B 2 71 ? 23.394 32.080 3.825 1.00 11.65 66 LYS B O 1
ATOM 3288 N N . THR B 2 72 ? 25.329 32.430 2.775 1.00 11.95 67 THR B N 1
ATOM 3289 C CA . THR B 2 72 ? 25.446 31.033 2.355 1.00 11.86 67 THR B CA 1
ATOM 3290 C C . THR B 2 72 ? 25.861 30.118 3.536 1.00 12.07 67 THR B C 1
ATOM 3291 O O . THR B 2 72 ? 25.414 28.944 3.594 1.00 12.13 67 THR B O 1
ATOM 3295 N N . PHE B 2 73 ? 26.652 30.649 4.481 1.00 12.02 68 PHE B N 1
ATOM 3296 C CA . PHE B 2 73 ? 26.989 29.909 5.712 1.00 12.47 68 PHE B CA 1
ATOM 3297 C C . PHE B 2 73 ? 25.805 29.820 6.635 1.00 12.35 68 PHE B C 1
ATOM 3298 O O . PHE B 2 73 ? 25.545 28.780 7.188 1.00 12.17 68 PHE B O 1
ATOM 3306 N N . THR B 2 74 ? 25.098 30.937 6.808 1.00 12.52 69 THR B N 1
ATOM 3307 C CA . THR B 2 74 ? 23.830 30.959 7.521 1.00 12.76 69 THR B CA 1
ATOM 3308 C C . THR B 2 74 ? 22.853 29.938 6.963 1.00 12.47 69 THR B C 1
ATOM 3309 O O . THR B 2 74 ? 22.200 29.202 7.744 1.00 12.41 69 THR B O 1
ATOM 3313 N N . ALA B 2 75 ? 22.714 29.890 5.637 1.00 12.19 70 ALA B N 1
ATOM 3314 C CA . ALA B 2 75 ? 21.797 28.920 5.015 1.00 11.94 70 ALA B CA 1
ATOM 3315 C C . ALA B 2 75 ? 22.230 27.484 5.304 1.00 11.62 70 ALA B C 1
ATOM 3316 O O . ALA B 2 75 ? 21.394 26.633 5.611 1.00 11.31 70 ALA B O 1
ATOM 3318 N N . THR B 2 76 ? 23.537 27.231 5.215 1.00 11.66 71 THR B N 1
ATOM 3319 C CA . THR B 2 76 ? 24.121 25.930 5.504 1.00 11.50 71 THR B CA 1
ATOM 3320 C C . THR B 2 76 ? 23.941 25.544 6.993 1.00 11.34 71 THR B C 1
ATOM 3321 O O . THR B 2 76 ? 23.726 24.360 7.322 1.00 11.15 71 THR B O 1
ATOM 3325 N N . LEU B 2 77 ? 23.971 26.519 7.896 1.00 11.28 72 LEU B N 1
ATOM 3326 C CA . LEU B 2 77 ? 23.681 26.186 9.293 1.00 11.21 72 LEU B CA 1
ATOM 3327 C C . LEU B 2 77 ? 22.252 25.671 9.407 1.00 11.06 72 LEU B C 1
ATOM 3328 O O . LEU B 2 77 ? 22.052 24.651 10.071 1.00 11.41 72 LEU B O 1
ATOM 3333 N N . ALA B 2 78 ? 21.293 26.312 8.723 1.00 10.71 73 ALA B N 1
ATOM 3334 C CA . ALA B 2 78 ? 19.862 25.901 8.742 1.00 10.32 73 ALA B CA 1
ATOM 3335 C C . ALA B 2 78 ? 19.603 24.540 8.127 1.00 10.08 73 ALA B C 1
ATOM 3336 O O . ALA B 2 78 ? 18.885 23.738 8.684 1.00 9.36 73 ALA B O 1
ATOM 3338 N N . THR B 2 79 ? 20.259 24.229 7.018 1.00 9.85 74 THR B N 1
ATOM 3339 C CA . THR B 2 79 ? 20.044 22.939 6.406 1.00 9.90 74 THR B CA 1
ATOM 3340 C C . THR B 2 79 ? 20.768 21.828 7.179 1.00 10.09 74 THR B C 1
ATOM 3341 O O . THR B 2 79 ? 20.376 20.660 7.091 1.00 9.80 74 THR B O 1
ATOM 3345 N N . TRP B 2 80 ? 21.822 22.184 7.934 1.00 10.34 75 TRP B N 1
ATOM 3346 C CA . TRP B 2 80 ? 22.513 21.225 8.789 1.00 10.70 75 TRP B CA 1
ATOM 3347 C C . TRP B 2 80 ? 21.628 20.901 10.023 1.00 10.75 75 TRP B C 1
ATOM 3348 O O . TRP B 2 80 ? 21.556 19.747 10.440 1.00 10.91 75 TRP B O 1
ATOM 3359 N N . ALA B 2 81 ? 20.987 21.917 10.589 1.00 10.68 76 ALA B N 1
ATOM 3360 C CA . ALA B 2 81 ? 19.953 21.716 11.616 1.00 10.90 76 ALA B CA 1
ATOM 3361 C C . ALA B 2 81 ? 18.870 20.784 11.123 1.00 10.95 76 ALA B C 1
ATOM 3362 O O . ALA B 2 81 ? 18.551 19.805 11.820 1.00 11.02 76 ALA B O 1
ATOM 3364 N N . GLN B 2 82 ? 18.326 21.078 9.938 1.00 11.23 77 GLN B N 1
ATOM 3365 C CA . GLN B 2 82 ? 17.309 20.226 9.277 1.00 11.49 77 GLN B CA 1
ATOM 3366 C C . GLN B 2 82 ? 17.765 18.804 9.066 1.00 11.69 77 GLN B C 1
ATOM 3367 O O . GLN B 2 82 ? 17.047 17.868 9.413 1.00 11.95 77 GLN B O 1
ATOM 3373 N N . ALA B 2 83 ? 18.960 18.648 8.498 1.00 11.44 78 ALA B N 1
ATOM 3374 C CA . ALA B 2 83 ? 19.504 17.323 8.241 1.00 11.79 78 ALA B CA 1
ATOM 3375 C C . ALA B 2 83 ? 19.733 16.527 9.545 1.00 12.06 78 ALA B C 1
ATOM 3376 O O . ALA B 2 83 ? 19.698 15.298 9.516 1.00 11.91 78 ALA B O 1
ATOM 3378 N N . ASN B 2 84 ? 19.948 17.217 10.673 1.00 12.73 79 ASN B N 1
ATOM 3379 C CA . ASN B 2 84 ? 20.028 16.569 11.982 1.00 13.57 79 ASN B CA 1
ATOM 3380 C C . ASN B 2 84 ? 18.663 16.415 12.683 1.00 13.92 79 ASN B C 1
ATOM 3381 O O . ASN B 2 84 ? 18.621 15.977 13.817 1.00 13.94 79 ASN B O 1
ATOM 3386 N N . GLY B 2 85 ? 17.563 16.759 12.014 1.00 14.71 80 GLY B N 1
ATOM 3387 C CA . GLY B 2 85 ? 16.212 16.564 12.537 1.00 15.17 80 GLY B CA 1
ATOM 3388 C C . GLY B 2 85 ? 15.759 17.554 13.594 1.00 16.53 80 GLY B C 1
ATOM 3389 O O . GLY B 2 85 ? 14.848 17.268 14.391 1.00 16.69 80 GLY B O 1
ATOM 3390 N N . ARG B 2 86 ? 16.360 18.742 13.574 1.00 17.28 81 ARG B N 1
ATOM 3391 C CA . ARG B 2 86 ? 16.124 19.754 14.589 1.00 18.41 81 ARG B CA 1
ATOM 3392 C C . ARG B 2 86 ? 15.340 20.917 13.990 1.00 17.31 81 ARG B C 1
ATOM 3393 O O . ARG B 2 86 ? 15.005 21.843 14.707 1.00 17.42 81 ARG B O 1
ATOM 3401 N N . LEU B 2 87 ? 15.025 20.863 12.689 1.00 16.79 82 LEU B N 1
ATOM 3402 C CA . LEU B 2 87 ? 14.533 22.045 11.954 1.00 16.46 82 LEU B CA 1
ATOM 3403 C C . LEU B 2 87 ? 13.946 21.714 10.574 1.00 16.34 82 LEU B C 1
ATOM 3404 O O . LEU B 2 87 ? 14.636 21.834 9.566 1.00 16.17 82 LEU B O 1
ATOM 3409 N N A SER B 2 88 ? 12.667 21.355 10.534 0.60 16.43 83 SER B N 1
ATOM 3410 N N B SER B 2 88 ? 12.677 21.322 10.531 0.40 16.40 83 SER B N 1
ATOM 3411 C CA A SER B 2 88 ? 11.928 21.154 9.287 0.60 16.21 83 SER B CA 1
ATOM 3412 C CA B SER B 2 88 ? 11.966 21.147 9.268 0.40 16.26 83 SER B CA 1
ATOM 3413 C C A SER B 2 88 ? 11.589 22.527 8.672 0.60 16.08 83 SER B C 1
ATOM 3414 C C B SER B 2 88 ? 11.624 22.530 8.692 0.40 16.10 83 SER B C 1
ATOM 3415 O O A SER B 2 88 ? 10.722 23.253 9.182 0.60 16.65 83 SER B O 1
ATOM 3416 O O B SER B 2 88 ? 10.804 23.262 9.255 0.40 16.53 83 SER B O 1
ATOM 3421 N N . LEU B 2 89 ? 12.270 22.896 7.582 1.00 15.74 84 LEU B N 1
ATOM 3422 C CA . LEU B 2 89 ? 12.098 24.250 6.961 1.00 15.63 84 LEU B CA 1
ATOM 3423 C C . LEU B 2 89 ? 10.733 24.500 6.291 1.00 15.74 84 LEU B C 1
ATOM 3424 O O . LEU B 2 89 ? 10.414 25.631 5.887 1.00 15.20 84 LEU B O 1
ATOM 3429 N N . THR B 2 90 ? 9.928 23.455 6.124 1.00 16.16 85 THR B N 1
ATOM 3430 C CA . THR B 2 90 ? 8.557 23.622 5.648 1.00 16.60 85 THR B CA 1
ATOM 3431 C C . THR B 2 90 ? 7.549 24.075 6.735 1.00 16.47 85 THR B C 1
ATOM 3432 O O . THR B 2 90 ? 6.446 24.537 6.409 1.00 16.41 85 THR B O 1
ATOM 3436 N N . GLN B 2 91 ? 7.932 23.953 7.999 1.00 16.91 86 GLN B N 1
ATOM 3437 C CA . GLN B 2 91 ? 7.108 24.357 9.143 1.00 18.03 86 GLN B CA 1
ATOM 3438 C C . GLN B 2 91 ? 7.013 25.870 9.268 1.00 17.94 86 GLN B C 1
ATOM 3439 O O . GLN B 2 91 ? 7.925 26.606 8.875 1.00 16.90 86 GLN B O 1
ATOM 3445 N N . SER B 2 92 ? 5.918 26.332 9.866 1.00 18.26 87 SER B N 1
ATOM 3446 C CA . SER B 2 92 ? 5.784 27.732 10.281 1.00 18.42 87 SER B CA 1
ATOM 3447 C C . SER B 2 92 ? 6.936 28.181 11.191 1.00 17.95 87 SER B C 1
ATOM 3448 O O . SER B 2 92 ? 7.396 27.425 12.037 1.00 17.70 87 SER B O 1
ATOM 3451 N N . ILE B 2 93 ? 7.368 29.433 11.010 1.00 18.22 88 ILE B N 1
ATOM 3452 C CA . ILE B 2 93 ? 8.405 30.076 11.834 1.00 18.70 88 ILE B CA 1
ATOM 3453 C C . ILE B 2 93 ? 8.119 29.938 13.334 1.00 20.31 88 ILE B C 1
ATOM 3454 O O . ILE B 2 93 ? 9.042 29.703 14.118 1.00 20.28 88 ILE B O 1
ATOM 3459 N N . ASP B 2 94 ? 6.845 30.058 13.721 1.00 22.96 89 ASP B N 1
ATOM 3460 C CA . ASP B 2 94 ? 6.502 30.041 15.150 1.00 24.87 89 ASP B CA 1
ATOM 3461 C C . ASP B 2 94 ? 6.545 28.679 15.810 1.00 26.00 89 ASP B C 1
ATOM 3462 O O . ASP B 2 94 ? 6.523 28.596 17.043 1.00 27.41 89 ASP B O 1
ATOM 3467 N N . THR B 2 95 ? 6.635 27.618 15.011 1.00 26.82 90 THR B N 1
ATOM 3468 C CA . THR B 2 95 ? 7.006 26.296 15.519 1.00 27.62 90 THR B CA 1
ATOM 3469 C C . THR B 2 95 ? 8.335 26.380 16.262 1.00 28.27 90 THR B C 1
ATOM 3470 O O . THR B 2 95 ? 8.468 25.879 17.383 1.00 28.67 90 THR B O 1
ATOM 3474 N N . TYR B 2 96 ? 9.304 27.042 15.633 1.00 28.38 91 TYR B N 1
ATOM 3475 C CA . TYR B 2 96 ? 10.687 27.061 16.107 1.00 27.91 91 TYR B CA 1
ATOM 3476 C C . TYR B 2 96 ? 11.122 28.398 16.721 1.00 29.45 91 TYR B C 1
ATOM 3477 O O . TYR B 2 96 ? 12.310 28.583 17.009 1.00 29.73 91 TYR B O 1
ATOM 3494 N N . PRO B 2 98 ? 9.422 30.783 19.803 1.00 35.13 93 PRO B N 1
ATOM 3495 C CA . PRO B 2 98 ? 8.366 31.218 20.744 1.00 34.93 93 PRO B CA 1
ATOM 3496 C C . PRO B 2 98 ? 7.938 32.698 20.674 1.00 34.11 93 PRO B C 1
ATOM 3497 O O . PRO B 2 98 ? 6.728 32.952 20.567 1.00 33.24 93 PRO B O 1
ATOM 3501 N N . PRO B 2 99 ? 8.898 33.664 20.664 1.00 33.50 94 PRO B N 1
ATOM 3502 C CA . PRO B 2 99 ? 8.479 35.077 20.563 1.00 32.81 94 PRO B CA 1
ATOM 3503 C C . PRO B 2 99 ? 7.483 35.436 19.444 1.00 31.78 94 PRO B C 1
ATOM 3504 O O . PRO B 2 99 ? 6.764 36.422 19.583 1.00 31.70 94 PRO B O 1
ATOM 3508 N N . LEU B 2 100 ? 7.434 34.653 18.365 1.00 30.08 95 LEU B N 1
ATOM 3509 C CA . LEU B 2 100 ? 6.550 34.939 17.231 1.00 29.74 95 LEU B CA 1
ATOM 3510 C C . LEU B 2 100 ? 5.260 34.102 17.135 1.00 28.98 95 LEU B C 1
ATOM 3511 O O . LEU B 2 100 ? 4.628 34.054 16.082 1.00 27.69 95 LEU B O 1
ATOM 3516 N N . ARG B 2 101 ? 4.829 33.484 18.234 1.00 30.47 96 ARG B N 1
ATOM 3517 C CA . ARG B 2 101 ? 3.496 32.845 18.263 1.00 31.81 96 ARG B CA 1
ATOM 3518 C C . ARG B 2 101 ? 2.392 33.891 18.022 1.00 31.65 96 ARG B C 1
ATOM 3519 O O . ARG B 2 101 ? 2.547 35.044 18.420 1.00 32.90 96 ARG B O 1
ATOM 3527 N N . ASP B 2 102 ? 1.317 33.499 17.330 1.00 31.73 97 ASP B N 1
ATOM 3528 C CA . ASP B 2 102 ? 0.187 34.401 16.984 1.00 31.09 97 ASP B CA 1
ATOM 3529 C C . ASP B 2 102 ? 0.584 35.688 16.208 1.00 29.24 97 ASP B C 1
ATOM 3530 O O . ASP B 2 102 ? -0.088 36.720 16.337 1.00 28.53 97 ASP B O 1
ATOM 3535 N N . THR B 2 103 ? 1.661 35.642 15.416 1.00 26.85 98 THR B N 1
ATOM 3536 C CA . THR B 2 103 ? 2.095 36.810 14.631 1.00 25.09 98 THR B CA 1
ATOM 3537 C C . THR B 2 103 ? 1.915 36.504 13.150 1.00 23.29 98 THR B C 1
ATOM 3538 O O . THR B 2 103 ? 1.875 35.333 12.756 1.00 22.84 98 THR B O 1
ATOM 3542 N N . ARG B 2 104 ? 1.817 37.555 12.346 1.00 21.91 99 ARG B N 1
ATOM 3543 C CA . ARG B 2 104 ? 1.706 37.438 10.885 1.00 21.46 99 ARG B CA 1
ATOM 3544 C C . ARG B 2 104 ? 2.950 36.689 10.362 1.00 20.46 99 ARG B C 1
ATOM 3545 O O . ARG B 2 104 ? 2.823 35.709 9.617 1.00 19.65 99 ARG B O 1
ATOM 3553 N N . LEU B 2 105 ? 4.126 37.116 10.820 1.00 19.63 100 LEU B N 1
ATOM 3554 C CA . LEU B 2 105 ? 5.419 36.449 10.433 1.00 18.67 100 LEU B CA 1
ATOM 3555 C C . LEU B 2 105 ? 5.524 34.995 10.907 1.00 18.66 100 LEU B C 1
ATOM 3556 O O . LEU B 2 105 ? 5.995 34.133 10.163 1.00 18.53 100 LEU B O 1
ATOM 3561 N N . GLY B 2 106 ? 5.080 34.727 12.146 1.00 18.33 101 GLY B N 1
ATOM 3562 C CA . GLY B 2 106 ? 5.043 33.394 12.721 1.00 18.14 101 GLY B CA 1
ATOM 3563 C C . GLY B 2 106 ? 4.326 32.305 11.924 1.00 17.86 101 GLY B C 1
ATOM 3564 O O . GLY B 2 106 ? 4.693 31.162 12.044 1.00 17.87 101 GLY B O 1
ATOM 3565 N N . LYS B 2 107 ? 3.307 32.647 11.128 1.00 17.63 102 LYS B N 1
ATOM 3566 C CA . LYS B 2 107 ? 2.584 31.663 10.317 1.00 17.46 102 LYS B CA 1
ATOM 3567 C C . LYS B 2 107 ? 3.406 31.208 9.069 1.00 16.90 102 LYS B C 1
ATOM 3568 O O . LYS B 2 107 ? 3.122 30.156 8.479 1.00 16.69 102 LYS B O 1
ATOM 3574 N N . ILE B 2 108 ? 4.429 31.983 8.681 1.00 15.93 103 ILE B N 1
ATOM 3575 C CA . ILE B 2 108 ? 5.092 31.808 7.392 1.00 15.16 103 ILE B CA 1
ATOM 3576 C C . ILE B 2 108 ? 6.145 30.717 7.553 1.00 14.54 103 ILE B C 1
ATOM 3577 O O . ILE B 2 108 ? 6.843 30.672 8.573 1.00 14.06 103 ILE B O 1
ATOM 3582 N N . PRO B 2 109 ? 6.228 29.815 6.563 1.00 14.62 104 PRO B N 1
ATOM 3583 C CA . PRO B 2 109 ? 7.227 28.749 6.684 1.00 14.27 104 PRO B CA 1
ATOM 3584 C C . PRO B 2 109 ? 8.666 29.221 6.612 1.00 14.23 104 PRO B C 1
ATOM 3585 O O . PRO B 2 109 ? 9.013 30.150 5.834 1.00 13.97 104 PRO B O 1
ATOM 3589 N N . VAL B 2 110 ? 9.515 28.525 7.368 1.00 14.11 105 VAL B N 1
ATOM 3590 C CA . VAL B 2 110 ? 10.881 28.983 7.639 1.00 13.90 105 VAL B CA 1
ATOM 3591 C C . VAL B 2 110 ? 11.662 29.237 6.353 1.00 13.55 105 VAL B C 1
ATOM 3592 O O . VAL B 2 110 ? 12.396 30.248 6.271 1.00 13.37 105 VAL B O 1
ATOM 3596 N N . PHE B 2 111 ? 11.467 28.379 5.349 1.00 13.23 106 PHE B N 1
ATOM 3597 C CA . PHE B 2 111 ? 12.264 28.427 4.119 1.00 13.47 106 PHE B CA 1
ATOM 3598 C C . PHE B 2 111 ? 12.198 29.760 3.348 1.00 13.17 106 PHE B C 1
ATOM 3599 O O . PHE B 2 111 ? 13.148 30.123 2.681 1.00 12.86 106 PHE B O 1
ATOM 3607 N N . HIS B 2 112 ? 11.095 30.503 3.475 1.00 12.84 107 HIS B N 1
ATOM 3608 C CA . HIS B 2 112 ? 10.984 31.842 2.873 1.00 12.97 107 HIS B CA 1
ATOM 3609 C C . HIS B 2 112 ? 12.028 32.873 3.370 1.00 12.84 107 HIS B C 1
ATOM 3610 O O . HIS B 2 112 ? 12.373 33.826 2.674 1.00 12.31 107 HIS B O 1
ATOM 3617 N N . LEU B 2 113 ? 12.565 32.648 4.558 1.00 12.79 108 LEU B N 1
ATOM 3618 C CA . LEU B 2 113 ? 13.600 33.513 5.091 1.00 12.95 108 LEU B CA 1
ATOM 3619 C C . LEU B 2 113 ? 14.924 33.360 4.358 1.00 12.90 108 LEU B C 1
ATOM 3620 O O . LEU B 2 113 ? 15.705 34.316 4.293 1.00 13.39 108 LEU B O 1
ATOM 3625 N N . GLY B 2 114 ? 15.204 32.155 3.881 1.00 12.62 109 GLY B N 1
ATOM 3626 C CA . GLY B 2 114 ? 16.423 31.903 3.074 1.00 12.66 109 GLY B CA 1
ATOM 3627 C C . GLY B 2 114 ? 16.276 32.320 1.624 1.00 12.62 109 GLY B C 1
ATOM 3628 O O . GLY B 2 114 ? 17.280 32.577 0.926 1.00 12.75 109 GLY B O 1
ATOM 3629 N N . THR B 2 115 ? 15.039 32.410 1.155 1.00 12.32 110 THR B N 1
ATOM 3630 C CA . THR B 2 115 ? 14.740 32.716 -0.236 1.00 12.49 110 THR B CA 1
ATOM 3631 C C . THR B 2 115 ? 14.306 34.181 -0.481 1.00 12.61 110 THR B C 1
ATOM 3632 O O . THR B 2 115 ? 14.105 34.601 -1.629 1.00 12.80 110 THR B O 1
ATOM 3636 N N . HIS B 2 116 ? 14.219 34.957 0.597 1.00 12.83 111 HIS B N 1
ATOM 3637 C CA . HIS B 2 116 ? 13.806 36.381 0.544 1.00 12.86 111 HIS B CA 1
ATOM 3638 C C . HIS B 2 116 ? 12.363 36.597 0.073 1.00 13.25 111 HIS B C 1
ATOM 3639 O O . HIS B 2 116 ? 12.087 37.616 -0.545 1.00 12.65 111 HIS B O 1
ATOM 3646 N N . THR B 2 117 ? 11.475 35.643 0.380 1.00 13.47 112 THR B N 1
ATOM 3647 C CA . THR B 2 117 ? 10.119 35.580 -0.187 1.00 13.79 112 THR B CA 1
ATOM 3648 C C . THR B 2 117 ? 8.983 35.578 0.847 1.00 14.08 112 THR B C 1
ATOM 3649 O O . THR B 2 117 ? 7.841 35.285 0.485 1.00 14.08 112 THR B O 1
ATOM 3653 N N . ALA B 2 118 ? 9.261 35.936 2.105 1.00 14.15 113 ALA B N 1
ATOM 3654 C CA . ALA B 2 118 ? 8.252 35.822 3.157 1.00 14.25 113 ALA B CA 1
ATOM 3655 C C . ALA B 2 118 ? 7.120 36.818 3.027 1.00 14.53 113 ALA B C 1
ATOM 3656 O O . ALA B 2 118 ? 6.014 36.480 3.434 1.00 14.51 113 ALA B O 1
ATOM 3658 N N . GLY B 2 119 ? 7.371 38.001 2.469 1.00 14.30 114 GLY B N 1
ATOM 3659 C CA . GLY B 2 119 ? 6.317 39.042 2.435 1.00 14.55 114 GLY B CA 1
ATOM 3660 C C . GLY B 2 119 ? 6.748 40.496 2.409 1.00 14.69 114 GLY B C 1
ATOM 3661 O O . GLY B 2 119 ? 5.858 41.382 2.500 1.00 15.37 114 GLY B O 1
ATOM 3662 N N . GLY B 2 120 ? 8.066 40.760 2.300 1.00 14.44 115 GLY B N 1
ATOM 3663 C CA . GLY B 2 120 ? 8.614 42.133 2.184 1.00 14.49 115 GLY B CA 1
ATOM 3664 C C . GLY B 2 120 ? 9.316 42.623 3.448 1.00 14.52 115 GLY B C 1
ATOM 3665 O O . GLY B 2 120 ? 8.703 42.652 4.550 1.00 14.99 115 GLY B O 1
ATOM 3666 N N . PHE B 2 121 ? 10.576 43.064 3.304 1.00 14.25 116 PHE B N 1
ATOM 3667 C CA . PHE B 2 121 ? 11.347 43.653 4.409 1.00 14.24 116 PHE B CA 1
ATOM 3668 C C . PHE B 2 121 ? 12.244 44.728 3.799 1.00 13.98 116 PHE B C 1
ATOM 3669 O O . PHE B 2 121 ? 12.553 44.643 2.602 1.00 14.41 116 PHE B O 1
ATOM 3677 N N . PRO B 2 122 ? 12.679 45.720 4.599 1.00 13.53 117 PRO B N 1
ATOM 3678 C CA . PRO B 2 122 ? 13.720 46.646 4.155 1.00 13.31 117 PRO B CA 1
ATOM 3679 C C . PRO B 2 122 ? 15.049 45.916 4.059 1.00 13.02 117 PRO B C 1
ATOM 3680 O O . PRO B 2 122 ? 15.236 44.877 4.732 1.00 12.63 117 PRO B O 1
ATOM 3684 N N . ILE B 2 123 ? 15.969 46.407 3.244 1.00 12.70 118 ILE B N 1
ATOM 3685 C CA . ILE B 2 123 ? 17.247 45.655 3.112 1.00 13.00 118 ILE B CA 1
ATOM 3686 C C . ILE B 2 123 ? 18.015 45.510 4.432 1.00 13.22 118 ILE B C 1
ATOM 3687 O O . ILE B 2 123 ? 18.584 44.431 4.703 1.00 12.92 118 ILE B O 1
ATOM 3692 N N . GLN B 2 124 ? 18.032 46.565 5.252 1.00 14.02 119 GLN B N 1
ATOM 3693 C CA . GLN B 2 124 ? 18.692 46.505 6.552 1.00 14.87 119 GLN B CA 1
ATOM 3694 C C . GLN B 2 124 ? 17.697 46.438 7.670 1.00 14.82 119 GLN B C 1
ATOM 3695 O O . GLN B 2 124 ? 16.543 46.863 7.544 1.00 14.11 119 GLN B O 1
ATOM 3701 N N . VAL B 2 125 ? 18.191 46.002 8.817 1.00 14.92 120 VAL B N 1
ATOM 3702 C CA . VAL B 2 125 ? 17.403 46.048 10.022 1.00 14.92 120 VAL B CA 1
ATOM 3703 C C . VAL B 2 125 ? 17.167 47.553 10.249 1.00 15.33 120 VAL B C 1
ATOM 3704 O O . VAL B 2 125 ? 18.107 48.347 10.078 1.00 15.15 120 VAL B O 1
ATOM 3708 N N . PRO B 2 126 ? 15.924 47.953 10.565 1.00 15.65 121 PRO B N 1
ATOM 3709 C CA . PRO B 2 126 ? 15.728 49.394 10.816 1.00 16.25 121 PRO B CA 1
ATOM 3710 C C . PRO B 2 126 ? 16.564 49.943 11.970 1.00 16.88 121 PRO B C 1
ATOM 3711 O O . PRO B 2 126 ? 16.787 49.262 12.957 1.00 16.34 121 PRO B O 1
ATOM 3715 N N . GLU B 2 127 ? 17.002 51.193 11.833 1.00 18.31 122 GLU B N 1
ATOM 3716 C CA . GLU B 2 127 ? 17.939 51.817 12.778 1.00 20.04 122 GLU B CA 1
ATOM 3717 C C . GLU B 2 127 ? 17.347 51.957 14.176 1.00 20.36 122 GLU B C 1
ATOM 3718 O O . GLU B 2 127 ? 18.098 51.999 15.151 1.00 20.21 122 GLU B O 1
ATOM 3724 N N . LYS B 2 128 ? 16.012 52.015 14.265 1.00 21.21 123 LYS B N 1
ATOM 3725 C CA . LYS B 2 128 ? 15.304 52.036 15.561 1.00 21.82 123 LYS B CA 1
ATOM 3726 C C . LYS B 2 128 ? 15.568 50.791 16.426 1.00 22.30 123 LYS B C 1
ATOM 3727 O O . LYS B 2 128 ? 15.480 50.863 17.656 1.00 22.06 123 LYS B O 1
ATOM 3733 N N . VAL B 2 129 ? 15.927 49.667 15.797 1.00 22.91 124 VAL B N 1
ATOM 3734 C CA . VAL B 2 129 ? 16.245 48.432 16.526 1.00 23.74 124 VAL B CA 1
ATOM 3735 C C . VAL B 2 129 ? 17.678 48.479 17.031 1.00 25.16 124 VAL B C 1
ATOM 3736 O O . VAL B 2 129 ? 18.635 48.516 16.238 1.00 25.73 124 VAL B O 1
ATOM 3740 N N . GLN B 2 130 ? 17.836 48.485 18.352 1.00 26.69 125 GLN B N 1
ATOM 3741 C CA . GLN B 2 130 ? 19.170 48.520 18.962 1.00 28.29 125 GLN B CA 1
ATOM 3742 C C . GLN B 2 130 ? 19.476 47.363 19.934 1.00 27.74 125 GLN B C 1
ATOM 3743 O O . GLN B 2 130 ? 20.571 47.325 20.505 1.00 27.59 125 GLN B O 1
ATOM 3749 N N . ASN B 2 131 ? 18.540 46.421 20.092 1.00 28.04 126 ASN B N 1
ATOM 3750 C CA . ASN B 2 131 ? 18.745 45.212 20.898 1.00 28.21 126 ASN B CA 1
ATOM 3751 C C . ASN B 2 131 ? 17.703 44.140 20.559 1.00 27.87 126 ASN B C 1
ATOM 3752 O O . ASN B 2 131 ? 16.786 44.394 19.780 1.00 27.66 126 ASN B O 1
ATOM 3757 N N . THR B 2 132 ? 17.827 42.964 21.168 1.00 27.67 127 THR B N 1
ATOM 3758 C CA . THR B 2 132 ? 16.990 41.808 20.829 1.00 27.89 127 THR B CA 1
ATOM 3759 C C . THR B 2 132 ? 15.514 42.026 21.096 1.00 27.43 127 THR B C 1
ATOM 3760 O O . THR B 2 132 ? 14.676 41.654 20.267 1.00 26.79 127 THR B O 1
ATOM 3764 N N . ARG B 2 133 ? 15.200 42.632 22.238 1.00 26.55 128 ARG B N 1
ATOM 3765 C CA . ARG B 2 133 ? 13.810 42.932 22.577 1.00 26.24 128 ARG B CA 1
ATOM 3766 C C . ARG B 2 133 ? 13.174 43.823 21.503 1.00 24.06 128 ARG B C 1
ATOM 3767 O O . ARG B 2 133 ? 12.079 43.544 21.022 1.00 23.55 128 ARG B O 1
ATOM 3775 N N . GLN B 2 134 ? 13.873 44.881 21.114 1.00 22.38 129 GLN B N 1
ATOM 3776 C CA . GLN B 2 134 ? 13.421 45.758 20.033 1.00 21.86 129 GLN B CA 1
ATOM 3777 C C . GLN B 2 134 ? 13.304 45.038 18.688 1.00 20.63 129 GLN B C 1
ATOM 3778 O O . GLN B 2 134 ? 12.367 45.284 17.953 1.00 19.46 129 GLN B O 1
ATOM 3784 N N . LEU B 2 135 ? 14.254 44.147 18.392 1.00 19.76 130 LEU B N 1
ATOM 3785 C CA . LEU B 2 135 ? 14.188 43.286 17.198 1.00 19.67 130 LEU B CA 1
ATOM 3786 C C . LEU B 2 135 ? 12.958 42.382 17.182 1.00 20.66 130 LEU B C 1
ATOM 3787 O O . LEU B 2 135 ? 12.276 42.271 16.172 1.00 18.85 130 LEU B O 1
ATOM 3800 N N . ASP B 2 137 ? 10.177 42.830 18.878 1.00 23.64 132 ASP B N 1
ATOM 3801 C CA . ASP B 2 137 ? 9.022 43.713 18.758 1.00 23.64 132 ASP B CA 1
ATOM 3802 C C . ASP B 2 137 ? 8.797 44.094 17.290 1.00 21.91 132 ASP B C 1
ATOM 3803 O O . ASP B 2 137 ? 7.675 44.042 16.787 1.00 22.26 132 ASP B O 1
ATOM 3808 N N . TYR B 2 138 ? 9.886 44.426 16.595 1.00 20.11 133 TYR B N 1
ATOM 3809 C CA . TYR B 2 138 ? 9.855 44.638 15.148 1.00 18.56 133 TYR B CA 1
ATOM 3810 C C . TYR B 2 138 ? 9.237 43.460 14.366 1.00 17.64 133 TYR B C 1
ATOM 3811 O O . TYR B 2 138 ? 8.395 43.655 13.495 1.00 17.41 133 TYR B O 1
ATOM 3820 N N . PHE B 2 139 ? 9.684 42.248 14.663 1.00 17.02 134 PHE B N 1
ATOM 3821 C CA . PHE B 2 139 ? 9.184 41.047 13.997 1.00 17.19 134 PHE B CA 1
ATOM 3822 C C . PHE B 2 139 ? 7.769 40.674 14.419 1.00 18.29 134 PHE B C 1
ATOM 3823 O O . PHE B 2 139 ? 7.008 40.229 13.588 1.00 18.76 134 PHE B O 1
ATOM 3831 N N . LYS B 2 140 ? 7.448 40.836 15.699 1.00 19.72 135 LYS B N 1
ATOM 3832 C CA . LYS B 2 140 ? 6.080 40.609 16.221 1.00 20.50 135 LYS B CA 1
ATOM 3833 C C . LYS B 2 140 ? 5.036 41.492 15.529 1.00 21.12 135 LYS B C 1
ATOM 3834 O O . LYS B 2 140 ? 3.919 41.033 15.252 1.00 22.77 135 LYS B O 1
ATOM 3840 N N . ALA B 2 141 ? 5.412 42.747 15.243 1.00 21.10 136 ALA B N 1
ATOM 3841 C CA . ALA B 2 141 ? 4.553 43.740 14.606 1.00 21.24 136 ALA B CA 1
ATOM 3842 C C . ALA B 2 141 ? 4.629 43.797 13.080 1.00 21.11 136 ALA B C 1
ATOM 3843 O O . ALA B 2 141 ? 3.859 44.505 12.458 1.00 20.73 136 ALA B O 1
ATOM 3845 N N . TRP B 2 142 ? 5.582 43.097 12.476 1.00 20.60 137 TRP B N 1
ATOM 3846 C CA . TRP B 2 142 ? 5.726 43.112 11.024 1.00 21.10 137 TRP B CA 1
ATOM 3847 C C . TRP B 2 142 ? 4.421 42.738 10.316 1.00 21.52 137 TRP B C 1
ATOM 3848 O O . TRP B 2 142 ? 3.697 41.846 10.769 1.00 22.38 137 TRP B O 1
ATOM 3859 N N . GLN B 2 143 ? 4.122 43.455 9.234 1.00 22.06 138 GLN B N 1
ATOM 3860 C CA . GLN B 2 143 ? 3.036 43.133 8.327 1.00 22.99 138 GLN B CA 1
ATOM 3861 C C . GLN B 2 143 ? 3.529 42.877 6.909 1.00 21.94 138 GLN B C 1
ATOM 3862 O O . GLN B 2 143 ? 4.275 43.716 6.357 1.00 20.24 138 GLN B O 1
ATOM 3868 N N . PRO B 2 144 ? 3.043 41.783 6.282 1.00 20.80 139 PRO B N 1
ATOM 3869 C CA . PRO B 2 144 ? 3.412 41.527 4.891 1.00 20.40 139 PRO B CA 1
ATOM 3870 C C . PRO B 2 144 ? 2.794 42.532 3.939 1.00 20.29 139 PRO B C 1
ATOM 3871 O O . PRO B 2 144 ? 1.676 42.992 4.196 1.00 20.00 139 PRO B O 1
ATOM 3875 N N . GLU B 2 145 ? 3.499 42.910 2.872 1.00 19.88 140 GLU B N 1
ATOM 3876 C CA . GLU B 2 145 ? 2.838 43.591 1.753 1.00 19.95 140 GLU B CA 1
ATOM 3877 C C . GLU B 2 145 ? 2.507 42.635 0.596 1.00 18.71 140 GLU B C 1
ATOM 3878 O O . GLU B 2 145 ? 1.798 43.025 -0.312 1.00 18.48 140 GLU B O 1
ATOM 3884 N N . TYR B 2 146 ? 3.012 41.402 0.619 1.00 17.54 141 TYR B N 1
ATOM 3885 C CA . TYR B 2 146 ? 2.623 40.398 -0.373 1.00 16.68 141 TYR B CA 1
ATOM 3886 C C . TYR B 2 146 ? 2.611 38.999 0.235 1.00 16.53 141 TYR B C 1
ATOM 3887 O O . TYR B 2 146 ? 3.170 38.786 1.309 1.00 16.49 141 TYR B O 1
ATOM 3896 N N . LEU B 2 147 ? 1.910 38.054 -0.405 1.00 16.65 142 LEU B N 1
ATOM 3897 C CA . LEU B 2 147 ? 1.774 36.706 0.160 1.00 16.96 142 LEU B CA 1
ATOM 3898 C C . LEU B 2 147 ? 3.072 35.926 -0.048 1.00 16.57 142 LEU B C 1
ATOM 3899 O O . LEU B 2 147 ? 3.785 36.208 -1.026 1.00 17.30 142 LEU B O 1
ATOM 3904 N N . PRO B 2 148 ? 3.394 34.957 0.854 1.00 16.04 143 PRO B N 1
ATOM 3905 C CA . PRO B 2 148 ? 4.695 34.291 0.710 1.00 15.52 143 PRO B CA 1
ATOM 3906 C C . PRO B 2 148 ? 4.818 33.587 -0.625 1.00 14.95 143 PRO B C 1
ATOM 3907 O O . PRO B 2 148 ? 3.851 32.977 -1.121 1.00 14.29 143 PRO B O 1
ATOM 3911 N N . GLY B 2 149 ? 5.966 33.757 -1.263 1.00 14.19 144 GLY B N 1
ATOM 3912 C CA . GLY B 2 149 ? 6.231 33.097 -2.536 1.00 14.06 144 GLY B CA 1
ATOM 3913 C C . GLY B 2 149 ? 5.900 33.885 -3.782 1.00 14.01 144 GLY B C 1
ATOM 3914 O O . GLY B 2 149 ? 6.285 33.490 -4.871 1.00 14.08 144 GLY B O 1
ATOM 3915 N N . THR B 2 150 ? 5.207 35.015 -3.659 1.00 13.87 145 THR B N 1
ATOM 3916 C CA . THR B 2 150 ? 4.735 35.717 -4.847 1.00 14.18 145 THR B CA 1
ATOM 3917 C C . THR B 2 150 ? 5.729 36.752 -5.307 1.00 14.23 145 THR B C 1
ATOM 3918 O O . THR B 2 150 ? 5.738 37.085 -6.461 1.00 14.41 145 THR B O 1
ATOM 3922 N N . HIS B 2 151 ? 6.560 37.265 -4.395 1.00 14.45 146 HIS B N 1
ATOM 3923 C CA . HIS B 2 151 ? 7.598 38.233 -4.747 1.00 14.83 146 HIS B CA 1
ATOM 3924 C C . HIS B 2 151 ? 8.861 37.934 -3.945 1.00 14.00 146 HIS B C 1
ATOM 3925 O O . HIS B 2 151 ? 8.813 37.266 -2.911 1.00 13.91 146 HIS B O 1
ATOM 3932 N N . ARG B 2 152 ? 9.985 38.437 -4.419 1.00 13.85 147 ARG B N 1
ATOM 3933 C CA . ARG B 2 152 ? 11.258 38.224 -3.727 1.00 13.12 147 ARG B CA 1
ATOM 3934 C C . ARG B 2 152 ? 11.876 39.604 -3.392 1.00 12.99 147 ARG B C 1
ATOM 3935 O O . ARG B 2 152 ? 12.064 40.418 -4.301 1.00 12.91 147 ARG B O 1
ATOM 3943 N N . THR B 2 153 ? 12.185 39.823 -2.102 1.00 12.62 148 THR B N 1
ATOM 3944 C CA . THR B 2 153 ? 12.795 41.080 -1.586 1.00 12.29 148 THR B CA 1
ATOM 3945 C C . THR B 2 153 ? 14.071 40.792 -0.791 1.00 12.15 148 THR B C 1
ATOM 3946 O O . THR B 2 153 ? 14.016 40.381 0.383 1.00 11.99 148 THR B O 1
ATOM 3950 N N . TYR B 2 154 ? 15.218 41.001 -1.427 1.00 12.03 149 TYR B N 1
ATOM 3951 C CA . TYR B 2 154 ? 16.518 40.677 -0.806 1.00 12.20 149 TYR B CA 1
ATOM 3952 C C . TYR B 2 154 ? 16.681 41.500 0.454 1.00 12.11 149 TYR B C 1
ATOM 3953 O O . TYR B 2 154 ? 16.591 42.735 0.407 1.00 12.27 149 TYR B O 1
ATOM 3962 N N . ALA B 2 155 ? 16.899 40.844 1.584 1.00 12.19 150 ALA B N 1
ATOM 3963 C CA . ALA B 2 155 ? 16.817 41.530 2.878 1.00 12.30 150 ALA B CA 1
ATOM 3964 C C . ALA B 2 155 ? 17.572 40.865 4.025 1.00 12.53 150 ALA B C 1
ATOM 3965 O O . ALA B 2 155 ? 17.490 39.643 4.231 1.00 12.29 150 ALA B O 1
ATOM 3967 N N . ASN B 2 156 ? 18.322 41.672 4.784 1.00 12.80 151 ASN B N 1
ATOM 3968 C CA . ASN B 2 156 ? 19.036 41.145 5.940 1.00 13.29 151 ASN B CA 1
ATOM 3969 C C . ASN B 2 156 ? 18.161 40.679 7.129 1.00 13.54 151 ASN B C 1
ATOM 3970 O O . ASN B 2 156 ? 18.492 39.671 7.735 1.00 13.72 151 ASN B O 1
ATOM 3975 N N . PRO B 2 157 ? 17.049 41.386 7.448 1.00 14.11 152 PRO B N 1
ATOM 3976 C CA . PRO B 2 157 ? 16.188 40.958 8.559 1.00 14.37 152 PRO B CA 1
ATOM 3977 C C . PRO B 2 157 ? 15.729 39.497 8.538 1.00 14.51 152 PRO B C 1
ATOM 3978 O O . PRO B 2 157 ? 15.812 38.814 9.547 1.00 14.01 152 PRO B O 1
ATOM 3982 N N . SER B 2 158 ? 15.245 39.040 7.381 1.00 15.34 153 SER B N 1
ATOM 3983 C CA . SER B 2 158 ? 14.822 37.678 7.210 1.00 15.41 153 SER B CA 1
ATOM 3984 C C . SER B 2 158 ? 15.971 36.666 7.198 1.00 15.43 153 SER B C 1
ATOM 3985 O O . SER B 2 158 ? 15.871 35.665 7.885 1.00 15.19 153 SER B O 1
ATOM 3988 N N . ILE B 2 159 ? 17.033 36.879 6.401 1.00 15.11 154 ILE B N 1
ATOM 3989 C CA . ILE B 2 159 ? 18.186 35.994 6.450 1.00 14.96 154 ILE B CA 1
ATOM 3990 C C . ILE B 2 159 ? 18.694 35.925 7.875 1.00 14.07 154 ILE B C 1
ATOM 3991 O O . ILE B 2 159 ? 19.033 34.854 8.360 1.00 14.02 154 ILE B O 1
ATOM 3996 N N . GLY B 2 160 ? 18.779 37.087 8.512 1.00 12.92 155 GLY B N 1
ATOM 3997 C CA . GLY B 2 160 ? 19.221 37.204 9.887 1.00 12.59 155 GLY B CA 1
ATOM 3998 C C . GLY B 2 160 ? 18.395 36.349 10.819 1.00 11.92 155 GLY B C 1
ATOM 3999 O O . GLY B 2 160 ? 18.950 35.568 11.588 1.00 11.53 155 GLY B O 1
ATOM 4000 N N . LEU B 2 161 ? 17.074 36.417 10.656 1.00 11.84 156 LEU B N 1
ATOM 4001 C CA . LEU B 2 161 ? 16.158 35.593 11.429 1.00 11.42 156 LEU B CA 1
ATOM 4002 C C . LEU B 2 161 ? 16.355 34.107 11.158 1.00 11.46 156 LEU B C 1
ATOM 4003 O O . LEU B 2 161 ? 16.244 33.304 12.086 1.00 11.65 156 LEU B O 1
ATOM 4008 N N . LEU B 2 162 ? 16.665 33.712 9.913 1.00 11.39 157 LEU B N 1
ATOM 4009 C CA . LEU B 2 162 ? 16.991 32.309 9.632 1.00 11.41 157 LEU B CA 1
ATOM 4010 C C . LEU B 2 162 ? 18.124 31.809 10.548 1.00 11.38 157 LEU B C 1
ATOM 4011 O O . LEU B 2 162 ? 18.047 30.687 11.075 1.00 11.43 157 LEU B O 1
ATOM 4016 N N . GLY B 2 163 ? 19.129 32.654 10.788 1.00 11.31 158 GLY B N 1
ATOM 4017 C CA . GLY B 2 163 ? 20.302 32.237 11.548 1.00 11.40 158 GLY B CA 1
ATOM 4018 C C . GLY B 2 163 ? 19.921 32.136 13.005 1.00 11.56 158 GLY B C 1
ATOM 4019 O O . GLY B 2 163 ? 20.303 31.222 13.666 1.00 11.38 158 GLY B O 1
ATOM 4020 N N . VAL B 2 164 ? 19.102 33.060 13.490 1.00 11.93 159 VAL B N 1
ATOM 4021 C CA . VAL B 2 164 ? 18.609 32.982 14.893 1.00 12.52 159 VAL B CA 1
ATOM 4022 C C . VAL B 2 164 ? 17.855 31.676 15.138 1.00 12.56 159 VAL B C 1
ATOM 4023 O O . VAL B 2 164 ? 18.125 30.980 16.137 1.00 12.93 159 VAL B O 1
ATOM 4027 N N . ILE B 2 165 ? 16.985 31.300 14.200 1.00 12.85 160 ILE B N 1
ATOM 4028 C CA . ILE B 2 165 ? 16.145 30.117 14.326 1.00 12.86 160 ILE B CA 1
ATOM 4029 C C . ILE B 2 165 ? 17.058 28.886 14.386 1.00 12.88 160 ILE B C 1
ATOM 4030 O O . ILE B 2 165 ? 16.948 28.049 15.317 1.00 12.49 160 ILE B O 1
ATOM 4035 N N . ALA B 2 166 ? 17.999 28.819 13.443 1.00 12.59 161 ALA B N 1
ATOM 4036 C CA . ALA B 2 166 ? 18.938 27.696 13.362 1.00 13.16 161 ALA B CA 1
ATOM 4037 C C . ALA B 2 166 ? 19.756 27.571 14.642 1.00 13.42 161 ALA B C 1
ATOM 4038 O O . ALA B 2 166 ? 19.879 26.480 15.207 1.00 14.19 161 ALA B O 1
ATOM 4040 N N . ALA B 2 167 ? 20.309 28.679 15.098 1.00 14.04 162 ALA B N 1
ATOM 4041 C CA . ALA B 2 167 ? 21.103 28.682 16.314 1.00 14.89 162 ALA B CA 1
ATOM 4042 C C . ALA B 2 167 ? 20.289 28.233 17.536 1.00 15.66 162 ALA B C 1
ATOM 4043 O O . ALA B 2 167 ? 20.800 27.446 18.328 1.00 16.27 162 ALA B O 1
ATOM 4045 N N . ARG B 2 168 ? 19.045 28.704 17.650 1.00 16.67 163 ARG B N 1
ATOM 4046 C CA . ARG B 2 168 ? 18.114 28.286 18.706 1.00 17.86 163 ARG B CA 1
ATOM 4047 C C . ARG B 2 168 ? 17.840 26.767 18.652 1.00 17.92 163 ARG B C 1
ATOM 4048 O O . ARG B 2 168 ? 17.837 26.102 19.697 1.00 18.20 163 ARG B O 1
ATOM 4056 N N . SER B 2 169 ? 17.707 26.215 17.441 1.00 17.57 164 SER B N 1
ATOM 4057 C CA . SER B 2 169 ? 17.455 24.776 17.255 1.00 17.69 164 SER B CA 1
ATOM 4058 C C . SER B 2 169 ? 18.642 23.907 17.713 1.00 17.92 164 SER B C 1
ATOM 4059 O O . SER B 2 169 ? 18.462 22.728 18.026 1.00 17.07 164 SER B O 1
ATOM 4070 N N . ASN B 2 171 ? 20.444 24.939 20.321 1.00 21.59 166 ASN B N 1
ATOM 4071 C CA . ASN B 2 171 ? 20.523 25.332 21.738 1.00 23.17 166 ASN B CA 1
ATOM 4072 C C . ASN B 2 171 ? 21.887 25.904 22.164 1.00 23.87 166 ASN B C 1
ATOM 4073 O O . ASN B 2 171 ? 22.497 25.496 23.168 1.00 23.72 166 ASN B O 1
ATOM 4086 N N . PRO B 2 173 ? 24.296 29.916 21.284 1.00 21.26 168 PRO B N 1
ATOM 4087 C CA . PRO B 2 173 ? 24.305 31.182 20.531 1.00 20.40 168 PRO B CA 1
ATOM 4088 C C . PRO B 2 173 ? 24.862 31.050 19.086 1.00 18.75 168 PRO B C 1
ATOM 4089 O O . PRO B 2 173 ? 25.618 30.121 18.786 1.00 17.69 168 PRO B O 1
ATOM 4093 N N . PHE B 2 174 ? 24.436 31.951 18.204 1.00 17.79 169 PHE B N 1
ATOM 4094 C CA . PHE B 2 174 ? 24.783 31.869 16.772 1.00 17.18 169 PHE B CA 1
ATOM 4095 C C . PHE B 2 174 ? 26.261 31.747 16.540 1.00 17.52 169 PHE B C 1
ATOM 4096 O O . PHE B 2 174 ? 26.689 30.845 15.813 1.00 17.04 169 PHE B O 1
ATOM 4104 N N . GLN B 2 175 ? 27.028 32.642 17.163 1.00 18.67 170 GLN B N 1
ATOM 4105 C CA . GLN B 2 175 ? 28.496 32.675 17.025 1.00 20.27 170 GLN B CA 1
ATOM 4106 C C . GLN B 2 175 ? 29.126 31.313 17.353 1.00 20.49 170 GLN B C 1
ATOM 4107 O O . GLN B 2 175 ? 30.013 30.852 16.637 1.00 20.60 170 GLN B O 1
ATOM 4113 N N . GLU B 2 176 ? 28.658 30.681 18.426 1.00 20.90 171 GLU B N 1
ATOM 4114 C CA . GLU B 2 176 ? 29.157 29.370 18.852 1.00 21.44 171 GLU B CA 1
ATOM 4115 C C . GLU B 2 176 ? 28.792 28.260 17.839 1.00 20.66 171 GLU B C 1
ATOM 4116 O O . GLU B 2 176 ? 29.669 27.488 17.426 1.00 20.19 171 GLU B O 1
ATOM 4122 N N . ALA B 2 177 ? 27.536 28.223 17.401 1.00 19.90 172 ALA B N 1
ATOM 4123 C CA . ALA B 2 177 ? 27.078 27.319 16.332 1.00 19.94 172 ALA B CA 1
ATOM 4124 C C . ALA B 2 177 ? 27.907 27.396 15.035 1.00 20.32 172 ALA B C 1
ATOM 4125 O O . ALA B 2 177 ? 28.155 26.379 14.401 1.00 19.32 172 ALA B O 1
ATOM 4135 N N . GLN B 2 179 ? 31.215 29.032 14.742 1.00 22.17 174 GLN B N 1
ATOM 4136 C CA . GLN B 2 179 ? 32.664 28.959 14.932 1.00 22.50 174 GLN B CA 1
ATOM 4137 C C . GLN B 2 179 ? 33.115 27.690 15.640 1.00 22.72 174 GLN B C 1
ATOM 4138 O O . GLN B 2 179 ? 34.196 27.227 15.354 1.00 22.23 174 GLN B O 1
ATOM 4144 N N . GLN B 2 180 ? 32.292 27.144 16.544 1.00 22.87 175 GLN B N 1
ATOM 4145 C CA . GLN B 2 180 ? 32.607 25.915 17.279 1.00 23.92 175 GLN B CA 1
ATO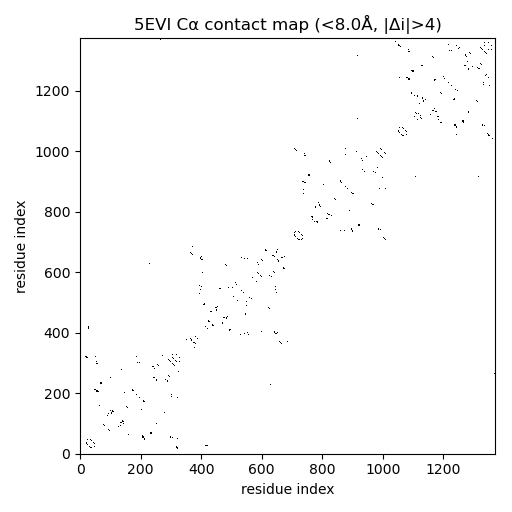M 4146 C C . GLN B 2 180 ? 31.909 24.649 16.732 1.00 23.05 175 GLN B C 1
ATOM 4147 O O . GLN B 2 180 ? 32.210 23.551 17.187 1.00 23.34 175 GLN B O 1
ATOM 4153 N N . ARG B 2 181 ? 31.004 24.780 15.757 1.00 21.80 176 ARG B N 1
ATOM 4154 C CA . ARG B 2 181 ? 30.361 23.613 15.149 1.00 21.60 176 ARG B CA 1
ATOM 4155 C C . ARG B 2 181 ? 30.523 23.567 13.641 1.00 19.11 176 ARG B C 1
ATOM 4156 O O . ARG B 2 181 ? 31.304 22.745 13.149 1.00 18.11 176 ARG B O 1
ATOM 4164 N N . LEU B 2 182 ? 29.856 24.463 12.915 1.00 17.35 177 LEU B N 1
ATOM 4165 C CA . LEU B 2 182 ? 29.783 24.369 11.449 1.00 16.47 177 LEU B CA 1
ATOM 4166 C C . LEU B 2 182 ? 31.148 24.523 10.806 1.00 16.10 177 LEU B C 1
ATOM 4167 O O . LEU B 2 182 ? 31.560 23.634 10.063 1.00 16.62 177 LEU B O 1
ATOM 4172 N N . PHE B 2 183 ? 31.863 25.610 11.123 1.00 15.45 178 PHE B N 1
ATOM 4173 C CA . PHE B 2 183 ? 33.174 25.849 10.511 1.00 15.20 178 PHE B CA 1
ATOM 4174 C C . PHE B 2 183 ? 34.196 24.707 10.735 1.00 15.10 178 PHE B C 1
ATOM 4175 O O . PHE B 2 183 ? 34.796 24.256 9.752 1.00 14.70 178 PHE B O 1
ATOM 4183 N N . PRO B 2 184 ? 34.362 24.223 11.989 1.00 14.97 179 PRO B N 1
ATOM 4184 C CA . PRO B 2 184 ? 35.228 23.032 12.232 1.00 15.36 179 PRO B CA 1
ATOM 4185 C C . PRO B 2 184 ? 34.821 21.794 11.441 1.00 14.98 179 PRO B C 1
ATOM 4186 O O . PRO B 2 184 ? 35.715 21.086 10.902 1.00 15.13 179 PRO B O 1
ATOM 4190 N N . ALA B 2 185 ? 33.509 21.528 11.403 1.00 14.57 180 ALA B N 1
ATOM 4191 C CA . ALA B 2 185 ? 32.931 20.351 10.709 1.00 14.26 180 ALA B CA 1
ATOM 4192 C C . ALA B 2 185 ? 33.242 20.385 9.231 1.00 13.95 180 ALA B C 1
ATOM 4193 O O . ALA B 2 185 ? 33.539 19.346 8.664 1.00 13.17 180 ALA B O 1
ATOM 4195 N N . LEU B 2 186 ? 33.247 21.587 8.648 1.00 13.71 181 LEU B N 1
ATOM 4196 C CA . LEU B 2 186 ? 33.670 21.788 7.241 1.00 13.89 181 LEU B CA 1
ATOM 4197 C C . LEU B 2 186 ? 35.176 21.782 7.026 1.00 14.14 181 LEU B C 1
ATOM 4198 O O . LEU B 2 186 ? 35.609 21.829 5.881 1.00 14.37 181 LEU B O 1
ATOM 4203 N N . GLY B 2 187 ? 35.950 21.841 8.107 1.00 14.18 182 GLY B N 1
ATOM 4204 C CA . GLY B 2 187 ? 37.414 21.902 8.063 1.00 14.85 182 GLY B CA 1
ATOM 4205 C C . GLY B 2 187 ? 37.890 23.294 7.692 1.00 15.20 182 GLY B C 1
ATOM 4206 O O . GLY B 2 187 ? 38.940 23.425 7.068 1.00 14.79 182 GLY B O 1
ATOM 4207 N N . LEU B 2 188 ? 37.101 24.318 8.057 1.00 15.78 183 LEU B N 1
ATOM 4208 C CA . LEU B 2 188 ? 37.436 25.718 7.826 1.00 16.81 183 LEU B CA 1
ATOM 4209 C C . LEU B 2 188 ? 38.023 26.411 9.059 1.00 18.09 183 LEU B C 1
ATOM 4210 O O . LEU B 2 188 ? 37.349 27.222 9.709 1.00 19.72 183 LEU B O 1
ATOM 4215 N N . ASN B 2 189 ? 39.300 26.188 9.314 1.00 19.67 184 ASN B N 1
ATOM 4216 C CA . ASN B 2 189 ? 39.913 26.684 10.563 1.00 21.14 184 ASN B CA 1
ATOM 4217 C C . ASN B 2 189 ? 40.427 28.125 10.532 1.00 20.45 184 ASN B C 1
ATOM 4218 O O . ASN B 2 189 ? 40.941 28.597 11.570 1.00 21.57 184 ASN B O 1
ATOM 4223 N N . SER B 2 190 ? 40.286 28.807 9.377 1.00 19.31 185 SER B N 1
ATOM 4224 C CA . SER B 2 190 ? 40.623 30.232 9.184 1.00 18.64 185 SER B CA 1
ATOM 4225 C C . SER B 2 190 ? 39.400 31.070 8.709 1.00 17.43 185 SER B C 1
ATOM 4226 O O . SER B 2 190 ? 39.522 31.953 7.850 1.00 17.25 185 SER B O 1
ATOM 4229 N N . THR B 2 191 ? 38.229 30.757 9.267 1.00 15.66 186 THR B N 1
ATOM 4230 C CA . THR B 2 191 ? 36.969 31.434 8.965 1.00 14.88 186 THR B CA 1
ATOM 4231 C C . THR B 2 191 ? 36.313 31.851 10.285 1.00 14.71 186 THR B C 1
ATOM 4232 O O . THR B 2 191 ? 36.209 31.042 11.217 1.00 14.51 186 THR B O 1
ATOM 4236 N N . TYR B 2 192 ? 35.870 33.112 10.377 1.00 15.05 187 TYR B N 1
ATOM 4237 C CA . TYR B 2 192 ? 35.477 33.688 11.664 1.00 15.51 187 TYR B CA 1
ATOM 4238 C C . TYR B 2 192 ? 34.274 34.585 11.523 1.00 15.73 187 TYR B C 1
ATOM 4239 O O . TYR B 2 192 ? 34.177 35.305 10.543 1.00 15.25 187 TYR B O 1
ATOM 4248 N N . VAL B 2 193 ? 33.388 34.525 12.511 1.00 17.23 188 VAL B N 1
ATOM 4249 C CA . VAL B 2 193 ? 32.448 35.621 12.797 1.00 18.28 188 VAL B CA 1
ATOM 4250 C C . VAL B 2 193 ? 33.114 36.719 13.651 1.00 19.71 188 VAL B C 1
ATOM 4251 O O . VAL B 2 193 ? 32.783 37.915 13.470 1.00 20.18 188 VAL B O 1
ATOM 4255 N N . ASN B 2 194 ? 34.005 36.307 14.572 1.00 20.24 189 ASN B N 1
ATOM 4256 C CA . ASN B 2 194 ? 34.851 37.169 15.417 1.00 21.60 189 ASN B CA 1
ATOM 4257 C C . ASN B 2 194 ? 36.325 36.785 15.287 1.00 21.35 189 ASN B C 1
ATOM 4258 O O . ASN B 2 194 ? 36.703 35.650 15.615 1.00 20.95 189 ASN B O 1
ATOM 4263 N N . VAL B 2 195 ? 37.170 37.716 14.857 1.00 21.75 190 VAL B N 1
ATOM 4264 C CA . VAL B 2 195 ? 38.558 37.389 14.554 1.00 21.99 190 VAL B CA 1
ATOM 4265 C C . VAL B 2 195 ? 39.380 37.358 15.860 1.00 23.03 190 VAL B C 1
ATOM 4266 O O . VAL B 2 195 ? 39.478 38.378 16.542 1.00 22.34 190 VAL B O 1
ATOM 4270 N N . PRO B 2 196 ? 39.989 36.199 16.195 1.00 24.10 191 PRO B N 1
ATOM 4271 C CA . PRO B 2 196 ? 40.843 36.150 17.395 1.00 25.11 191 PRO B CA 1
ATOM 4272 C C . PRO B 2 196 ? 42.008 37.130 17.332 1.00 26.08 191 PRO B C 1
ATOM 4273 O O . PRO B 2 196 ? 42.464 37.518 16.236 1.00 25.84 191 PRO B O 1
ATOM 4277 N N . ASP B 2 197 ? 42.494 37.504 18.507 1.00 27.91 192 ASP B N 1
ATOM 4278 C CA . ASP B 2 197 ? 43.555 38.504 18.636 1.00 29.29 192 ASP B CA 1
ATOM 4279 C C . ASP B 2 197 ? 44.757 38.060 17.813 1.00 28.27 192 ASP B C 1
ATOM 4280 O O . ASP B 2 197 ? 45.315 38.831 17.040 1.00 27.58 192 ASP B O 1
ATOM 4285 N N . ASP B 2 198 ? 45.089 36.782 17.968 1.00 27.44 193 ASP B N 1
ATOM 4286 C CA . ASP B 2 198 ? 46.170 36.104 17.246 1.00 27.65 193 ASP B CA 1
ATOM 4287 C C . ASP B 2 198 ? 46.087 36.152 15.708 1.00 27.13 193 ASP B C 1
ATOM 4288 O O . ASP B 2 198 ? 47.120 36.001 15.041 1.00 28.23 193 ASP B O 1
ATOM 4304 N N . GLN B 2 200 ? 44.498 38.847 13.997 1.00 22.76 195 GLN B N 1
ATOM 4305 C CA . GLN B 2 200 ? 44.272 40.229 13.554 1.00 22.10 195 GLN B CA 1
ATOM 4306 C C . GLN B 2 200 ? 45.295 40.711 12.501 1.00 20.82 195 GLN B C 1
ATOM 4307 O O . GLN B 2 200 ? 44.926 41.440 11.582 1.00 19.70 195 GLN B O 1
ATOM 4313 N N . THR B 2 201 ? 46.554 40.254 12.586 1.00 19.35 196 THR B N 1
ATOM 4314 C CA . THR B 2 201 ? 47.598 40.607 11.587 1.00 18.87 196 THR B CA 1
ATOM 4315 C C . THR B 2 201 ? 47.186 40.282 10.147 1.00 17.76 196 THR B C 1
ATOM 4316 O O . THR B 2 201 ? 47.564 40.991 9.226 1.00 18.26 196 THR B O 1
ATOM 4320 N N . LEU B 2 202 ? 46.412 39.202 9.968 1.00 16.79 197 LEU B N 1
ATOM 4321 C CA . LEU B 2 202 ? 45.962 38.736 8.656 1.00 16.02 197 LEU B CA 1
ATOM 4322 C C . LEU B 2 202 ? 44.758 39.508 8.113 1.00 15.06 197 LEU B C 1
ATOM 4323 O O . LEU B 2 202 ? 44.506 39.450 6.911 1.00 14.74 197 LEU B O 1
ATOM 4328 N N . TYR B 2 203 ? 44.025 40.218 8.976 1.00 14.22 198 TYR B N 1
ATOM 4329 C CA . TYR B 2 203 ? 42.778 40.898 8.616 1.00 13.70 198 TYR B CA 1
ATOM 4330 C C . TYR B 2 203 ? 43.045 42.146 7.755 1.00 12.71 198 TYR B C 1
ATOM 4331 O O . TYR B 2 203 ? 43.519 43.172 8.239 1.00 12.19 198 TYR B O 1
ATOM 4340 N N . ALA B 2 204 ? 42.784 42.023 6.453 1.00 12.06 199 ALA B N 1
ATOM 4341 C CA . ALA B 2 204 ? 42.903 43.119 5.507 1.00 11.73 199 ALA B CA 1
ATOM 4342 C C . ALA B 2 204 ? 42.170 44.396 5.945 1.00 11.48 199 ALA B C 1
ATOM 4343 O O . ALA B 2 204 ? 41.245 44.345 6.722 1.00 11.54 199 ALA B O 1
ATOM 4345 N N . GLN B 2 205 ? 42.668 45.534 5.486 1.00 11.22 200 GLN B N 1
ATOM 4346 C CA . GLN B 2 205 ? 42.028 46.824 5.718 1.00 11.20 200 GLN B CA 1
ATOM 4347 C C . GLN B 2 205 ? 41.112 46.981 4.543 1.00 11.10 200 GLN B C 1
ATOM 4348 O O . GLN B 2 205 ? 41.514 46.629 3.434 1.00 11.05 200 GLN B O 1
ATOM 4354 N N . GLY B 2 206 ? 39.867 47.407 4.772 1.00 11.12 201 GLY B N 1
ATOM 4355 C CA . GLY B 2 206 ? 38.981 47.786 3.692 1.00 11.40 201 GLY B CA 1
ATOM 4356 C C . GLY B 2 206 ? 39.232 49.234 3.291 1.00 11.69 201 GLY B C 1
ATOM 4357 O O . GLY B 2 206 ? 39.757 50.028 4.099 1.00 11.32 201 GLY B O 1
ATOM 4358 N N . TYR B 2 207 ? 38.962 49.549 2.022 1.00 11.81 202 TYR B N 1
ATOM 4359 C CA . TYR B 2 207 ? 38.952 50.930 1.549 1.00 12.22 202 TYR B CA 1
ATOM 4360 C C . TYR B 2 207 ? 37.582 51.319 1.006 1.00 12.63 202 TYR B C 1
ATOM 4361 O O . TYR B 2 207 ? 36.931 50.527 0.320 1.00 12.67 202 TYR B O 1
ATOM 4370 N N . ASN B 2 208 ? 37.124 52.499 1.390 1.00 13.21 203 ASN B N 1
ATOM 4371 C CA . ASN B 2 208 ? 35.764 52.967 1.064 1.00 13.48 203 ASN B CA 1
ATOM 4372 C C . ASN B 2 208 ? 35.728 53.751 -0.260 1.00 14.04 203 ASN B C 1
ATOM 4373 O O . ASN B 2 208 ? 36.709 53.752 -1.017 1.00 14.32 203 ASN B O 1
ATOM 4378 N N . THR B 2 209 ? 34.614 54.419 -0.551 1.00 15.23 204 THR B N 1
ATOM 4379 C CA . THR B 2 209 ? 34.440 55.123 -1.831 1.00 16.04 204 THR B CA 1
ATOM 4380 C C . THR B 2 209 ? 35.363 56.304 -2.051 1.00 15.79 204 THR B C 1
ATOM 4381 O O . THR B 2 209 ? 35.550 56.726 -3.190 1.00 15.81 204 THR B O 1
ATOM 4385 N N . LEU B 2 210 ? 35.903 56.869 -0.968 1.00 15.82 205 LEU B N 1
ATOM 4386 C CA . LEU B 2 210 ? 36.971 57.855 -1.066 1.00 15.56 205 LEU B CA 1
ATOM 4387 C C . LEU B 2 210 ? 38.342 57.281 -0.789 1.00 15.29 205 LEU B C 1
ATOM 4388 O O . LEU B 2 210 ? 39.285 58.025 -0.482 1.00 14.77 205 LEU B O 1
ATOM 4393 N N . ASP B 2 211 ? 38.456 55.969 -0.930 1.00 14.88 206 ASP B N 1
ATOM 4394 C CA . ASP B 2 211 ? 39.690 55.282 -0.746 1.00 14.97 206 ASP B CA 1
ATOM 4395 C C . ASP B 2 211 ? 40.375 55.501 0.625 1.00 14.43 206 ASP B C 1
ATOM 4396 O O . ASP B 2 211 ? 41.603 55.670 0.718 1.00 13.79 206 ASP B O 1
ATOM 4401 N N . GLU B 2 212 ? 39.567 55.474 1.675 1.00 13.82 207 GLU B N 1
ATOM 4402 C CA . GLU B 2 212 ? 40.037 55.583 3.046 1.00 13.85 207 GLU B CA 1
ATOM 4403 C C . GLU B 2 212 ? 39.759 54.274 3.764 1.00 14.01 207 GLU B C 1
ATOM 4404 O O . GLU B 2 212 ? 38.791 53.587 3.401 1.00 13.23 207 GLU B O 1
ATOM 4410 N N . PRO B 2 213 ? 40.582 53.924 4.789 1.00 14.32 208 PRO B N 1
ATOM 4411 C CA . PRO B 2 213 ? 40.473 52.655 5.485 1.00 14.57 208 PRO B CA 1
ATOM 4412 C C . PRO B 2 213 ? 39.189 52.499 6.344 1.00 15.00 208 PRO B C 1
ATOM 4413 O O . PRO B 2 213 ? 38.672 53.470 6.947 1.00 14.67 208 PRO B O 1
ATOM 4417 N N . VAL B 2 214 ? 38.663 51.271 6.339 1.00 15.29 209 VAL B N 1
ATOM 4418 C CA . VAL B 2 214 ? 37.331 50.969 6.809 1.00 15.57 209 VAL B CA 1
ATOM 4419 C C . VAL B 2 214 ? 37.230 49.465 7.094 1.00 15.78 209 VAL B C 1
ATOM 4420 O O . VAL B 2 214 ? 37.732 48.662 6.305 1.00 15.98 209 VAL B O 1
ATOM 4424 N N . ARG B 2 215 ? 36.552 49.091 8.181 1.00 15.40 210 ARG B N 1
ATOM 4425 C CA . ARG B 2 215 ? 36.123 47.702 8.415 1.00 15.13 210 ARG B CA 1
ATOM 4426 C C . ARG B 2 215 ? 34.664 47.663 8.931 1.00 15.43 210 ARG B C 1
ATOM 4427 O O . ARG B 2 215 ? 34.164 48.670 9.431 1.00 14.98 210 ARG B O 1
ATOM 4435 N N . VAL B 2 216 ? 33.989 46.517 8.818 1.00 16.01 211 VAL B N 1
ATOM 4436 C CA . VAL B 2 216 ? 32.557 46.434 9.230 1.00 16.91 211 VAL B CA 1
ATOM 4437 C C . VAL B 2 216 ? 32.408 46.692 10.720 1.00 17.47 211 VAL B C 1
ATOM 4438 O O . VAL B 2 216 ? 33.243 46.258 11.511 1.00 18.48 211 VAL B O 1
ATOM 4442 N N . ASN B 2 217 ? 31.307 47.339 11.083 1.00 17.87 212 ASN B N 1
ATOM 4443 C CA . ASN B 2 217 ? 30.949 47.579 12.478 1.00 18.58 212 ASN B CA 1
ATOM 4444 C C . ASN B 2 217 ? 29.953 46.527 12.941 1.00 18.41 212 ASN B C 1
ATOM 4445 O O . ASN B 2 217 ? 29.313 45.917 12.110 1.00 17.89 212 ASN B O 1
ATOM 4450 N N . PRO B 2 218 ? 29.866 46.274 14.258 1.00 18.64 213 PRO B N 1
ATOM 4451 C CA . PRO B 2 218 ? 28.772 45.422 14.735 1.00 18.46 213 PRO B CA 1
ATOM 4452 C C . PRO B 2 218 ? 27.408 46.068 14.498 1.00 17.55 213 PRO B C 1
ATOM 4453 O O . PRO B 2 218 ? 27.279 47.285 14.504 1.00 17.63 213 PRO B O 1
ATOM 4457 N N . GLY B 2 219 ? 26.397 45.248 14.311 1.00 17.01 214 GLY B N 1
ATOM 4458 C CA . GLY B 2 219 ? 25.018 45.731 14.177 1.00 16.44 214 GLY B CA 1
ATOM 4459 C C . GLY B 2 219 ? 24.102 44.595 14.535 1.00 15.63 214 GLY B C 1
ATOM 4460 O O . GLY B 2 219 ? 24.559 43.474 14.713 1.00 15.25 214 GLY B O 1
ATOM 4461 N N . ILE B 2 220 ? 22.805 44.880 14.638 1.00 15.20 215 ILE B N 1
ATOM 4462 C CA . ILE B 2 220 ? 21.817 43.858 14.971 1.00 15.25 215 ILE B CA 1
ATOM 4463 C C . ILE B 2 220 ? 21.776 42.917 13.768 1.00 14.80 215 ILE B C 1
ATOM 4464 O O . ILE B 2 220 ? 21.732 43.391 12.631 1.00 14.97 215 ILE B O 1
ATOM 4469 N N . LEU B 2 221 ? 21.856 41.606 14.023 1.00 14.60 216 LEU B N 1
ATOM 4470 C CA . LEU B 2 221 ? 21.844 40.561 12.986 1.00 14.30 216 LEU B CA 1
ATOM 4471 C C . LEU B 2 221 ? 23.045 40.580 12.012 1.00 14.63 216 LEU B C 1
ATOM 4472 O O . LEU B 2 221 ? 23.030 39.905 10.976 1.00 14.10 216 LEU B O 1
ATOM 4477 N N . ALA B 2 222 ? 24.102 41.301 12.380 1.00 14.86 217 ALA B N 1
ATOM 4478 C CA . ALA B 2 222 ? 25.268 41.453 11.529 1.00 15.33 217 ALA B CA 1
ATOM 4479 C C . ALA B 2 222 ? 25.941 40.112 11.344 1.00 15.48 217 ALA B C 1
ATOM 4480 O O . ALA B 2 222 ? 26.261 39.754 10.208 1.00 15.27 217 ALA B O 1
ATOM 4482 N N . ALA B 2 223 ? 26.159 39.404 12.455 1.00 16.07 218 ALA B N 1
ATOM 4483 C CA . ALA B 2 223 ? 26.723 38.035 12.447 1.00 16.79 218 ALA B CA 1
ATOM 4484 C C . ALA B 2 223 ? 26.046 37.134 11.431 1.00 17.85 218 ALA B C 1
ATOM 4485 O O . ALA B 2 223 ? 26.710 36.504 10.583 1.00 18.61 218 ALA B O 1
ATOM 4487 N N . GLU B 2 224 ? 24.725 37.072 11.531 1.00 18.37 219 GLU B N 1
ATOM 4488 C CA . GLU B 2 224 ? 23.902 36.193 10.695 1.00 18.64 219 GLU B CA 1
ATOM 4489 C C . GLU B 2 224 ? 23.836 36.629 9.221 1.00 18.13 219 GLU B C 1
ATOM 4490 O O . GLU B 2 224 ? 23.773 35.785 8.325 1.00 18.76 219 GLU B O 1
ATOM 4496 N N . ALA B 2 225 ? 23.852 37.941 8.975 1.00 17.53 220 ALA B N 1
ATOM 4497 C CA . ALA B 2 225 ? 23.664 38.519 7.636 1.00 17.09 220 ALA B CA 1
ATOM 4498 C C . ALA B 2 225 ? 24.909 38.824 6.847 1.00 16.44 220 ALA B C 1
ATOM 4499 O O . ALA B 2 225 ? 24.908 38.639 5.629 1.00 16.48 220 ALA B O 1
ATOM 4501 N N . TYR B 2 226 ? 25.953 39.374 7.491 1.00 16.33 221 TYR B N 1
ATOM 4502 C CA . TYR B 2 226 ? 27.136 39.828 6.751 1.00 16.19 221 TYR B CA 1
ATOM 4503 C C . TYR B 2 226 ? 28.474 39.861 7.507 1.00 16.32 221 TYR B C 1
ATOM 4504 O O . TYR B 2 226 ? 29.419 40.498 7.051 1.00 16.40 221 TYR B O 1
ATOM 4513 N N . GLY B 2 227 ? 28.585 39.125 8.611 1.00 16.02 222 GLY B N 1
ATOM 4514 C CA . GLY B 2 227 ? 29.731 39.316 9.506 1.00 15.38 222 GLY B CA 1
ATOM 4515 C C . GLY B 2 227 ? 30.904 38.349 9.391 1.00 15.35 222 GLY B C 1
ATOM 4516 O O . GLY B 2 227 ? 31.859 38.491 10.176 1.00 15.05 222 GLY B O 1
ATOM 4517 N N . VAL B 2 228 ? 30.841 37.356 8.491 1.00 14.61 223 VAL B N 1
ATOM 4518 C CA . VAL B 2 228 ? 31.869 36.305 8.452 1.00 14.47 223 VAL B CA 1
ATOM 4519 C C . VAL B 2 228 ? 33.064 36.890 7.726 1.00 13.89 223 VAL B C 1
ATOM 4520 O O . VAL B 2 228 ? 32.912 37.703 6.819 1.00 13.41 223 VAL B O 1
ATOM 4535 N N . SER B 2 230 ? 36.806 35.496 6.080 1.00 12.03 225 SER B N 1
ATOM 4536 C CA . SER B 2 230 ? 37.551 34.299 5.675 1.00 11.65 225 SER B CA 1
ATOM 4537 C C . SER B 2 230 ? 38.746 34.602 4.755 1.00 11.11 225 SER B C 1
ATOM 4538 O O . SER B 2 230 ? 38.899 35.713 4.251 1.00 11.13 225 SER B O 1
ATOM 4541 N N . SER B 2 231 ? 39.621 33.610 4.585 1.00 10.75 226 SER B N 1
ATOM 4542 C CA . SER B 2 231 ? 40.646 33.646 3.535 1.00 10.64 226 SER B CA 1
ATOM 4543 C C . SER B 2 231 ? 40.148 32.959 2.228 1.00 10.46 226 SER B C 1
ATOM 4544 O O . SER B 2 231 ? 39.147 32.228 2.230 1.00 10.20 226 SER B O 1
ATOM 4547 N N . SER B 2 232 ? 40.889 33.143 1.140 1.00 10.47 227 SER B N 1
ATOM 4548 C CA . SER B 2 232 ? 40.584 32.481 -0.104 1.00 10.68 227 SER B CA 1
ATOM 4549 C C . SER B 2 232 ? 40.898 30.979 0.010 1.00 10.76 227 SER B C 1
ATOM 4550 O O . SER B 2 232 ? 40.207 30.184 -0.593 1.00 10.53 227 SER B O 1
ATOM 4553 N N . ARG B 2 233 ? 41.889 30.619 0.816 1.00 11.06 228 ARG B N 1
ATOM 4554 C CA . ARG B 2 233 ? 42.198 29.210 1.086 1.00 11.60 228 ARG B CA 1
ATOM 4555 C C . ARG B 2 233 ? 41.012 28.455 1.754 1.00 11.47 228 ARG B C 1
ATOM 4556 O O . ARG B 2 233 ? 40.636 27.355 1.315 1.00 11.55 228 ARG B O 1
ATOM 4564 N N . ASP B 2 234 ? 40.391 29.061 2.758 1.00 11.08 229 ASP B N 1
ATOM 4565 C CA . ASP B 2 234 ? 39.193 28.481 3.384 1.00 11.10 229 ASP B CA 1
ATOM 4566 C C . ASP B 2 234 ? 37.949 28.535 2.513 1.00 10.50 229 ASP B C 1
ATOM 4567 O O . ASP B 2 234 ? 37.190 27.576 2.491 1.00 10.36 229 ASP B O 1
ATOM 4572 N N . LEU B 2 235 ? 37.721 29.647 1.820 1.00 9.98 230 LEU B N 1
ATOM 4573 C CA . LEU B 2 235 ? 36.472 29.788 1.068 1.00 9.86 230 LEU B CA 1
ATOM 4574 C C . LEU B 2 235 ? 36.490 28.842 -0.154 1.00 9.70 230 LEU B C 1
ATOM 4575 O O . LEU B 2 235 ? 35.486 28.283 -0.514 1.00 9.69 230 LEU B O 1
ATOM 4580 N N . ILE B 2 236 ? 37.662 28.586 -0.739 1.00 9.61 231 ILE B N 1
ATOM 4581 C CA . ILE B 2 236 ? 37.731 27.648 -1.862 1.00 9.63 231 ILE B CA 1
ATOM 4582 C C . ILE B 2 236 ? 37.434 26.203 -1.380 1.00 9.82 231 ILE B C 1
ATOM 4583 O O . ILE B 2 236 ? 36.785 25.453 -2.093 1.00 9.69 231 ILE B O 1
ATOM 4588 N N . ARG B 2 237 ? 37.853 25.851 -0.155 1.00 10.24 232 ARG B N 1
ATOM 4589 C CA . ARG B 2 237 ? 37.402 24.642 0.566 1.00 10.79 232 ARG B CA 1
ATOM 4590 C C . ARG B 2 237 ? 35.896 24.561 0.656 1.00 10.18 232 ARG B C 1
ATOM 4591 O O . ARG B 2 237 ? 35.318 23.523 0.326 1.00 10.15 232 ARG B O 1
ATOM 4599 N N . PHE B 2 238 ? 35.256 25.654 1.060 1.00 9.63 233 PHE B N 1
ATOM 4600 C CA . PHE B 2 238 ? 33.791 25.725 1.074 1.00 9.36 233 PHE B CA 1
ATOM 4601 C C . PHE B 2 238 ? 33.182 25.541 -0.322 1.00 9.11 233 PHE B C 1
ATOM 4602 O O . PHE B 2 238 ? 32.131 24.882 -0.455 1.00 8.89 233 PHE B O 1
ATOM 4610 N N . VAL B 2 239 ? 33.808 26.107 -1.355 1.00 9.11 234 VAL B N 1
ATOM 4611 C CA . VAL B 2 239 ? 33.342 25.891 -2.741 1.00 9.17 234 VAL B CA 1
ATOM 4612 C C . VAL B 2 239 ? 33.424 24.403 -3.119 1.00 9.40 234 VAL B C 1
ATOM 4613 O O . VAL B 2 239 ? 32.453 23.799 -3.682 1.00 9.05 234 VAL B O 1
ATOM 4617 N N . GLU B 2 240 ? 34.549 23.793 -2.765 1.00 9.79 235 GLU B N 1
ATOM 4618 C CA . GLU B 2 240 ? 34.748 22.371 -2.979 1.00 10.37 235 GLU B CA 1
ATOM 4619 C C . GLU B 2 240 ? 33.703 21.491 -2.258 1.00 10.15 235 GLU B C 1
ATOM 4620 O O . GLU B 2 240 ? 33.252 20.496 -2.831 1.00 10.07 235 GLU B O 1
ATOM 4626 N N . ALA B 2 241 ? 33.366 21.833 -1.015 1.00 10.07 236 ALA B N 1
ATOM 4627 C CA . ALA B 2 241 ? 32.306 21.153 -0.253 1.00 10.12 236 ALA B CA 1
ATOM 4628 C C . ALA B 2 241 ? 30.986 21.186 -1.007 1.00 10.39 236 ALA B C 1
ATOM 4629 O O . ALA B 2 241 ? 30.300 20.151 -1.147 1.00 10.12 236 ALA B O 1
ATOM 4631 N N . ASN B 2 242 ? 30.674 22.358 -1.531 1.00 10.86 237 ASN B N 1
ATOM 4632 C CA . ASN B 2 242 ? 29.509 22.560 -2.434 1.00 11.57 237 ASN B CA 1
ATOM 4633 C C . ASN B 2 242 ? 29.588 22.005 -3.861 1.00 12.45 237 ASN B C 1
ATOM 4634 O O . ASN B 2 242 ? 28.562 21.926 -4.550 1.00 13.58 237 ASN B O 1
ATOM 4639 N N . ILE B 2 243 ? 30.773 21.622 -4.304 1.00 12.72 238 ILE B N 1
ATOM 4640 C CA . ILE B 2 243 ? 30.954 20.844 -5.539 1.00 13.39 238 ILE B CA 1
ATOM 4641 C C . ILE B 2 243 ? 30.836 19.339 -5.212 1.00 14.05 238 ILE B C 1
ATOM 4642 O O . ILE B 2 243 ? 30.636 18.486 -6.100 1.00 14.34 238 ILE B O 1
ATOM 4647 N N . GLY B 2 244 ? 30.895 19.014 -3.925 1.00 14.55 239 GLY B N 1
ATOM 4648 C CA . GLY B 2 244 ? 30.638 17.652 -3.453 1.00 15.10 239 GLY B CA 1
ATOM 4649 C C . GLY B 2 244 ? 31.903 16.856 -3.279 1.00 15.36 239 GLY B C 1
ATOM 4650 O O . GLY B 2 244 ? 31.887 15.631 -3.376 1.00 15.99 239 GLY B O 1
ATOM 4651 N N . LEU B 2 245 ? 32.997 17.546 -2.975 1.00 15.90 240 LEU B N 1
ATOM 4652 C CA . LEU B 2 245 ? 34.253 16.903 -2.638 1.00 16.26 240 LEU B CA 1
ATOM 4653 C C . LEU B 2 245 ? 34.256 16.927 -1.101 1.00 16.06 240 LEU B C 1
ATOM 4654 O O . LEU B 2 245 ? 33.408 17.562 -0.521 1.00 17.48 240 LEU B O 1
ATOM 4659 N N . GLY B 2 246 ? 35.160 16.219 -0.436 1.00 15.92 241 GLY B N 1
ATOM 4660 C CA . GLY B 2 246 ? 35.299 16.336 1.033 1.00 15.32 241 GLY B CA 1
ATOM 4661 C C . GLY B 2 246 ? 34.801 15.191 1.922 1.00 14.81 241 GLY B C 1
ATOM 4662 O O . GLY B 2 246 ? 35.229 15.079 3.080 1.00 14.96 241 GLY B O 1
ATOM 4663 N N . GLN B 2 247 ? 33.892 14.365 1.415 1.00 14.37 242 GLN B N 1
ATOM 4664 C CA . GLN B 2 247 ? 33.498 13.103 2.073 1.00 14.31 242 GLN B CA 1
ATOM 4665 C C . GLN B 2 247 ? 33.032 13.294 3.520 1.00 14.04 242 GLN B C 1
ATOM 4666 O O . GLN B 2 247 ? 33.376 12.527 4.420 1.00 13.84 242 GLN B O 1
ATOM 4672 N N . TYR B 2 248 ? 32.204 14.313 3.732 1.00 13.74 243 TYR B N 1
ATOM 4673 C CA . TYR B 2 248 ? 31.584 14.538 5.026 1.00 13.78 243 TYR B CA 1
ATOM 4674 C C . TYR B 2 248 ? 30.537 13.444 5.288 1.00 14.11 243 TYR B C 1
ATOM 4675 O O . TYR B 2 248 ? 30.153 12.690 4.374 1.00 14.57 243 TYR B O 1
ATOM 4684 N N . ASP B 2 249 ? 30.085 13.341 6.531 1.00 14.80 244 ASP B N 1
ATOM 4685 C CA . ASP B 2 249 ? 29.063 12.353 6.875 1.00 15.64 244 ASP B CA 1
ATOM 4686 C C . ASP B 2 249 ? 27.718 12.805 6.307 1.00 15.30 244 ASP B C 1
ATOM 4687 O O . ASP B 2 249 ? 27.578 13.957 5.932 1.00 14.81 244 ASP B O 1
ATOM 4692 N N . ALA B 2 250 ? 26.773 11.882 6.222 1.00 15.04 245 ALA B N 1
ATOM 4693 C CA . ALA B 2 250 ? 25.490 12.106 5.580 1.00 15.19 245 ALA B CA 1
ATOM 4694 C C . ALA B 2 250 ? 24.741 13.423 5.928 1.00 14.92 245 ALA B C 1
ATOM 4695 O O . ALA B 2 250 ? 24.213 14.061 4.994 1.00 14.31 245 ALA B O 1
ATOM 4697 N N . PRO B 2 251 ? 24.668 13.829 7.239 1.00 14.87 246 PRO B N 1
ATOM 4698 C CA . PRO B 2 251 ? 23.898 15.056 7.464 1.00 14.92 246 PRO B CA 1
ATOM 4699 C C . PRO B 2 251 ? 24.542 16.307 6.908 1.00 14.85 246 PRO B C 1
ATOM 4700 O O . PRO B 2 251 ? 23.804 17.215 6.486 1.00 15.02 246 PRO B O 1
ATOM 4704 N N . LEU B 2 252 ? 25.872 16.386 6.949 1.00 14.64 247 LEU B N 1
ATOM 4705 C CA . LEU B 2 252 ? 26.576 17.575 6.424 1.00 14.35 247 LEU B CA 1
ATOM 4706 C C . LEU B 2 252 ? 26.643 17.573 4.913 1.00 14.83 247 LEU B C 1
ATOM 4707 O O . LEU B 2 252 ? 26.566 18.613 4.298 1.00 14.05 247 LEU B O 1
ATOM 4712 N N . GLN B 2 253 ? 26.778 16.396 4.316 1.00 16.07 248 GLN B N 1
ATOM 4713 C CA . GLN B 2 253 ? 26.652 16.263 2.845 1.00 17.30 248 GLN B CA 1
ATOM 4714 C C . GLN B 2 253 ? 25.256 16.716 2.356 1.00 17.00 248 GLN B C 1
ATOM 4715 O O . GLN B 2 253 ? 25.147 17.440 1.360 1.00 16.88 248 GLN B O 1
ATOM 4721 N N . ARG B 2 254 ? 24.209 16.338 3.083 1.00 16.59 249 ARG B N 1
ATOM 4722 C CA . ARG B 2 254 ? 22.862 16.774 2.750 1.00 16.65 249 ARG B CA 1
ATOM 4723 C C . ARG B 2 254 ? 22.706 18.270 2.965 1.00 15.73 249 ARG B C 1
ATOM 4724 O O . ARG B 2 254 ? 22.114 18.928 2.110 1.00 15.85 249 ARG B O 1
ATOM 4732 N N . ALA B 2 255 ? 23.215 18.791 4.088 1.00 15.05 250 ALA B N 1
ATOM 4733 C CA . ALA B 2 255 ? 23.110 20.229 4.371 1.00 14.99 250 ALA B CA 1
ATOM 4734 C C . ALA B 2 255 ? 23.688 21.042 3.240 1.00 14.94 250 ALA B C 1
ATOM 4735 O O . ALA B 2 255 ? 23.099 22.037 2.847 1.00 15.17 250 ALA B O 1
ATOM 4737 N N . LEU B 2 256 ? 24.837 20.632 2.723 1.00 14.69 251 LEU B N 1
ATOM 4738 C CA . LEU B 2 256 ? 25.474 21.367 1.644 1.00 14.36 251 LEU B CA 1
ATOM 4739 C C . LEU B 2 256 ? 24.586 21.443 0.402 1.00 14.48 251 LEU B C 1
ATOM 4740 O O . LEU B 2 256 ? 24.219 22.552 -0.045 1.00 14.05 251 LEU B O 1
ATOM 4745 N N . SER B 2 257 ? 24.162 20.272 -0.073 1.00 14.46 252 SER B N 1
ATOM 4746 C CA . SER B 2 257 ? 23.390 20.152 -1.309 1.00 14.78 252 SER B CA 1
ATOM 4747 C C . SER B 2 257 ? 21.999 20.768 -1.169 1.00 14.47 252 SER B C 1
ATOM 4748 O O . SER B 2 257 ? 21.515 21.342 -2.119 1.00 13.97 252 SER B O 1
ATOM 4751 N N . ASP B 2 258 ? 21.400 20.632 0.021 1.00 14.39 253 ASP B N 1
ATOM 4752 C CA . ASP B 2 258 ? 20.099 21.210 0.378 1.00 14.72 253 ASP B CA 1
ATOM 4753 C C . ASP B 2 258 ? 20.079 22.736 0.250 1.00 13.99 253 ASP B C 1
ATOM 4754 O O . ASP B 2 258 ? 19.018 23.311 -0.024 1.00 13.91 253 ASP B O 1
ATOM 4759 N N . THR B 2 259 ? 21.225 23.406 0.428 1.00 13.38 254 THR B N 1
ATOM 4760 C CA . THR B 2 259 ? 21.260 24.870 0.261 1.00 12.85 254 THR B CA 1
ATOM 4761 C C . THR B 2 259 ? 21.095 25.252 -1.199 1.00 12.88 254 THR B C 1
ATOM 4762 O O . THR B 2 259 ? 20.757 26.385 -1.497 1.00 12.29 254 THR B O 1
ATOM 4766 N N . ARG B 2 260 ? 21.379 24.299 -2.100 1.00 12.97 255 ARG B N 1
ATOM 4767 C CA . ARG B 2 260 ? 21.348 24.501 -3.561 1.00 13.34 255 ARG B CA 1
ATOM 4768 C C . ARG B 2 260 ? 20.059 23.988 -4.217 1.00 13.39 255 ARG B C 1
ATOM 4769 O O . ARG B 2 260 ? 19.985 23.889 -5.434 1.00 14.04 255 ARG B O 1
ATOM 4777 N N . ILE B 2 261 ? 19.037 23.651 -3.414 1.00 12.93 256 ILE B N 1
ATOM 4778 C CA . ILE B 2 261 ? 17.671 23.368 -3.915 1.00 12.78 256 ILE B CA 1
ATOM 4779 C C . ILE B 2 261 ? 17.064 24.657 -4.515 1.00 12.65 256 ILE B C 1
ATOM 4780 O O . ILE B 2 261 ? 17.159 25.696 -3.911 1.00 12.44 256 ILE B O 1
ATOM 4785 N N . GLY B 2 262 ? 16.417 24.586 -5.684 1.00 12.51 257 GLY B N 1
ATOM 4786 C CA . GLY B 2 262 ? 15.885 25.789 -6.338 1.00 12.57 257 GLY B CA 1
ATOM 4787 C C . GLY B 2 262 ? 14.415 25.995 -6.033 1.00 12.74 257 GLY B C 1
ATOM 4788 O O . GLY B 2 262 ? 13.577 25.169 -6.440 1.00 12.52 257 GLY B O 1
ATOM 4789 N N . TYR B 2 263 ? 14.110 27.089 -5.333 1.00 12.79 258 TYR B N 1
ATOM 4790 C CA . TYR B 2 263 ? 12.757 27.373 -4.846 1.00 13.16 258 TYR B CA 1
ATOM 4791 C C . TYR B 2 263 ? 11.916 28.335 -5.686 1.00 13.32 258 TYR B C 1
ATOM 4792 O O . TYR B 2 263 ? 10.677 28.217 -5.645 1.00 13.38 258 TYR B O 1
ATOM 4801 N N . PHE B 2 264 ? 12.545 29.252 -6.446 1.00 13.39 259 PHE B N 1
ATOM 4802 C CA . PHE B 2 264 ? 11.829 30.297 -7.210 1.00 13.88 259 PHE B CA 1
ATOM 4803 C C . PHE B 2 264 ? 12.563 30.678 -8.479 1.00 14.54 259 PHE B C 1
ATOM 4804 O O . PHE B 2 264 ? 13.796 30.673 -8.498 1.00 13.95 259 PHE B O 1
ATOM 4812 N N . LYS B 2 265 ? 11.797 31.008 -9.524 1.00 15.57 260 LYS B N 1
ATOM 4813 C CA . LYS B 2 265 ? 12.321 31.667 -10.708 1.00 16.74 260 LYS B CA 1
ATOM 4814 C C . LYS B 2 265 ? 12.102 33.159 -10.537 1.00 16.84 260 LYS B C 1
ATOM 4815 O O . LYS B 2 265 ? 10.967 33.620 -10.356 1.00 16.38 260 LYS B O 1
ATOM 4821 N N . VAL B 2 266 ? 13.209 33.892 -10.583 1.00 17.00 261 VAL B N 1
ATOM 4822 C CA . VAL B 2 266 ? 13.231 35.343 -10.507 1.00 17.83 261 VAL B CA 1
ATOM 4823 C C . VAL B 2 266 ? 13.864 35.777 -11.825 1.00 18.17 261 VAL B C 1
ATOM 4824 O O . VAL B 2 266 ? 15.088 35.842 -11.953 1.00 17.90 261 VAL B O 1
ATOM 4828 N N . GLY B 2 267 ? 13.004 35.993 -12.829 1.00 19.05 262 GLY B N 1
ATOM 4829 C CA . GLY B 2 267 ? 13.443 36.203 -14.213 1.00 19.25 262 GLY B CA 1
ATOM 4830 C C . GLY B 2 267 ? 14.385 35.128 -14.681 1.00 19.44 262 GLY B C 1
ATOM 4831 O O . GLY B 2 267 ? 14.002 33.965 -14.746 1.00 19.33 262 GLY B O 1
ATOM 4832 N N . GLY B 2 268 ? 15.626 35.524 -14.965 1.00 19.18 263 GLY B N 1
ATOM 4833 C CA . GLY B 2 268 ? 16.666 34.624 -15.462 1.00 19.45 263 GLY B CA 1
ATOM 4834 C C . GLY B 2 268 ? 17.429 33.873 -14.372 1.00 19.07 263 GLY B C 1
ATOM 4835 O O . GLY B 2 268 ? 18.246 32.998 -14.690 1.00 19.56 263 GLY B O 1
ATOM 4844 N N . THR B 2 270 ? 17.531 31.644 -10.615 1.00 15.95 265 THR B N 1
ATOM 4845 C CA . THR B 2 270 ? 16.789 30.696 -9.784 1.00 14.92 265 THR B CA 1
ATOM 4846 C C . THR B 2 270 ? 17.274 30.857 -8.338 1.00 13.80 265 THR B C 1
ATOM 4847 O O . THR B 2 270 ? 18.469 30.735 -8.075 1.00 13.17 265 THR B O 1
ATOM 4851 N N . GLN B 2 271 ? 16.348 31.167 -7.435 1.00 12.85 266 GLN B N 1
ATOM 4852 C CA . GLN B 2 271 ? 16.651 31.395 -6.007 1.00 12.30 266 GLN B CA 1
ATOM 4853 C C . GLN B 2 271 ? 16.673 30.106 -5.214 1.00 12.11 266 GLN B C 1
ATOM 4854 O O . GLN B 2 271 ? 15.633 29.402 -5.076 1.00 11.98 266 GLN B O 1
ATOM 4860 N N . ASP B 2 272 ? 17.860 29.811 -4.672 1.00 11.86 267 ASP B N 1
ATOM 4861 C CA . ASP B 2 272 ? 18.052 28.727 -3.705 1.00 11.88 267 ASP B CA 1
ATOM 4862 C C . ASP B 2 272 ? 17.982 29.233 -2.231 1.00 11.92 267 ASP B C 1
ATOM 4863 O O . ASP B 2 272 ? 17.403 30.298 -1.956 1.00 11.32 267 ASP B O 1
ATOM 4868 N N . LEU B 2 273 ? 18.507 28.462 -1.272 1.00 12.47 268 LEU B N 1
ATOM 4869 C CA . LEU B 2 273 ? 18.712 28.961 0.116 1.00 12.72 268 LEU B CA 1
ATOM 4870 C C . LEU B 2 273 ? 20.025 29.750 0.131 1.00 12.37 268 LEU B C 1
ATOM 4871 O O . LEU B 2 273 ? 21.089 29.138 0.122 1.00 11.82 268 LEU B O 1
ATOM 4876 N N . ALA B 2 274 ? 19.910 31.088 0.094 1.00 12.13 269 ALA B N 1
ATOM 4877 C CA . ALA B 2 274 ? 20.987 32.108 -0.063 1.00 11.89 269 ALA B CA 1
ATOM 4878 C C . ALA B 2 274 ? 21.678 32.087 -1.429 1.00 11.73 269 ALA B C 1
ATOM 4879 O O . ALA B 2 274 ? 21.753 33.138 -2.085 1.00 11.80 269 ALA B O 1
ATOM 4881 N N . TRP B 2 275 ? 22.159 30.921 -1.856 1.00 11.61 270 TRP B N 1
ATOM 4882 C CA . TRP B 2 275 ? 22.692 30.798 -3.200 1.00 11.64 270 TRP B CA 1
ATOM 4883 C C . TRP B 2 275 ? 21.650 31.213 -4.234 1.00 11.72 270 TRP B C 1
ATOM 4884 O O . TRP B 2 275 ? 20.423 31.063 -4.033 1.00 11.63 270 TRP B O 1
ATOM 4895 N N . GLU B 2 276 ? 22.161 31.745 -5.337 1.00 12.05 271 GLU B N 1
ATOM 4896 C CA . GLU B 2 276 ? 21.388 32.015 -6.536 1.00 12.24 271 GLU B CA 1
ATOM 4897 C C . GLU B 2 276 ? 22.082 31.322 -7.685 1.00 12.44 271 GLU B C 1
ATOM 4898 O O . GLU B 2 276 ? 23.335 31.126 -7.655 1.00 11.71 271 GLU B O 1
ATOM 4904 N N . GLN B 2 277 ? 21.294 30.896 -8.675 1.00 12.21 272 GLN B N 1
ATOM 4905 C CA . GLN B 2 277 ? 21.888 30.095 -9.768 1.00 12.29 272 GLN B CA 1
ATOM 4906 C C . GLN B 2 277 ? 21.262 30.367 -11.122 1.00 12.44 272 GLN B C 1
ATOM 4907 O O . GLN B 2 277 ? 20.187 30.986 -11.231 1.00 12.07 272 GLN B O 1
ATOM 4913 N N . TYR B 2 278 ? 21.961 29.884 -12.145 1.00 12.62 273 TYR B N 1
ATOM 4914 C CA . TYR B 2 278 ? 21.628 30.139 -13.536 1.00 12.87 273 TYR B CA 1
ATOM 4915 C C . TYR B 2 278 ? 21.768 28.818 -14.315 1.00 13.31 273 TYR B C 1
ATOM 4916 O O . TYR B 2 278 ? 22.815 28.179 -14.247 1.00 13.21 273 TYR B O 1
ATOM 4925 N N . PRO B 2 279 ? 20.694 28.400 -15.005 1.00 13.86 274 PRO B N 1
ATOM 4926 C CA . PRO B 2 279 ? 20.744 27.118 -15.719 1.00 14.42 274 PRO B CA 1
ATOM 4927 C C . PRO B 2 279 ? 21.581 27.190 -16.985 1.00 15.34 274 PRO B C 1
ATOM 4928 O O . PRO B 2 279 ? 21.713 28.256 -17.578 1.00 15.29 274 PRO B O 1
ATOM 4932 N N . THR B 2 280 ? 22.140 26.057 -17.376 1.00 16.55 275 THR B N 1
ATOM 4933 C CA . THR B 2 280 ? 22.863 25.922 -18.626 1.00 17.93 275 THR B CA 1
ATOM 4934 C C . THR B 2 280 ? 21.860 26.048 -19.802 1.00 18.76 275 THR B C 1
ATOM 4935 O O . THR B 2 280 ? 20.686 25.658 -19.662 1.00 19.45 275 THR B O 1
ATOM 4939 N N . PRO B 2 281 ? 22.286 26.648 -20.933 1.00 19.51 276 PRO B N 1
ATOM 4940 C CA . PRO B 2 281 ? 23.573 27.291 -21.170 1.00 19.18 276 PRO B CA 1
ATOM 4941 C C . PRO B 2 281 ? 23.653 28.647 -20.468 1.00 19.15 276 PRO B C 1
ATOM 4942 O O . PRO B 2 281 ? 22.655 29.398 -20.375 1.00 18.43 276 PRO B O 1
ATOM 4946 N N . ILE B 2 282 ? 24.844 28.930 -19.959 1.00 18.97 277 ILE B N 1
ATOM 4947 C CA . ILE B 2 282 ? 25.073 30.056 -19.061 1.00 19.09 277 ILE B CA 1
ATOM 4948 C C . ILE B 2 282 ? 25.599 31.221 -19.902 1.00 19.48 277 ILE B C 1
ATOM 4949 O O . ILE B 2 282 ? 26.677 31.125 -20.507 1.00 20.11 277 ILE B O 1
ATOM 4954 N N . HIS B 2 283 ? 24.812 32.295 -19.988 1.00 19.80 278 HIS B N 1
ATOM 4955 C CA . HIS B 2 283 ? 25.206 33.513 -20.719 1.00 20.32 278 HIS B CA 1
ATOM 4956 C C . HIS B 2 283 ? 25.636 34.648 -19.799 1.00 19.74 278 HIS B C 1
ATOM 4957 O O . HIS B 2 283 ? 24.952 34.934 -18.800 1.00 19.35 278 HIS B O 1
ATOM 4964 N N . LEU B 2 284 ? 26.755 35.303 -20.140 1.00 19.67 279 LEU B N 1
ATOM 4965 C CA . LEU B 2 284 ? 27.275 36.434 -19.348 1.00 19.39 279 LEU B CA 1
ATOM 4966 C C . LEU B 2 284 ? 26.226 37.500 -19.077 1.00 18.98 279 LEU B C 1
ATOM 4967 O O . LEU B 2 284 ? 26.078 37.959 -17.951 1.00 18.45 279 LEU B O 1
ATOM 4972 N N . ASP B 2 285 ? 25.494 37.897 -20.112 1.00 18.82 280 ASP B N 1
ATOM 4973 C CA . ASP B 2 285 ? 24.514 38.958 -19.944 1.00 18.83 280 ASP B CA 1
ATOM 4974 C C . ASP B 2 285 ? 23.438 38.585 -18.954 1.00 18.04 280 ASP B C 1
ATOM 4975 O O . ASP B 2 285 ? 22.931 39.466 -18.291 1.00 17.36 280 ASP B O 1
ATOM 4980 N N . VAL B 2 286 ? 23.061 37.302 -18.913 1.00 17.09 281 VAL B N 1
ATOM 4981 C CA . VAL B 2 286 ? 22.123 36.805 -17.903 1.00 16.96 281 VAL B CA 1
ATOM 4982 C C . VAL B 2 286 ? 22.731 36.909 -16.499 1.00 16.16 281 VAL B C 1
ATOM 4983 O O . VAL B 2 286 ? 22.057 37.351 -15.583 1.00 15.76 281 VAL B O 1
ATOM 4987 N N . LEU B 2 287 ? 23.993 36.515 -16.349 1.00 15.59 282 LEU B N 1
ATOM 4988 C CA . LEU B 2 287 ? 24.686 36.628 -15.046 1.00 15.12 282 LEU B CA 1
ATOM 4989 C C . LEU B 2 287 ? 24.751 38.085 -14.584 1.00 15.12 282 LEU B C 1
ATOM 4990 O O . LEU B 2 287 ? 24.532 38.389 -13.403 1.00 15.28 282 LEU B O 1
ATOM 4995 N N . LEU B 2 288 ? 25.014 38.980 -15.524 1.00 14.96 283 LEU B N 1
ATOM 4996 C CA . LEU B 2 288 ? 25.150 40.396 -15.236 1.00 14.95 283 LEU B CA 1
ATOM 4997 C C . LEU B 2 288 ? 23.833 41.023 -14.812 1.00 14.72 283 LEU B C 1
ATOM 4998 O O . LEU B 2 288 ? 23.795 41.779 -13.832 1.00 14.40 283 LEU B O 1
ATOM 5003 N N . ALA B 2 289 ? 22.754 40.709 -15.531 1.00 14.75 284 ALA B N 1
ATOM 5004 C CA . ALA B 2 289 ? 21.417 41.189 -15.141 1.00 14.88 284 ALA B CA 1
ATOM 5005 C C . ALA B 2 289 ? 20.960 40.626 -13.780 1.00 14.84 284 ALA B C 1
ATOM 5006 O O . ALA B 2 289 ? 20.483 41.363 -12.918 1.00 14.52 284 ALA B O 1
ATOM 5008 N N . GLY B 2 290 ? 21.140 39.327 -13.568 1.00 15.06 285 GLY B N 1
ATOM 5009 C CA . GLY B 2 290 ? 20.764 38.717 -12.303 1.00 15.23 285 GLY B CA 1
ATOM 5010 C C . GLY B 2 290 ? 21.563 39.151 -11.081 1.00 15.00 285 GLY B C 1
ATOM 5011 O O . GLY B 2 290 ? 21.124 38.915 -9.973 1.00 15.23 285 GLY B O 1
ATOM 5012 N N . ASN B 2 291 ? 22.729 39.766 -11.290 1.00 15.16 286 ASN B N 1
ATOM 5013 C CA . ASN B 2 291 ? 23.563 40.327 -10.209 1.00 15.20 286 ASN B CA 1
ATOM 5014 C C . ASN B 2 291 ? 23.596 41.865 -10.213 1.00 15.87 286 ASN B C 1
ATOM 5015 O O . ASN B 2 291 ? 24.377 42.491 -9.486 1.00 16.75 286 ASN B O 1
ATOM 5020 N N . ALA B 2 292 ? 22.667 42.489 -10.930 1.00 16.90 287 ALA B N 1
ATOM 5021 C CA . ALA B 2 292 ? 22.581 43.953 -10.948 1.00 17.03 287 ALA B CA 1
ATOM 5022 C C . ALA B 2 292 ? 21.942 44.522 -9.682 1.00 17.79 287 ALA B C 1
ATOM 5023 O O . ALA B 2 292 ? 21.220 43.822 -8.943 1.00 16.82 287 ALA B O 1
ATOM 5025 N N . SER B 2 293 ? 22.199 45.816 -9.464 1.00 18.35 288 SER B N 1
ATOM 5026 C CA . SER B 2 293 ? 21.578 46.600 -8.396 1.00 18.91 288 SER B CA 1
ATOM 5027 C C . SER B 2 293 ? 20.042 46.588 -8.397 1.00 18.65 288 SER B C 1
ATOM 5028 O O . SER B 2 293 ? 19.428 46.572 -7.319 1.00 17.57 288 SER B O 1
ATOM 5031 N N . ALA B 2 294 ? 19.434 46.564 -9.592 1.00 18.82 289 ALA B N 1
ATOM 5032 C CA . ALA B 2 294 ? 17.978 46.414 -9.754 1.00 19.18 289 ALA B CA 1
ATOM 5033 C C . ALA B 2 294 ? 17.398 45.234 -8.966 1.00 19.35 289 ALA B C 1
ATOM 5034 O O . ALA B 2 294 ? 16.275 45.296 -8.459 1.00 18.83 289 ALA B O 1
ATOM 5044 N N . LEU B 2 296 ? 17.949 44.037 -6.140 1.00 18.68 291 LEU B N 1
ATOM 5045 C CA . LEU B 2 296 ? 17.621 44.307 -4.738 1.00 18.41 291 LEU B CA 1
ATOM 5046 C C . LEU B 2 296 ? 16.208 44.809 -4.516 1.00 18.35 291 LEU B C 1
ATOM 5047 O O . LEU B 2 296 ? 15.635 44.603 -3.439 1.00 18.17 291 LEU B O 1
ATOM 5052 N N . ASN B 2 297 ? 15.644 45.471 -5.509 1.00 17.56 292 ASN B N 1
ATOM 5053 C CA . ASN B 2 297 ? 14.247 45.837 -5.424 1.00 17.64 292 ASN B CA 1
ATOM 5054 C C . ASN B 2 297 ? 13.328 44.624 -5.530 1.00 16.86 292 ASN B C 1
ATOM 5055 O O . ASN B 2 297 ? 13.676 43.595 -6.127 1.00 16.51 292 ASN B O 1
ATOM 5060 N N . THR B 2 298 ? 12.173 44.744 -4.885 1.00 16.04 293 THR B N 1
ATOM 5061 C CA . THR B 2 298 ? 11.188 43.681 -4.868 1.00 15.70 293 THR B CA 1
ATOM 5062 C C . THR B 2 298 ? 10.866 43.281 -6.308 1.00 16.39 293 THR B C 1
ATOM 5063 O O . THR B 2 298 ? 10.731 44.143 -7.188 1.00 16.43 293 THR B O 1
ATOM 5067 N N . GLN B 2 299 ? 10.765 41.965 -6.517 1.00 16.89 294 GLN B N 1
ATOM 5068 C CA . GLN B 2 299 ? 10.694 41.345 -7.833 1.00 18.19 294 GLN B CA 1
ATOM 5069 C C . GLN B 2 299 ? 9.617 40.259 -7.829 1.00 17.97 294 GLN B C 1
ATOM 5070 O O . GLN B 2 299 ? 9.410 39.598 -6.812 1.00 17.21 294 GLN B O 1
ATOM 5076 N N . LYS B 2 300 ? 8.944 40.054 -8.959 1.00 18.16 295 LYS B N 1
ATOM 5077 C CA . LYS B 2 300 ? 7.996 38.941 -9.045 1.00 18.13 295 LYS B CA 1
ATOM 5078 C C . LYS B 2 300 ? 8.749 37.621 -8.909 1.00 17.66 295 LYS B C 1
ATOM 5079 O O . LYS B 2 300 ? 9.871 37.510 -9.370 1.00 18.38 295 LYS B O 1
ATOM 5085 N N . ALA B 2 301 ? 8.132 36.649 -8.243 1.00 17.25 296 ALA B N 1
ATOM 5086 C CA . ALA B 2 301 ? 8.708 35.307 -8.100 1.00 16.81 296 ALA B CA 1
ATOM 5087 C C . ALA B 2 301 ? 7.687 34.244 -8.501 1.00 17.11 296 ALA B C 1
ATOM 5088 O O . ALA B 2 301 ? 6.496 34.379 -8.251 1.00 16.89 296 ALA B O 1
ATOM 5090 N N . ASP B 2 302 ? 8.180 33.173 -9.111 1.00 17.27 297 ASP B N 1
ATOM 5091 C CA . ASP B 2 302 ? 7.355 32.028 -9.434 1.00 17.53 297 ASP B CA 1
ATOM 5092 C C . ASP B 2 302 ? 7.890 30.816 -8.706 1.00 16.33 297 ASP B C 1
ATOM 5093 O O . ASP B 2 302 ? 9.014 30.379 -8.983 1.00 15.15 297 ASP B O 1
ATOM 5098 N N . ALA B 2 303 ? 7.086 30.281 -7.784 1.00 15.27 298 ALA B N 1
ATOM 5099 C CA . ALA B 2 303 ? 7.486 29.100 -7.025 1.00 14.90 298 ALA B CA 1
ATOM 5100 C C . ALA B 2 303 ? 7.710 27.911 -7.947 1.00 14.76 298 ALA B C 1
ATOM 5101 O O . ALA B 2 303 ? 7.068 27.780 -9.011 1.00 14.86 298 ALA B O 1
ATOM 5103 N N . ILE B 2 304 ? 8.706 27.108 -7.566 1.00 14.24 299 ILE B N 1
ATOM 5104 C CA . ILE B 2 304 ? 8.981 25.829 -8.175 1.00 14.20 299 ILE B CA 1
ATOM 5105 C C . ILE B 2 304 ? 8.504 24.770 -7.181 1.00 14.14 299 ILE B C 1
ATOM 5106 O O . ILE B 2 304 ? 8.980 24.681 -6.034 1.00 13.34 299 ILE B O 1
ATOM 5111 N N . GLU B 2 305 ? 7.552 23.958 -7.620 1.00 14.29 300 GLU B N 1
ATOM 5112 C CA . GLU B 2 305 ? 6.888 23.047 -6.707 1.00 14.74 300 GLU B CA 1
ATOM 5113 C C . GLU B 2 305 ? 6.673 21.737 -7.454 1.00 14.51 300 GLU B C 1
ATOM 5114 O O . GLU B 2 305 ? 5.905 21.692 -8.422 1.00 14.75 300 GLU B O 1
ATOM 5120 N N . PRO B 2 306 ? 7.381 20.673 -7.047 1.00 13.99 301 PRO B N 1
ATOM 5121 C CA . PRO B 2 306 ? 8.321 20.608 -5.931 1.00 13.72 301 PRO B CA 1
ATOM 5122 C C . PRO B 2 306 ? 9.602 21.386 -6.227 1.00 13.42 301 PRO B C 1
ATOM 5123 O O . PRO B 2 306 ? 9.906 21.600 -7.395 1.00 13.36 301 PRO B O 1
ATOM 5127 N N . PRO B 2 307 ? 10.340 21.794 -5.178 1.00 13.32 302 PRO B N 1
ATOM 5128 C CA . PRO B 2 307 ? 11.562 22.546 -5.450 1.00 13.32 302 PRO B CA 1
ATOM 5129 C C . PRO B 2 307 ? 12.569 21.741 -6.265 1.00 13.60 302 PRO B C 1
ATOM 5130 O O . PRO B 2 307 ? 12.613 20.509 -6.173 1.00 13.01 302 PRO B O 1
ATOM 5134 N N . LEU B 2 308 ? 13.307 22.440 -7.112 1.00 14.07 303 LEU B N 1
ATOM 5135 C CA . LEU B 2 308 ? 14.247 21.824 -8.027 1.00 14.47 303 LEU B CA 1
ATOM 5136 C C . LEU B 2 308 ? 15.371 21.145 -7.251 1.00 14.44 303 LEU B C 1
ATOM 5137 O O . LEU B 2 308 ? 15.957 21.727 -6.330 1.00 14.35 303 LEU B O 1
ATOM 5142 N N . ALA B 2 309 ? 15.654 19.891 -7.580 1.00 14.41 304 ALA B N 1
ATOM 5143 C CA . ALA B 2 309 ? 16.803 19.216 -6.989 1.00 14.24 304 ALA B CA 1
ATOM 5144 C C . ALA B 2 309 ? 18.076 20.037 -7.275 1.00 14.36 304 ALA B C 1
ATOM 5145 O O . ALA B 2 309 ? 18.096 20.833 -8.207 1.00 13.69 304 ALA B O 1
ATOM 5147 N N . ALA B 2 310 ? 19.100 19.887 -6.436 1.00 14.63 305 ALA B N 1
ATOM 5148 C CA . ALA B 2 310 ? 20.391 20.562 -6.691 1.00 14.96 305 ALA B CA 1
ATOM 5149 C C . ALA B 2 310 ? 20.857 20.153 -8.076 1.00 15.38 305 ALA B C 1
ATOM 5150 O O . ALA B 2 310 ? 20.772 18.953 -8.439 1.00 15.41 305 ALA B O 1
ATOM 5152 N N . GLN B 2 311 ? 21.249 21.153 -8.869 1.00 15.77 306 GLN B N 1
ATOM 5153 C CA . GLN B 2 311 ? 21.483 20.988 -10.305 1.00 16.30 306 GLN B CA 1
ATOM 5154 C C . GLN B 2 311 ? 22.973 21.082 -10.618 1.00 16.02 306 GLN B C 1
ATOM 5155 O O . GLN B 2 311 ? 23.512 22.200 -10.665 1.00 15.85 306 GLN B O 1
ATOM 5161 N N . PRO B 2 312 ? 23.629 19.928 -10.829 1.00 16.07 307 PRO B N 1
ATOM 5162 C CA . PRO B 2 312 ? 25.025 19.847 -11.266 1.00 15.87 307 PRO B CA 1
ATOM 5163 C C . PRO B 2 312 ? 25.470 20.892 -12.299 1.00 15.55 307 PRO B C 1
ATOM 5164 O O . PRO B 2 312 ? 26.579 21.454 -12.170 1.00 15.39 307 PRO B O 1
ATOM 5168 N N . THR B 2 313 ? 24.640 21.139 -13.311 1.00 14.81 308 THR B N 1
ATOM 5169 C CA . THR B 2 313 ? 25.053 21.916 -14.468 1.00 14.38 308 THR B CA 1
ATOM 5170 C C . THR B 2 313 ? 24.848 23.418 -14.310 1.00 13.83 308 THR B C 1
ATOM 5171 O O . THR B 2 313 ? 25.313 24.172 -15.163 1.00 14.07 308 THR B O 1
ATOM 5175 N N . ALA B 2 314 ? 24.143 23.857 -13.258 1.00 12.83 309 ALA B N 1
ATOM 5176 C CA . ALA B 2 314 ? 23.900 25.276 -13.038 1.00 12.22 309 ALA B CA 1
ATOM 5177 C C . ALA B 2 314 ? 25.149 26.031 -12.549 1.00 11.74 309 ALA B C 1
ATOM 5178 O O . ALA B 2 314 ? 26.002 25.480 -11.854 1.00 11.54 309 ALA B O 1
ATOM 5180 N N . TRP B 2 315 ? 25.209 27.295 -12.910 1.00 11.37 310 TRP B N 1
ATOM 5181 C CA . TRP B 2 315 ? 26.184 28.232 -12.351 1.00 11.09 310 TRP B CA 1
ATOM 5182 C C . TRP B 2 315 ? 25.580 28.718 -11.044 1.00 10.61 310 TRP B C 1
ATOM 5183 O O . TRP B 2 315 ? 24.558 29.407 -11.033 1.00 10.38 310 TRP B O 1
ATOM 5194 N N . VAL B 2 316 ? 26.252 28.381 -9.950 1.00 10.25 311 VAL B N 1
ATOM 5195 C CA . VAL B 2 316 ? 25.837 28.756 -8.625 1.00 10.14 311 VAL B CA 1
ATOM 5196 C C . VAL B 2 316 ? 26.750 29.897 -8.174 1.00 10.15 311 VAL B C 1
ATOM 5197 O O . VAL B 2 316 ? 27.987 29.877 -8.401 1.00 9.93 311 VAL B O 1
ATOM 5201 N N . ASN B 2 317 ? 26.148 30.910 -7.563 1.00 9.99 312 ASN B N 1
ATOM 5202 C CA . ASN B 2 317 ? 26.912 32.130 -7.211 1.00 10.07 312 ASN B CA 1
ATOM 5203 C C . ASN B 2 317 ? 26.436 32.905 -6.033 1.00 10.07 312 ASN B C 1
ATOM 5204 O O . ASN B 2 317 ? 25.292 32.783 -5.617 1.00 9.71 312 ASN B O 1
ATOM 5209 N N . LYS B 2 318 ? 27.352 33.705 -5.473 1.00 10.12 313 LYS B N 1
ATOM 5210 C CA . LYS B 2 318 ? 26.982 34.737 -4.551 1.00 10.40 313 LYS B CA 1
ATOM 5211 C C . LYS B 2 318 ? 27.923 35.921 -4.588 1.00 10.23 313 LYS B C 1
ATOM 5212 O O . LYS B 2 318 ? 29.149 35.730 -4.534 1.00 9.96 313 LYS B O 1
ATOM 5218 N N . THR B 2 319 ? 27.336 37.123 -4.604 1.00 10.16 314 THR B N 1
ATOM 5219 C CA . THR B 2 319 ? 28.079 38.371 -4.356 1.00 10.58 314 THR B CA 1
ATOM 5220 C C . THR B 2 319 ? 28.078 38.700 -2.837 1.00 10.80 314 THR B C 1
ATOM 5221 O O . THR B 2 319 ? 27.105 38.386 -2.119 1.00 11.08 314 THR B O 1
ATOM 5225 N N . GLY B 2 320 ? 29.125 39.362 -2.365 1.00 10.99 315 GLY B N 1
ATOM 5226 C CA . GLY B 2 320 ? 29.187 39.805 -0.966 1.00 11.52 315 GLY B CA 1
ATOM 5227 C C . GLY B 2 320 ? 29.982 41.071 -0.773 1.00 11.73 315 GLY B C 1
ATOM 5228 O O . GLY B 2 320 ? 31.120 41.174 -1.269 1.00 11.76 315 GLY B O 1
ATOM 5229 N N . SER B 2 321 ? 29.385 42.072 -0.121 1.00 12.41 316 SER B N 1
ATOM 5230 C CA . SER B 2 321 ? 30.016 43.360 0.009 1.00 12.81 316 SER B CA 1
ATOM 5231 C C . SER B 2 321 ? 29.839 43.961 1.377 1.00 13.21 316 SER B C 1
ATOM 5232 O O . SER B 2 321 ? 28.787 43.805 2.026 1.00 13.80 316 SER B O 1
ATOM 5235 N N . THR B 2 322 ? 30.861 44.696 1.775 1.00 13.44 317 THR B N 1
ATOM 5236 C CA . THR B 2 322 ? 30.752 45.661 2.856 1.00 13.47 317 THR B CA 1
ATOM 5237 C C . THR B 2 322 ? 31.248 47.031 2.336 1.00 13.92 317 THR B C 1
ATOM 5238 O O . THR B 2 322 ? 31.700 47.170 1.164 1.00 13.72 317 THR B O 1
ATOM 5242 N N A ASN B 2 323 ? 31.193 48.054 3.189 0.06 13.72 318 ASN B N 1
ATOM 5243 N N B ASN B 2 323 ? 31.209 48.028 3.202 0.94 14.25 318 ASN B N 1
ATOM 5244 C CA A ASN B 2 323 ? 31.632 49.397 2.779 0.06 13.73 318 ASN B CA 1
ATOM 5245 C CA B ASN B 2 323 ? 31.645 49.374 2.811 0.94 14.86 318 ASN B CA 1
ATOM 5246 C C A ASN B 2 323 ? 33.089 49.481 2.303 0.06 13.69 318 ASN B C 1
ATOM 5247 C C B ASN B 2 323 ? 33.044 49.395 2.216 0.94 14.45 318 ASN B C 1
ATOM 5248 O O A ASN B 2 323 ? 33.425 50.387 1.541 0.06 13.76 318 ASN B O 1
ATOM 5249 O O B ASN B 2 323 ? 33.274 50.093 1.233 0.94 14.70 318 ASN B O 1
ATOM 5258 N N . GLY B 2 324 ? 33.940 48.549 2.746 1.00 13.70 319 GLY B N 1
ATOM 5259 C CA . GLY B 2 324 ? 35.326 48.438 2.240 1.00 13.20 319 GLY B CA 1
ATOM 5260 C C . GLY B 2 324 ? 35.747 47.171 1.523 1.00 12.68 319 GLY B C 1
ATOM 5261 O O . GLY B 2 324 ? 36.940 46.975 1.321 1.00 12.10 319 GLY B O 1
ATOM 5262 N N . PHE B 2 325 ? 34.818 46.317 1.102 1.00 12.06 320 PHE B N 1
ATOM 5263 C CA . PHE B 2 325 ? 35.195 45.006 0.550 1.00 12.09 320 PHE B CA 1
ATOM 5264 C C . PHE B 2 325 ? 34.201 44.528 -0.489 1.00 11.79 320 PHE B C 1
ATOM 5265 O O . PHE B 2 325 ? 33.004 44.843 -0.432 1.00 12.11 320 PHE B O 1
ATOM 5273 N N . GLY B 2 326 ? 34.695 43.670 -1.375 1.00 11.34 321 GLY B N 1
ATOM 5274 C CA . GLY B 2 326 ? 33.898 43.138 -2.450 1.00 11.31 321 GLY B CA 1
ATOM 5275 C C . GLY B 2 326 ? 34.344 41.749 -2.784 1.00 11.15 321 GLY B C 1
ATOM 5276 O O . GLY B 2 326 ? 35.500 41.556 -3.185 1.00 11.39 321 GLY B O 1
ATOM 5277 N N . GLY B 2 327 ? 33.436 40.796 -2.569 1.00 11.04 322 GLY B N 1
ATOM 5278 C CA . GLY B 2 327 ? 33.692 39.390 -2.773 1.00 10.91 322 GLY B CA 1
ATOM 5279 C C . GLY B 2 327 ? 32.716 38.751 -3.731 1.00 10.91 322 GLY B C 1
ATOM 5280 O O . GLY B 2 327 ? 31.616 39.270 -3.945 1.00 11.05 322 GLY B O 1
ATOM 5281 N N . TYR B 2 328 ? 33.129 37.647 -4.341 1.00 10.65 323 TYR B N 1
ATOM 5282 C CA . TYR B 2 328 ? 32.273 36.863 -5.252 1.00 10.78 323 TYR B CA 1
ATOM 5283 C C . TYR B 2 328 ? 32.727 35.422 -5.269 1.00 10.67 323 TYR B C 1
ATOM 5284 O O . TYR B 2 328 ? 33.917 35.123 -5.127 1.00 10.75 323 TYR B O 1
ATOM 5293 N N . VAL B 2 329 ? 31.764 34.531 -5.427 1.00 10.69 324 VAL B N 1
ATOM 5294 C CA . VAL B 2 329 ? 32.012 33.088 -5.420 1.00 10.72 324 VAL B CA 1
ATOM 5295 C C . VAL B 2 329 ? 31.097 32.520 -6.501 1.00 10.85 324 VAL B C 1
ATOM 5296 O O . VAL B 2 329 ? 29.885 32.826 -6.522 1.00 11.13 324 VAL B O 1
ATOM 5300 N N . ALA B 2 330 ? 31.660 31.734 -7.417 1.00 10.74 325 ALA B N 1
ATOM 5301 C CA . ALA B 2 330 ? 30.840 30.999 -8.391 1.00 10.83 325 ALA B CA 1
ATOM 5302 C C . ALA B 2 330 ? 31.374 29.565 -8.583 1.00 10.92 325 ALA B C 1
ATOM 5303 O O . ALA B 2 330 ? 32.583 29.327 -8.481 1.00 11.01 325 ALA B O 1
ATOM 5305 N N . PHE B 2 331 ? 30.482 28.609 -8.838 1.00 11.04 326 PHE B N 1
ATOM 5306 C CA . PHE B 2 331 ? 30.925 27.247 -9.179 1.00 11.17 326 PHE B CA 1
ATOM 5307 C C . PHE B 2 331 ? 29.892 26.497 -10.013 1.00 11.26 326 PHE B C 1
ATOM 5308 O O . PHE B 2 331 ? 28.701 26.885 -10.079 1.00 11.04 326 PHE B O 1
ATOM 5316 N N . ILE B 2 332 ? 30.366 25.443 -10.669 1.00 11.26 327 ILE B N 1
ATOM 5317 C CA . ILE B 2 332 ? 29.528 24.559 -11.445 1.00 11.55 327 ILE B CA 1
ATOM 5318 C C . ILE B 2 332 ? 29.935 23.152 -11.020 1.00 11.75 327 ILE B C 1
ATOM 5319 O O . ILE B 2 332 ? 31.045 22.737 -11.322 1.00 11.72 327 ILE B O 1
ATOM 5324 N N . ALA B 2 333 ? 29.075 22.446 -10.275 1.00 11.98 328 ALA B N 1
ATOM 5325 C CA . ALA B 2 333 ? 29.482 21.190 -9.623 1.00 12.31 328 ALA B CA 1
ATOM 5326 C C . ALA B 2 333 ? 29.775 20.052 -10.626 1.00 12.98 328 ALA B C 1
ATOM 5327 O O . ALA B 2 333 ? 30.682 19.290 -10.383 1.00 12.42 328 ALA B O 1
ATOM 5329 N N . GLN B 2 334 ? 29.048 20.027 -11.751 1.00 14.24 329 GLN B N 1
ATOM 5330 C CA . GLN B 2 334 ? 29.228 19.023 -12.836 1.00 15.45 329 GLN B CA 1
ATOM 5331 C C . GLN B 2 334 ? 30.617 19.075 -13.497 1.00 15.62 329 GLN B C 1
ATOM 5332 O O . GLN B 2 334 ? 31.250 18.029 -13.704 1.00 16.05 329 GLN B O 1
ATOM 5349 N N . GLN B 2 336 ? 33.070 20.463 -11.930 1.00 14.56 331 GLN B N 1
ATOM 5350 C CA . GLN B 2 336 ? 33.953 20.507 -10.738 1.00 13.79 331 GLN B CA 1
ATOM 5351 C C . GLN B 2 336 ? 34.835 21.768 -10.777 1.00 12.85 331 GLN B C 1
ATOM 5352 O O . GLN B 2 336 ? 36.045 21.698 -10.546 1.00 12.82 331 GLN B O 1
ATOM 5358 N N . LEU B 2 337 ? 34.200 22.905 -11.102 1.00 11.90 332 LEU B N 1
ATOM 5359 C CA . LEU B 2 337 ? 34.911 24.136 -11.443 1.00 11.30 332 LEU B CA 1
ATOM 5360 C C . LEU B 2 337 ? 34.436 25.233 -10.522 1.00 10.66 332 LEU B C 1
ATOM 5361 O O . LEU B 2 337 ? 33.215 25.499 -10.442 1.00 10.51 332 LEU B O 1
ATOM 5366 N N . GLY B 2 338 ? 35.386 25.873 -9.850 1.00 10.08 333 GLY B N 1
ATOM 5367 C CA . GLY B 2 338 ? 35.067 26.897 -8.854 1.00 9.77 333 GLY B CA 1
ATOM 5368 C C . GLY B 2 338 ? 36.039 28.040 -8.753 1.00 9.48 333 GLY B C 1
ATOM 5369 O O . GLY B 2 338 ? 37.196 27.943 -9.146 1.00 9.62 333 GLY B O 1
ATOM 5370 N N . ILE B 2 339 ? 35.551 29.145 -8.201 1.00 9.00 334 ILE B N 1
ATOM 5371 C CA . ILE B 2 339 ? 36.314 30.356 -8.107 1.00 8.82 334 ILE B CA 1
ATOM 5372 C C . ILE B 2 339 ? 35.850 31.209 -6.918 1.00 8.57 334 ILE B C 1
ATOM 5373 O O . ILE B 2 339 ? 34.652 31.344 -6.654 1.00 8.52 334 ILE B O 1
ATOM 5378 N N . VAL B 2 340 ? 36.824 31.756 -6.203 1.00 8.34 335 VAL B N 1
ATOM 5379 C CA . VAL B 2 340 ? 36.670 32.796 -5.188 1.00 8.31 335 VAL B CA 1
ATOM 5380 C C . VAL B 2 340 ? 37.410 34.053 -5.646 1.00 8.14 335 VAL B C 1
ATOM 5381 O O . VAL B 2 340 ? 38.556 33.945 -6.065 1.00 8.18 335 VAL B O 1
ATOM 5385 N N . ILE B 2 341 ? 36.770 35.240 -5.608 1.00 7.97 336 ILE B N 1
ATOM 5386 C CA . ILE B 2 341 ? 37.421 36.501 -5.859 1.00 7.89 336 ILE B CA 1
ATOM 5387 C C . ILE B 2 341 ? 37.151 37.424 -4.661 1.00 7.76 336 ILE B C 1
ATOM 5388 O O . ILE B 2 341 ? 35.983 37.815 -4.403 1.00 7.54 336 ILE B O 1
ATOM 5393 N N . LEU B 2 342 ? 38.214 37.734 -3.941 1.00 7.76 337 LEU B N 1
ATOM 5394 C CA . LEU B 2 342 ? 38.136 38.558 -2.707 1.00 7.74 337 LEU B CA 1
ATOM 5395 C C . LEU B 2 342 ? 38.977 39.834 -2.826 1.00 7.87 337 LEU B C 1
ATOM 5396 O O . LEU B 2 342 ? 40.146 39.806 -3.161 1.00 7.74 337 LEU B O 1
ATOM 5401 N N . ALA B 2 343 ? 38.336 40.973 -2.627 1.00 7.87 338 ALA B N 1
ATOM 5402 C CA . ALA B 2 343 ? 39.005 42.253 -2.710 1.00 8.15 338 ALA B CA 1
ATOM 5403 C C . ALA B 2 343 ? 38.678 43.088 -1.509 1.00 8.23 338 ALA B C 1
ATOM 5404 O O . ALA B 2 343 ? 37.596 42.983 -0.934 1.00 8.28 338 ALA B O 1
ATOM 5406 N N . ASN B 2 344 ? 39.634 43.955 -1.179 1.00 8.61 339 ASN B N 1
ATOM 5407 C CA . ASN B 2 344 ? 39.463 45.000 -0.176 1.00 8.76 339 ASN B CA 1
ATOM 5408 C C . ASN B 2 344 ? 38.957 46.319 -0.754 1.00 9.19 339 ASN B C 1
ATOM 5409 O O . ASN B 2 344 ? 39.394 47.386 -0.368 1.00 9.15 339 ASN B O 1
ATOM 5425 N N . ASN B 2 346 ? 34.771 47.582 -2.254 1.00 10.73 341 ASN B N 1
ATOM 5426 C CA . ASN B 2 346 ? 33.431 47.332 -2.770 1.00 11.42 341 ASN B CA 1
ATOM 5427 C C . ASN B 2 346 ? 33.370 47.873 -4.209 1.00 11.55 341 ASN B C 1
ATOM 5428 O O . ASN B 2 346 ? 32.987 49.014 -4.439 1.00 11.35 341 ASN B O 1
ATOM 5433 N N . TYR B 2 347 ? 33.786 47.055 -5.157 1.00 11.92 342 TYR B N 1
ATOM 5434 C CA . TYR B 2 347 ? 33.801 47.440 -6.582 1.00 12.53 342 TYR B CA 1
ATOM 5435 C C . TYR B 2 347 ? 32.519 46.858 -7.229 1.00 13.24 342 TYR B C 1
ATOM 5436 O O . TYR B 2 347 ? 31.851 46.050 -6.592 1.00 13.85 342 TYR B O 1
ATOM 5445 N N . PRO B 2 348 ? 32.112 47.332 -8.428 1.00 14.06 343 PRO B N 1
ATOM 5446 C CA . PRO B 2 348 ? 30.841 46.905 -9.044 1.00 14.46 343 PRO B CA 1
ATOM 5447 C C . PRO B 2 348 ? 30.676 45.391 -9.201 1.00 14.65 343 PRO B C 1
ATOM 5448 O O . PRO B 2 348 ? 31.618 44.714 -9.627 1.00 14.58 343 PRO B O 1
ATOM 5452 N N . ASN B 2 349 ? 29.520 44.863 -8.794 1.00 15.23 344 ASN B N 1
ATOM 5453 C CA . ASN B 2 349 ? 29.192 43.437 -8.977 1.00 15.92 344 ASN B CA 1
ATOM 5454 C C . ASN B 2 349 ? 29.451 42.977 -10.414 1.00 16.29 344 ASN B C 1
ATOM 5455 O O . ASN B 2 349 ? 30.030 41.924 -10.603 1.00 15.53 344 ASN B O 1
ATOM 5460 N N . GLU B 2 350 ? 29.075 43.808 -11.391 1.00 16.85 345 GLU B N 1
ATOM 5461 C CA . GLU B 2 350 ? 29.284 43.527 -12.831 1.00 17.30 345 GLU B CA 1
ATOM 5462 C C . GLU B 2 350 ? 30.759 43.195 -13.151 1.00 16.80 345 GLU B C 1
ATOM 5463 O O . GLU B 2 350 ? 31.049 42.213 -13.849 1.00 15.87 345 GLU B O 1
ATOM 5469 N N . GLU B 2 351 ? 31.678 43.950 -12.551 1.00 16.17 346 GLU B N 1
ATOM 5470 C CA . GLU B 2 351 ? 33.114 43.708 -12.758 1.00 16.29 346 GLU B CA 1
ATOM 5471 C C . GLU B 2 351 ? 33.558 42.404 -12.101 1.00 14.96 346 GLU B C 1
ATOM 5472 O O . GLU B 2 351 ? 34.403 41.740 -12.625 1.00 14.82 346 GLU B O 1
ATOM 5478 N N . ARG B 2 352 ? 33.000 42.052 -10.941 1.00 14.18 347 ARG B N 1
ATOM 5479 C CA . ARG B 2 352 ? 33.326 40.758 -10.281 1.00 13.86 347 ARG B CA 1
ATOM 5480 C C . ARG B 2 352 ? 32.895 39.577 -11.136 1.00 13.90 347 ARG B C 1
ATOM 5481 O O . ARG B 2 352 ? 33.626 38.598 -11.271 1.00 13.72 347 ARG B O 1
ATOM 5489 N N . VAL B 2 353 ? 31.691 39.680 -11.708 1.00 13.98 348 VAL B N 1
ATOM 5490 C CA . VAL B 2 353 ? 31.089 38.613 -12.475 1.00 14.27 348 VAL B CA 1
ATOM 5491 C C . VAL B 2 353 ? 31.853 38.432 -13.790 1.00 14.28 348 VAL B C 1
ATOM 5492 O O . VAL B 2 353 ? 32.222 37.324 -14.156 1.00 14.02 348 VAL B O 1
ATOM 5507 N N . LEU B 2 355 ? 34.921 39.247 -14.325 1.00 13.83 350 LEU B N 1
ATOM 5508 C CA . LEU B 2 355 ? 36.234 38.699 -14.005 1.00 13.38 350 LEU B CA 1
ATOM 5509 C C . LEU B 2 355 ? 36.153 37.180 -13.762 1.00 13.38 350 LEU B C 1
ATOM 5510 O O . LEU B 2 355 ? 36.996 36.438 -14.228 1.00 12.85 350 LEU B O 1
ATOM 5515 N N . ALA B 2 356 ? 35.136 36.731 -13.018 1.00 13.07 351 ALA B N 1
ATOM 5516 C CA . ALA B 2 356 ? 34.948 35.295 -12.752 1.00 13.48 351 ALA B CA 1
ATOM 5517 C C . ALA B 2 356 ? 34.666 34.534 -14.036 1.00 13.86 351 ALA B C 1
ATOM 5518 O O . ALA B 2 356 ? 35.263 33.503 -14.281 1.00 14.46 351 ALA B O 1
ATOM 5520 N N . TYR B 2 357 ? 33.803 35.090 -14.882 1.00 14.54 352 TYR B N 1
ATOM 5521 C CA . TYR B 2 357 ? 33.434 34.474 -16.165 1.00 15.65 352 TYR B CA 1
ATOM 5522 C C . TYR B 2 357 ? 34.678 34.242 -17.048 1.00 15.64 352 TYR B C 1
ATOM 5523 O O . TYR B 2 357 ? 34.929 33.094 -17.494 1.00 15.47 352 TYR B O 1
ATOM 5532 N N . ARG B 2 358 ? 35.464 35.302 -17.254 1.00 15.94 353 ARG B N 1
ATOM 5533 C CA . ARG B 2 358 ? 36.696 35.255 -18.075 1.00 16.61 353 ARG B CA 1
ATOM 5534 C C . ARG B 2 358 ? 37.696 34.237 -17.580 1.00 16.16 353 ARG B C 1
ATOM 5535 O O . ARG B 2 358 ? 38.264 33.454 -18.359 1.00 15.79 353 ARG B O 1
ATOM 5543 N N . ILE B 2 359 ? 37.937 34.263 -16.275 1.00 15.76 354 ILE B N 1
ATOM 5544 C CA . ILE B 2 359 ? 38.929 33.378 -15.687 1.00 15.57 354 ILE B CA 1
ATOM 5545 C C . ILE B 2 359 ? 38.481 31.926 -15.822 1.00 15.99 354 ILE B C 1
ATOM 5546 O O . ILE B 2 359 ? 39.277 31.096 -16.215 1.00 15.82 354 ILE B O 1
ATOM 5551 N N . LEU B 2 360 ? 37.223 31.617 -15.503 1.00 16.83 355 LEU B N 1
ATOM 5552 C CA . LEU B 2 360 ? 36.727 30.266 -15.714 1.00 18.18 355 LEU B CA 1
ATOM 5553 C C . LEU B 2 360 ? 36.735 29.867 -17.190 1.00 19.40 355 LEU B C 1
ATOM 5554 O O . LEU B 2 360 ? 36.979 28.708 -17.494 1.00 19.47 355 LEU B O 1
ATOM 5559 N N . GLN B 2 361 ? 36.505 30.824 -18.091 1.00 21.55 356 GLN B N 1
ATOM 5560 C CA . GLN B 2 361 ? 36.621 30.577 -19.538 1.00 23.60 356 GLN B CA 1
ATOM 5561 C C . GLN B 2 361 ? 38.063 30.173 -19.919 1.00 23.99 356 GLN B C 1
ATOM 5562 O O . GLN B 2 361 ? 38.238 29.239 -20.677 1.00 24.54 356 GLN B O 1
ATOM 5568 N N . HIS B 2 362 ? 39.083 30.814 -19.344 1.00 24.46 357 HIS B N 1
ATOM 5569 C CA . HIS B 2 362 ? 40.492 30.404 -19.599 1.00 25.22 357 HIS B CA 1
ATOM 5570 C C . HIS B 2 362 ? 40.883 29.081 -18.925 1.00 25.45 357 HIS B C 1
ATOM 5571 O O . HIS B 2 362 ? 41.593 28.273 -19.526 1.00 24.81 357 HIS B O 1
ATOM 5578 N N . ALA B 2 363 ? 40.443 28.876 -17.684 1.00 25.35 358 ALA B N 1
ATOM 5579 C CA . ALA B 2 363 ? 40.832 27.696 -16.899 1.00 26.31 358 ALA B CA 1
ATOM 5580 C C . ALA B 2 363 ? 40.321 26.356 -17.468 1.00 27.36 358 ALA B C 1
ATOM 5581 O O . ALA B 2 363 ? 40.976 25.330 -17.312 1.00 27.53 358 ALA B O 1
ATOM 5583 N N . GLU B 2 364 ? 39.166 26.385 -18.128 1.00 29.19 359 GLU B N 1
ATOM 5584 C CA . GLU B 2 364 ? 38.524 25.184 -18.660 1.00 30.74 359 GLU B CA 1
ATOM 5585 C C . GLU B 2 364 ? 38.890 25.020 -20.140 1.00 31.55 359 GLU B C 1
ATOM 5586 O O . GLU B 2 364 ? 38.708 25.961 -20.925 1.00 31.27 359 GLU B O 1
ATOM 5592 N N . PRO B 2 365 ? 39.406 23.831 -20.534 1.00 31.64 360 PRO B N 1
ATOM 5593 C CA . PRO B 2 365 ? 39.566 23.565 -21.968 1.00 32.39 360 PRO B CA 1
ATOM 5594 C C . PRO B 2 365 ? 38.217 23.259 -22.636 1.00 33.77 360 PRO B C 1
ATOM 5595 O O . PRO B 2 365 ? 37.189 23.208 -21.961 1.00 35.09 360 PRO B O 1
ATOM 5599 N N . LEU B 2 366 ? 38.233 23.043 -23.946 1.00 35.09 361 LEU B N 1
ATOM 5600 C CA . LEU B 2 366 ? 37.002 22.798 -24.711 1.00 36.02 361 LEU B CA 1
ATOM 5601 C C . LEU B 2 366 ? 36.302 21.498 -24.249 1.00 36.59 361 LEU B C 1
ATOM 5602 O O . LEU B 2 366 ? 36.960 20.498 -23.951 1.00 36.77 361 LEU B O 1
ATOM 5607 N N . ALA C 3 10 ? 16.846 21.151 65.172 1.00 33.81 5 ALA C N 1
ATOM 5608 C CA . ALA C 3 10 ? 16.104 22.438 65.378 1.00 34.20 5 ALA C CA 1
ATOM 5609 C C . ALA C 3 10 ? 16.947 23.444 66.168 1.00 34.29 5 ALA C C 1
ATOM 5610 O O . ALA C 3 10 ? 16.950 24.622 65.838 1.00 35.03 5 ALA C O 1
ATOM 5612 N N . ALA C 3 11 ? 17.656 22.973 67.199 1.00 34.22 6 ALA C N 1
ATOM 5613 C CA . ALA C 3 11 ? 18.651 23.790 67.912 1.00 35.08 6 ALA C CA 1
ATOM 5614 C C . ALA C 3 11 ? 19.804 24.250 67.002 1.00 35.19 6 ALA C C 1
ATOM 5615 O O . ALA C 3 11 ? 20.304 25.363 67.161 1.00 33.70 6 ALA C O 1
ATOM 5617 N N . LEU C 3 12 ? 20.222 23.409 66.058 1.00 35.08 7 LEU C N 1
ATOM 5618 C CA . LEU C 3 12 ? 21.199 23.848 65.052 1.00 36.55 7 LEU C CA 1
ATOM 5619 C C . LEU C 3 12 ? 20.581 24.820 64.036 1.00 36.42 7 LEU C C 1
ATOM 5620 O O . LEU C 3 12 ? 21.260 25.755 63.599 1.00 36.82 7 LEU C O 1
ATOM 5625 N N . ASP C 3 13 ? 19.318 24.603 63.658 1.00 36.27 8 ASP C N 1
ATOM 5626 C CA . ASP C 3 13 ? 18.599 25.529 62.753 1.00 36.88 8 ASP C CA 1
ATOM 5627 C C . ASP C 3 13 ? 18.570 26.955 63.332 1.00 35.98 8 ASP C C 1
ATOM 5628 O O . ASP C 3 13 ? 18.889 27.930 62.635 1.00 34.14 8 ASP C O 1
ATOM 5633 N N . THR C 3 14 ? 18.172 27.058 64.603 1.00 34.36 9 THR C N 1
ATOM 5634 C CA . THR C 3 14 ? 18.075 28.346 65.296 1.00 33.43 9 THR C CA 1
ATOM 5635 C C . THR C 3 14 ? 19.452 29.009 65.460 1.00 32.17 9 THR C C 1
ATOM 5636 O O . THR C 3 14 ? 19.589 30.210 65.251 1.00 33.43 9 THR C O 1
ATOM 5640 N N . LEU C 3 15 ? 20.451 28.217 65.831 1.00 31.78 10 LEU C N 1
ATOM 5641 C CA . LEU C 3 15 ? 21.849 28.674 66.002 1.00 30.85 10 LEU C CA 1
ATOM 5642 C C . LEU C 3 15 ? 22.455 29.287 64.723 1.00 30.48 10 LEU C C 1
ATOM 5643 O O . LEU C 3 15 ? 23.074 30.354 64.770 1.00 29.21 10 LEU C O 1
ATOM 5648 N N . VAL C 3 16 ? 22.274 28.614 63.588 1.00 29.39 11 VAL C N 1
ATOM 5649 C CA . VAL C 3 16 ? 22.778 29.140 62.306 1.00 29.42 11 VAL C CA 1
ATOM 5650 C C . VAL C 3 16 ? 22.042 30.433 61.934 1.00 30.69 11 VAL C C 1
ATOM 5651 O O . VAL C 3 16 ? 22.664 31.412 61.526 1.00 29.61 11 VAL C O 1
ATOM 5655 N N . GLN C 3 17 ? 20.721 30.420 62.099 1.00 32.83 12 GLN C N 1
ATOM 5656 C CA . GLN C 3 17 ? 19.867 31.570 61.818 1.00 34.95 12 GLN C CA 1
ATOM 5657 C C . GLN C 3 17 ? 20.302 32.795 62.619 1.00 35.46 12 GLN C C 1
ATOM 5658 O O . GLN C 3 17 ? 20.520 33.881 62.059 1.00 36.46 12 GLN C O 1
ATOM 5664 N N . THR C 3 18 ? 20.435 32.604 63.929 1.00 36.48 13 THR C N 1
ATOM 5665 C CA . THR C 3 18 ? 20.914 33.646 64.836 1.00 37.42 13 THR C CA 1
ATOM 5666 C C . THR C 3 18 ? 22.224 34.244 64.315 1.00 37.71 13 THR C C 1
ATOM 5667 O O . THR C 3 18 ? 22.279 35.433 64.001 1.00 37.13 13 THR C O 1
ATOM 5671 N N . GLU C 3 19 ? 23.242 33.398 64.180 1.00 39.09 14 GLU C N 1
ATOM 5672 C CA . GLU C 3 19 ? 24.585 33.845 63.767 1.00 41.07 14 GLU C CA 1
ATOM 5673 C C . GLU C 3 19 ? 24.650 34.425 62.351 1.00 41.02 14 GLU C C 1
ATOM 5674 O O . GLU C 3 19 ? 25.328 35.428 62.136 1.00 41.98 14 GLU C O 1
ATOM 5680 N N . ALA C 3 20 ? 23.959 33.801 61.398 1.00 41.60 15 ALA C N 1
ATOM 5681 C CA . ALA C 3 20 ? 23.912 34.304 60.015 1.00 41.87 15 ALA C CA 1
ATOM 5682 C C . ALA C 3 20 ? 23.359 35.725 59.960 1.00 42.42 15 ALA C C 1
ATOM 5683 O O . ALA C 3 20 ? 24.004 36.622 59.414 1.00 42.26 15 ALA C O 1
ATOM 5685 N N . ARG C 3 21 ? 22.178 35.923 60.549 1.00 43.11 16 ARG C N 1
ATOM 5686 C CA . ARG C 3 21 ? 21.526 37.243 60.591 1.00 44.48 16 ARG C CA 1
ATOM 5687 C C . ARG C 3 21 ? 22.369 38.285 61.342 1.00 44.41 16 ARG C C 1
ATOM 5688 O O . ARG C 3 21 ? 22.376 39.463 60.980 1.00 43.41 16 ARG C O 1
ATOM 5696 N N . LYS C 3 22 ? 23.077 37.837 62.378 1.00 44.47 17 LYS C N 1
ATOM 5697 C CA . LYS C 3 22 ? 23.978 38.695 63.147 1.00 44.35 17 LYS C CA 1
ATOM 5698 C C . LYS C 3 22 ? 25.149 39.186 62.291 1.00 42.57 17 LYS C C 1
ATOM 5699 O O . LYS C 3 22 ? 25.468 40.375 62.297 1.00 42.68 17 LYS C O 1
ATOM 5705 N N . VAL C 3 23 ? 25.777 38.262 61.565 1.00 39.97 18 VAL C N 1
ATOM 5706 C CA . VAL C 3 23 ? 26.906 38.581 60.683 1.00 39.14 18 VAL C CA 1
ATOM 5707 C C . VAL C 3 23 ? 26.454 39.460 59.507 1.00 37.85 18 VAL C C 1
ATOM 5708 O O . VAL C 3 23 ? 27.154 40.389 59.117 1.00 36.85 18 VAL C O 1
ATOM 5720 N N . GLN C 3 25 ? 24.035 41.601 59.564 1.00 37.50 20 GLN C N 1
ATOM 5721 C CA . GLN C 3 25 ? 23.811 42.930 60.145 1.00 37.57 20 GLN C CA 1
ATOM 5722 C C . GLN C 3 25 ? 25.116 43.706 60.379 1.00 37.08 20 GLN C C 1
ATOM 5723 O O . GLN C 3 25 ? 25.194 44.892 60.042 1.00 37.16 20 GLN C O 1
ATOM 5729 N N A GLU C 3 26 ? 26.119 43.051 60.969 0.82 36.24 21 GLU C N 1
ATOM 5730 N N B GLU C 3 26 ? 26.118 43.026 60.934 0.18 36.24 21 GLU C N 1
ATOM 5731 C CA A GLU C 3 26 ? 27.413 43.698 61.267 0.82 36.59 21 GLU C CA 1
ATOM 5732 C CA B GLU C 3 26 ? 27.409 43.628 61.266 0.18 35.82 21 GLU C CA 1
ATOM 5733 C C A GLU C 3 26 ? 28.132 44.203 60.003 0.82 36.03 21 GLU C C 1
ATOM 5734 C C B GLU C 3 26 ? 28.164 44.157 60.036 0.18 35.42 21 GLU C C 1
ATOM 5735 O O A GLU C 3 26 ? 28.682 45.311 60.003 0.82 35.97 21 GLU C O 1
ATOM 5736 O O B GLU C 3 26 ? 28.770 45.231 60.095 0.18 35.37 21 GLU C O 1
ATOM 5747 N N . ASN C 3 27 ? 28.114 43.404 58.935 1.00 34.87 22 ASN C N 1
ATOM 5748 C CA . ASN C 3 27 ? 28.868 43.720 57.701 1.00 33.94 22 ASN C CA 1
ATOM 5749 C C . ASN C 3 27 ? 28.018 44.104 56.497 1.00 33.56 22 ASN C C 1
ATOM 5750 O O . ASN C 3 27 ? 28.545 44.212 55.392 1.00 32.23 22 ASN C O 1
ATOM 5755 N N . ASN C 3 28 ? 26.713 44.282 56.708 1.00 32.56 23 ASN C N 1
ATOM 5756 C CA . ASN C 3 28 ? 25.785 44.654 55.647 1.00 31.71 23 ASN C CA 1
ATOM 5757 C C . ASN C 3 28 ? 25.859 43.697 54.445 1.00 30.34 23 ASN C C 1
ATOM 5758 O O . ASN C 3 28 ? 26.174 44.105 53.324 1.00 31.33 23 ASN C O 1
ATOM 5763 N N . ILE C 3 29 ? 25.593 42.420 54.706 1.00 28.65 24 ILE C N 1
ATOM 5764 C CA . ILE C 3 29 ? 25.619 41.374 53.685 1.00 27.12 24 ILE C CA 1
ATOM 5765 C C . ILE C 3 29 ? 24.219 41.208 53.109 1.00 26.67 24 ILE C C 1
ATOM 5766 O O . ILE C 3 29 ? 23.248 40.974 53.848 1.00 25.67 24 ILE C O 1
ATOM 5771 N N . THR C 3 30 ? 24.132 41.291 51.786 1.00 26.07 25 THR C N 1
ATOM 5772 C CA . THR C 3 30 ? 22.842 41.283 51.095 1.00 25.44 25 THR C CA 1
ATOM 5773 C C . THR C 3 30 ? 22.282 39.867 50.966 1.00 25.28 25 THR C C 1
ATOM 5774 O O . THR C 3 30 ? 21.081 39.662 51.187 1.00 24.75 25 THR C O 1
ATOM 5778 N N . GLY C 3 31 ? 23.142 38.917 50.603 1.00 24.14 26 GLY C N 1
ATOM 5779 C CA . GLY C 3 31 ? 22.744 37.526 50.369 1.00 24.35 26 GLY C CA 1
ATOM 5780 C C . GLY C 3 31 ? 23.806 36.553 50.853 1.00 24.08 26 GLY C C 1
ATOM 5781 O O . GLY C 3 31 ? 24.993 36.802 50.712 1.00 24.34 26 GLY C O 1
ATOM 5782 N N . LEU C 3 32 ? 23.365 35.431 51.398 1.00 23.82 27 LEU C N 1
ATOM 5783 C CA . LEU C 3 32 ? 24.244 34.525 52.119 1.00 24.10 27 LEU C CA 1
ATOM 5784 C C . LEU C 3 32 ? 23.701 33.113 52.072 1.00 23.60 27 LEU C C 1
ATOM 5785 O O . LEU C 3 32 ? 22.518 32.888 52.398 1.00 23.25 27 LEU C O 1
ATOM 5790 N N . SER C 3 33 ? 24.571 32.182 51.685 1.00 23.42 28 SER C N 1
ATOM 5791 C CA . SER C 3 33 ? 24.245 30.771 51.619 1.00 23.61 28 SER C CA 1
ATOM 5792 C C . SER C 3 33 ? 25.274 29.984 52.416 1.00 22.89 28 SER C C 1
ATOM 5793 O O . SER C 3 33 ? 26.500 30.165 52.230 1.00 22.66 28 SER C O 1
ATOM 5796 N N . ILE C 3 34 ? 24.753 29.116 53.285 1.00 23.01 29 ILE C N 1
ATOM 5797 C CA . ILE C 3 34 ? 25.530 28.258 54.168 1.00 22.50 29 ILE C CA 1
ATOM 5798 C C . ILE C 3 34 ? 25.110 26.811 53.918 1.00 22.95 29 ILE C C 1
ATOM 5799 O O . ILE C 3 34 ? 23.916 26.492 53.975 1.00 23.59 29 ILE C O 1
ATOM 5804 N N . ALA C 3 35 ? 26.088 25.959 53.635 1.00 22.43 30 ALA C N 1
ATOM 5805 C CA . ALA C 3 35 ? 25.895 24.505 53.575 1.00 22.96 30 ALA C CA 1
ATOM 5806 C C . ALA C 3 35 ? 26.722 23.860 54.669 1.00 22.87 30 ALA C C 1
ATOM 5807 O O . ALA C 3 35 ? 27.886 24.212 54.835 1.00 23.65 30 ALA C O 1
ATOM 5809 N N . ILE C 3 36 ? 26.130 22.902 55.379 1.00 23.45 31 ILE C N 1
ATOM 5810 C CA . ILE C 3 36 ? 26.799 22.119 56.425 1.00 23.99 31 ILE C CA 1
ATOM 5811 C C . ILE C 3 36 ? 26.782 20.677 55.954 1.00 24.38 31 ILE C C 1
ATOM 5812 O O . ILE C 3 36 ? 25.804 20.261 55.342 1.00 24.81 31 ILE C O 1
ATOM 5817 N N . THR C 3 37 ? 27.850 19.924 56.231 1.00 24.92 32 THR C N 1
ATOM 5818 C CA . THR C 3 37 ? 27.828 18.462 56.046 1.00 26.09 32 THR C CA 1
ATOM 5819 C C . THR C 3 37 ? 28.303 17.774 57.339 1.00 26.69 32 THR C C 1
ATOM 5820 O O . THR C 3 37 ? 29.302 18.177 57.908 1.00 25.06 32 THR C O 1
ATOM 5824 N N . ARG C 3 38 ? 27.555 16.770 57.811 1.00 27.96 33 ARG C N 1
ATOM 5825 C CA . ARG C 3 38 ? 27.897 16.026 59.043 1.00 30.03 33 ARG C CA 1
ATOM 5826 C C . ARG C 3 38 ? 27.737 14.536 58.742 1.00 30.70 33 ARG C C 1
ATOM 5827 O O . ARG C 3 38 ? 26.603 14.054 58.631 1.00 30.55 33 ARG C O 1
ATOM 5835 N N . HIS C 3 39 ? 28.859 13.824 58.592 1.00 30.67 34 HIS C N 1
ATOM 5836 C CA . HIS C 3 39 ? 28.867 12.412 58.161 1.00 31.79 34 HIS C CA 1
ATOM 5837 C C . HIS C 3 39 ? 28.049 12.172 56.865 1.00 31.79 34 HIS C C 1
ATOM 5838 O O . HIS C 3 39 ? 27.406 11.135 56.707 1.00 32.18 34 HIS C O 1
ATOM 5845 N N . GLY C 3 40 ? 28.080 13.148 55.952 1.00 30.84 35 GLY C N 1
ATOM 5846 C CA . GLY C 3 40 ? 27.348 13.086 54.686 1.00 29.70 35 GLY C CA 1
ATOM 5847 C C . GLY C 3 40 ? 25.967 13.727 54.659 1.00 28.90 35 GLY C C 1
ATOM 5848 O O . GLY C 3 40 ? 25.467 14.051 53.578 1.00 28.67 35 GLY C O 1
ATOM 5860 N N . GLN C 3 42 ? 23.557 16.455 54.483 1.00 24.73 37 GLN C N 1
ATOM 5861 C CA . GLN C 3 42 ? 23.661 17.855 54.042 1.00 24.80 37 GLN C CA 1
ATOM 5862 C C . GLN C 3 42 ? 22.475 18.632 54.550 1.00 24.21 37 GLN C C 1
ATOM 5863 O O . GLN C 3 42 ? 21.372 18.100 54.607 1.00 23.97 37 GLN C O 1
ATOM 5869 N N . GLN C 3 43 ? 22.726 19.871 54.960 1.00 23.16 38 GLN C N 1
ATOM 5870 C CA . GLN C 3 43 ? 21.682 20.816 55.317 1.00 22.93 38 GLN C CA 1
ATOM 5871 C C . GLN C 3 43 ? 22.103 22.180 54.813 1.00 22.18 38 GLN C C 1
ATOM 5872 O O . GLN C 3 43 ? 23.306 22.524 54.806 1.00 21.61 38 GLN C O 1
ATOM 5878 N N . PHE C 3 44 ? 21.108 22.965 54.413 1.00 21.48 39 PHE C N 1
ATOM 5879 C CA . PHE C 3 44 ? 21.331 24.228 53.732 1.00 20.92 39 PHE C CA 1
ATOM 5880 C C . PHE C 3 44 ? 20.534 25.342 54.390 1.00 19.96 39 PHE C C 1
ATOM 5881 O O . PHE C 3 44 ? 19.407 25.102 54.835 1.00 18.12 39 PHE C O 1
ATOM 5889 N N . TYR C 3 45 ? 21.136 26.532 54.447 1.00 19.29 40 TYR C N 1
ATOM 5890 C CA . TYR C 3 45 ? 20.553 27.740 55.039 1.00 19.37 40 TYR C CA 1
ATOM 5891 C C . TYR C 3 45 ? 20.795 28.898 54.091 1.00 19.74 40 TYR C C 1
ATOM 5892 O O . TYR C 3 45 ? 21.934 29.125 53.687 1.00 19.82 40 TYR C O 1
ATOM 5901 N N . ASN C 3 46 ? 19.719 29.585 53.703 1.00 19.65 41 ASN C N 1
ATOM 5902 C CA . ASN C 3 46 ? 19.792 30.690 52.751 1.00 19.89 41 ASN C CA 1
ATOM 5903 C C . ASN C 3 46 ? 19.071 31.925 53.263 1.00 20.63 41 ASN C C 1
ATOM 5904 O O . ASN C 3 46 ? 17.978 31.828 53.854 1.00 20.82 41 ASN C O 1
ATOM 5909 N N . TYR C 3 47 ? 19.687 33.084 53.017 1.00 20.69 42 TYR C N 1
ATOM 5910 C CA . TYR C 3 47 ? 19.233 34.372 53.539 1.00 21.37 42 TYR C CA 1
ATOM 5911 C C . TYR C 3 47 ? 19.416 35.473 52.506 1.00 21.69 42 TYR C C 1
ATOM 5912 O O . TYR C 3 47 ? 20.359 35.454 51.703 1.00 21.19 42 TYR C O 1
ATOM 5921 N N . GLY C 3 48 ? 18.481 36.418 52.518 1.00 21.94 43 GLY C N 1
ATOM 5922 C CA . GLY C 3 48 ? 18.585 37.598 51.710 1.00 22.28 43 GLY C CA 1
ATOM 5923 C C . GLY C 3 48 ? 18.362 37.322 50.238 1.00 22.36 43 GLY C C 1
ATOM 5924 O O . GLY C 3 48 ? 17.820 36.271 49.865 1.00 21.81 43 GLY C O 1
ATOM 5925 N N . VAL C 3 49 ? 18.784 38.277 49.415 1.00 22.60 44 VAL C N 1
ATOM 5926 C CA . VAL C 3 49 ? 18.564 38.219 47.971 1.00 23.23 44 VAL C CA 1
ATOM 5927 C C . VAL C 3 49 ? 19.894 38.156 47.227 1.00 23.25 44 VAL C C 1
ATOM 5928 O O . VAL C 3 49 ? 20.906 38.674 47.696 1.00 23.21 44 VAL C O 1
ATOM 5932 N N . ALA C 3 50 ? 19.888 37.516 46.065 1.00 23.24 45 ALA C N 1
ATOM 5933 C CA . ALA C 3 50 ? 21.092 37.413 45.251 1.00 23.95 45 ALA C CA 1
ATOM 5934 C C . ALA C 3 50 ? 21.388 38.729 44.537 1.00 24.96 45 ALA C C 1
ATOM 5935 O O . ALA C 3 50 ? 22.519 38.951 44.102 1.00 25.34 45 ALA C O 1
ATOM 5937 N N . SER C 3 51 ? 20.382 39.598 44.448 1.00 25.42 46 SER C N 1
ATOM 5938 C CA . SER C 3 51 ? 20.495 40.885 43.787 1.00 26.27 46 SER C CA 1
ATOM 5939 C C . SER C 3 51 ? 19.399 41.807 44.319 1.00 26.69 46 SER C C 1
ATOM 5940 O O . SER C 3 51 ? 18.245 41.394 44.415 1.00 26.50 46 SER C O 1
ATOM 5954 N N . ALA C 3 53 ? 18.442 44.631 42.821 1.00 28.79 48 ALA C N 1
ATOM 5955 C CA . ALA C 3 53 ? 17.680 44.977 41.611 1.00 28.90 48 ALA C CA 1
ATOM 5956 C C . ALA C 3 53 ? 16.478 44.062 41.442 1.00 28.29 48 ALA C C 1
ATOM 5957 O O . ALA C 3 53 ? 15.325 44.524 41.439 1.00 28.66 48 ALA C O 1
ATOM 5959 N N . THR C 3 54 ? 16.752 42.761 41.384 1.00 27.55 49 THR C N 1
ATOM 5960 C CA . THR C 3 54 ? 15.729 41.766 41.061 1.00 27.36 49 THR C CA 1
ATOM 5961 C C . THR C 3 54 ? 14.938 41.254 42.286 1.00 27.01 49 THR C C 1
ATOM 5962 O O . THR C 3 54 ? 13.793 40.818 42.137 1.00 27.47 49 THR C O 1
ATOM 5966 N N . GLY C 3 55 ? 15.534 41.280 43.481 1.00 25.96 50 GLY C N 1
ATOM 5967 C CA . GLY C 3 55 ? 14.907 40.684 44.676 1.00 25.59 50 GLY C CA 1
ATOM 5968 C C . GLY C 3 55 ? 14.921 39.152 44.695 1.00 25.38 50 GLY C C 1
ATOM 5969 O O . GLY C 3 55 ? 14.296 38.539 45.569 1.00 24.75 50 GLY C O 1
ATOM 5970 N N . GLN C 3 56 ? 15.638 38.531 43.755 1.00 25.70 51 GLN C N 1
ATOM 5971 C CA . GLN C 3 56 ? 15.718 37.060 43.651 1.00 26.10 51 GLN C CA 1
ATOM 5972 C C . GLN C 3 56 ? 16.250 36.473 44.966 1.00 25.35 51 GLN C C 1
ATOM 5973 O O . GLN C 3 56 ? 17.396 36.744 45.312 1.00 23.94 51 GLN C O 1
ATOM 5979 N N . PRO C 3 57 ? 15.432 35.678 45.706 1.00 24.49 52 PRO C N 1
ATOM 5980 C CA . PRO C 3 57 ? 15.967 35.106 46.969 1.00 23.36 52 PRO C CA 1
ATOM 5981 C C . PRO C 3 57 ? 17.185 34.197 46.769 1.00 22.63 52 PRO C C 1
ATOM 5982 O O . PRO C 3 57 ? 17.241 33.453 45.785 1.00 21.64 52 PRO C O 1
ATOM 5986 N N . VAL C 3 58 ? 18.154 34.267 47.683 1.00 21.49 53 VAL C N 1
ATOM 5987 C CA . VAL C 3 58 ? 19.289 33.332 47.636 1.00 21.32 53 VAL C CA 1
ATOM 5988 C C . VAL C 3 58 ? 18.766 31.908 47.855 1.00 20.95 53 VAL C C 1
ATOM 5989 O O . VAL C 3 58 ? 17.889 31.661 48.696 1.00 20.00 53 VAL C O 1
ATOM 5993 N N . SER C 3 59 ? 19.331 30.973 47.099 1.00 21.13 54 SER C N 1
ATOM 5994 C CA . SER C 3 59 ? 19.043 29.549 47.266 1.00 21.21 54 SER C CA 1
ATOM 5995 C C . SER C 3 59 ? 20.353 28.773 47.333 1.00 21.21 54 SER C C 1
ATOM 5996 O O . SER C 3 59 ? 21.432 29.348 47.237 1.00 21.35 54 SER C O 1
ATOM 5999 N N . SER C 3 60 ? 20.236 27.452 47.459 1.00 21.26 55 SER C N 1
ATOM 6000 C CA . SER C 3 60 ? 21.379 26.553 47.407 1.00 21.33 55 SER C CA 1
ATOM 6001 C C . SER C 3 60 ? 21.914 26.364 45.971 1.00 21.41 55 SER C C 1
ATOM 6002 O O . SER C 3 60 ? 22.888 25.658 45.776 1.00 20.58 55 SER C O 1
ATOM 6005 N N . ASP C 3 61 ? 21.246 26.967 44.987 1.00 21.49 56 ASP C N 1
ATOM 6006 C CA . ASP C 3 61 ? 21.627 26.914 43.578 1.00 22.73 56 ASP C CA 1
ATOM 6007 C C . ASP C 3 61 ? 22.184 28.251 43.043 1.00 22.81 56 ASP C C 1
ATOM 6008 O O . ASP C 3 61 ? 22.694 28.311 41.926 1.00 23.19 56 ASP C O 1
ATOM 6013 N N . THR C 3 62 ? 22.100 29.316 43.838 1.00 22.76 57 THR C N 1
ATOM 6014 C CA . THR C 3 62 ? 22.650 30.626 43.458 1.00 22.98 57 THR C CA 1
ATOM 6015 C C . THR C 3 62 ? 24.157 30.544 43.191 1.00 22.83 57 THR C C 1
ATOM 6016 O O . THR C 3 62 ? 24.884 29.932 43.972 1.00 22.01 57 THR C O 1
ATOM 6020 N N . LEU C 3 63 ? 24.622 31.170 42.109 1.00 22.71 58 LEU C N 1
ATOM 6021 C CA . LEU C 3 63 ? 26.069 31.241 41.821 1.00 22.81 58 LEU C CA 1
ATOM 6022 C C . LEU C 3 63 ? 26.742 32.436 42.473 1.00 21.98 58 LEU C C 1
ATOM 6023 O O . LEU C 3 63 ? 26.400 33.598 42.196 1.00 20.44 58 LEU C O 1
ATOM 6028 N N . PHE C 3 64 ? 27.719 32.129 43.329 1.00 21.85 59 PHE C N 1
ATOM 6029 C CA . PHE C 3 64 ? 28.632 33.116 43.892 1.00 21.37 59 PHE C CA 1
ATOM 6030 C C . PHE C 3 64 ? 30.010 32.979 43.241 1.00 21.42 59 PHE C C 1
ATOM 6031 O O . PHE C 3 64 ? 30.414 31.888 42.862 1.00 21.27 59 PHE C O 1
ATOM 6039 N N . GLU C 3 65 ? 30.715 34.102 43.115 1.00 22.00 60 GLU C N 1
ATOM 6040 C CA . GLU C 3 65 ? 32.144 34.098 42.772 1.00 21.94 60 GLU C CA 1
ATOM 6041 C C . GLU C 3 65 ? 32.886 33.518 43.978 1.00 21.81 60 GLU C C 1
ATOM 6042 O O . GLU C 3 65 ? 32.678 33.978 45.106 1.00 21.88 60 GLU C O 1
ATOM 6048 N N . LEU C 3 66 ? 33.727 32.511 43.740 1.00 20.75 61 LEU C N 1
ATOM 6049 C CA . LEU C 3 66 ? 34.515 31.869 44.800 1.00 20.45 61 LEU C CA 1
ATOM 6050 C C . LEU C 3 66 ? 35.863 32.525 45.105 1.00 20.19 61 LEU C C 1
ATOM 6051 O O . LEU C 3 66 ? 36.515 32.139 46.077 1.00 20.64 61 LEU C O 1
ATOM 6056 N N . GLY C 3 67 ? 36.283 33.510 44.310 1.00 19.78 62 GLY C N 1
ATOM 6057 C CA . GLY C 3 67 ? 37.543 34.215 44.554 1.00 20.02 62 GLY C CA 1
ATOM 6058 C C . GLY C 3 67 ? 38.711 33.250 44.591 1.00 19.89 62 GLY C C 1
ATOM 6059 O O . GLY C 3 67 ? 38.818 32.405 43.722 1.00 20.75 62 GLY C O 1
ATOM 6060 N N . SER C 3 68 ? 39.560 33.376 45.610 1.00 19.07 63 SER C N 1
ATOM 6061 C CA . SER C 3 68 ? 40.700 32.476 45.805 1.00 19.03 63 SER C CA 1
ATOM 6062 C C . SER C 3 68 ? 40.362 31.027 46.149 1.00 18.03 63 SER C C 1
ATOM 6063 O O . SER C 3 68 ? 41.247 30.175 46.141 1.00 17.79 63 SER C O 1
ATOM 6066 N N . ILE C 3 69 ? 39.105 30.704 46.469 1.00 16.79 64 ILE C N 1
ATOM 6067 C CA . ILE C 3 69 ? 38.785 29.308 46.698 1.00 16.72 64 ILE C CA 1
ATOM 6068 C C . ILE C 3 69 ? 39.003 28.511 45.398 1.00 16.54 64 ILE C C 1
ATOM 6069 O O . ILE C 3 69 ? 39.385 27.331 45.461 1.00 16.50 64 ILE C O 1
ATOM 6074 N N . SER C 3 70 ? 38.832 29.178 44.247 1.00 16.38 65 SER C N 1
ATOM 6075 C CA . SER C 3 70 ? 39.241 28.674 42.903 1.00 16.91 65 SER C CA 1
ATOM 6076 C C . SER C 3 70 ? 40.545 27.893 42.857 1.00 17.22 65 SER C C 1
ATOM 6077 O O . SER C 3 70 ? 40.649 26.868 42.172 1.00 17.51 65 SER C O 1
ATOM 6080 N N . LYS C 3 71 ? 41.532 28.380 43.591 1.00 17.12 66 LYS C N 1
ATOM 6081 C CA . LYS C 3 71 ? 42.871 27.759 43.619 1.00 17.16 66 LYS C CA 1
ATOM 6082 C C . LYS C 3 71 ? 42.874 26.312 44.121 1.00 16.49 66 LYS C C 1
ATOM 6083 O O . LYS C 3 71 ? 43.758 25.532 43.750 1.00 16.09 66 LYS C O 1
ATOM 6089 N N . THR C 3 72 ? 41.894 25.941 44.954 1.00 15.65 67 THR C N 1
ATOM 6090 C CA . THR C 3 72 ? 41.786 24.546 45.432 1.00 15.07 67 THR C CA 1
ATOM 6091 C C . THR C 3 72 ? 41.423 23.602 44.284 1.00 15.13 67 THR C C 1
ATOM 6092 O O . THR C 3 72 ? 41.884 22.459 44.252 1.00 14.86 67 THR C O 1
ATOM 6096 N N . PHE C 3 73 ? 40.618 24.086 43.346 1.00 15.05 68 PHE C N 1
ATOM 6097 C CA . PHE C 3 73 ? 40.332 23.353 42.104 1.00 15.17 68 PHE C CA 1
ATOM 6098 C C . PHE C 3 73 ? 41.519 23.304 41.158 1.00 15.62 68 PHE C C 1
ATOM 6099 O O . PHE C 3 73 ? 41.779 22.266 40.559 1.00 15.67 68 PHE C O 1
ATOM 6107 N N . THR C 3 74 ? 42.221 24.427 40.998 1.00 16.72 69 THR C N 1
ATOM 6108 C CA . THR C 3 74 ? 43.470 24.443 40.223 1.00 17.31 69 THR C CA 1
ATOM 6109 C C . THR C 3 74 ? 44.506 23.443 40.800 1.00 17.38 69 THR C C 1
ATOM 6110 O O . THR C 3 74 ? 45.158 22.721 40.034 1.00 18.23 69 THR C O 1
ATOM 6114 N N . ALA C 3 75 ? 44.659 23.398 42.126 1.00 16.91 70 ALA C N 1
ATOM 6115 C CA . ALA C 3 75 ? 45.507 22.371 42.761 1.00 16.85 70 ALA C CA 1
ATOM 6116 C C . ALA C 3 75 ? 45.025 20.969 42.476 1.00 17.06 70 ALA C C 1
ATOM 6117 O O . ALA C 3 75 ? 45.847 20.078 42.224 1.00 16.64 70 ALA C O 1
ATOM 6119 N N . THR C 3 76 ? 43.705 20.747 42.553 1.00 17.24 71 THR C N 1
ATOM 6120 C CA . THR C 3 76 ? 43.147 19.427 42.283 1.00 17.92 71 THR C CA 1
ATOM 6121 C C . THR C 3 76 ? 43.325 19.023 40.809 1.00 18.36 71 THR C C 1
ATOM 6122 O O . THR C 3 76 ? 43.631 17.864 40.534 1.00 18.59 71 THR C O 1
ATOM 6126 N N . LEU C 3 77 ? 43.166 19.962 39.876 1.00 18.79 72 LEU C N 1
ATOM 6127 C CA . LEU C 3 77 ? 43.625 19.731 38.475 1.00 18.92 72 LEU C CA 1
ATOM 6128 C C . LEU C 3 77 ? 45.076 19.238 38.377 1.00 18.75 72 LEU C C 1
ATOM 6129 O O . LEU C 3 77 ? 45.372 18.294 37.639 1.00 17.67 72 LEU C O 1
ATOM 6134 N N . ALA C 3 78 ? 45.973 19.897 39.098 1.00 18.45 73 ALA C N 1
ATOM 6135 C CA . ALA C 3 78 ? 47.407 19.586 39.035 1.00 18.37 73 ALA C CA 1
ATOM 6136 C C . ALA C 3 78 ? 47.710 18.217 39.639 1.00 18.16 73 ALA C C 1
ATOM 6137 O O . ALA C 3 78 ? 48.519 17.468 39.088 1.00 17.90 73 ALA C O 1
ATOM 6139 N N . THR C 3 79 ? 47.028 17.868 40.733 1.00 17.66 74 THR C N 1
ATOM 6140 C CA . THR C 3 79 ? 47.214 16.556 41.371 1.00 17.76 74 THR C CA 1
ATOM 6141 C C . THR C 3 79 ? 46.425 15.442 40.687 1.00 18.15 74 THR C C 1
ATOM 6142 O O . THR C 3 79 ? 46.732 14.260 40.889 1.00 18.36 74 THR C O 1
ATOM 6146 N N . TRP C 3 80 ? 45.399 15.800 39.913 1.00 18.43 75 TRP C N 1
ATOM 6147 C CA . TRP C 3 80 ? 44.747 14.834 39.018 1.00 19.36 75 TRP C CA 1
ATOM 6148 C C . TRP C 3 80 ? 45.698 14.454 37.882 1.00 19.63 75 TRP C C 1
ATOM 6149 O O . TRP C 3 80 ? 45.902 13.253 37.595 1.00 19.90 75 TRP C O 1
ATOM 6160 N N . ALA C 3 81 ? 46.299 15.455 37.242 1.00 20.56 76 ALA C N 1
ATOM 6161 C CA . ALA C 3 81 ? 47.247 15.179 36.148 1.00 21.63 76 ALA C CA 1
ATOM 6162 C C . ALA C 3 81 ? 48.462 14.414 36.657 1.00 22.22 76 ALA C C 1
ATOM 6163 O O . ALA C 3 81 ? 49.047 13.634 35.899 1.00 23.16 76 ALA C O 1
ATOM 6165 N N . GLN C 3 82 ? 48.852 14.629 37.918 1.00 22.23 77 GLN C N 1
ATOM 6166 C CA . GLN C 3 82 ? 49.940 13.836 38.516 1.00 22.65 77 GLN C CA 1
ATOM 6167 C C . GLN C 3 82 ? 49.536 12.377 38.652 1.00 23.22 77 GLN C C 1
ATOM 6168 O O . GLN C 3 82 ? 50.201 11.496 38.119 1.00 23.14 77 GLN C O 1
ATOM 6174 N N . ALA C 3 83 ? 48.431 12.144 39.354 1.00 23.06 78 ALA C N 1
ATOM 6175 C CA . ALA C 3 83 ? 47.895 10.797 39.558 1.00 23.65 78 ALA C CA 1
ATOM 6176 C C . ALA C 3 83 ? 47.681 10.030 38.239 1.00 24.06 78 ALA C C 1
ATOM 6177 O O . ALA C 3 83 ? 47.702 8.808 38.246 1.00 24.49 78 ALA C O 1
ATOM 6179 N N . ASN C 3 84 ? 47.472 10.755 37.131 1.00 24.52 79 ASN C N 1
ATOM 6180 C CA . ASN C 3 84 ? 47.344 10.151 35.803 1.00 24.95 79 ASN C CA 1
ATOM 6181 C C . ASN C 3 84 ? 48.675 10.056 35.040 1.00 25.52 79 ASN C C 1
ATOM 6182 O O . ASN C 3 84 ? 48.675 9.789 33.845 1.00 25.22 79 ASN C O 1
ATOM 6187 N N . GLY C 3 85 ? 49.802 10.244 35.738 1.00 26.50 80 GLY C N 1
ATOM 6188 C CA . GLY C 3 85 ? 51.127 10.107 35.137 1.00 27.47 80 GLY C CA 1
ATOM 6189 C C . GLY C 3 85 ? 51.544 11.168 34.129 1.00 29.22 80 GLY C C 1
ATOM 6190 O O . GLY C 3 85 ? 52.497 10.945 33.385 1.00 28.38 80 GLY C O 1
ATOM 6191 N N . ARG C 3 86 ? 50.861 12.317 34.120 1.00 31.73 81 ARG C N 1
ATOM 6192 C CA . ARG C 3 86 ? 51.151 13.422 33.185 1.00 35.06 81 ARG C CA 1
ATOM 6193 C C . ARG C 3 86 ? 52.021 14.543 33.786 1.00 36.40 81 ARG C C 1
ATOM 6194 O O . ARG C 3 86 ? 52.502 15.398 33.048 1.00 35.71 81 ARG C O 1
ATOM 6202 N N . LEU C 3 87 ? 52.213 14.552 35.110 1.00 38.98 82 LEU C N 1
ATOM 6203 C CA . LEU C 3 87 ? 52.868 15.678 35.793 1.00 41.11 82 LEU C CA 1
ATOM 6204 C C . LEU C 3 87 ? 53.398 15.287 37.178 1.00 41.20 82 LEU C C 1
ATOM 6205 O O . LEU C 3 87 ? 52.643 15.256 38.131 1.00 41.17 82 LEU C O 1
ATOM 6210 N N . SER C 3 88 ? 54.694 15.014 37.306 1.00 41.59 83 SER C N 1
ATOM 6211 C CA . SER C 3 88 ? 55.300 14.875 38.639 1.00 42.15 83 SER C CA 1
ATOM 6212 C C . SER C 3 88 ? 55.581 16.270 39.218 1.00 41.67 83 SER C C 1
ATOM 6213 O O . SER C 3 88 ? 56.314 17.061 38.616 1.00 43.19 83 SER C O 1
ATOM 6216 N N . LEU C 3 89 ? 55.009 16.554 40.388 1.00 39.84 84 LEU C N 1
ATOM 6217 C CA . LEU C 3 89 ? 55.162 17.860 41.048 1.00 39.86 84 LEU C CA 1
ATOM 6218 C C . LEU C 3 89 ? 56.580 18.122 41.563 1.00 39.14 84 LEU C C 1
ATOM 6219 O O . LEU C 3 89 ? 56.967 19.272 41.762 1.00 38.61 84 LEU C O 1
ATOM 6224 N N . THR C 3 90 ? 57.344 17.051 41.772 1.00 39.32 85 THR C N 1
ATOM 6225 C CA . THR C 3 90 ? 58.745 17.150 42.185 1.00 39.23 85 THR C CA 1
ATOM 6226 C C . THR C 3 90 ? 59.725 17.552 41.070 1.00 38.93 85 THR C C 1
ATOM 6227 O O . THR C 3 90 ? 60.856 17.905 41.365 1.00 38.58 85 THR C O 1
ATOM 6231 N N . GLN C 3 91 ? 59.303 17.480 39.808 1.00 40.00 86 GLN C N 1
ATOM 6232 C CA . GLN C 3 91 ? 60.164 17.845 38.679 1.00 41.03 86 GLN C CA 1
ATOM 6233 C C . GLN C 3 91 ? 60.202 19.355 38.529 1.00 40.45 86 GLN C C 1
ATOM 6234 O O . GLN C 3 91 ? 59.274 20.052 38.938 1.00 39.14 86 GLN C O 1
ATOM 6240 N N . SER C 3 92 ? 61.275 19.853 37.921 1.00 39.86 87 SER C N 1
ATOM 6241 C CA . SER C 3 92 ? 61.422 21.286 37.662 1.00 39.92 87 SER C CA 1
ATOM 6242 C C . SER C 3 92 ? 60.364 21.796 36.664 1.00 38.78 87 SER C C 1
ATOM 6243 O O . SER C 3 92 ? 59.846 21.033 35.850 1.00 38.44 87 SER C O 1
ATOM 6246 N N . ILE C 3 93 ? 60.041 23.083 36.760 1.00 38.28 88 ILE C N 1
ATOM 6247 C CA . ILE C 3 93 ? 58.999 23.716 35.932 1.00 39.11 88 ILE C CA 1
ATOM 6248 C C . ILE C 3 93 ? 59.306 23.652 34.423 1.00 39.91 88 ILE C C 1
ATOM 6249 O O . ILE C 3 93 ? 58.389 23.526 33.613 1.00 40.23 88 ILE C O 1
ATOM 6254 N N . ASP C 3 94 ? 60.582 23.723 34.047 1.00 42.47 89 ASP C N 1
ATOM 6255 C CA . ASP C 3 94 ? 60.969 23.612 32.630 1.00 43.48 89 ASP C CA 1
ATOM 6256 C C . ASP C 3 94 ? 60.587 22.263 31.988 1.00 44.69 89 ASP C C 1
ATOM 6257 O O . ASP C 3 94 ? 60.345 22.209 30.778 1.00 46.67 89 ASP C O 1
ATOM 6262 N N . THR C 3 95 ? 60.517 21.199 32.800 1.00 44.01 90 THR C N 1
ATOM 6263 C CA . THR C 3 95 ? 60.063 19.869 32.356 1.00 44.23 90 THR C CA 1
ATOM 6264 C C . THR C 3 95 ? 58.700 19.883 31.664 1.00 45.61 90 THR C C 1
ATOM 6265 O O . THR C 3 95 ? 58.485 19.130 30.720 1.00 44.91 90 THR C O 1
ATOM 6269 N N . TYR C 3 96 ? 57.792 20.729 32.147 1.00 47.72 91 TYR C N 1
ATOM 6270 C CA . TYR C 3 96 ? 56.423 20.812 31.626 1.00 49.14 91 TYR C CA 1
ATOM 6271 C C . TYR C 3 96 ? 56.069 22.122 30.923 1.00 51.17 91 TYR C C 1
ATOM 6272 O O . TYR C 3 96 ? 54.957 22.248 30.417 1.00 51.52 91 TYR C O 1
ATOM 6289 N N . PRO C 3 98 ? 57.963 24.192 28.070 1.00 57.30 93 PRO C N 1
ATOM 6290 C CA . PRO C 3 98 ? 58.984 24.553 27.085 1.00 57.37 93 PRO C CA 1
ATOM 6291 C C . PRO C 3 98 ? 59.311 26.048 26.951 1.00 56.47 93 PRO C C 1
ATOM 6292 O O . PRO C 3 98 ? 60.478 26.374 26.726 1.00 58.83 93 PRO C O 1
ATOM 6296 N N . PRO C 3 99 ? 58.314 26.952 27.090 1.00 54.70 94 PRO C N 1
ATOM 6297 C CA . PRO C 3 99 ? 58.689 28.375 27.145 1.00 53.73 94 PRO C CA 1
ATOM 6298 C C . PRO C 3 99 ? 59.668 28.755 28.275 1.00 52.23 94 PRO C C 1
ATOM 6299 O O . PRO C 3 99 ? 60.450 29.693 28.110 1.00 51.83 94 PRO C O 1
ATOM 6303 N N . LEU C 3 100 ? 59.632 28.025 29.394 1.00 50.67 95 LEU C N 1
ATOM 6304 C CA . LEU C 3 100 ? 60.525 28.273 30.534 1.00 49.43 95 LEU C CA 1
ATOM 6305 C C . LEU C 3 100 ? 61.789 27.393 30.573 1.00 48.94 95 LEU C C 1
ATOM 6306 O O . LEU C 3 100 ? 62.365 27.181 31.643 1.00 48.03 95 LEU C O 1
ATOM 6311 N N . ARG C 3 101 ? 62.228 26.895 29.418 1.00 48.42 96 ARG C N 1
ATOM 6312 C CA . ARG C 3 101 ? 63.556 26.283 29.314 1.00 48.66 96 ARG C CA 1
ATOM 6313 C C . ARG C 3 101 ? 64.609 27.375 29.449 1.00 47.52 96 ARG C C 1
ATOM 6314 O O . ARG C 3 101 ? 64.417 28.478 28.931 1.00 48.50 96 ARG C O 1
ATOM 6322 N N . ASP C 3 102 ? 65.691 27.072 30.174 1.00 46.64 97 ASP C N 1
ATOM 6323 C CA . ASP C 3 102 ? 66.808 28.011 30.412 1.00 45.94 97 ASP C CA 1
ATOM 6324 C C . ASP C 3 102 ? 66.417 29.287 31.184 1.00 44.02 97 ASP C C 1
ATOM 6325 O O . ASP C 3 102 ? 66.953 30.368 30.910 1.00 44.13 97 ASP C O 1
ATOM 6330 N N . THR C 3 103 ? 65.500 29.157 32.151 1.00 41.31 98 THR C N 1
ATOM 6331 C CA . THR C 3 103 ? 65.077 30.283 32.999 1.00 38.37 98 THR C CA 1
ATOM 6332 C C . THR C 3 103 ? 65.248 29.960 34.484 1.00 36.17 98 THR C C 1
ATOM 6333 O O . THR C 3 103 ? 65.301 28.791 34.880 1.00 35.93 98 THR C O 1
ATOM 6337 N N . ARG C 3 104 ? 65.294 31.016 35.290 1.00 33.18 99 ARG C N 1
ATOM 6338 C CA . ARG C 3 104 ? 65.461 30.916 36.741 1.00 32.74 99 ARG C CA 1
ATOM 6339 C C . ARG C 3 104 ? 64.254 30.194 37.356 1.00 31.06 99 ARG C C 1
ATOM 6340 O O . ARG C 3 104 ? 64.411 29.297 38.193 1.00 28.80 99 ARG C O 1
ATOM 6348 N N . LEU C 3 105 ? 63.057 30.590 36.920 1.00 29.59 100 LEU C N 1
ATOM 6349 C CA . LEU C 3 105 ? 61.805 29.945 37.379 1.00 29.41 100 LEU C CA 1
ATOM 6350 C C . LEU C 3 105 ? 61.696 28.492 36.907 1.00 28.62 100 LEU C C 1
ATOM 6351 O O . LEU C 3 105 ? 61.152 27.641 37.617 1.00 27.64 100 LEU C O 1
ATOM 6356 N N . GLY C 3 106 ? 62.232 28.222 35.714 1.00 27.57 101 GLY C N 1
ATOM 6357 C CA . GLY C 3 106 ? 62.242 26.891 35.129 1.00 27.65 101 GLY C CA 1
ATOM 6358 C C . GLY C 3 106 ? 62.962 25.832 35.937 1.00 27.18 101 GLY C C 1
ATOM 6359 O O . GLY C 3 106 ? 62.589 24.659 35.859 1.00 27.20 101 GLY C O 1
ATOM 6360 N N . LYS C 3 107 ? 63.979 26.237 36.707 1.00 26.64 102 LYS C N 1
ATOM 6361 C CA . LYS C 3 107 ? 64.748 25.307 37.543 1.00 27.51 102 LYS C CA 1
ATOM 6362 C C . LYS C 3 107 ? 63.976 24.839 38.802 1.00 26.97 102 LYS C C 1
ATOM 6363 O O . LYS C 3 107 ? 64.366 23.859 39.436 1.00 27.29 102 LYS C O 1
ATOM 6369 N N . ILE C 3 108 ? 62.886 25.518 39.154 1.00 26.04 103 ILE C N 1
ATOM 6370 C CA . ILE C 3 108 ? 62.264 25.335 40.473 1.00 26.04 103 ILE C CA 1
ATOM 6371 C C . ILE C 3 108 ? 61.237 24.210 40.372 1.00 25.28 103 ILE C C 1
ATOM 6372 O O . ILE C 3 108 ? 60.566 24.119 39.345 1.00 25.78 103 ILE C O 1
ATOM 6377 N N . PRO C 3 109 ? 61.140 23.330 41.408 1.00 25.15 104 PRO C N 1
ATOM 6378 C CA . PRO C 3 109 ? 60.120 22.255 41.365 1.00 24.70 104 PRO C CA 1
ATOM 6379 C C . PRO C 3 109 ? 58.681 22.781 41.320 1.00 23.96 104 PRO C C 1
ATOM 6380 O O . PRO C 3 109 ? 58.373 23.770 41.991 1.00 23.11 104 PRO C O 1
ATOM 6384 N N . VAL C 3 110 ? 57.824 22.102 40.549 1.00 22.81 105 VAL C N 1
ATOM 6385 C CA . VAL C 3 110 ? 56.436 22.559 40.266 1.00 23.19 105 VAL C CA 1
ATOM 6386 C C . VAL C 3 110 ? 55.592 22.778 41.544 1.00 22.47 105 VAL C C 1
ATOM 6387 O O . VAL C 3 110 ? 54.747 23.683 41.560 1.00 22.98 105 VAL C O 1
ATOM 6391 N N . PHE C 3 111 ? 55.833 21.997 42.605 1.00 22.05 106 PHE C N 1
ATOM 6392 C CA . PHE C 3 111 ? 54.959 22.007 43.807 1.00 22.24 106 PHE C CA 1
ATOM 6393 C C . PHE C 3 111 ? 55.026 23.322 44.569 1.00 21.73 106 PHE C C 1
ATOM 6394 O O . PHE C 3 111 ? 54.092 23.698 45.288 1.00 22.17 106 PHE C O 1
ATOM 6402 N N . HIS C 3 112 ? 56.146 24.013 44.426 1.00 20.78 107 HIS C N 1
ATOM 6403 C CA . HIS C 3 112 ? 56.287 25.361 44.956 1.00 20.33 107 HIS C CA 1
ATOM 6404 C C . HIS C 3 112 ? 55.280 26.376 44.405 1.00 19.60 107 HIS C C 1
ATOM 6405 O O . HIS C 3 112 ? 55.067 27.403 45.039 1.00 18.34 107 HIS C O 1
ATOM 6412 N N . LEU C 3 113 ? 54.727 26.145 43.218 1.00 18.79 108 LEU C N 1
ATOM 6413 C CA . LEU C 3 113 ? 53.673 27.048 42.698 1.00 19.25 108 LEU C CA 1
ATOM 6414 C C . LEU C 3 113 ? 52.388 26.903 43.484 1.00 19.39 108 LEU C C 1
ATOM 6415 O O . LEU C 3 113 ? 51.620 27.859 43.593 1.00 21.24 108 LEU C O 1
ATOM 6420 N N . GLY C 3 114 ? 52.148 25.697 43.995 1.00 18.94 109 GLY C N 1
ATOM 6421 C CA . GLY C 3 114 ? 50.967 25.391 44.786 1.00 18.75 109 GLY C CA 1
ATOM 6422 C C . GLY C 3 114 ? 51.021 25.723 46.259 1.00 18.55 109 GLY C C 1
ATOM 6423 O O . GLY C 3 114 ? 49.970 25.712 46.911 1.00 19.20 109 GLY C O 1
ATOM 6424 N N . THR C 3 115 ? 52.224 25.995 46.782 1.00 17.87 110 THR C N 1
ATOM 6425 C CA . THR C 3 115 ? 52.484 26.279 48.200 1.00 17.30 110 THR C CA 1
ATOM 6426 C C . THR C 3 115 ? 53.002 27.736 48.441 1.00 17.03 110 THR C C 1
ATOM 6427 O O . THR C 3 115 ? 53.254 28.130 49.581 1.00 17.05 110 THR C O 1
ATOM 6431 N N . HIS C 3 116 ? 53.186 28.519 47.365 1.00 17.48 111 HIS C N 1
ATOM 6432 C CA . HIS C 3 116 ? 53.571 29.942 47.404 1.00 17.39 111 HIS C CA 1
ATOM 6433 C C . HIS C 3 116 ? 55.038 30.176 47.865 1.00 18.01 111 HIS C C 1
ATOM 6434 O O . HIS C 3 116 ? 55.378 31.221 48.414 1.00 17.78 111 HIS C O 1
ATOM 6441 N N . THR C 3 117 ? 55.900 29.207 47.571 1.00 18.00 112 THR C N 1
ATOM 6442 C CA . THR C 3 117 ? 57.250 29.154 48.084 1.00 18.33 112 THR C CA 1
ATOM 6443 C C . THR C 3 117 ? 58.347 29.207 47.002 1.00 18.58 112 THR C C 1
ATOM 6444 O O . THR C 3 117 ? 59.517 29.067 47.335 1.00 18.72 112 THR C O 1
ATOM 6448 N N . ALA C 3 118 ? 57.988 29.441 45.739 1.00 19.29 113 ALA C N 1
ATOM 6449 C CA . ALA C 3 118 ? 58.966 29.453 44.622 1.00 20.25 113 ALA C CA 1
ATOM 6450 C C . ALA C 3 118 ? 60.099 30.460 44.771 1.00 21.13 113 ALA C C 1
ATOM 6451 O O . ALA C 3 118 ? 61.259 30.153 44.476 1.00 21.49 113 ALA C O 1
ATOM 6453 N N . GLY C 3 119 ? 59.772 31.664 45.212 1.00 21.38 114 GLY C N 1
ATOM 6454 C CA . GLY C 3 119 ? 60.811 32.689 45.416 1.00 21.97 114 GLY C CA 1
ATOM 6455 C C . GLY C 3 119 ? 60.406 34.145 45.536 1.00 21.76 114 GLY C C 1
ATOM 6456 O O . GLY C 3 119 ? 61.291 35.012 45.621 1.00 21.44 114 GLY C O 1
ATOM 6457 N N . GLY C 3 120 ? 59.104 34.443 45.542 1.00 21.89 115 GLY C N 1
ATOM 6458 C CA . GLY C 3 120 ? 58.631 35.832 45.613 1.00 22.15 115 GLY C CA 1
ATOM 6459 C C . GLY C 3 120 ? 57.916 36.278 44.348 1.00 22.59 115 GLY C C 1
ATOM 6460 O O . GLY C 3 120 ? 58.500 36.313 43.258 1.00 22.89 115 GLY C O 1
ATOM 6461 N N . PHE C 3 121 ? 56.628 36.577 44.485 1.00 23.21 116 PHE C N 1
ATOM 6462 C CA . PHE C 3 121 ? 55.844 37.115 43.389 1.00 24.10 116 PHE C CA 1
ATOM 6463 C C . PHE C 3 121 ? 54.986 38.235 43.962 1.00 23.80 116 PHE C C 1
ATOM 6464 O O . PHE C 3 121 ? 54.686 38.224 45.163 1.00 23.89 116 PHE C O 1
ATOM 6472 N N . PRO C 3 122 ? 54.601 39.220 43.129 1.00 25.16 117 PRO C N 1
ATOM 6473 C CA . PRO C 3 122 ? 53.575 40.162 43.598 1.00 25.40 117 PRO C CA 1
ATOM 6474 C C . PRO C 3 122 ? 52.224 39.452 43.718 1.00 25.62 117 PRO C C 1
ATOM 6475 O O . PRO C 3 122 ? 52.023 38.464 43.035 1.00 25.59 117 PRO C O 1
ATOM 6479 N N . ILE C 3 123 ? 51.304 39.946 44.552 1.00 27.26 118 ILE C N 1
ATOM 6480 C CA . ILE C 3 123 ? 50.008 39.257 44.742 1.00 28.25 118 ILE C CA 1
ATOM 6481 C C . ILE C 3 123 ? 49.205 39.158 43.435 1.00 29.62 118 ILE C C 1
ATOM 6482 O O . ILE C 3 123 ? 48.700 38.087 43.120 1.00 27.49 118 ILE C O 1
ATOM 6487 N N . GLN C 3 124 ? 49.124 40.247 42.669 1.00 32.10 119 GLN C N 1
ATOM 6488 C CA . GLN C 3 124 ? 48.452 40.218 41.357 1.00 35.31 119 GLN C CA 1
ATOM 6489 C C . GLN C 3 124 ? 49.450 40.110 40.205 1.00 37.40 119 GLN C C 1
ATOM 6490 O O . GLN C 3 124 ? 50.645 40.393 40.361 1.00 37.38 119 GLN C O 1
ATOM 6496 N N . VAL C 3 125 ? 48.932 39.723 39.042 1.00 39.94 120 VAL C N 1
ATOM 6497 C CA . VAL C 3 125 ? 49.687 39.765 37.796 1.00 43.07 120 VAL C CA 1
ATOM 6498 C C . VAL C 3 125 ? 49.889 41.249 37.441 1.00 46.40 120 VAL C C 1
ATOM 6499 O O . VAL C 3 125 ? 48.935 42.022 37.518 1.00 47.24 120 VAL C O 1
ATOM 6503 N N . PRO C 3 126 ? 51.120 41.658 37.066 1.00 50.69 121 PRO C N 1
ATOM 6504 C CA . PRO C 3 126 ? 51.343 43.074 36.740 1.00 53.83 121 PRO C CA 1
ATOM 6505 C C . PRO C 3 126 ? 50.470 43.582 35.596 1.00 57.33 121 PRO C C 1
ATOM 6506 O O . PRO C 3 126 ? 50.212 42.840 34.651 1.00 56.80 121 PRO C O 1
ATOM 6510 N N . GLU C 3 127 ? 50.042 44.841 35.684 1.00 63.15 122 GLU C N 1
ATOM 6511 C CA . GLU C 3 127 ? 49.138 45.442 34.696 1.00 64.87 122 GLU C CA 1
ATOM 6512 C C . GLU C 3 127 ? 49.801 45.635 33.322 1.00 65.51 122 GLU C C 1
ATOM 6513 O O . GLU C 3 127 ? 49.102 45.758 32.319 1.00 64.47 122 GLU C O 1
ATOM 6519 N N . LYS C 3 128 ? 51.136 45.663 33.279 1.00 67.06 123 LYS C N 1
ATOM 6520 C CA . LYS C 3 128 ? 51.877 45.629 32.006 1.00 68.38 123 LYS C CA 1
ATOM 6521 C C . LYS C 3 128 ? 51.710 44.321 31.211 1.00 66.62 123 LYS C C 1
ATOM 6522 O O . LYS C 3 128 ? 51.904 44.319 29.995 1.00 66.07 123 LYS C O 1
ATOM 6528 N N . VAL C 3 129 ? 51.357 43.227 31.890 1.00 64.24 124 VAL C N 1
ATOM 6529 C CA . VAL C 3 129 ? 51.074 41.942 31.236 1.00 62.71 124 VAL C CA 1
ATOM 6530 C C . VAL C 3 129 ? 49.637 41.932 30.692 1.00 61.85 124 VAL C C 1
ATOM 6531 O O . VAL C 3 129 ? 48.682 41.902 31.472 1.00 60.55 124 VAL C O 1
ATOM 6535 N N . GLN C 3 130 ? 49.501 41.951 29.361 1.00 61.03 125 GLN C N 1
ATOM 6536 C CA . GLN C 3 130 ? 48.195 41.969 28.671 1.00 60.25 125 GLN C CA 1
ATOM 6537 C C . GLN C 3 130 ? 47.892 40.753 27.765 1.00 58.35 125 GLN C C 1
ATOM 6538 O O . GLN C 3 130 ? 46.808 40.685 27.191 1.00 57.48 125 GLN C O 1
ATOM 6544 N N . ASN C 3 131 ? 48.827 39.807 27.641 1.00 58.13 126 ASN C N 1
ATOM 6545 C CA . ASN C 3 131 ? 48.611 38.565 26.872 1.00 57.85 126 ASN C CA 1
ATOM 6546 C C . ASN C 3 131 ? 49.522 37.420 27.346 1.00 57.82 126 ASN C C 1
ATOM 6547 O O . ASN C 3 131 ? 50.377 37.629 28.211 1.00 57.55 126 ASN C O 1
ATOM 6552 N N . THR C 3 132 ? 49.333 36.221 26.788 1.00 57.74 127 THR C N 1
ATOM 6553 C CA . THR C 3 132 ? 50.176 35.058 27.114 1.00 58.96 127 THR C CA 1
ATOM 6554 C C . THR C 3 132 ? 51.660 35.310 26.799 1.00 59.85 127 THR C C 1
ATOM 6555 O O . THR C 3 132 ? 52.528 34.904 27.576 1.00 58.32 127 THR C O 1
ATOM 6559 N N . ARG C 3 133 ? 51.934 35.979 25.676 1.00 61.61 128 ARG C N 1
ATOM 6560 C CA . ARG C 3 133 ? 53.303 36.341 25.272 1.00 63.80 128 ARG C CA 1
ATOM 6561 C C . ARG C 3 133 ? 54.010 37.144 26.361 1.00 63.65 128 ARG C C 1
ATOM 6562 O O . ARG C 3 133 ? 55.101 36.779 26.802 1.00 62.49 128 ARG C O 1
ATOM 6570 N N . GLN C 3 134 ? 53.371 38.234 26.782 1.00 64.64 129 GLN C N 1
ATOM 6571 C CA . GLN C 3 134 ? 53.901 39.103 27.839 1.00 64.92 129 GLN C CA 1
ATOM 6572 C C . GLN C 3 134 ? 53.932 38.414 29.209 1.00 64.44 129 GLN C C 1
ATOM 6573 O O . GLN C 3 134 ? 54.801 38.709 30.025 1.00 61.16 129 GLN C O 1
ATOM 6579 N N . LEU C 3 135 ? 52.992 37.498 29.449 1.00 66.29 130 LEU C N 1
ATOM 6580 C CA . LEU C 3 135 ? 53.016 36.651 30.648 1.00 68.96 130 LEU C CA 1
ATOM 6581 C C . LEU C 3 135 ? 54.236 35.727 30.663 1.00 70.00 130 LEU C C 1
ATOM 6582 O O . LEU C 3 135 ? 54.880 35.573 31.699 1.00 69.71 130 LEU C O 1
ATOM 6595 N N . ASP C 3 137 ? 57.043 36.227 28.871 1.00 81.53 132 ASP C N 1
ATOM 6596 C CA . ASP C 3 137 ? 58.194 37.140 28.987 1.00 67.70 132 ASP C CA 1
ATOM 6597 C C . ASP C 3 137 ? 58.437 37.583 30.431 1.00 63.88 132 ASP C C 1
ATOM 6598 O O . ASP C 3 137 ? 59.591 37.695 30.858 1.00 63.12 132 ASP C O 1
ATOM 6603 N N . TYR C 3 138 ? 57.350 37.839 31.168 1.00 59.48 133 TYR C N 1
ATOM 6604 C CA . TYR C 3 138 ? 57.427 38.183 32.597 1.00 55.16 133 TYR C CA 1
ATOM 6605 C C . TYR C 3 138 ? 58.027 37.040 33.432 1.00 51.63 133 TYR C C 1
ATOM 6606 O O . TYR C 3 138 ? 58.905 37.277 34.265 1.00 49.79 133 TYR C O 1
ATOM 6615 N N . PHE C 3 139 ? 57.535 35.819 33.217 1.00 48.82 134 PHE C N 1
ATOM 6616 C CA . PHE C 3 139 ? 58.068 34.638 33.901 1.00 47.57 134 PHE C CA 1
ATOM 6617 C C . PHE C 3 139 ? 59.503 34.338 33.470 1.00 46.91 134 PHE C C 1
ATOM 6618 O O . PHE C 3 139 ? 60.320 33.993 34.310 1.00 46.47 134 PHE C O 1
ATOM 6626 N N . LYS C 3 140 ? 59.789 34.465 32.172 1.00 45.85 135 LYS C N 1
ATOM 6627 C CA . LYS C 3 140 ? 61.155 34.302 31.627 1.00 45.50 135 LYS C CA 1
ATOM 6628 C C . LYS C 3 140 ? 62.218 35.141 32.348 1.00 43.35 135 LYS C C 1
ATOM 6629 O O . LYS C 3 140 ? 63.302 34.637 32.661 1.00 43.44 135 LYS C O 1
ATOM 6635 N N . ALA C 3 141 ? 61.894 36.409 32.603 1.00 40.40 136 ALA C N 1
ATOM 6636 C CA . ALA C 3 141 ? 62.813 37.351 33.250 1.00 37.92 136 ALA C CA 1
ATOM 6637 C C . ALA C 3 141 ? 62.767 37.351 34.785 1.00 36.08 136 ALA C C 1
ATOM 6638 O O . ALA C 3 141 ? 63.649 37.925 35.425 1.00 34.29 136 ALA C O 1
ATOM 6640 N N . TRP C 3 142 ? 61.741 36.729 35.369 1.00 33.72 137 TRP C N 1
ATOM 6641 C CA . TRP C 3 142 ? 61.547 36.724 36.827 1.00 32.31 137 TRP C CA 1
ATOM 6642 C C . TRP C 3 142 ? 62.810 36.347 37.603 1.00 31.17 137 TRP C C 1
ATOM 6643 O O . TRP C 3 142 ? 63.398 35.308 37.344 1.00 30.53 137 TRP C O 1
ATOM 6654 N N . GLN C 3 143 ? 63.194 37.200 38.552 1.00 30.56 138 GLN C N 1
ATOM 6655 C CA . GLN C 3 143 ? 64.291 36.945 39.489 1.00 30.72 138 GLN C CA 1
ATOM 6656 C C . GLN C 3 143 ? 63.712 36.600 40.861 1.00 29.61 138 GLN C C 1
ATOM 6657 O O . GLN C 3 143 ? 62.826 37.318 41.322 1.00 28.65 138 GLN C O 1
ATOM 6663 N N . PRO C 3 144 ? 64.236 35.556 41.542 1.00 28.17 139 PRO C N 1
ATOM 6664 C CA . PRO C 3 144 ? 63.771 35.300 42.913 1.00 27.67 139 PRO C CA 1
ATOM 6665 C C . PRO C 3 144 ? 64.388 36.260 43.929 1.00 27.55 139 PRO C C 1
ATOM 6666 O O . PRO C 3 144 ? 65.532 36.700 43.751 1.00 26.67 139 PRO C O 1
ATOM 6670 N N . GLU C 3 145 ? 63.633 36.549 44.985 1.00 26.11 140 GLU C N 1
ATOM 6671 C CA . GLU C 3 145 ? 64.132 37.256 46.166 1.00 26.23 140 GLU C CA 1
ATOM 6672 C C . GLU C 3 145 ? 64.650 36.310 47.260 1.00 25.70 140 GLU C C 1
ATOM 6673 O O . GLU C 3 145 ? 65.523 36.701 48.055 1.00 23.90 140 GLU C O 1
ATOM 6679 N N . TYR C 3 146 ? 64.087 35.103 47.324 1.00 24.47 141 TYR C N 1
ATOM 6680 C CA . TYR C 3 146 ? 64.557 34.056 48.252 1.00 24.28 141 TYR C CA 1
ATOM 6681 C C . TYR C 3 146 ? 64.611 32.660 47.620 1.00 24.38 141 TYR C C 1
ATOM 6682 O O . TYR C 3 146 ? 64.052 32.422 46.549 1.00 23.86 141 TYR C O 1
ATOM 6691 N N . LEU C 3 147 ? 65.315 31.747 48.289 1.00 24.88 142 LEU C N 1
ATOM 6692 C CA . LEU C 3 147 ? 65.493 30.389 47.783 1.00 25.55 142 LEU C CA 1
ATOM 6693 C C . LEU C 3 147 ? 64.224 29.569 48.029 1.00 25.82 142 LEU C C 1
ATOM 6694 O O . LEU C 3 147 ? 63.565 29.762 49.063 1.00 25.02 142 LEU C O 1
ATOM 6699 N N . PRO C 3 148 ? 63.869 28.672 47.079 1.00 27.01 143 PRO C N 1
ATOM 6700 C CA . PRO C 3 148 ? 62.602 27.933 47.166 1.00 27.22 143 PRO C CA 1
ATOM 6701 C C . PRO C 3 148 ? 62.385 27.291 48.528 1.00 27.28 143 PRO C C 1
ATOM 6702 O O . PRO C 3 148 ? 63.311 26.693 49.072 1.00 26.97 143 PRO C O 1
ATOM 6706 N N . GLY C 3 149 ? 61.196 27.493 49.104 1.00 26.40 144 GLY C N 1
ATOM 6707 C CA . GLY C 3 149 ? 60.826 26.848 50.359 1.00 26.38 144 GLY C CA 1
ATOM 6708 C C . GLY C 3 149 ? 61.224 27.569 51.634 1.00 26.42 144 GLY C C 1
ATOM 6709 O O . GLY C 3 149 ? 60.825 27.147 52.707 1.00 27.68 144 GLY C O 1
ATOM 6710 N N . THR C 3 150 ? 62.011 28.645 51.530 1.00 26.17 145 THR C N 1
ATOM 6711 C CA . THR C 3 150 ? 62.488 29.374 52.710 1.00 26.41 145 THR C CA 1
ATOM 6712 C C . THR C 3 150 ? 61.482 30.402 53.203 1.00 26.05 145 THR C C 1
ATOM 6713 O O . THR C 3 150 ? 61.486 30.746 54.386 1.00 25.19 145 THR C O 1
ATOM 6717 N N . HIS C 3 151 ? 60.675 30.944 52.284 1.00 25.51 146 HIS C N 1
ATOM 6718 C CA . HIS C 3 151 ? 59.616 31.892 52.621 1.00 25.63 146 HIS C CA 1
ATOM 6719 C C . HIS C 3 151 ? 58.380 31.586 51.805 1.00 24.36 146 HIS C C 1
ATOM 6720 O O . HIS C 3 151 ? 58.430 30.843 50.825 1.00 23.98 146 HIS C O 1
ATOM 6727 N N . ARG C 3 152 ? 57.274 32.174 52.224 1.00 22.97 147 ARG C N 1
ATOM 6728 C CA . ARG C 3 152 ? 55.965 31.893 51.648 1.00 21.46 147 ARG C CA 1
ATOM 6729 C C . ARG C 3 152 ? 55.279 33.208 51.281 1.00 20.72 147 ARG C C 1
ATOM 6730 O O . ARG C 3 152 ? 54.988 34.014 52.152 1.00 20.48 147 ARG C O 1
ATOM 6738 N N . THR C 3 153 ? 54.996 33.397 49.999 1.00 19.67 148 THR C N 1
ATOM 6739 C CA . THR C 3 153 ? 54.451 34.663 49.517 1.00 19.13 148 THR C CA 1
ATOM 6740 C C . THR C 3 153 ? 53.178 34.342 48.755 1.00 18.17 148 THR C C 1
ATOM 6741 O O . THR C 3 153 ? 53.237 33.957 47.607 1.00 16.92 148 THR C O 1
ATOM 6745 N N . TYR C 3 154 ? 52.024 34.520 49.389 1.00 18.39 149 TYR C N 1
ATOM 6746 C CA . TYR C 3 154 ? 50.737 34.299 48.689 1.00 18.74 149 TYR C CA 1
ATOM 6747 C C . TYR C 3 154 ? 50.701 35.119 47.394 1.00 18.80 149 TYR C C 1
ATOM 6748 O O . TYR C 3 154 ? 50.874 36.329 47.457 1.00 18.56 149 TYR C O 1
ATOM 6757 N N . ALA C 3 155 ? 50.490 34.478 46.238 1.00 19.23 150 ALA C N 1
ATOM 6758 C CA . ALA C 3 155 ? 50.426 35.210 44.956 1.00 20.05 150 ALA C CA 1
ATOM 6759 C C . ALA C 3 155 ? 49.546 34.544 43.890 1.00 20.77 150 ALA C C 1
ATOM 6760 O O . ALA C 3 155 ? 49.365 33.338 43.906 1.00 21.65 150 ALA C O 1
ATOM 6762 N N . ASN C 3 156 ? 49.008 35.344 42.967 1.00 21.03 151 ASN C N 1
ATOM 6763 C CA . ASN C 3 156 ? 48.208 34.812 41.842 1.00 21.20 151 ASN C CA 1
ATOM 6764 C C . ASN C 3 156 ? 49.012 34.317 40.620 1.00 21.47 151 ASN C C 1
ATOM 6765 O O . ASN C 3 156 ? 48.631 33.303 40.013 1.00 21.73 151 ASN C O 1
ATOM 6770 N N . PRO C 3 157 ? 50.120 35.007 40.255 1.00 21.99 152 PRO C N 1
ATOM 6771 C CA . PRO C 3 157 ? 50.926 34.544 39.121 1.00 22.30 152 PRO C CA 1
ATOM 6772 C C . PRO C 3 157 ? 51.465 33.114 39.230 1.00 22.83 152 PRO C C 1
ATOM 6773 O O . PRO C 3 157 ? 51.462 32.393 38.237 1.00 23.13 152 PRO C O 1
ATOM 6777 N N . SER C 3 158 ? 51.929 32.725 40.420 1.00 22.89 153 SER C N 1
ATOM 6778 C CA . SER C 3 158 ? 52.479 31.398 40.647 1.00 23.32 153 SER C CA 1
ATOM 6779 C C . SER C 3 158 ? 51.395 30.298 40.580 1.00 23.88 153 SER C C 1
ATOM 6780 O O . SER C 3 158 ? 51.546 29.321 39.851 1.00 24.13 153 SER C O 1
ATOM 6783 N N . ILE C 3 159 ? 50.290 30.472 41.302 1.00 24.71 154 ILE C N 1
ATOM 6784 C CA . ILE C 3 159 ? 49.232 29.462 41.288 1.00 25.03 154 ILE C CA 1
ATOM 6785 C C . ILE C 3 159 ? 48.565 29.400 39.900 1.00 24.07 154 ILE C C 1
ATOM 6786 O O . ILE C 3 159 ? 48.120 28.341 39.461 1.00 23.77 154 ILE C O 1
ATOM 6791 N N . GLY C 3 160 ? 48.485 30.550 39.228 1.00 24.02 155 GLY C N 1
ATOM 6792 C CA . GLY C 3 160 ? 48.029 30.607 37.857 1.00 24.87 155 GLY C CA 1
ATOM 6793 C C . GLY C 3 160 ? 48.854 29.762 36.912 1.00 24.86 155 GLY C C 1
ATOM 6794 O O . GLY C 3 160 ? 48.303 29.036 36.084 1.00 25.74 155 GLY C O 1
ATOM 6795 N N . LEU C 3 161 ? 50.177 29.840 37.058 1.00 25.47 156 LEU C N 1
ATOM 6796 C CA . LEU C 3 161 ? 51.101 29.045 36.251 1.00 25.47 156 LEU C CA 1
ATOM 6797 C C . LEU C 3 161 ? 50.983 27.534 36.523 1.00 25.23 156 LEU C C 1
ATOM 6798 O O . LEU C 3 161 ? 51.179 26.739 35.609 1.00 26.20 156 LEU C O 1
ATOM 6803 N N . LEU C 3 162 ? 50.670 27.138 37.763 1.00 24.99 157 LEU C N 1
ATOM 6804 C CA . LEU C 3 162 ? 50.353 25.729 38.080 1.00 25.06 157 LEU C CA 1
ATOM 6805 C C . LEU C 3 162 ? 49.130 25.265 37.282 1.00 25.04 157 LEU C C 1
ATOM 6806 O O . LEU C 3 162 ? 49.081 24.124 36.831 1.00 26.07 157 LEU C O 1
ATOM 6811 N N . GLY C 3 163 ? 48.145 26.146 37.128 1.00 24.36 158 GLY C N 1
ATOM 6812 C CA . GLY C 3 163 ? 46.983 25.884 36.269 1.00 24.66 158 GLY C CA 1
ATOM 6813 C C . GLY C 3 163 ? 47.346 25.711 34.795 1.00 24.78 158 GLY C C 1
ATOM 6814 O O . GLY C 3 163 ? 46.851 24.791 34.144 1.00 25.78 158 GLY C O 1
ATOM 6815 N N . VAL C 3 164 ? 48.214 26.586 34.279 1.00 23.94 159 VAL C N 1
ATOM 6816 C CA . VAL C 3 164 ? 48.666 26.528 32.876 1.00 23.75 159 VAL C CA 1
ATOM 6817 C C . VAL C 3 164 ? 49.468 25.252 32.599 1.00 23.68 159 VAL C C 1
ATOM 6818 O O . VAL C 3 164 ? 49.261 24.593 31.558 1.00 22.02 159 VAL C O 1
ATOM 6822 N N . ILE C 3 165 ? 50.350 24.900 33.535 1.00 24.04 160 ILE C N 1
ATOM 6823 C CA . ILE C 3 165 ? 51.126 23.661 33.457 1.00 25.21 160 ILE C CA 1
ATOM 6824 C C . ILE C 3 165 ? 50.189 22.430 33.433 1.00 26.24 160 ILE C C 1
ATOM 6825 O O . ILE C 3 165 ? 50.370 21.516 32.603 1.00 27.67 160 ILE C O 1
ATOM 6830 N N . ALA C 3 166 ? 49.185 22.413 34.317 1.00 26.09 161 ALA C N 1
ATOM 6831 C CA . ALA C 3 166 ? 48.299 21.243 34.445 1.00 26.82 161 ALA C CA 1
ATOM 6832 C C . ALA C 3 166 ? 47.441 21.054 33.185 1.00 27.03 161 ALA C C 1
ATOM 6833 O O . ALA C 3 166 ? 47.230 19.927 32.735 1.00 27.32 161 ALA C O 1
ATOM 6835 N N . ALA C 3 167 ? 46.954 22.163 32.632 1.00 27.24 162 ALA C N 1
ATOM 6836 C CA . ALA C 3 167 ? 46.225 22.155 31.350 1.00 28.60 162 ALA C CA 1
ATOM 6837 C C . ALA C 3 167 ? 47.092 21.591 30.220 1.00 29.04 162 ALA C C 1
ATOM 6838 O O . ALA C 3 167 ? 46.669 20.688 29.487 1.00 28.27 162 ALA C O 1
ATOM 6840 N N . ARG C 3 168 ? 48.307 22.124 30.104 1.00 30.49 163 ARG C N 1
ATOM 6841 C CA . ARG C 3 168 ? 49.268 21.692 29.071 1.00 31.02 163 ARG C CA 1
ATOM 6842 C C . ARG C 3 168 ? 49.595 20.191 29.140 1.00 30.54 163 ARG C C 1
ATOM 6843 O O . ARG C 3 168 ? 49.736 19.556 28.093 1.00 28.32 163 ARG C O 1
ATOM 6851 N N . SER C 3 169 ? 49.689 19.632 30.353 1.00 30.59 164 SER C N 1
ATOM 6852 C CA . SER C 3 169 ? 49.966 18.189 30.537 1.00 31.21 164 SER C CA 1
ATOM 6853 C C . SER C 3 169 ? 48.772 17.296 30.138 1.00 32.53 164 SER C C 1
ATOM 6854 O O . SER C 3 169 ? 48.933 16.092 29.933 1.00 31.02 164 SER C O 1
ATOM 6865 N N . ASN C 3 171 ? 46.997 18.443 27.460 1.00 36.97 166 ASN C N 1
ATOM 6866 C CA . ASN C 3 171 ? 46.869 18.987 26.091 1.00 37.92 166 ASN C CA 1
ATOM 6867 C C . ASN C 3 171 ? 45.503 19.568 25.692 1.00 38.91 166 ASN C C 1
ATOM 6868 O O . ASN C 3 171 ? 44.959 19.257 24.629 1.00 39.07 166 ASN C O 1
ATOM 6881 N N . PRO C 3 173 ? 42.906 23.435 26.640 1.00 37.35 168 PRO C N 1
ATOM 6882 C CA . PRO C 3 173 ? 42.857 24.694 27.393 1.00 36.25 168 PRO C CA 1
ATOM 6883 C C . PRO C 3 173 ? 42.390 24.509 28.847 1.00 34.01 168 PRO C C 1
ATOM 6884 O O . PRO C 3 173 ? 41.690 23.538 29.153 1.00 33.97 168 PRO C O 1
ATOM 6888 N N . PHE C 3 174 ? 42.788 25.435 29.723 1.00 32.25 169 PHE C N 1
ATOM 6889 C CA . PHE C 3 174 ? 42.456 25.357 31.150 1.00 30.96 169 PHE C CA 1
ATOM 6890 C C . PHE C 3 174 ? 40.947 25.305 31.389 1.00 30.66 169 PHE C C 1
ATOM 6891 O O . PHE C 3 174 ? 40.471 24.455 32.136 1.00 30.88 169 PHE C O 1
ATOM 6899 N N . GLN C 3 175 ? 40.211 26.213 30.752 1.00 30.71 170 GLN C N 1
ATOM 6900 C CA . GLN C 3 175 ? 38.742 26.257 30.847 1.00 31.41 170 GLN C CA 1
ATOM 6901 C C . GLN C 3 175 ? 38.092 24.937 30.431 1.00 31.41 170 GLN C C 1
ATOM 6902 O O . GLN C 3 175 ? 37.086 24.523 31.017 1.00 32.33 170 GLN C O 1
ATOM 6908 N N . GLU C 3 176 ? 38.654 24.310 29.399 1.00 31.05 171 GLU C N 1
ATOM 6909 C CA . GLU C 3 176 ? 38.203 23.008 28.929 1.00 31.74 171 GLU C CA 1
ATOM 6910 C C . GLU C 3 176 ? 38.516 21.935 29.978 1.00 30.70 171 GLU C C 1
ATOM 6911 O O . GLU C 3 176 ? 37.641 21.141 30.338 1.00 29.71 171 GLU C O 1
ATOM 6917 N N . ALA C 3 177 ? 39.750 21.943 30.486 1.00 29.36 172 ALA C N 1
ATOM 6918 C CA . ALA C 3 177 ? 40.197 20.965 31.495 1.00 30.30 172 ALA C CA 1
ATOM 6919 C C . ALA C 3 177 ? 39.388 21.002 32.797 1.00 30.31 172 ALA C C 1
ATOM 6920 O O . ALA C 3 177 ? 39.283 19.989 33.490 1.00 30.24 172 ALA C O 1
ATOM 6930 N N . GLN C 3 179 ? 36.014 22.638 32.988 1.00 33.49 174 GLN C N 1
ATOM 6931 C CA . GLN C 3 179 ? 34.585 22.517 32.660 1.00 34.42 174 GLN C CA 1
ATOM 6932 C C . GLN C 3 179 ? 34.198 21.150 32.084 1.00 34.27 174 GLN C C 1
ATOM 6933 O O . GLN C 3 179 ? 33.152 20.612 32.429 1.00 33.49 174 GLN C O 1
ATOM 6939 N N . GLN C 3 180 ? 35.034 20.607 31.202 1.00 34.40 175 GLN C N 1
ATOM 6940 C CA . GLN C 3 180 ? 34.720 19.361 30.506 1.00 35.27 175 GLN C CA 1
ATOM 6941 C C . GLN C 3 180 ? 35.406 18.131 31.089 1.00 33.92 175 GLN C C 1
ATOM 6942 O O . GLN C 3 180 ? 35.171 17.033 30.592 1.00 34.61 175 GLN C O 1
ATOM 6948 N N . ARG C 3 181 ? 36.255 18.292 32.114 1.00 32.22 176 ARG C N 1
ATOM 6949 C CA . ARG C 3 181 ? 36.927 17.130 32.741 1.00 31.11 176 ARG C CA 1
ATOM 6950 C C . ARG C 3 181 ? 36.826 17.120 34.270 1.00 29.66 176 ARG C C 1
ATOM 6951 O O . ARG C 3 181 ? 36.167 16.246 34.836 1.00 28.79 176 ARG C O 1
ATOM 6959 N N . LEU C 3 182 ? 37.449 18.086 34.941 1.00 27.68 177 LEU C N 1
ATOM 6960 C CA . LEU C 3 182 ? 37.517 18.043 36.413 1.00 27.14 177 LEU C CA 1
ATOM 6961 C C . LEU C 3 182 ? 36.146 18.178 37.084 1.00 26.49 177 LEU C C 1
ATOM 6962 O O . LEU C 3 182 ? 35.808 17.358 37.940 1.00 26.82 177 LEU C O 1
ATOM 6967 N N . PHE C 3 183 ? 35.382 19.211 36.718 1.00 26.13 178 PHE C N 1
ATOM 6968 C CA . PHE C 3 183 ? 34.067 19.427 37.336 1.00 26.11 178 PHE C CA 1
ATOM 6969 C C . PHE C 3 183 ? 33.125 18.235 37.093 1.00 26.73 178 PHE C C 1
ATOM 6970 O O . PHE C 3 183 ? 32.549 17.720 38.054 1.00 26.90 178 PHE C O 1
ATOM 6978 N N . PRO C 3 184 ? 32.995 17.762 35.829 1.00 27.19 179 PRO C N 1
ATOM 6979 C CA . PRO C 3 184 ? 32.123 16.596 35.615 1.00 27.77 179 PRO C CA 1
ATOM 6980 C C . PRO C 3 184 ? 32.603 15.301 36.277 1.00 28.29 179 PRO C C 1
ATOM 6981 O O . PRO C 3 184 ? 31.765 14.489 36.654 1.00 29.45 179 PRO C O 1
ATOM 6985 N N . ALA C 3 185 ? 33.917 15.115 36.413 1.00 28.45 180 ALA C N 1
ATOM 6986 C CA . ALA C 3 185 ? 34.454 13.943 37.120 1.00 29.13 180 ALA C CA 1
ATOM 6987 C C . ALA C 3 185 ? 34.071 13.939 38.608 1.00 29.53 180 ALA C C 1
ATOM 6988 O O . ALA C 3 185 ? 33.766 12.886 39.172 1.00 29.51 180 ALA C O 1
ATOM 6990 N N . LEU C 3 186 ? 34.087 15.118 39.224 1.00 29.90 181 LEU C N 1
ATOM 6991 C CA . LEU C 3 186 ? 33.671 15.290 40.610 1.00 30.55 181 LEU C CA 1
ATOM 6992 C C . LEU C 3 186 ? 32.149 15.242 40.785 1.00 31.30 181 LEU C C 1
ATOM 6993 O O . LEU C 3 186 ? 31.658 15.056 41.898 1.00 32.53 181 LEU C O 1
ATOM 6998 N N . GLY C 3 187 ? 31.406 15.414 39.697 1.00 32.30 182 GLY C N 1
ATOM 6999 C CA . GLY C 3 187 ? 29.950 15.398 39.733 1.00 33.39 182 GLY C CA 1
ATOM 7000 C C . GLY C 3 187 ? 29.387 16.756 40.110 1.00 34.30 182 GLY C C 1
ATOM 7001 O O . GLY C 3 187 ? 28.360 16.840 40.789 1.00 33.09 182 GLY C O 1
ATOM 7002 N N . LEU C 3 188 ? 30.066 17.816 39.670 1.00 36.57 183 LEU C N 1
ATOM 7003 C CA . LEU C 3 188 ? 29.623 19.182 39.899 1.00 38.21 183 LEU C CA 1
ATOM 7004 C C . LEU C 3 188 ? 28.863 19.646 38.653 1.00 40.27 183 LEU C C 1
ATOM 7005 O O . LEU C 3 188 ? 29.451 19.771 37.571 1.00 41.40 183 LEU C O 1
ATOM 7010 N N . ASN C 3 189 ? 27.557 19.872 38.816 1.00 42.06 184 ASN C N 1
ATOM 7011 C CA . ASN C 3 189 ? 26.659 20.264 37.718 1.00 43.46 184 ASN C CA 1
ATOM 7012 C C . ASN C 3 189 ? 26.272 21.749 37.691 1.00 41.85 184 ASN C C 1
ATOM 7013 O O . ASN C 3 189 ? 25.369 22.134 36.951 1.00 41.77 184 ASN C O 1
ATOM 7018 N N . SER C 3 190 ? 26.951 22.580 38.478 1.00 40.27 185 SER C N 1
ATOM 7019 C CA . SER C 3 190 ? 26.739 24.034 38.437 1.00 40.02 185 SER C CA 1
ATOM 7020 C C . SER C 3 190 ? 27.950 24.799 38.981 1.00 38.84 185 SER C C 1
ATOM 7021 O O . SER C 3 190 ? 27.816 25.716 39.797 1.00 39.75 185 SER C O 1
ATOM 7024 N N . THR C 3 191 ? 29.130 24.382 38.531 1.00 35.97 186 THR C N 1
ATOM 7025 C CA . THR C 3 191 ? 30.387 25.028 38.863 1.00 34.60 186 THR C CA 1
ATOM 7026 C C . THR C 3 191 ? 31.042 25.396 37.531 1.00 33.81 186 THR C C 1
ATOM 7027 O O . THR C 3 191 ? 31.128 24.547 36.636 1.00 33.10 186 THR C O 1
ATOM 7031 N N . TYR C 3 192 ? 31.492 26.646 37.407 1.00 33.23 187 TYR C N 1
ATOM 7032 C CA . TYR C 3 192 ? 31.843 27.243 36.113 1.00 34.27 187 TYR C CA 1
ATOM 7033 C C . TYR C 3 192 ? 33.059 28.169 36.177 1.00 33.70 187 TYR C C 1
ATOM 7034 O O . TYR C 3 192 ? 33.181 28.962 37.098 1.00 33.24 187 TYR C O 1
ATOM 7043 N N . VAL C 3 193 ? 33.933 28.056 35.180 1.00 34.42 188 VAL C N 1
ATOM 7044 C CA . VAL C 3 193 ? 34.966 29.050 34.880 1.00 35.65 188 VAL C CA 1
ATOM 7045 C C . VAL C 3 193 ? 34.343 30.185 34.054 1.00 35.37 188 VAL C C 1
ATOM 7046 O O . VAL C 3 193 ? 34.765 31.334 34.171 1.00 35.94 188 VAL C O 1
ATOM 7050 N N . ASN C 3 194 ? 33.363 29.852 33.212 1.00 34.49 189 ASN C N 1
ATOM 7051 C CA . ASN C 3 194 ? 32.483 30.849 32.592 1.00 34.67 189 ASN C CA 1
ATOM 7052 C C . ASN C 3 194 ? 31.032 30.385 32.643 1.00 33.64 189 ASN C C 1
ATOM 7053 O O . ASN C 3 194 ? 30.719 29.253 32.273 1.00 33.00 189 ASN C O 1
ATOM 7058 N N . VAL C 3 195 ? 30.150 31.265 33.102 1.00 33.82 190 VAL C N 1
ATOM 7059 C CA . VAL C 3 195 ? 28.759 30.887 33.352 1.00 34.25 190 VAL C CA 1
ATOM 7060 C C . VAL C 3 195 ? 27.995 30.845 32.022 1.00 35.26 190 VAL C C 1
ATOM 7061 O O . VAL C 3 195 ? 28.016 31.830 31.289 1.00 35.12 190 VAL C O 1
ATOM 7065 N N . PRO C 3 196 ? 27.332 29.705 31.708 1.00 35.74 191 PRO C N 1
ATOM 7066 C CA . PRO C 3 196 ? 26.432 29.607 30.544 1.00 36.73 191 PRO C CA 1
ATOM 7067 C C . PRO C 3 196 ? 25.276 30.604 30.557 1.00 37.33 191 PRO C C 1
ATOM 7068 O O . PRO C 3 196 ? 24.908 31.127 31.609 1.00 37.16 191 PRO C O 1
ATOM 7072 N N . ASP C 3 197 ? 24.684 30.810 29.386 1.00 39.09 192 ASP C N 1
ATOM 7073 C CA . ASP C 3 197 ? 23.715 31.890 29.174 1.00 39.83 192 ASP C CA 1
ATOM 7074 C C . ASP C 3 197 ? 22.400 31.607 29.910 1.00 40.77 192 ASP C C 1
ATOM 7075 O O . ASP C 3 197 ? 21.804 32.521 30.483 1.00 42.92 192 ASP C O 1
ATOM 7080 N N . ASP C 3 198 ? 21.973 30.345 29.917 1.00 41.63 193 ASP C N 1
ATOM 7081 C CA . ASP C 3 198 ? 20.776 29.923 30.675 1.00 42.36 193 ASP C CA 1
ATOM 7082 C C . ASP C 3 198 ? 20.946 29.950 32.208 1.00 42.17 193 ASP C C 1
ATOM 7083 O O . ASP C 3 198 ? 19.953 30.022 32.934 1.00 43.46 193 ASP C O 1
ATOM 7088 N N . LYS C 3 199 ? 22.193 29.877 32.685 1.00 42.43 194 LYS C N 1
ATOM 7089 C CA . LYS C 3 199 ? 22.501 29.943 34.124 1.00 41.36 194 LYS C CA 1
ATOM 7090 C C . LYS C 3 199 ? 22.630 31.372 34.667 1.00 40.11 194 LYS C C 1
ATOM 7091 O O . LYS C 3 199 ? 22.386 31.598 35.857 1.00 39.15 194 LYS C O 1
ATOM 7097 N N . GLN C 3 200 ? 22.984 32.327 33.799 1.00 38.54 195 GLN C N 1
ATOM 7098 C CA . GLN C 3 200 ? 23.095 33.755 34.160 1.00 38.07 195 GLN C CA 1
ATOM 7099 C C . GLN C 3 200 ? 22.056 34.254 35.166 1.00 35.75 195 GLN C C 1
ATOM 7100 O O . GLN C 3 200 ? 22.372 35.054 36.045 1.00 35.41 195 GLN C O 1
ATOM 7106 N N . THR C 3 201 ? 20.817 33.786 35.021 1.00 33.17 196 THR C N 1
ATOM 7107 C CA . THR C 3 201 ? 19.740 34.086 35.961 1.00 31.85 196 THR C CA 1
ATOM 7108 C C . THR C 3 201 ? 20.053 33.786 37.446 1.00 30.24 196 THR C C 1
ATOM 7109 O O . THR C 3 201 ? 19.652 34.548 38.316 1.00 29.23 196 THR C O 1
ATOM 7113 N N . LEU C 3 202 ? 20.791 32.708 37.720 1.00 28.94 197 LEU C N 1
ATOM 7114 C CA . LEU C 3 202 ? 21.206 32.355 39.097 1.00 26.82 197 LEU C CA 1
ATOM 7115 C C . LEU C 3 202 ? 22.541 32.992 39.577 1.00 24.77 197 LEU C C 1
ATOM 7116 O O . LEU C 3 202 ? 22.923 32.812 40.732 1.00 22.81 197 LEU C O 1
ATOM 7121 N N . TYR C 3 203 ? 23.224 33.738 38.708 1.00 23.64 198 TYR C N 1
ATOM 7122 C CA . TYR C 3 203 ? 24.470 34.446 39.073 1.00 22.94 198 TYR C CA 1
ATOM 7123 C C . TYR C 3 203 ? 24.151 35.642 39.983 1.00 21.89 198 TYR C C 1
ATOM 7124 O O . TYR C 3 203 ? 23.559 36.627 39.537 1.00 21.27 198 TYR C O 1
ATOM 7133 N N . ALA C 3 204 ? 24.536 35.544 41.260 1.00 20.79 199 ALA C N 1
ATOM 7134 C CA . ALA C 3 204 ? 24.330 36.642 42.229 1.00 20.55 199 ALA C CA 1
ATOM 7135 C C . ALA C 3 204 ? 25.054 37.929 41.820 1.00 20.62 199 ALA C C 1
ATOM 7136 O O . ALA C 3 204 ? 26.027 37.892 41.077 1.00 21.46 199 ALA C O 1
ATOM 7138 N N . GLN C 3 205 ? 24.548 39.054 42.308 1.00 20.66 200 GLN C N 1
ATOM 7139 C CA . GLN C 3 205 ? 25.219 40.338 42.180 1.00 21.28 200 GLN C CA 1
ATOM 7140 C C . GLN C 3 205 ? 26.196 40.491 43.352 1.00 21.20 200 GLN C C 1
ATOM 7141 O O . GLN C 3 205 ? 25.801 40.232 44.464 1.00 20.72 200 GLN C O 1
ATOM 7147 N N . GLY C 3 206 ? 27.462 40.862 43.104 1.00 20.92 201 GLY C N 1
ATOM 7148 C CA . GLY C 3 206 ? 28.375 41.282 44.180 1.00 20.68 201 GLY C CA 1
ATOM 7149 C C . GLY C 3 206 ? 28.233 42.759 44.562 1.00 21.11 201 GLY C C 1
ATOM 7150 O O . GLY C 3 206 ? 27.793 43.579 43.744 1.00 21.33 201 GLY C O 1
ATOM 7151 N N . TYR C 3 207 ? 28.585 43.107 45.803 1.00 20.68 202 TYR C N 1
ATOM 7152 C CA . TYR C 3 207 ? 28.496 44.485 46.271 1.00 21.08 202 TYR C CA 1
ATOM 7153 C C . TYR C 3 207 ? 29.822 44.947 46.885 1.00 22.47 202 TYR C C 1
ATOM 7154 O O . TYR C 3 207 ? 30.308 44.336 47.847 1.00 23.13 202 TYR C O 1
ATOM 7163 N N . ASN C 3 208 ? 30.362 46.029 46.328 1.00 22.55 203 ASN C N 1
ATOM 7164 C CA . ASN C 3 208 ? 31.655 46.615 46.746 1.00 22.96 203 ASN C CA 1
ATOM 7165 C C . ASN C 3 208 ? 31.606 47.376 48.089 1.00 23.08 203 ASN C C 1
ATOM 7166 O O . ASN C 3 208 ? 30.584 47.353 48.768 1.00 22.69 203 ASN C O 1
ATOM 7171 N N . THR C 3 209 ? 32.701 48.062 48.454 1.00 24.11 204 THR C N 1
ATOM 7172 C CA . THR C 3 209 ? 32.766 48.855 49.709 1.00 25.39 204 THR C CA 1
ATOM 7173 C C . THR C 3 209 ? 31.686 49.946 49.817 1.00 25.59 204 THR C C 1
ATOM 7174 O O . THR C 3 209 ? 31.175 50.226 50.909 1.00 26.90 204 THR C O 1
ATOM 7178 N N . LEU C 3 210 ? 31.333 50.523 48.675 1.00 25.65 205 LEU C N 1
ATOM 7179 C CA . LEU C 3 210 ? 30.269 51.530 48.563 1.00 25.53 205 LEU C CA 1
ATOM 7180 C C . LEU C 3 210 ? 28.847 50.911 48.503 1.00 24.91 205 LEU C C 1
ATOM 7181 O O . LEU C 3 210 ? 27.859 51.655 48.366 1.00 22.70 205 LEU C O 1
ATOM 7186 N N . ASP C 3 211 ? 28.736 49.576 48.605 1.00 23.86 206 ASP C N 1
ATOM 7187 C CA . ASP C 3 211 ? 27.458 48.861 48.523 1.00 24.76 206 ASP C CA 1
ATOM 7188 C C . ASP C 3 211 ? 26.810 49.004 47.131 1.00 24.77 206 ASP C C 1
ATOM 7189 O O . ASP C 3 211 ? 25.589 49.063 47.009 1.00 24.64 206 ASP C O 1
ATOM 7194 N N . GLU C 3 212 ? 27.645 49.043 46.090 1.00 25.14 207 GLU C N 1
ATOM 7195 C CA . GLU C 3 212 ? 27.205 49.177 44.685 1.00 25.83 207 GLU C CA 1
ATOM 7196 C C . GLU C 3 212 ? 27.490 47.891 43.886 1.00 26.38 207 GLU C C 1
ATOM 7197 O O . GLU C 3 212 ? 28.487 47.211 44.164 1.00 24.81 207 GLU C O 1
ATOM 7203 N N . PRO C 3 213 ? 26.621 47.552 42.899 1.00 27.75 208 PRO C N 1
ATOM 7204 C CA . PRO C 3 213 ? 26.727 46.265 42.206 1.00 28.54 208 PRO C CA 1
ATOM 7205 C C . PRO C 3 213 ? 28.050 46.094 41.461 1.00 30.54 208 PRO C C 1
ATOM 7206 O O . PRO C 3 213 ? 28.531 47.033 40.817 1.00 30.56 208 PRO C O 1
ATOM 7210 N N . VAL C 3 214 ? 28.622 44.894 41.570 1.00 32.34 209 VAL C N 1
ATOM 7211 C CA . VAL C 3 214 ? 29.957 44.597 41.087 1.00 34.05 209 VAL C CA 1
ATOM 7212 C C . VAL C 3 214 ? 30.088 43.090 40.798 1.00 35.10 209 VAL C C 1
ATOM 7213 O O . VAL C 3 214 ? 29.647 42.256 41.597 1.00 33.64 209 VAL C O 1
ATOM 7217 N N . ARG C 3 215 ? 30.692 42.761 39.656 1.00 35.76 210 ARG C N 1
ATOM 7218 C CA . ARG C 3 215 ? 31.117 41.392 39.341 1.00 36.67 210 ARG C CA 1
ATOM 7219 C C . ARG C 3 215 ? 32.535 41.411 38.752 1.00 38.22 210 ARG C C 1
ATOM 7220 O O . ARG C 3 215 ? 32.961 42.406 38.161 1.00 38.96 210 ARG C O 1
ATOM 7228 N N . VAL C 3 216 ? 33.239 40.291 38.885 1.00 39.81 211 VAL C N 1
ATOM 7229 C CA . VAL C 3 216 ? 34.672 40.230 38.588 1.00 41.54 211 VAL C CA 1
ATOM 7230 C C . VAL C 3 216 ? 34.921 40.316 37.078 1.00 42.42 211 VAL C C 1
ATOM 7231 O O . VAL C 3 216 ? 34.172 39.738 36.290 1.00 43.01 211 VAL C O 1
ATOM 7235 N N . ASN C 3 217 ? 35.956 41.059 36.689 1.00 43.56 212 ASN C N 1
ATOM 7236 C CA . ASN C 3 217 ? 36.271 41.282 35.278 1.00 45.14 212 ASN C CA 1
ATOM 7237 C C . ASN C 3 217 ? 37.317 40.288 34.767 1.00 45.93 212 ASN C C 1
ATOM 7238 O O . ASN C 3 217 ? 38.013 39.656 35.572 1.00 43.95 212 ASN C O 1
ATOM 7243 N N . PRO C 3 218 ? 37.435 40.150 33.425 1.00 47.58 213 PRO C N 1
ATOM 7244 C CA . PRO C 3 218 ? 38.504 39.326 32.854 1.00 47.10 213 PRO C CA 1
ATOM 7245 C C . PRO C 3 218 ? 39.903 39.873 33.134 1.00 46.39 213 PRO C C 1
ATOM 7246 O O . PRO C 3 218 ? 40.086 41.077 33.289 1.00 46.83 213 PRO C O 1
ATOM 7250 N N . GLY C 3 219 ? 40.873 38.972 33.197 1.00 45.82 214 GLY C N 1
ATOM 7251 C CA . GLY C 3 219 ? 42.262 39.335 33.453 1.00 44.00 214 GLY C CA 1
ATOM 7252 C C . GLY C 3 219 ? 43.163 38.159 33.156 1.00 42.93 214 GLY C C 1
ATOM 7253 O O . GLY C 3 219 ? 42.684 37.035 33.008 1.00 41.19 214 GLY C O 1
ATOM 7254 N N . ILE C 3 220 ? 44.465 38.423 33.070 1.00 43.15 215 ILE C N 1
ATOM 7255 C CA . ILE C 3 220 ? 45.455 37.387 32.770 1.00 43.13 215 ILE C CA 1
ATOM 7256 C C . ILE C 3 220 ? 45.553 36.461 33.985 1.00 42.08 215 ILE C C 1
ATOM 7257 O O . ILE C 3 220 ? 45.746 36.932 35.109 1.00 42.12 215 ILE C O 1
ATOM 7262 N N . LEU C 3 221 ? 45.399 35.158 33.743 1.00 41.15 216 LEU C N 1
ATOM 7263 C CA . LEU C 3 221 ? 45.343 34.125 34.792 1.00 40.76 216 LEU C CA 1
ATOM 7264 C C . LEU C 3 221 ? 44.176 34.288 35.786 1.00 39.72 216 LEU C C 1
ATOM 7265 O O . LEU C 3 221 ? 44.264 33.826 36.929 1.00 38.92 216 LEU C O 1
ATOM 7270 N N . ALA C 3 222 ? 43.089 34.924 35.341 1.00 38.90 217 ALA C N 1
ATOM 7271 C CA . ALA C 3 222 ? 41.904 35.118 36.174 1.00 39.88 217 ALA C CA 1
ATOM 7272 C C . ALA C 3 222 ? 41.202 33.791 36.390 1.00 40.14 217 ALA C C 1
ATOM 7273 O O . ALA C 3 222 ? 40.814 33.469 37.510 1.00 40.37 217 ALA C O 1
ATOM 7275 N N . ALA C 3 223 ? 41.046 33.029 35.309 1.00 40.84 218 ALA C N 1
ATOM 7276 C CA . ALA C 3 223 ? 40.444 31.698 35.373 1.00 41.37 218 ALA C CA 1
ATOM 7277 C C . ALA C 3 223 ? 41.219 30.771 36.317 1.00 41.78 218 ALA C C 1
ATOM 7278 O O . ALA C 3 223 ? 40.623 30.084 37.154 1.00 43.00 218 ALA C O 1
ATOM 7280 N N . GLU C 3 224 ? 42.545 30.795 36.195 1.00 39.97 219 GLU C N 1
ATOM 7281 C CA . GLU C 3 224 ? 43.419 29.901 36.948 1.00 39.92 219 GLU C CA 1
ATOM 7282 C C . GLU C 3 224 ? 43.530 30.245 38.447 1.00 39.58 219 GLU C C 1
ATOM 7283 O O . GLU C 3 224 ? 43.665 29.337 39.276 1.00 39.67 219 GLU C O 1
ATOM 7289 N N . ALA C 3 225 ? 43.460 31.538 38.787 1.00 37.52 220 ALA C N 1
ATOM 7290 C CA . ALA C 3 225 ? 43.657 32.013 40.160 1.00 36.28 220 ALA C CA 1
ATOM 7291 C C . ALA C 3 225 ? 42.365 32.317 40.930 1.00 35.71 220 ALA C C 1
ATOM 7292 O O . ALA C 3 225 ? 42.335 32.156 42.152 1.00 35.32 220 ALA C O 1
ATOM 7294 N N . TYR C 3 226 ? 41.322 32.794 40.244 1.00 34.51 221 TYR C N 1
ATOM 7295 C CA . TYR C 3 226 ? 40.081 33.207 40.922 1.00 33.71 221 TYR C CA 1
ATOM 7296 C C . TYR C 3 226 ? 38.852 33.243 39.993 1.00 32.76 221 TYR C C 1
ATOM 7297 O O . TYR C 3 226 ? 37.978 34.116 40.114 1.00 33.07 221 TYR C O 1
ATOM 7306 N N . GLY C 3 227 ? 38.772 32.271 39.092 1.00 31.65 222 GLY C N 1
ATOM 7307 C CA . GLY C 3 227 ? 37.747 32.258 38.040 1.00 31.04 222 GLY C CA 1
ATOM 7308 C C . GLY C 3 227 ? 36.410 31.639 38.393 1.00 29.71 222 GLY C C 1
ATOM 7309 O O . GLY C 3 227 ? 35.384 32.029 37.805 1.00 29.74 222 GLY C O 1
ATOM 7310 N N . VAL C 3 228 ? 36.416 30.698 39.350 1.00 27.22 223 VAL C N 1
ATOM 7311 C CA . VAL C 3 228 ? 35.307 29.763 39.546 1.00 25.27 223 VAL C CA 1
ATOM 7312 C C . VAL C 3 228 ? 34.079 30.440 40.161 1.00 24.19 223 VAL C C 1
ATOM 7313 O O . VAL C 3 228 ? 34.205 31.206 41.116 1.00 22.52 223 VAL C O 1
ATOM 7328 N N . SER C 3 230 ? 30.341 29.029 41.678 1.00 20.97 225 SER C N 1
ATOM 7329 C CA . SER C 3 230 ? 29.688 27.809 42.135 1.00 20.41 225 SER C CA 1
ATOM 7330 C C . SER C 3 230 ? 28.576 28.109 43.165 1.00 19.89 225 SER C C 1
ATOM 7331 O O . SER C 3 230 ? 28.542 29.180 43.774 1.00 18.34 225 SER C O 1
ATOM 7334 N N . SER C 3 231 ? 27.689 27.131 43.342 1.00 19.44 226 SER C N 1
ATOM 7335 C CA . SER C 3 231 ? 26.616 27.200 44.335 1.00 19.50 226 SER C CA 1
ATOM 7336 C C . SER C 3 231 ? 27.071 26.489 45.614 1.00 19.34 226 SER C C 1
ATOM 7337 O O . SER C 3 231 ? 28.085 25.770 45.607 1.00 18.86 226 SER C O 1
ATOM 7340 N N . SER C 3 232 ? 26.317 26.658 46.698 1.00 19.12 227 SER C N 1
ATOM 7341 C CA . SER C 3 232 ? 26.607 25.920 47.942 1.00 18.98 227 SER C CA 1
ATOM 7342 C C . SER C 3 232 ? 26.327 24.415 47.794 1.00 19.73 227 SER C C 1
ATOM 7343 O O . SER C 3 232 ? 27.052 23.596 48.346 1.00 19.19 227 SER C O 1
ATOM 7346 N N . ARG C 3 233 ? 25.298 24.047 47.030 1.00 20.73 228 ARG C N 1
ATOM 7347 C CA . ARG C 3 233 ? 25.032 22.631 46.751 1.00 21.58 228 ARG C CA 1
ATOM 7348 C C . ARG C 3 233 ? 26.264 21.960 46.127 1.00 21.81 228 ARG C C 1
ATOM 7349 O O . ARG C 3 233 ? 26.816 20.976 46.666 1.00 20.64 228 ARG C O 1
ATOM 7357 N N . ASP C 3 234 ? 26.725 22.522 45.019 1.00 21.28 229 ASP C N 1
ATOM 7358 C CA . ASP C 3 234 ? 27.975 22.062 44.411 1.00 21.29 229 ASP C CA 1
ATOM 7359 C C . ASP C 3 234 ? 29.192 22.074 45.348 1.00 20.24 229 ASP C C 1
ATOM 7360 O O . ASP C 3 234 ? 29.847 21.061 45.501 1.00 19.65 229 ASP C O 1
ATOM 7365 N N . LEU C 3 235 ? 29.486 23.206 45.975 1.00 19.29 230 LEU C N 1
ATOM 7366 C CA . LEU C 3 235 ? 30.718 23.342 46.751 1.00 19.93 230 LEU C CA 1
ATOM 7367 C C . LEU C 3 235 ? 30.750 22.430 47.988 1.00 19.91 230 LEU C C 1
ATOM 7368 O O . LEU C 3 235 ? 31.808 21.945 48.353 1.00 19.75 230 LEU C O 1
ATOM 7373 N N . ILE C 3 236 ? 29.609 22.176 48.621 1.00 20.24 231 ILE C N 1
ATOM 7374 C CA . ILE C 3 236 ? 29.606 21.238 49.757 1.00 21.01 231 ILE C CA 1
ATOM 7375 C C . ILE C 3 236 ? 29.914 19.797 49.286 1.00 22.33 231 ILE C C 1
ATOM 7376 O O . ILE C 3 236 ? 30.516 19.036 50.030 1.00 21.96 231 ILE C O 1
ATOM 7381 N N . ARG C 3 237 ? 29.499 19.442 48.068 1.00 24.07 232 ARG C N 1
ATOM 7382 C CA . ARG C 3 237 ? 29.828 18.131 47.469 1.00 26.20 232 ARG C CA 1
ATOM 7383 C C . ARG C 3 237 ? 31.345 17.988 47.227 1.00 26.44 232 ARG C C 1
ATOM 7384 O O . ARG C 3 237 ? 31.909 16.894 47.361 1.00 26.18 232 ARG C O 1
ATOM 7392 N N . PHE C 3 238 ? 31.980 19.096 46.840 1.00 26.91 233 PHE C N 1
ATOM 7393 C CA . PHE C 3 238 ? 33.440 19.172 46.689 1.00 27.56 233 PHE C CA 1
ATOM 7394 C C . PHE C 3 238 ? 34.159 19.049 48.035 1.00 26.81 233 PHE C C 1
ATOM 7395 O O . PHE C 3 238 ? 35.216 18.429 48.127 1.00 26.41 233 PHE C O 1
ATOM 7403 N N . VAL C 3 239 ? 33.581 19.646 49.071 1.00 27.20 234 VAL C N 1
ATOM 7404 C CA . VAL C 3 239 ? 34.061 19.452 50.441 1.00 27.35 234 VAL C CA 1
ATOM 7405 C C . VAL C 3 239 ? 33.915 17.982 50.858 1.00 28.00 234 VAL C C 1
ATOM 7406 O O . VAL C 3 239 ? 34.833 17.410 51.438 1.00 26.58 234 VAL C O 1
ATOM 7410 N N . GLU C 3 240 ? 32.772 17.366 50.555 1.00 28.55 235 GLU C N 1
ATOM 7411 C CA . GLU C 3 240 ? 32.602 15.940 50.844 1.00 29.07 235 GLU C CA 1
ATOM 7412 C C . GLU C 3 240 ? 33.649 15.067 50.134 1.00 28.59 235 GLU C C 1
ATOM 7413 O O . GLU C 3 240 ? 34.194 14.129 50.735 1.00 28.66 235 GLU C O 1
ATOM 7419 N N . ALA C 3 241 ? 33.925 15.394 48.873 1.00 27.93 236 ALA C N 1
ATOM 7420 C CA . ALA C 3 241 ? 35.002 14.741 48.104 1.00 28.15 236 ALA C CA 1
ATOM 7421 C C . ALA C 3 241 ? 36.323 14.781 48.856 1.00 28.14 236 ALA C C 1
ATOM 7422 O O . ALA C 3 241 ? 37.013 13.768 48.970 1.00 27.08 236 ALA C O 1
ATOM 7424 N N . ASN C 3 242 ? 36.660 15.959 49.380 1.00 28.25 237 ASN C N 1
ATOM 7425 C CA . ASN C 3 242 ? 37.850 16.115 50.219 1.00 28.56 237 ASN C CA 1
ATOM 7426 C C . ASN C 3 242 ? 37.740 15.439 51.595 1.00 30.60 237 ASN C C 1
ATOM 7427 O O . ASN C 3 242 ? 38.725 14.870 52.072 1.00 31.78 237 ASN C O 1
ATOM 7432 N N . ILE C 3 243 ? 36.549 15.438 52.203 1.00 31.44 238 ILE C N 1
ATOM 7433 C CA . ILE C 3 243 ? 36.282 14.605 53.411 1.00 32.72 238 ILE C CA 1
ATOM 7434 C C . ILE C 3 243 ? 36.464 13.097 53.134 1.00 33.70 238 ILE C C 1
ATOM 7435 O O . ILE C 3 243 ? 36.820 12.332 54.042 1.00 34.40 238 ILE C O 1
ATOM 7440 N N . GLY C 3 244 ? 36.205 12.684 51.894 1.00 33.59 239 GLY C N 1
ATOM 7441 C CA . GLY C 3 244 ? 36.499 11.325 51.420 1.00 34.72 239 GLY C CA 1
ATOM 7442 C C . GLY C 3 244 ? 35.294 10.404 51.306 1.00 35.56 239 GLY C C 1
ATOM 7443 O O . GLY C 3 244 ? 35.403 9.200 51.589 1.00 34.65 239 GLY C O 1
ATOM 7444 N N . LEU C 3 245 ? 34.158 10.946 50.856 1.00 36.40 240 LEU C N 1
ATOM 7445 C CA . LEU C 3 245 ? 32.881 10.209 50.830 1.00 37.21 240 LEU C CA 1
ATOM 7446 C C . LEU C 3 245 ? 32.390 9.773 49.445 1.00 37.85 240 LEU C C 1
ATOM 7447 O O . LEU C 3 245 ? 31.361 9.094 49.347 1.00 38.62 240 LEU C O 1
ATOM 7452 N N . GLY C 3 246 ? 33.117 10.137 48.387 1.00 38.46 241 GLY C N 1
ATOM 7453 C CA . GLY C 3 246 ? 32.625 9.993 47.011 1.00 38.23 241 GLY C CA 1
ATOM 7454 C C . GLY C 3 246 ? 32.706 8.642 46.305 1.00 37.76 241 GLY C C 1
ATOM 7455 O O . GLY C 3 246 ? 31.904 8.383 45.401 1.00 37.72 241 GLY C O 1
ATOM 7456 N N . GLN C 3 247 ? 33.653 7.791 46.702 1.00 37.15 242 GLN C N 1
ATOM 7457 C CA . GLN C 3 247 ? 33.974 6.523 45.998 1.00 35.78 242 GLN C CA 1
ATOM 7458 C C . GLN C 3 247 ? 34.426 6.739 44.551 1.00 34.93 242 GLN C C 1
ATOM 7459 O O . GLN C 3 247 ? 34.115 5.941 43.657 1.00 34.95 242 GLN C O 1
ATOM 7465 N N . TYR C 3 248 ? 35.195 7.801 44.329 1.00 33.45 243 TYR C N 1
ATOM 7466 C CA . TYR C 3 248 ? 35.755 8.083 43.010 1.00 32.88 243 TYR C CA 1
ATOM 7467 C C . TYR C 3 248 ? 36.768 7.002 42.646 1.00 32.55 243 TYR C C 1
ATOM 7468 O O . TYR C 3 248 ? 37.190 6.217 43.500 1.00 31.84 243 TYR C O 1
ATOM 7477 N N . ASP C 3 249 ? 37.161 6.966 41.378 1.00 32.66 244 ASP C N 1
ATOM 7478 C CA . ASP C 3 249 ? 38.200 6.022 40.942 1.00 33.35 244 ASP C CA 1
ATOM 7479 C C . ASP C 3 249 ? 39.546 6.370 41.582 1.00 32.70 244 ASP C C 1
ATOM 7480 O O . ASP C 3 249 ? 39.703 7.441 42.176 1.00 31.93 244 ASP C O 1
ATOM 7485 N N . ALA C 3 250 ? 40.506 5.460 41.477 1.00 32.52 245 ALA C N 1
ATOM 7486 C CA . ALA C 3 250 ? 41.760 5.600 42.215 1.00 32.24 245 ALA C CA 1
ATOM 7487 C C . ALA C 3 250 ? 42.543 6.902 41.928 1.00 32.26 245 ALA C C 1
ATOM 7488 O O . ALA C 3 250 ? 43.015 7.528 42.878 1.00 31.05 245 ALA C O 1
ATOM 7490 N N . PRO C 3 251 ? 42.662 7.323 40.637 1.00 31.40 246 PRO C N 1
ATOM 7491 C CA . PRO C 3 251 ? 43.444 8.550 40.360 1.00 30.49 246 PRO C CA 1
ATOM 7492 C C . PRO C 3 251 ? 42.825 9.852 40.864 1.00 29.42 246 PRO C C 1
ATOM 7493 O O . PRO C 3 251 ? 43.545 10.714 41.371 1.00 29.37 246 PRO C O 1
ATOM 7497 N N . LEU C 3 252 ? 41.510 9.989 40.725 1.00 27.76 247 LEU C N 1
ATOM 7498 C CA . LEU C 3 252 ? 40.814 11.158 41.245 1.00 27.92 247 LEU C CA 1
ATOM 7499 C C . LEU C 3 252 ? 40.741 11.123 42.771 1.00 27.50 247 LEU C C 1
ATOM 7500 O O . LEU C 3 252 ? 40.865 12.168 43.407 1.00 27.59 247 LEU C O 1
ATOM 7505 N N . GLN C 3 253 ? 40.568 9.941 43.365 1.00 26.65 248 GLN C N 1
ATOM 7506 C CA . GLN C 3 253 ? 40.640 9.833 44.835 1.00 26.92 248 GLN C CA 1
ATOM 7507 C C . GLN C 3 253 ? 41.985 10.322 45.357 1.00 25.79 248 GLN C C 1
ATOM 7508 O O . GLN C 3 253 ? 42.044 11.144 46.276 1.00 25.87 248 GLN C O 1
ATOM 7514 N N . ARG C 3 254 ? 43.060 9.832 44.754 1.00 24.09 249 ARG C N 1
ATOM 7515 C CA . ARG C 3 254 ? 44.415 10.236 45.134 1.00 23.28 249 ARG C CA 1
ATOM 7516 C C . ARG C 3 254 ? 44.607 11.741 44.951 1.00 22.44 249 ARG C C 1
ATOM 7517 O O . ARG C 3 254 ? 45.148 12.400 45.844 1.00 21.16 249 ARG C O 1
ATOM 7525 N N . ALA C 3 255 ? 44.116 12.279 43.824 1.00 21.64 250 ALA C N 1
ATOM 7526 C CA . ALA C 3 255 ? 44.203 13.712 43.533 1.00 21.37 250 ALA C CA 1
ATOM 7527 C C . ALA C 3 255 ? 43.652 14.543 44.681 1.00 20.55 250 ALA C C 1
ATOM 7528 O O . ALA C 3 255 ? 44.322 15.453 45.169 1.00 19.76 250 ALA C O 1
ATOM 7530 N N . LEU C 3 256 ? 42.450 14.200 45.135 1.00 20.17 251 LEU C N 1
ATOM 7531 C CA . LEU C 3 256 ? 41.828 14.931 46.239 1.00 20.43 251 LEU C CA 1
ATOM 7532 C C . LEU C 3 256 ? 42.704 14.922 47.508 1.00 20.81 251 LEU C C 1
ATOM 7533 O O . LEU C 3 256 ? 42.919 15.976 48.114 1.00 21.78 251 LEU C O 1
ATOM 7538 N N . SER C 3 257 ? 43.220 13.749 47.892 1.00 20.82 252 SER C N 1
ATOM 7539 C CA . SER C 3 257 ? 44.022 13.651 49.116 1.00 21.26 252 SER C CA 1
ATOM 7540 C C . SER C 3 257 ? 45.383 14.333 48.952 1.00 20.98 252 SER C C 1
ATOM 7541 O O . SER C 3 257 ? 45.920 14.905 49.914 1.00 20.58 252 SER C O 1
ATOM 7544 N N . ASP C 3 258 ? 45.942 14.287 47.749 1.00 20.57 253 ASP C N 1
ATOM 7545 C CA . ASP C 3 258 ? 47.285 14.862 47.528 1.00 21.09 253 ASP C CA 1
ATOM 7546 C C . ASP C 3 258 ? 47.350 16.376 47.615 1.00 20.25 253 ASP C C 1
ATOM 7547 O O . ASP C 3 258 ? 48.429 16.911 47.932 1.00 19.10 253 ASP C O 1
ATOM 7552 N N . THR C 3 259 ? 46.224 17.064 47.364 1.00 19.35 254 THR C N 1
ATOM 7553 C CA . THR C 3 259 ? 46.170 18.516 47.566 1.00 19.01 254 THR C CA 1
ATOM 7554 C C . THR C 3 259 ? 46.299 18.866 49.046 1.00 19.13 254 THR C C 1
ATOM 7555 O O . THR C 3 259 ? 46.649 19.991 49.349 1.00 18.14 254 THR C O 1
ATOM 7559 N N . ARG C 3 260 ? 46.003 17.919 49.957 1.00 19.24 255 ARG C N 1
ATOM 7560 C CA . ARG C 3 260 ? 46.096 18.147 51.421 1.00 19.99 255 ARG C CA 1
ATOM 7561 C C . ARG C 3 260 ? 47.329 17.545 52.106 1.00 20.56 255 ARG C C 1
ATOM 7562 O O . ARG C 3 260 ? 47.364 17.413 53.332 1.00 20.82 255 ARG C O 1
ATOM 7570 N N . ILE C 3 261 ? 48.344 17.203 51.310 1.00 20.22 256 ILE C N 1
ATOM 7571 C CA . ILE C 3 261 ? 49.691 16.931 51.813 1.00 20.92 256 ILE C CA 1
ATOM 7572 C C . ILE C 3 261 ? 50.311 18.254 52.314 1.00 20.40 256 ILE C C 1
ATOM 7573 O O . ILE C 3 261 ? 50.280 19.274 51.609 1.00 19.47 256 ILE C O 1
ATOM 7578 N N . GLY C 3 262 ? 50.873 18.224 53.522 1.00 20.00 257 GLY C N 1
ATOM 7579 C CA . GLY C 3 262 ? 51.454 19.406 54.161 1.00 19.97 257 GLY C CA 1
ATOM 7580 C C . GLY C 3 262 ? 52.909 19.590 53.759 1.00 20.37 257 GLY C C 1
ATOM 7581 O O . GLY C 3 262 ? 53.737 18.717 54.040 1.00 19.79 257 GLY C O 1
ATOM 7582 N N . TYR C 3 263 ? 53.210 20.719 53.120 1.00 20.07 258 TYR C N 1
ATOM 7583 C CA . TYR C 3 263 ? 54.547 21.021 52.617 1.00 20.92 258 TYR C CA 1
ATOM 7584 C C . TYR C 3 263 ? 55.405 21.930 53.518 1.00 20.80 258 TYR C C 1
ATOM 7585 O O . TYR C 3 263 ? 56.616 21.736 53.568 1.00 20.78 258 TYR C O 1
ATOM 7594 N N . PHE C 3 264 ? 54.799 22.923 54.184 1.00 21.14 259 PHE C N 1
ATOM 7595 C CA . PHE C 3 264 ? 55.535 23.913 54.985 1.00 21.39 259 PHE C CA 1
ATOM 7596 C C . PHE C 3 264 ? 54.832 24.302 56.268 1.00 21.87 259 PHE C C 1
ATOM 7597 O O . PHE C 3 264 ? 53.609 24.423 56.293 1.00 20.84 259 PHE C O 1
ATOM 7605 N N . LYS C 3 265 ? 55.621 24.534 57.321 1.00 21.89 260 LYS C N 1
ATOM 7606 C CA . LYS C 3 265 ? 55.154 25.275 58.490 1.00 22.30 260 LYS C CA 1
ATOM 7607 C C . LYS C 3 265 ? 55.280 26.766 58.188 1.00 22.31 260 LYS C C 1
ATOM 7608 O O . LYS C 3 265 ? 56.376 27.239 57.809 1.00 21.70 260 LYS C O 1
ATOM 7614 N N . VAL C 3 266 ? 54.165 27.486 58.335 1.00 22.73 261 VAL C N 1
ATOM 7615 C CA . VAL C 3 266 ? 54.091 28.946 58.139 1.00 23.47 261 VAL C CA 1
ATOM 7616 C C . VAL C 3 266 ? 53.429 29.513 59.395 1.00 23.95 261 VAL C C 1
ATOM 7617 O O . VAL C 3 266 ? 52.205 29.789 59.423 1.00 24.35 261 VAL C O 1
ATOM 7621 N N . GLY C 3 267 ? 54.244 29.691 60.440 1.00 24.92 262 GLY C N 1
ATOM 7622 C CA . GLY C 3 267 ? 53.745 30.071 61.769 1.00 24.64 262 GLY C CA 1
ATOM 7623 C C . GLY C 3 267 ? 52.900 28.940 62.342 1.00 23.90 262 GLY C C 1
ATOM 7624 O O . GLY C 3 267 ? 53.304 27.773 62.300 1.00 24.69 262 GLY C O 1
ATOM 7625 N N . GLY C 3 268 ? 51.715 29.284 62.842 1.00 23.26 263 GLY C N 1
ATOM 7626 C CA . GLY C 3 268 ? 50.720 28.309 63.285 1.00 22.22 263 GLY C CA 1
ATOM 7627 C C . GLY C 3 268 ? 49.938 27.577 62.178 1.00 21.55 263 GLY C C 1
ATOM 7628 O O . GLY C 3 268 ? 49.066 26.736 62.488 1.00 20.26 263 GLY C O 1
ATOM 7637 N N . THR C 3 270 ? 49.853 25.309 58.390 1.00 19.52 265 THR C N 1
ATOM 7638 C CA . THR C 3 270 ? 50.578 24.356 57.572 1.00 19.68 265 THR C CA 1
ATOM 7639 C C . THR C 3 270 ? 50.035 24.546 56.161 1.00 19.09 265 THR C C 1
ATOM 7640 O O . THR C 3 270 ? 48.807 24.490 55.959 1.00 19.63 265 THR C O 1
ATOM 7644 N N . GLN C 3 271 ? 50.933 24.808 55.215 1.00 18.78 266 GLN C N 1
ATOM 7645 C CA . GLN C 3 271 ? 50.560 25.115 53.822 1.00 18.45 266 GLN C CA 1
ATOM 7646 C C . GLN C 3 271 ? 50.470 23.823 53.032 1.00 17.85 266 GLN C C 1
ATOM 7647 O O . GLN C 3 271 ? 51.464 23.091 52.914 1.00 18.04 266 GLN C O 1
ATOM 7653 N N . ASP C 3 272 ? 49.299 23.549 52.473 1.00 16.91 267 ASP C N 1
ATOM 7654 C CA . ASP C 3 272 ? 49.123 22.403 51.565 1.00 16.64 267 ASP C CA 1
ATOM 7655 C C . ASP C 3 272 ? 49.217 22.942 50.121 1.00 16.26 267 ASP C C 1
ATOM 7656 O O . ASP C 3 272 ? 49.738 24.045 49.901 1.00 15.14 267 ASP C O 1
ATOM 7661 N N . LEU C 3 273 ? 48.764 22.171 49.139 1.00 16.80 268 LEU C N 1
ATOM 7662 C CA . LEU C 3 273 ? 48.682 22.661 47.768 1.00 17.18 268 LEU C CA 1
ATOM 7663 C C . LEU C 3 273 ? 47.384 23.481 47.661 1.00 17.00 268 LEU C C 1
ATOM 7664 O O . LEU C 3 273 ? 46.293 22.914 47.554 1.00 16.41 268 LEU C O 1
ATOM 7669 N N . ALA C 3 274 ? 47.518 24.812 47.759 1.00 17.08 269 ALA C N 1
ATOM 7670 C CA . ALA C 3 274 ? 46.400 25.753 47.800 1.00 17.35 269 ALA C CA 1
ATOM 7671 C C . ALA C 3 274 ? 45.641 25.711 49.136 1.00 17.69 269 ALA C C 1
ATOM 7672 O O . ALA C 3 274 ? 45.416 26.756 49.732 1.00 17.69 269 ALA C O 1
ATOM 7674 N N . TRP C 3 275 ? 45.248 24.532 49.620 1.00 17.99 270 TRP C N 1
ATOM 7675 C CA . TRP C 3 275 ? 44.673 24.450 50.979 1.00 18.21 270 TRP C CA 1
ATOM 7676 C C . TRP C 3 275 ? 45.656 24.884 52.094 1.00 18.90 270 TRP C C 1
ATOM 7677 O O . TRP C 3 275 ? 46.882 24.877 51.913 1.00 19.33 270 TRP C O 1
ATOM 7688 N N . GLU C 3 276 ? 45.093 25.300 53.226 1.00 20.11 271 GLU C N 1
ATOM 7689 C CA . GLU C 3 276 ? 45.845 25.738 54.403 1.00 20.42 271 GLU C CA 1
ATOM 7690 C C . GLU C 3 276 ? 45.220 25.032 55.603 1.00 20.85 271 GLU C C 1
ATOM 7691 O O . GLU C 3 276 ? 43.975 24.863 55.674 1.00 19.55 271 GLU C O 1
ATOM 7697 N N . GLN C 3 277 ? 46.071 24.623 56.542 1.00 20.69 272 GLN C N 1
ATOM 7698 C CA . GLN C 3 277 ? 45.714 23.610 57.517 1.00 21.97 272 GLN C CA 1
ATOM 7699 C C . GLN C 3 277 ? 46.193 23.967 58.924 1.00 22.02 272 GLN C C 1
ATOM 7700 O O . GLN C 3 277 ? 47.243 24.585 59.076 1.00 20.95 272 GLN C O 1
ATOM 7706 N N . TYR C 3 278 ? 45.432 23.525 59.939 1.00 21.52 273 TYR C N 1
ATOM 7707 C CA . TYR C 3 278 ? 45.762 23.782 61.345 1.00 21.58 273 TYR C CA 1
ATOM 7708 C C . TYR C 3 278 ? 45.561 22.486 62.142 1.00 21.76 273 TYR C C 1
ATOM 7709 O O . TYR C 3 278 ? 44.488 21.906 62.103 1.00 20.12 273 TYR C O 1
ATOM 7718 N N . PRO C 3 279 ? 46.598 22.011 62.855 1.00 22.34 274 PRO C N 1
ATOM 7719 C CA . PRO C 3 279 ? 46.447 20.748 63.584 1.00 22.19 274 PRO C CA 1
ATOM 7720 C C . PRO C 3 279 ? 45.741 20.930 64.922 1.00 23.19 274 PRO C C 1
ATOM 7721 O O . PRO C 3 279 ? 45.622 22.045 65.409 1.00 23.09 274 PRO C O 1
ATOM 7725 N N . THR C 3 280 ? 45.306 19.821 65.518 1.00 23.73 275 THR C N 1
ATOM 7726 C CA . THR C 3 280 ? 44.754 19.849 66.861 1.00 24.52 275 THR C CA 1
ATOM 7727 C C . THR C 3 280 ? 45.847 20.168 67.890 1.00 25.15 275 THR C C 1
ATOM 7728 O O . THR C 3 280 ? 47.045 20.010 67.614 1.00 24.22 275 THR C O 1
ATOM 7732 N N . PRO C 3 281 ? 45.449 20.662 69.072 1.00 25.49 276 PRO C N 1
ATOM 7733 C CA . PRO C 3 281 ? 44.142 21.228 69.411 1.00 25.41 276 PRO C CA 1
ATOM 7734 C C . PRO C 3 281 ? 43.820 22.476 68.586 1.00 24.86 276 PRO C C 1
ATOM 7735 O O . PRO C 3 281 ? 44.661 23.371 68.474 1.00 24.43 276 PRO C O 1
ATOM 7739 N N . ILE C 3 282 ? 42.623 22.508 68.000 1.00 24.49 277 ILE C N 1
ATOM 7740 C CA . ILE C 3 282 ? 42.188 23.618 67.140 1.00 24.37 277 ILE C CA 1
ATOM 7741 C C . ILE C 3 282 ? 41.562 24.725 67.986 1.00 24.49 277 ILE C C 1
ATOM 7742 O O . ILE C 3 282 ? 40.619 24.464 68.739 1.00 24.08 277 ILE C O 1
ATOM 7747 N N . HIS C 3 283 ? 42.069 25.954 67.818 1.00 24.84 278 HIS C N 1
ATOM 7748 C CA . HIS C 3 283 ? 41.693 27.117 68.638 1.00 24.86 278 HIS C CA 1
ATOM 7749 C C . HIS C 3 283 ? 41.407 28.309 67.732 1.00 24.96 278 HIS C C 1
ATOM 7750 O O . HIS C 3 283 ? 42.148 28.545 66.784 1.00 23.85 278 HIS C O 1
ATOM 7757 N N . LEU C 3 284 ? 40.354 29.063 68.044 1.00 25.40 279 LEU C N 1
ATOM 7758 C CA . LEU C 3 284 ? 39.905 30.182 67.201 1.00 26.57 279 LEU C CA 1
ATOM 7759 C C . LEU C 3 284 ? 40.996 31.230 66.928 1.00 26.86 279 LEU C C 1
ATOM 7760 O O . LEU C 3 284 ? 41.201 31.655 65.792 1.00 26.40 279 LEU C O 1
ATOM 7765 N N . ASP C 3 285 ? 41.704 31.630 67.978 1.00 27.72 280 ASP C N 1
ATOM 7766 C CA . ASP C 3 285 ? 42.793 32.615 67.873 1.00 28.19 280 ASP C CA 1
ATOM 7767 C C . ASP C 3 285 ? 43.829 32.283 66.783 1.00 26.87 280 ASP C C 1
ATOM 7768 O O . ASP C 3 285 ? 44.279 33.168 66.073 1.00 25.58 280 ASP C O 1
ATOM 7773 N N . VAL C 3 286 ? 44.166 31.004 66.654 1.00 25.64 281 VAL C N 1
ATOM 7774 C CA . VAL C 3 286 ? 45.128 30.529 65.643 1.00 25.64 281 VAL C CA 1
ATOM 7775 C C . VAL C 3 286 ? 44.526 30.601 64.217 1.00 25.09 281 VAL C C 1
ATOM 7776 O O . VAL C 3 286 ? 45.219 30.976 63.261 1.00 24.53 281 VAL C O 1
ATOM 7780 N N . LEU C 3 287 ? 43.245 30.246 64.086 1.00 24.84 282 LEU C N 1
ATOM 7781 C CA . LEU C 3 287 ? 42.535 30.386 62.796 1.00 24.85 282 LEU C CA 1
ATOM 7782 C C . LEU C 3 287 ? 42.331 31.869 62.406 1.00 24.78 282 LEU C C 1
ATOM 7783 O O . LEU C 3 287 ? 42.386 32.213 61.226 1.00 24.81 282 LEU C O 1
ATOM 7788 N N . LEU C 3 288 ? 42.117 32.738 63.397 1.00 24.06 283 LEU C N 1
ATOM 7789 C CA . LEU C 3 288 ? 41.985 34.180 63.157 1.00 24.18 283 LEU C CA 1
ATOM 7790 C C . LEU C 3 288 ? 43.293 34.785 62.637 1.00 24.63 283 LEU C C 1
ATOM 7791 O O . LEU C 3 288 ? 43.312 35.504 61.628 1.00 23.62 283 LEU C O 1
ATOM 7796 N N . ALA C 3 289 ? 44.379 34.481 63.337 1.00 25.28 284 ALA C N 1
ATOM 7797 C CA . ALA C 3 289 ? 45.706 34.993 62.955 1.00 26.01 284 ALA C CA 1
ATOM 7798 C C . ALA C 3 289 ? 46.121 34.441 61.604 1.00 26.96 284 ALA C C 1
ATOM 7799 O O . ALA C 3 289 ? 46.665 35.166 60.754 1.00 27.26 284 ALA C O 1
ATOM 7801 N N . GLY C 3 290 ? 45.881 33.147 61.426 1.00 26.27 285 GLY C N 1
ATOM 7802 C CA . GLY C 3 290 ? 46.218 32.455 60.213 1.00 26.94 285 GLY C CA 1
ATOM 7803 C C . GLY C 3 290 ? 45.525 32.983 58.967 1.00 27.21 285 GLY C C 1
ATOM 7804 O O . GLY C 3 290 ? 46.123 32.966 57.894 1.00 26.58 285 GLY C O 1
ATOM 7805 N N . ASN C 3 291 ? 44.274 33.436 59.113 1.00 27.70 286 ASN C N 1
ATOM 7806 C CA . ASN C 3 291 ? 43.501 34.060 58.028 1.00 28.77 286 ASN C CA 1
ATOM 7807 C C . ASN C 3 291 ? 43.471 35.606 58.111 1.00 31.07 286 ASN C C 1
ATOM 7808 O O . ASN C 3 291 ? 42.504 36.235 57.683 1.00 31.06 286 ASN C O 1
ATOM 7813 N N . ALA C 3 292 ? 44.527 36.202 58.663 1.00 33.64 287 ALA C N 1
ATOM 7814 C CA . ALA C 3 292 ? 44.626 37.653 58.800 1.00 36.10 287 ALA C CA 1
ATOM 7815 C C . ALA C 3 292 ? 45.236 38.252 57.537 1.00 38.86 287 ALA C C 1
ATOM 7816 O O . ALA C 3 292 ? 45.875 37.545 56.746 1.00 36.66 287 ALA C O 1
ATOM 7818 N N . SER C 3 293 ? 45.036 39.560 57.371 1.00 42.50 288 SER C N 1
ATOM 7819 C CA . SER C 3 293 ? 45.618 40.333 56.263 1.00 45.77 288 SER C CA 1
ATOM 7820 C C . SER C 3 293 ? 47.146 40.289 56.237 1.00 48.89 288 SER C C 1
ATOM 7821 O O . SER C 3 293 ? 47.741 40.253 55.163 1.00 48.51 288 SER C O 1
ATOM 7824 N N . ALA C 3 294 ? 47.770 40.288 57.417 1.00 54.24 289 ALA C N 1
ATOM 7825 C CA . ALA C 3 294 ? 49.235 40.196 57.547 1.00 59.56 289 ALA C CA 1
ATOM 7826 C C . ALA C 3 294 ? 49.855 38.941 56.912 1.00 64.49 289 ALA C C 1
ATOM 7827 O O . ALA C 3 294 ? 51.021 38.966 56.519 1.00 64.62 289 ALA C O 1
ATOM 7837 N N . LEU C 3 296 ? 49.087 37.647 54.075 1.00 93.31 291 LEU C N 1
ATOM 7838 C CA . LEU C 3 296 ? 49.337 37.917 52.652 1.00 105.17 291 LEU C CA 1
ATOM 7839 C C . LEU C 3 296 ? 50.776 38.393 52.401 1.00 133.80 291 LEU C C 1
ATOM 7840 O O . LEU C 3 296 ? 51.295 38.209 51.306 1.00 125.31 291 LEU C O 1
ATOM 7845 N N . ASN C 3 297 ? 51.416 38.988 53.411 1.00 177.16 292 ASN C N 1
ATOM 7846 C CA . ASN C 3 297 ? 52.821 39.404 53.304 1.00 184.20 292 ASN C CA 1
ATOM 7847 C C . ASN C 3 297 ? 53.775 38.209 53.306 1.00 181.79 292 ASN C C 1
ATOM 7848 O O . ASN C 3 297 ? 53.395 37.096 53.685 1.00 183.84 292 ASN C O 1
ATOM 7853 N N . THR C 3 298 ? 55.015 38.457 52.890 1.00 178.95 293 THR C N 1
ATOM 7854 C CA . THR C 3 298 ? 56.056 37.430 52.856 1.00 169.92 293 THR C CA 1
ATOM 7855 C C . THR C 3 298 ? 56.528 37.153 54.279 1.00 160.65 293 THR C C 1
ATOM 7856 O O . THR C 3 298 ? 56.678 38.074 55.083 1.00 159.81 293 THR C O 1
ATOM 7860 N N . GLN C 3 299 ? 56.753 35.878 54.574 1.00 150.47 294 GLN C N 1
ATOM 7861 C CA . GLN C 3 299 ? 57.186 35.445 55.898 1.00 140.11 294 GLN C CA 1
ATOM 7862 C C . GLN C 3 299 ? 57.960 34.141 55.798 1.00 118.30 294 GLN C C 1
ATOM 7863 O O . GLN C 3 299 ? 57.889 33.450 54.782 1.00 117.39 294 GLN C O 1
ATOM 7869 N N . LYS C 3 300 ? 58.683 33.808 56.862 1.00 98.72 295 LYS C N 1
ATOM 7870 C CA . LYS C 3 300 ? 59.545 32.628 56.879 1.00 90.45 295 LYS C CA 1
ATOM 7871 C C . LYS C 3 300 ? 58.717 31.345 56.800 1.00 81.78 295 LYS C C 1
ATOM 7872 O O . LYS C 3 300 ? 57.630 31.262 57.374 1.00 79.04 295 LYS C O 1
ATOM 7878 N N . ALA C 3 301 ? 59.239 30.364 56.067 1.00 73.17 296 ALA C N 1
ATOM 7879 C CA . ALA C 3 301 ? 58.585 29.071 55.875 1.00 67.87 296 ALA C CA 1
ATOM 7880 C C . ALA C 3 301 ? 59.612 27.959 56.072 1.00 63.13 296 ALA C C 1
ATOM 7881 O O . ALA C 3 301 ? 60.727 28.045 55.559 1.00 60.31 296 ALA C O 1
ATOM 7883 N N . ASP C 3 302 ? 59.224 26.924 56.816 1.00 59.51 297 ASP C N 1
ATOM 7884 C CA . ASP C 3 302 ? 60.116 25.822 57.186 1.00 56.87 297 ASP C CA 1
ATOM 7885 C C . ASP C 3 302 ? 59.643 24.534 56.515 1.00 53.39 297 ASP C C 1
ATOM 7886 O O . ASP C 3 302 ? 58.526 24.074 56.770 1.00 50.86 297 ASP C O 1
ATOM 7891 N N . ALA C 3 303 ? 60.496 23.961 55.665 1.00 49.96 298 ALA C N 1
ATOM 7892 C CA . ALA C 3 303 ? 60.120 22.822 54.823 1.00 48.84 298 ALA C CA 1
ATOM 7893 C C . ALA C 3 303 ? 59.903 21.535 55.623 1.00 46.88 298 ALA C C 1
ATOM 7894 O O . ALA C 3 303 ? 60.777 21.100 56.362 1.00 45.49 298 ALA C O 1
ATOM 7896 N N . ILE C 3 304 ? 58.722 20.941 55.465 1.00 45.83 299 ILE C N 1
ATOM 7897 C CA . ILE C 3 304 ? 58.399 19.655 56.075 1.00 44.95 299 ILE C CA 1
ATOM 7898 C C . ILE C 3 304 ? 58.859 18.558 55.107 1.00 43.64 299 ILE C C 1
ATOM 7899 O O . ILE C 3 304 ? 58.258 18.376 54.042 1.00 42.01 299 ILE C O 1
ATOM 7904 N N . GLU C 3 305 ? 59.926 17.845 55.477 1.00 42.14 300 GLU C N 1
ATOM 7905 C CA . GLU C 3 305 ? 60.548 16.826 54.617 1.00 42.11 300 GLU C CA 1
ATOM 7906 C C . GLU C 3 305 ? 60.668 15.486 55.356 1.00 40.51 300 GLU C C 1
ATOM 7907 O O . GLU C 3 305 ? 61.387 15.409 56.351 1.00 41.05 300 GLU C O 1
ATOM 7913 N N . PRO C 3 306 ? 59.957 14.435 54.891 1.00 38.13 301 PRO C N 1
ATOM 7914 C CA . PRO C 3 306 ? 59.055 14.393 53.728 1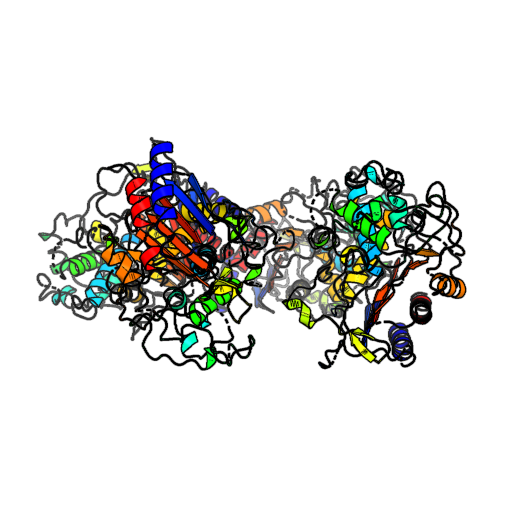.00 37.30 301 PRO C CA 1
ATOM 7915 C C . PRO C 3 306 ? 57.728 15.119 54.006 1.00 34.99 301 PRO C C 1
ATOM 7916 O O . PRO C 3 306 ? 57.325 15.187 55.161 1.00 34.30 301 PRO C O 1
ATOM 7920 N N . PRO C 3 307 ? 57.053 15.644 52.958 1.00 33.18 302 PRO C N 1
ATOM 7921 C CA . PRO C 3 307 ? 55.761 16.308 53.170 1.00 32.73 302 PRO C CA 1
ATOM 7922 C C . PRO C 3 307 ? 54.812 15.478 54.032 1.00 31.93 302 PRO C C 1
ATOM 7923 O O . PRO C 3 307 ? 54.806 14.247 53.947 1.00 31.52 302 PRO C O 1
ATOM 7927 N N . LEU C 3 308 ? 54.049 16.160 54.875 1.00 31.31 303 LEU C N 1
ATOM 7928 C CA . LEU C 3 308 ? 53.168 15.505 55.822 1.00 30.90 303 LEU C CA 1
ATOM 7929 C C . LEU C 3 308 ? 51.985 14.941 55.064 1.00 29.84 303 LEU C C 1
ATOM 7930 O O . LEU C 3 308 ? 51.277 15.695 54.375 1.00 29.32 303 LEU C O 1
ATOM 7935 N N . ALA C 3 309 ? 51.775 13.632 55.185 1.00 28.06 304 ALA C N 1
ATOM 7936 C CA . ALA C 3 309 ? 50.578 12.963 54.662 1.00 27.26 304 ALA C CA 1
ATOM 7937 C C . ALA C 3 309 ? 49.318 13.733 55.049 1.00 25.66 304 ALA C C 1
ATOM 7938 O O . ALA C 3 309 ? 49.314 14.446 56.055 1.00 24.95 304 ALA C O 1
ATOM 7940 N N . ALA C 3 310 ? 48.251 13.576 54.264 1.00 25.05 305 ALA C N 1
ATOM 7941 C CA . ALA C 3 310 ? 46.959 14.196 54.590 1.00 24.39 305 ALA C CA 1
ATOM 7942 C C . ALA C 3 310 ? 46.584 13.870 56.035 1.00 24.26 305 ALA C C 1
ATOM 7943 O O . ALA C 3 310 ? 46.670 12.698 56.446 1.00 22.87 305 ALA C O 1
ATOM 7945 N N . GLN C 3 311 ? 46.178 14.908 56.774 1.00 23.76 306 GLN C N 1
ATOM 7946 C CA . GLN C 3 311 ? 45.853 14.821 58.209 1.00 23.96 306 GLN C CA 1
ATOM 7947 C C . GLN C 3 311 ? 44.339 14.830 58.473 1.00 23.61 306 GLN C C 1
ATOM 7948 O O . GLN C 3 311 ? 43.724 15.906 58.474 1.00 22.49 306 GLN C O 1
ATOM 7954 N N . PRO C 3 312 ? 43.739 13.645 58.742 1.00 23.32 307 PRO C N 1
ATOM 7955 C CA . PRO C 3 312 ? 42.278 13.598 58.982 1.00 24.01 307 PRO C CA 1
ATOM 7956 C C . PRO C 3 312 ? 41.742 14.519 60.086 1.00 22.96 307 PRO C C 1
ATOM 7957 O O . PRO C 3 312 ? 40.557 14.911 60.051 1.00 23.14 307 PRO C O 1
ATOM 7961 N N . THR C 3 313 ? 42.605 14.852 61.047 1.00 22.53 308 THR C N 1
ATOM 7962 C CA . THR C 3 313 ? 42.264 15.579 62.273 1.00 22.77 308 THR C CA 1
ATOM 7963 C C . THR C 3 313 ? 42.338 17.106 62.133 1.00 21.07 308 THR C C 1
ATOM 7964 O O . THR C 3 313 ? 41.693 17.830 62.873 1.00 20.71 308 THR C O 1
ATOM 7968 N N . ALA C 3 314 ? 43.092 17.588 61.151 1.00 19.88 309 ALA C N 1
ATOM 7969 C CA . ALA C 3 314 ? 43.369 19.001 61.018 1.00 18.35 309 ALA C CA 1
ATOM 7970 C C . ALA C 3 314 ? 42.158 19.810 60.510 1.00 17.11 309 ALA C C 1
ATOM 7971 O O . ALA C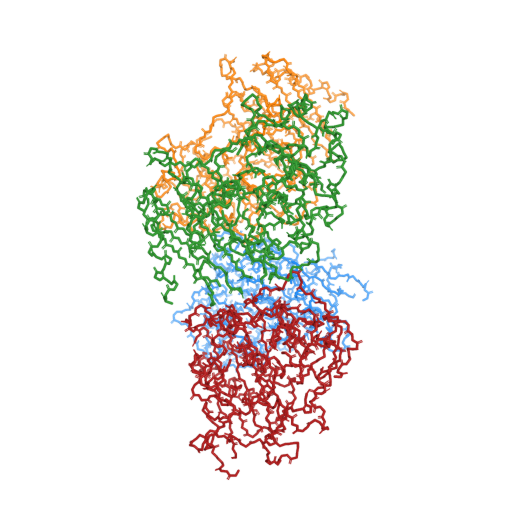 3 314 ? 41.340 19.300 59.738 1.00 17.14 309 ALA C O 1
ATOM 7973 N N . TRP C 3 315 ? 42.038 21.046 60.986 1.00 16.61 310 TRP C N 1
ATOM 7974 C CA . TRP C 3 315 ? 41.144 22.049 60.381 1.00 16.44 310 TRP C CA 1
ATOM 7975 C C . TRP C 3 315 ? 41.731 22.521 59.049 1.00 16.44 310 TRP C C 1
ATOM 7976 O O . TRP C 3 315 ? 42.674 23.315 59.018 1.00 16.34 310 TRP C O 1
ATOM 7987 N N . VAL C 3 316 ? 41.138 22.053 57.955 1.00 16.90 311 VAL C N 1
ATOM 7988 C CA . VAL C 3 316 ? 41.545 22.419 56.625 1.00 16.88 311 VAL C CA 1
ATOM 7989 C C . VAL C 3 316 ? 40.567 23.468 56.088 1.00 16.98 311 VAL C C 1
ATOM 7990 O O . VAL C 3 316 ? 39.333 23.306 56.204 1.00 16.72 311 VAL C O 1
ATOM 7994 N N . ASN C 3 317 ? 41.093 24.550 55.528 1.00 16.85 312 ASN C N 1
ATOM 7995 C CA . ASN C 3 317 ? 40.227 25.664 55.129 1.00 16.76 312 ASN C CA 1
ATOM 7996 C C . ASN C 3 317 ? 40.711 26.492 53.964 1.00 16.66 312 ASN C C 1
ATOM 7997 O O . ASN C 3 317 ? 41.880 26.418 53.578 1.00 16.55 312 ASN C O 1
ATOM 8013 N N . THR C 3 319 ? 39.783 30.666 52.466 1.00 17.52 314 THR C N 1
ATOM 8014 C CA . THR C 3 319 ? 39.037 31.919 52.254 1.00 17.63 314 THR C CA 1
ATOM 8015 C C . THR C 3 319 ? 39.140 32.253 50.768 1.00 17.69 314 THR C C 1
ATOM 8016 O O . THR C 3 319 ? 40.143 31.910 50.131 1.00 17.24 314 THR C O 1
ATOM 8020 N N . GLY C 3 320 ? 38.132 32.933 50.224 1.00 17.41 315 GLY C N 1
ATOM 8021 C CA . GLY C 3 320 ? 38.206 33.454 48.850 1.00 17.61 315 GLY C CA 1
ATOM 8022 C C . GLY C 3 320 ? 37.403 34.722 48.699 1.00 17.92 315 GLY C C 1
ATOM 8023 O O . GLY C 3 320 ? 36.238 34.788 49.155 1.00 18.30 315 GLY C O 1
ATOM 8024 N N . SER C 3 321 ? 37.999 35.741 48.080 1.00 18.03 316 SER C N 1
ATOM 8025 C CA . SER C 3 321 ? 37.317 37.029 47.944 1.00 18.46 316 SER C CA 1
ATOM 8026 C C . SER C 3 321 ? 37.503 37.670 46.581 1.00 19.32 316 SER C C 1
ATOM 8027 O O . SER C 3 321 ? 38.582 37.540 45.946 1.00 18.85 316 SER C O 1
ATOM 8030 N N . THR C 3 322 ? 36.451 38.373 46.150 1.00 19.52 317 THR C N 1
ATOM 8031 C CA . THR C 3 322 ? 36.539 39.234 44.978 1.00 19.52 317 THR C CA 1
ATOM 8032 C C . THR C 3 322 ? 36.104 40.630 45.387 1.00 20.19 317 THR C C 1
ATOM 8033 O O . THR C 3 322 ? 35.851 40.910 46.568 1.00 19.56 317 THR C O 1
ATOM 8037 N N . ASN C 3 323 ? 36.039 41.536 44.427 1.00 20.70 318 ASN C N 1
ATOM 8038 C CA . ASN C 3 323 ? 35.566 42.857 44.758 1.00 21.24 318 ASN C CA 1
ATOM 8039 C C . ASN C 3 323 ? 34.187 42.843 45.414 1.00 20.67 318 ASN C C 1
ATOM 8040 O O . ASN C 3 323 ? 33.967 43.595 46.360 1.00 21.08 318 ASN C O 1
ATOM 8045 N N . GLY C 3 324 ? 33.284 41.977 44.942 1.00 19.56 319 GLY C N 1
ATOM 8046 C CA . GLY C 3 324 ? 31.914 41.929 45.499 1.00 19.70 319 GLY C CA 1
ATOM 8047 C C . GLY C 3 324 ? 31.445 40.678 46.224 1.00 19.29 319 GLY C C 1
ATOM 8048 O O . GLY C 3 324 ? 30.260 40.551 46.479 1.00 18.93 319 GLY C O 1
ATOM 8049 N N . PHE C 3 325 ? 32.352 39.755 46.558 1.00 19.03 320 PHE C N 1
ATOM 8050 C CA . PHE C 3 325 ? 31.983 38.471 47.188 1.00 18.85 320 PHE C CA 1
ATOM 8051 C C . PHE C 3 325 ? 33.016 38.060 48.235 1.00 19.18 320 PHE C C 1
ATOM 8052 O O . PHE C 3 325 ? 34.200 38.421 48.146 1.00 20.01 320 PHE C O 1
ATOM 8060 N N . GLY C 3 326 ? 32.558 37.278 49.214 1.00 18.74 321 GLY C N 1
ATOM 8061 C CA . GLY C 3 326 ? 33.436 36.709 50.228 1.00 18.22 321 GLY C CA 1
ATOM 8062 C C . GLY C 3 326 ? 32.966 35.312 50.573 1.00 17.94 321 GLY C C 1
ATOM 8063 O O . GLY C 3 326 ? 31.808 35.120 50.974 1.00 18.31 321 GLY C O 1
ATOM 8064 N N . GLY C 3 327 ? 33.852 34.344 50.391 1.00 17.13 322 GLY C N 1
ATOM 8065 C CA . GLY C 3 327 ? 33.551 32.937 50.579 1.00 17.31 322 GLY C CA 1
ATOM 8066 C C . GLY C 3 327 ? 34.493 32.319 51.597 1.00 17.38 322 GLY C C 1
ATOM 8067 O O . GLY C 3 327 ? 35.626 32.792 51.786 1.00 16.63 322 GLY C O 1
ATOM 8068 N N . TYR C 3 328 ? 34.010 31.266 52.264 1.00 16.85 323 TYR C N 1
ATOM 8069 C CA . TYR C 3 328 ? 34.837 30.495 53.179 1.00 16.70 323 TYR C CA 1
ATOM 8070 C C . TYR C 3 328 ? 34.407 29.026 53.185 1.00 16.40 323 TYR C C 1
ATOM 8071 O O . TYR C 3 328 ? 33.226 28.722 53.128 1.00 16.62 323 TYR C O 1
ATOM 8080 N N A VAL C 3 329 ? 35.393 28.125 53.241 0.83 16.56 324 VAL C N 1
ATOM 8081 N N B VAL C 3 329 ? 35.387 28.126 53.217 0.17 16.40 324 VAL C N 1
ATOM 8082 C CA A VAL C 3 329 ? 35.159 26.689 53.290 0.83 16.61 324 VAL C CA 1
ATOM 8083 C CA B VAL C 3 329 ? 35.129 26.697 53.310 0.17 16.33 324 VAL C CA 1
ATOM 8084 C C A VAL C 3 329 ? 36.086 26.135 54.357 0.83 16.48 324 VAL C C 1
ATOM 8085 C C B VAL C 3 329 ? 36.081 26.123 54.340 0.17 16.39 324 VAL C C 1
ATOM 8086 O O A VAL C 3 329 ? 37.237 26.551 54.438 0.83 16.25 324 VAL C O 1
ATOM 8087 O O B VAL C 3 329 ? 37.248 26.505 54.377 0.17 16.37 324 VAL C O 1
ATOM 8094 N N . ALA C 3 330 ? 35.567 25.237 55.189 1.00 16.48 325 ALA C N 1
ATOM 8095 C CA . ALA C 3 330 ? 36.380 24.512 56.172 1.00 16.58 325 ALA C CA 1
ATOM 8096 C C . ALA C 3 330 ? 35.885 23.079 56.273 1.00 16.98 325 ALA C C 1
ATOM 8097 O O . ALA C 3 330 ? 34.693 22.799 56.021 1.00 17.54 325 ALA C O 1
ATOM 8099 N N . PHE C 3 331 ? 36.787 22.187 56.646 1.00 17.11 326 PHE C N 1
ATOM 8100 C CA . PHE C 3 331 ? 36.409 20.804 56.957 1.00 17.57 326 PHE C CA 1
ATOM 8101 C C . PHE C 3 331 ? 37.385 20.083 57.883 1.00 17.98 326 PHE C C 1
ATOM 8102 O O . PHE C 3 331 ? 38.560 20.460 58.005 1.00 17.66 326 PHE C O 1
ATOM 8110 N N . ILE C 3 332 ? 36.857 19.088 58.589 1.00 18.68 327 ILE C N 1
ATOM 8111 C CA . ILE C 3 332 ? 37.663 18.178 59.377 1.00 19.02 327 ILE C CA 1
ATOM 8112 C C . ILE C 3 332 ? 37.275 16.781 58.910 1.00 19.20 327 ILE C C 1
ATOM 8113 O O . ILE C 3 332 ? 36.134 16.346 59.130 1.00 18.82 327 ILE C O 1
ATOM 8118 N N . ALA C 3 333 ? 38.219 16.086 58.262 1.00 19.71 328 ALA C N 1
ATOM 8119 C CA . ALA C 3 333 ? 37.902 14.840 57.566 1.00 20.30 328 ALA C CA 1
ATOM 8120 C C . ALA C 3 333 ? 37.580 13.717 58.551 1.00 21.09 328 ALA C C 1
ATOM 8121 O O . ALA C 3 333 ? 36.652 12.953 58.305 1.00 20.24 328 ALA C O 1
ATOM 8123 N N . GLN C 3 334 ? 38.331 13.640 59.657 1.00 22.12 329 GLN C N 1
ATOM 8124 C CA . GLN C 3 334 ? 38.126 12.612 60.715 1.00 23.07 329 GLN C CA 1
ATOM 8125 C C . GLN C 3 334 ? 36.677 12.614 61.213 1.00 22.99 329 GLN C C 1
ATOM 8126 O O . GLN C 3 334 ? 36.041 11.568 61.323 1.00 22.61 329 GLN C O 1
ATOM 8143 N N . GLN C 3 336 ? 34.223 14.018 59.656 1.00 22.15 331 GLN C N 1
ATOM 8144 C CA . GLN C 3 336 ? 33.363 14.083 58.465 1.00 21.86 331 GLN C CA 1
ATOM 8145 C C . GLN C 3 336 ? 32.465 15.315 58.549 1.00 20.34 331 GLN C C 1
ATOM 8146 O O . GLN C 3 336 ? 31.259 15.252 58.341 1.00 21.09 331 GLN C O 1
ATOM 8152 N N . LEU C 3 337 ? 33.097 16.433 58.870 1.00 19.20 332 LEU C N 1
ATOM 8153 C CA . LEU C 3 337 ? 32.416 17.657 59.194 1.00 18.19 332 LEU C CA 1
ATOM 8154 C C . LEU C 3 337 ? 32.936 18.772 58.277 1.00 17.01 332 LEU C C 1
ATOM 8155 O O . LEU C 3 337 ? 34.140 18.948 58.138 1.00 16.63 332 LEU C O 1
ATOM 8160 N N . GLY C 3 338 ? 32.031 19.536 57.667 1.00 16.16 333 GLY C N 1
ATOM 8161 C CA . GLY C 3 338 ? 32.455 20.623 56.768 1.00 15.48 333 GLY C CA 1
ATOM 8162 C C . GLY C 3 338 ? 31.427 21.708 56.579 1.00 15.59 333 GLY C C 1
ATOM 8163 O O . GLY C 3 338 ? 30.244 21.493 56.806 1.00 14.77 333 GLY C O 1
ATOM 8164 N N . ILE C 3 339 ? 31.885 22.875 56.149 1.00 15.54 334 ILE C N 1
ATOM 8165 C CA . ILE C 3 339 ? 30.994 24.035 56.001 1.00 15.62 334 ILE C CA 1
ATOM 8166 C C . ILE C 3 339 ? 31.450 24.869 54.827 1.00 15.73 334 ILE C C 1
ATOM 8167 O O . ILE C 3 339 ? 32.614 24.830 54.445 1.00 15.68 334 ILE C O 1
ATOM 8172 N N . VAL C 3 340 ? 30.482 25.545 54.218 1.00 15.59 335 VAL C N 1
ATOM 8173 C CA . VAL C 3 340 ? 30.675 26.398 53.073 1.00 15.51 335 VAL C CA 1
ATOM 8174 C C . VAL C 3 340 ? 29.786 27.591 53.379 1.00 15.75 335 VAL C C 1
ATOM 8175 O O . VAL C 3 340 ? 28.611 27.417 53.783 1.00 15.12 335 VAL C O 1
ATOM 8179 N N . ILE C 3 341 ? 30.365 28.777 53.249 1.00 15.29 336 ILE C N 1
ATOM 8180 C CA . ILE C 3 341 ? 29.700 30.039 53.592 1.00 15.22 336 ILE C CA 1
ATOM 8181 C C . ILE C 3 341 ? 30.028 30.964 52.451 1.00 15.22 336 ILE C C 1
ATOM 8182 O O . ILE C 3 341 ? 31.205 31.301 52.224 1.00 14.57 336 ILE C O 1
ATOM 8187 N N . LEU C 3 342 ? 28.998 31.353 51.710 1.00 15.25 337 LEU C N 1
ATOM 8188 C CA . LEU C 3 342 ? 29.179 32.118 50.487 1.00 15.57 337 LEU C CA 1
ATOM 8189 C C . LEU C 3 342 ? 28.333 33.353 50.577 1.00 15.61 337 LEU C C 1
ATOM 8190 O O . LEU C 3 342 ? 27.143 33.262 50.814 1.00 15.48 337 LEU C O 1
ATOM 8195 N N . ALA C 3 343 ? 28.957 34.511 50.405 1.00 15.43 338 ALA C N 1
ATOM 8196 C CA . ALA C 3 343 ? 28.245 35.779 50.494 1.00 15.78 338 ALA C CA 1
ATOM 8197 C C . ALA C 3 343 ? 28.463 36.605 49.247 1.00 16.39 338 ALA C C 1
ATOM 8198 O O . ALA C 3 343 ? 29.478 36.456 48.584 1.00 16.86 338 ALA C O 1
ATOM 8200 N N . ASN C 3 344 ? 27.534 37.523 48.962 1.00 17.12 339 ASN C N 1
ATOM 8201 C CA . ASN C 3 344 ? 27.785 38.574 47.957 1.00 17.60 339 ASN C CA 1
ATOM 8202 C C . ASN C 3 344 ? 28.271 39.901 48.547 1.00 18.58 339 ASN C C 1
ATOM 8203 O O . ASN C 3 344 ? 27.831 41.014 48.157 1.00 18.87 339 ASN C O 1
ATOM 8219 N N . ASN C 3 346 ? 32.392 41.123 50.152 1.00 20.45 341 ASN C N 1
ATOM 8220 C CA . ASN C 3 346 ? 33.733 40.848 50.676 1.00 21.49 341 ASN C CA 1
ATOM 8221 C C . ASN C 3 346 ? 33.843 41.404 52.120 1.00 21.65 341 ASN C C 1
ATOM 8222 O O . ASN C 3 346 ? 34.369 42.489 52.365 1.00 22.23 341 ASN C O 1
ATOM 8227 N N . TYR C 3 347 ? 33.320 40.639 53.061 1.00 22.10 342 TYR C N 1
ATOM 8228 C CA . TYR C 3 347 ? 33.377 40.990 54.478 1.00 22.12 342 TYR C CA 1
ATOM 8229 C C . TYR C 3 347 ? 34.623 40.332 55.112 1.00 23.13 342 TYR C C 1
ATOM 8230 O O . TYR C 3 347 ? 35.118 39.323 54.599 1.00 25.05 342 TYR C O 1
ATOM 8239 N N . PRO C 3 348 ? 35.178 40.923 56.193 1.00 23.81 343 PRO C N 1
ATOM 8240 C CA . PRO C 3 348 ? 36.469 40.447 56.706 1.00 23.71 343 PRO C CA 1
ATOM 8241 C C . PRO C 3 348 ? 36.572 38.953 57.018 1.00 24.06 343 PRO C C 1
ATOM 8242 O O . PRO C 3 348 ? 35.610 38.316 57.466 1.00 23.30 343 PRO C O 1
ATOM 8246 N N . ASN C 3 349 ? 37.752 38.409 56.729 1.00 24.16 344 ASN C N 1
ATOM 8247 C CA . ASN C 3 349 ? 38.038 36.992 56.949 1.00 24.71 344 ASN C CA 1
ATOM 8248 C C . ASN C 3 349 ? 37.737 36.539 58.380 1.00 24.63 344 ASN C C 1
ATOM 8249 O O . ASN C 3 349 ? 37.238 35.437 58.592 1.00 23.52 344 ASN C O 1
ATOM 8254 N N . GLU C 3 350 ? 38.006 37.420 59.341 1.00 24.43 345 GLU C N 1
ATOM 8255 C CA . GLU C 3 350 ? 37.847 37.104 60.754 1.00 24.64 345 GLU C CA 1
ATOM 8256 C C . GLU C 3 350 ? 36.392 36.727 61.084 1.00 23.28 345 GLU C C 1
ATOM 8257 O O . GLU C 3 350 ? 36.158 35.761 61.789 1.00 22.33 345 GLU C O 1
ATOM 8263 N N . GLU C 3 351 ? 35.429 37.470 60.533 1.00 22.55 346 GLU C N 1
ATOM 8264 C CA . GLU C 3 351 ? 34.002 37.178 60.755 1.00 21.87 346 GLU C CA 1
ATOM 8265 C C . GLU C 3 351 ? 33.598 35.827 60.156 1.00 20.04 346 GLU C C 1
ATOM 8266 O O . GLU C 3 351 ? 32.792 35.091 60.735 1.00 19.26 346 GLU C O 1
ATOM 8272 N N . ARG C 3 352 ? 34.161 35.536 58.980 1.00 18.56 347 ARG C N 1
ATOM 8273 C CA . ARG C 3 352 ? 33.875 34.303 58.248 1.00 17.97 347 ARG C CA 1
ATOM 8274 C C . ARG C 3 352 ? 34.338 33.114 59.059 1.00 17.76 347 ARG C C 1
ATOM 8275 O O . ARG C 3 352 ? 33.633 32.109 59.152 1.00 16.48 347 ARG C O 1
ATOM 8283 N N . VAL C 3 353 ? 35.570 33.216 59.578 1.00 17.33 348 VAL C N 1
ATOM 8284 C CA . VAL C 3 353 ? 36.144 32.165 60.418 1.00 17.64 348 VAL C CA 1
ATOM 8285 C C . VAL C 3 353 ? 35.318 32.002 61.713 1.00 18.53 348 VAL C C 1
ATOM 8286 O O . VAL C 3 353 ? 34.988 30.883 62.126 1.00 17.94 348 VAL C O 1
ATOM 8290 N N . LYS C 3 354 ? 34.935 33.128 62.314 1.00 19.50 349 LYS C N 1
ATOM 8291 C CA . LYS C 3 354 ? 34.222 33.100 63.603 1.00 20.00 349 LYS C CA 1
ATOM 8292 C C . LYS C 3 354 ? 32.885 32.401 63.472 1.00 19.53 349 LYS C C 1
ATOM 8293 O O . LYS C 3 354 ? 32.516 31.601 64.319 1.00 18.75 349 LYS C O 1
ATOM 8299 N N . LEU C 3 355 ? 32.201 32.694 62.366 1.00 19.15 350 LEU C N 1
ATOM 8300 C CA . LEU C 3 355 ? 30.899 32.133 62.036 1.00 19.20 350 LEU C CA 1
ATOM 8301 C C . LEU C 3 355 ? 30.972 30.619 61.763 1.00 19.37 350 LEU C C 1
ATOM 8302 O O . LEU C 3 355 ? 30.166 29.845 62.293 1.00 18.86 350 LEU C O 1
ATOM 8307 N N . ALA C 3 356 ? 31.946 30.217 60.944 1.00 18.83 351 ALA C N 1
ATOM 8308 C CA . ALA C 3 356 ? 32.223 28.812 60.690 1.00 19.27 351 ALA C CA 1
ATOM 8309 C C . ALA C 3 356 ? 32.580 28.044 61.963 1.00 18.67 351 ALA C C 1
ATOM 8310 O O . ALA C 3 356 ? 32.187 26.899 62.117 1.00 19.05 351 ALA C O 1
ATOM 8312 N N . TYR C 3 357 ? 33.350 28.669 62.842 1.00 19.88 352 TYR C N 1
ATOM 8313 C CA . TYR C 3 357 ? 33.775 28.056 64.102 1.00 21.43 352 TYR C CA 1
ATOM 8314 C C . TYR C 3 357 ? 32.579 27.876 65.027 1.00 22.04 352 TYR C C 1
ATOM 8315 O O . TYR C 3 357 ? 32.347 26.785 65.547 1.00 20.91 352 TYR C O 1
ATOM 8324 N N . ARG C 3 358 ? 31.786 28.927 65.183 1.00 23.17 353 ARG C N 1
ATOM 8325 C CA . ARG C 3 358 ? 30.576 28.842 66.023 1.00 24.83 353 ARG C CA 1
ATOM 8326 C C . ARG C 3 358 ? 29.597 27.784 65.567 1.00 24.94 353 ARG C C 1
ATOM 8327 O O . ARG C 3 358 ? 29.048 27.035 66.387 1.00 25.44 353 ARG C O 1
ATOM 8335 N N . ILE C 3 359 ? 29.356 27.737 64.263 1.00 24.03 354 ILE C N 1
ATOM 8336 C CA . ILE C 3 359 ? 28.475 26.735 63.701 1.00 23.96 354 ILE C CA 1
ATOM 8337 C C . ILE C 3 359 ? 29.024 25.326 63.969 1.00 24.13 354 ILE C C 1
ATOM 8338 O O . ILE C 3 359 ? 28.324 24.492 64.539 1.00 22.87 354 ILE C O 1
ATOM 8343 N N . LEU C 3 360 ? 30.280 25.079 63.598 1.00 24.30 355 LEU C N 1
ATOM 8344 C CA . LEU C 3 360 ? 30.888 23.745 63.780 1.00 24.89 355 LEU C CA 1
ATOM 8345 C C . LEU C 3 360 ? 31.090 23.345 65.247 1.00 25.91 355 LEU C C 1
ATOM 8346 O O . LEU C 3 360 ? 31.127 22.166 65.575 1.00 25.62 355 LEU C O 1
ATOM 8351 N N . GLN C 3 361 ? 31.220 24.334 66.123 1.00 28.29 356 GLN C N 1
ATOM 8352 C CA . GLN C 3 361 ? 31.295 24.102 67.565 1.00 30.88 356 GLN C CA 1
ATOM 8353 C C . GLN C 3 361 ? 29.967 23.522 68.110 1.00 31.54 356 GLN C C 1
ATOM 8354 O O . GLN C 3 361 ? 29.973 22.838 69.132 1.00 31.31 356 GLN C O 1
ATOM 8360 N N . HIS C 3 362 ? 28.854 23.787 67.412 1.00 33.15 357 HIS C N 1
ATOM 8361 C CA . HIS C 3 362 ? 27.529 23.240 67.747 1.00 34.66 357 HIS C CA 1
ATOM 8362 C C . HIS C 3 362 ? 27.024 22.119 66.829 1.00 36.50 357 HIS C C 1
ATOM 8363 O O . HIS C 3 362 ? 25.842 21.773 66.871 1.00 34.70 357 HIS C O 1
ATOM 8370 N N . ALA C 3 363 ? 27.909 21.529 66.031 1.00 38.59 358 ALA C N 1
ATOM 8371 C CA . ALA C 3 363 ? 27.487 20.571 65.006 1.00 40.94 358 ALA C CA 1
ATOM 8372 C C . ALA C 3 363 ? 27.367 19.128 65.510 1.00 42.75 358 ALA C C 1
ATOM 8373 O O . ALA C 3 363 ? 26.786 18.299 64.815 1.00 42.98 358 ALA C O 1
ATOM 8375 N N . GLU C 3 364 ? 27.906 18.822 66.696 1.00 45.81 359 GLU C N 1
ATOM 8376 C CA . GLU C 3 364 ? 28.063 17.420 67.147 1.00 49.12 359 GLU C CA 1
ATOM 8377 C C . GLU C 3 364 ? 28.008 17.262 68.678 1.00 51.62 359 GLU C C 1
ATOM 8378 O O . GLU C 3 364 ? 28.223 18.231 69.414 1.00 52.90 359 GLU C O 1
ATOM 8384 N N . PRO C 3 365 ? 27.715 16.034 69.165 1.00 54.90 360 PRO C N 1
ATOM 8385 C CA . PRO C 3 365 ? 27.565 15.837 70.610 1.00 55.71 360 PRO C CA 1
ATOM 8386 C C . PRO C 3 365 ? 28.910 15.738 71.329 1.00 55.74 360 PRO C C 1
ATOM 8387 O O . PRO C 3 365 ? 29.373 16.726 71.900 1.00 55.34 360 PRO C O 1
ATOM 8391 N N . ASN D 4 8 ? -8.572 1.635 26.591 1.00 51.90 3 ASN D N 1
ATOM 8392 C CA . ASN D 4 8 ? -8.294 2.417 27.835 1.00 51.35 3 ASN D CA 1
ATOM 8393 C C . ASN D 4 8 ? -8.371 1.474 29.063 1.00 49.99 3 ASN D C 1
ATOM 8394 O O . ASN D 4 8 ? -7.675 0.456 29.070 1.00 48.76 3 ASN D O 1
ATOM 8399 N N . SER D 4 9 ? -9.204 1.768 30.067 1.00 48.14 4 SER D N 1
ATOM 8400 C CA . SER D 4 9 ? -9.207 1.010 31.323 1.00 46.78 4 SER D CA 1
ATOM 8401 C C . SER D 4 9 ? -9.828 -0.367 31.137 1.00 44.99 4 SER D C 1
ATOM 8402 O O . SER D 4 9 ? -9.221 -1.378 31.495 1.00 42.63 4 SER D O 1
ATOM 8405 N N . ALA D 4 10 ? -11.031 -0.395 30.563 1.00 43.17 5 ALA D N 1
ATOM 8406 C CA . ALA D 4 10 ? -11.722 -1.648 30.241 1.00 42.42 5 ALA D CA 1
ATOM 8407 C C . ALA D 4 10 ? -10.900 -2.527 29.299 1.00 41.90 5 ALA D C 1
ATOM 8408 O O . ALA D 4 10 ? -10.830 -3.742 29.486 1.00 40.54 5 ALA D O 1
ATOM 8410 N N . ALA D 4 11 ? -10.279 -1.909 28.295 1.00 42.76 6 ALA D N 1
ATOM 8411 C CA . ALA D 4 11 ? -9.423 -2.633 27.346 1.00 43.23 6 ALA D CA 1
ATOM 8412 C C . ALA D 4 11 ? -8.184 -3.217 28.035 1.00 43.39 6 ALA D C 1
ATOM 8413 O O . ALA D 4 11 ? -7.799 -4.351 27.754 1.00 44.23 6 ALA D O 1
ATOM 8415 N N . LEU D 4 12 ? -7.576 -2.449 28.938 1.00 42.65 7 LEU D N 1
ATOM 8416 C CA . LEU D 4 12 ? -6.454 -2.940 29.736 1.00 42.55 7 LEU D CA 1
ATOM 8417 C C . LEU D 4 12 ? -6.888 -4.027 30.730 1.00 42.29 7 LEU D C 1
ATOM 8418 O O . LEU D 4 12 ? -6.169 -5.004 30.913 1.00 41.23 7 LEU D O 1
ATOM 8423 N N . ASP D 4 13 ? -8.058 -3.860 31.355 1.00 42.63 8 ASP D N 1
ATOM 8424 C CA . ASP D 4 13 ? -8.613 -4.867 32.281 1.00 42.99 8 ASP D CA 1
ATOM 8425 C C . ASP D 4 13 ? -8.639 -6.260 31.631 1.00 41.64 8 ASP D C 1
ATOM 8426 O O . ASP D 4 13 ? -8.167 -7.242 32.218 1.00 39.86 8 ASP D O 1
ATOM 8431 N N . THR D 4 14 ? -9.182 -6.332 30.417 1.00 39.75 9 THR D N 1
ATOM 8432 C CA . THR D 4 14 ? -9.301 -7.610 29.710 1.00 39.40 9 THR D CA 1
ATOM 8433 C C . THR D 4 14 ? -7.928 -8.179 29.334 1.00 37.13 9 THR D C 1
ATOM 8434 O O . THR D 4 14 ? -7.696 -9.371 29.496 1.00 35.59 9 THR D O 1
ATOM 8438 N N . LEU D 4 15 ? -7.024 -7.323 28.859 1.00 34.98 10 LEU D N 1
ATOM 8439 C CA . LEU D 4 15 ? -5.653 -7.749 28.553 1.00 34.49 10 LEU D CA 1
ATOM 8440 C C . LEU D 4 15 ? -4.929 -8.331 29.780 1.00 33.26 10 LEU D C 1
ATOM 8441 O O . LEU D 4 15 ? -4.340 -9.404 29.693 1.00 32.17 10 LEU D O 1
ATOM 8446 N N . VAL D 4 16 ? -4.984 -7.636 30.914 1.00 31.81 11 VAL D N 1
ATOM 8447 C CA . VAL D 4 16 ? -4.290 -8.112 32.124 1.00 31.17 11 VAL D CA 1
ATOM 8448 C C . VAL D 4 16 ? -4.902 -9.441 32.553 1.00 30.83 11 VAL D C 1
ATOM 8449 O O . VAL D 4 16 ? -4.181 -10.381 32.856 1.00 29.80 11 VAL D O 1
ATOM 8453 N N . GLN D 4 17 ? -6.234 -9.516 32.519 1.00 30.67 12 GLN D N 1
ATOM 8454 C CA . GLN D 4 17 ? -6.955 -10.735 32.847 1.00 31.41 12 GLN D CA 1
ATOM 8455 C C . GLN D 4 17 ? -6.481 -11.916 32.012 1.00 31.52 12 GLN D C 1
ATOM 8456 O O . GLN D 4 17 ? -6.166 -12.978 32.556 1.00 32.95 12 GLN D O 1
ATOM 8462 N N . THR D 4 18 ? -6.418 -11.717 30.695 1.00 31.48 13 THR D N 1
ATOM 8463 C CA . THR D 4 18 ? -5.973 -12.771 29.772 1.00 32.27 13 THR D CA 1
ATOM 8464 C C . THR D 4 18 ? -4.579 -13.263 30.164 1.00 31.93 13 THR D C 1
ATOM 8465 O O . THR D 4 18 ? -4.401 -14.453 30.417 1.00 30.72 13 THR D O 1
ATOM 8469 N N . GLU D 4 19 ? -3.626 -12.332 30.263 1.00 31.82 14 GLU D N 1
ATOM 8470 C CA . GLU D 4 19 ? -2.230 -12.672 30.585 1.00 31.65 14 GLU D CA 1
ATOM 8471 C C . GLU D 4 19 ? -2.095 -13.288 31.984 1.00 31.84 14 GLU D C 1
ATOM 8472 O O . GLU D 4 19 ? -1.294 -14.204 32.181 1.00 30.46 14 GLU D O 1
ATOM 8478 N N . ALA D 4 20 ? -2.873 -12.780 32.943 1.00 32.40 15 ALA D N 1
ATOM 8479 C CA . ALA D 4 20 ? -2.839 -13.299 34.316 1.00 33.65 15 ALA D CA 1
ATOM 8480 C C . ALA D 4 20 ? -3.348 -14.730 34.366 1.00 34.36 15 ALA D C 1
ATOM 8481 O O . ALA D 4 20 ? -2.633 -15.625 34.819 1.00 33.16 15 ALA D O 1
ATOM 8483 N N . ARG D 4 21 ? -4.563 -14.935 33.861 1.00 35.32 16 ARG D N 1
ATOM 8484 C CA . ARG D 4 21 ? -5.194 -16.266 33.835 1.00 36.59 16 ARG D CA 1
ATOM 8485 C C . ARG D 4 21 ? -4.381 -17.283 33.025 1.00 34.99 16 ARG D C 1
ATOM 8486 O O . ARG D 4 21 ? -4.384 -18.465 33.343 1.00 35.59 16 ARG D O 1
ATOM 8505 N N . VAL D 4 23 ? -0.955 -17.260 32.861 1.00 27.76 18 VAL D N 1
ATOM 8506 C CA . VAL D 4 23 ? 0.188 -17.615 33.723 1.00 26.59 18 VAL D CA 1
ATOM 8507 C C . VAL D 4 23 ? -0.264 -18.420 34.960 1.00 25.41 18 VAL D C 1
ATOM 8508 O O . VAL D 4 23 ? 0.444 -19.334 35.411 1.00 24.35 18 VAL D O 1
ATOM 8520 N N . GLN D 4 25 ? -2.746 -20.491 35.043 1.00 27.02 20 GLN D N 1
ATOM 8521 C CA . GLN D 4 25 ? -2.989 -21.821 34.487 1.00 28.13 20 GLN D CA 1
ATOM 8522 C C . GLN D 4 25 ? -1.701 -22.605 34.146 1.00 28.02 20 GLN D C 1
ATOM 8523 O O . GLN D 4 25 ? -1.681 -23.838 34.254 1.00 28.57 20 GLN D O 1
ATOM 8529 N N A GLU D 4 26 ? -0.647 -21.902 33.725 0.78 28.43 21 GLU D N 1
ATOM 8530 N N B GLU D 4 26 ? -0.657 -21.887 33.731 0.22 28.08 21 GLU D N 1
ATOM 8531 C CA A GLU D 4 26 ? 0.641 -22.545 33.403 0.78 28.48 21 GLU D CA 1
ATOM 8532 C CA B GLU D 4 26 ? 0.638 -22.480 33.393 0.22 28.00 21 GLU D CA 1
ATOM 8533 C C A GLU D 4 26 ? 1.353 -23.059 34.656 0.78 28.42 21 GLU D C 1
ATOM 8534 C C B GLU D 4 26 ? 1.371 -23.025 34.625 0.22 28.18 21 GLU D C 1
ATOM 8535 O O A GLU D 4 26 ? 1.856 -24.186 34.672 0.78 28.61 21 GLU D O 1
ATOM 8536 O O B GLU D 4 26 ? 1.887 -24.145 34.597 0.22 28.25 21 GLU D O 1
ATOM 8547 N N . ASN D 4 27 ? 1.408 -22.228 35.694 1.00 28.40 22 ASN D N 1
ATOM 8548 C CA . ASN D 4 27 ? 2.207 -22.523 36.901 1.00 28.64 22 ASN D CA 1
ATOM 8549 C C . ASN D 4 27 ? 1.422 -22.915 38.162 1.00 29.36 22 ASN D C 1
ATOM 8550 O O . ASN D 4 27 ? 2.012 -23.003 39.242 1.00 28.94 22 ASN D O 1
ATOM 8555 N N . ASN D 4 28 ? 0.109 -23.151 38.015 1.00 29.69 23 ASN D N 1
ATOM 8556 C CA . ASN D 4 28 ? -0.769 -23.645 39.094 1.00 30.48 23 ASN D CA 1
ATOM 8557 C C . ASN D 4 28 ? -0.797 -22.676 40.290 1.00 30.48 23 ASN D C 1
ATOM 8558 O O . ASN D 4 28 ? -0.563 -23.065 41.436 1.00 31.38 23 ASN D O 1
ATOM 8563 N N . ILE D 4 29 ? -1.037 -21.402 39.987 1.00 29.00 24 ILE D N 1
ATOM 8564 C CA . ILE D 4 29 ? -1.105 -20.343 40.991 1.00 28.01 24 ILE D CA 1
ATOM 8565 C C . ILE D 4 29 ? -2.545 -20.273 41.482 1.00 27.61 24 ILE D C 1
ATOM 8566 O O . ILE D 4 29 ? -3.466 -20.162 40.679 1.00 26.87 24 ILE D O 1
ATOM 8571 N N . THR D 4 30 ? -2.706 -20.291 42.799 1.00 26.99 25 THR D N 1
ATOM 8572 C CA . THR D 4 30 ? -4.025 -20.281 43.449 1.00 26.39 25 THR D CA 1
ATOM 8573 C C . THR D 4 30 ? -4.581 -18.867 43.587 1.00 25.91 25 THR D C 1
ATOM 8574 O O . THR D 4 30 ? -5.771 -18.659 43.391 1.00 27.20 25 THR D O 1
ATOM 8578 N N . GLY D 4 31 ? -3.727 -17.918 43.975 1.00 25.17 26 GLY D N 1
ATOM 8579 C CA . GLY D 4 31 ? -4.117 -16.521 44.164 1.00 24.73 26 GLY D CA 1
ATOM 8580 C C . GLY D 4 31 ? -3.058 -15.560 43.662 1.00 24.26 26 GLY D C 1
ATOM 8581 O O . GLY D 4 31 ? -1.855 -15.818 43.822 1.00 25.13 26 GLY D O 1
ATOM 8582 N N . LEU D 4 32 ? -3.504 -14.440 43.095 1.00 23.13 27 LEU D N 1
ATOM 8583 C CA . LEU D 4 32 ? -2.622 -13.491 42.412 1.00 23.00 27 LEU D CA 1
ATOM 8584 C C . LEU D 4 32 ? -3.163 -12.071 42.532 1.00 22.64 27 LEU D C 1
ATOM 8585 O O . LEU D 4 32 ? -4.319 -11.811 42.159 1.00 22.62 27 LEU D O 1
ATOM 8590 N N . SER D 4 33 ? -2.335 -11.168 43.051 1.00 22.12 28 SER D N 1
ATOM 8591 C CA . SER D 4 33 ? -2.658 -9.748 43.108 1.00 21.38 28 SER D CA 1
ATOM 8592 C C . SER D 4 33 ? -1.639 -8.962 42.291 1.00 20.72 28 SER D C 1
ATOM 8593 O O . SER D 4 33 ? -0.448 -9.203 42.399 1.00 19.91 28 SER D O 1
ATOM 8596 N N . ILE D 4 34 ? -2.137 -8.034 41.475 1.00 20.76 29 ILE D N 1
ATOM 8597 C CA . ILE D 4 34 ? -1.315 -7.189 40.581 1.00 20.81 29 ILE D CA 1
ATOM 8598 C C . ILE D 4 34 ? -1.683 -5.727 40.841 1.00 20.86 29 ILE D C 1
ATOM 8599 O O . ILE D 4 34 ? -2.862 -5.391 40.838 1.00 21.70 29 ILE D O 1
ATOM 8604 N N . ALA D 4 35 ? -0.684 -4.892 41.109 1.00 20.87 30 ALA D N 1
ATOM 8605 C CA . ALA D 4 35 ? -0.826 -3.432 41.143 1.00 21.24 30 ALA D CA 1
ATOM 8606 C C . ALA D 4 35 ? -0.037 -2.835 39.985 1.00 21.59 30 ALA D C 1
ATOM 8607 O O . ALA D 4 35 ? 1.084 -3.260 39.745 1.00 21.99 30 ALA D O 1
ATOM 8609 N N . ILE D 4 36 ? -0.616 -1.856 39.288 1.00 22.31 31 ILE D N 1
ATOM 8610 C CA . ILE D 4 36 ? 0.099 -1.072 38.270 1.00 22.88 31 ILE D CA 1
ATOM 8611 C C . ILE D 4 36 ? -0.006 0.412 38.601 1.00 23.16 31 ILE D C 1
ATOM 8612 O O . ILE D 4 36 ? -1.069 0.882 38.996 1.00 23.11 31 ILE D O 1
ATOM 8617 N N . THR D 4 37 ? 1.088 1.153 38.416 1.00 23.35 32 THR D N 1
ATOM 8618 C CA . THR D 4 37 ? 1.061 2.603 38.602 1.00 23.61 32 THR D CA 1
ATOM 8619 C C . THR D 4 37 ? 1.563 3.233 37.299 1.00 24.17 32 THR D C 1
ATOM 8620 O O . THR D 4 37 ? 2.516 2.743 36.696 1.00 23.13 32 THR D O 1
ATOM 8624 N N . ARG D 4 38 ? 0.857 4.273 36.849 1.00 24.37 33 ARG D N 1
ATOM 8625 C CA . ARG D 4 38 ? 1.133 4.935 35.571 1.00 26.08 33 ARG D CA 1
ATOM 8626 C C . ARG D 4 38 ? 0.844 6.423 35.781 1.00 26.39 33 ARG D C 1
ATOM 8627 O O . ARG D 4 38 ? -0.325 6.815 35.920 1.00 24.51 33 ARG D O 1
ATOM 8635 N N . HIS D 4 39 ? 1.905 7.229 35.839 1.00 27.03 34 HIS D N 1
ATOM 8636 C CA . HIS D 4 39 ? 1.813 8.666 36.162 1.00 28.76 34 HIS D CA 1
ATOM 8637 C C . HIS D 4 39 ? 1.004 8.941 37.435 1.00 29.33 34 HIS D C 1
ATOM 8638 O O . HIS D 4 39 ? 0.185 9.865 37.474 1.00 29.17 34 HIS D O 1
ATOM 8645 N N . GLY D 4 40 ? 1.223 8.115 38.462 1.00 29.20 35 GLY D N 1
ATOM 8646 C CA . GLY D 4 40 ? 0.516 8.235 39.730 1.00 28.94 35 GLY D CA 1
ATOM 8647 C C . GLY D 4 40 ? -0.822 7.515 39.837 1.00 29.34 35 GLY D C 1
ATOM 8648 O O . GLY D 4 40 ? -1.278 7.266 40.949 1.00 29.00 35 GLY D O 1
ATOM 8660 N N . GLN D 4 42 ? -3.309 4.582 39.980 1.00 33.15 37 GLN D N 1
ATOM 8661 C CA . GLN D 4 42 ? -3.188 3.191 40.404 1.00 35.16 37 GLN D CA 1
ATOM 8662 C C . GLN D 4 42 ? -4.346 2.364 39.868 1.00 36.02 37 GLN D C 1
ATOM 8663 O O . GLN D 4 42 ? -5.491 2.830 39.839 1.00 34.80 37 GLN D O 1
ATOM 8669 N N . GLN D 4 43 ? -4.028 1.152 39.428 1.00 36.52 38 GLN D N 1
ATOM 8670 C CA . GLN D 4 43 ? -5.018 0.164 39.016 1.00 38.48 38 GLN D CA 1
ATOM 8671 C C . GLN D 4 43 ? -4.679 -1.152 39.707 1.00 37.27 38 GLN D C 1
ATOM 8672 O O . GLN D 4 43 ? -3.499 -1.486 39.880 1.00 36.18 38 GLN D O 1
ATOM 8678 N N . PHE D 4 44 ? -5.713 -1.896 40.094 1.00 36.47 39 PHE D N 1
ATOM 8679 C CA . PHE D 4 44 ? -5.539 -3.171 40.798 1.00 36.06 39 PHE D CA 1
ATOM 8680 C C . PHE D 4 44 ? -6.288 -4.305 40.116 1.00 35.81 39 PHE D C 1
ATOM 8681 O O . PHE D 4 44 ? -7.399 -4.113 39.614 1.00 35.20 39 PHE D O 1
ATOM 8689 N N . TYR D 4 45 ? -5.658 -5.476 40.106 1.00 33.06 40 TYR D N 1
ATOM 8690 C CA . TYR D 4 45 ? -6.176 -6.673 39.463 1.00 33.41 40 TYR D CA 1
ATOM 8691 C C . TYR D 4 45 ? -5.922 -7.847 40.385 1.00 31.96 40 TYR D C 1
ATOM 8692 O O . TYR D 4 45 ? -4.771 -8.171 40.668 1.00 33.12 40 TYR D O 1
ATOM 8701 N N . ASN D 4 46 ? -6.997 -8.461 40.862 1.00 30.53 41 ASN D N 1
ATOM 8702 C CA . ASN D 4 46 ? -6.910 -9.578 41.784 1.00 29.53 41 ASN D CA 1
ATOM 8703 C C . ASN D 4 46 ? -7.667 -10.778 41.226 1.00 29.18 41 ASN D C 1
ATOM 8704 O O . ASN D 4 46 ? -8.748 -10.624 40.647 1.00 28.65 41 ASN D O 1
ATOM 8709 N N . TYR D 4 47 ? -7.073 -11.963 41.382 1.00 27.87 42 TYR D N 1
ATOM 8710 C CA . TYR D 4 47 ? -7.613 -13.216 40.853 1.00 27.83 42 TYR D CA 1
ATOM 8711 C C . TYR D 4 47 ? -7.403 -14.343 41.858 1.00 26.90 42 TYR D C 1
ATOM 8712 O O . TYR D 4 47 ? -6.384 -14.379 42.561 1.00 25.68 42 TYR D O 1
ATOM 8721 N N . GLY D 4 48 ? -8.380 -15.242 41.940 1.00 27.15 43 GLY D N 1
ATOM 8722 C CA . GLY D 4 48 ? -8.259 -16.445 42.761 1.00 26.73 43 GLY D CA 1
ATOM 8723 C C . GLY D 4 48 ? -8.424 -16.185 44.245 1.00 26.92 43 GLY D C 1
ATOM 8724 O O . GLY D 4 48 ? -8.906 -15.114 44.669 1.00 26.92 43 GLY D O 1
ATOM 8725 N N . VAL D 4 49 ? -8.017 -17.175 45.035 1.00 26.94 44 VAL D N 1
ATOM 8726 C CA . VAL D 4 49 ? -8.197 -17.148 46.485 1.00 27.10 44 VAL D CA 1
ATOM 8727 C C . VAL D 4 49 ? -6.862 -17.088 47.228 1.00 26.83 44 VAL D C 1
ATOM 8728 O O . VAL D 4 49 ? -5.836 -17.633 46.765 1.00 26.59 44 VAL D O 1
ATOM 8732 N N . ALA D 4 50 ? -6.877 -16.406 48.368 1.00 26.72 45 ALA D N 1
ATOM 8733 C CA . ALA D 4 50 ? -5.690 -16.291 49.226 1.00 26.88 45 ALA D CA 1
ATOM 8734 C C . ALA D 4 50 ? -5.435 -17.578 50.010 1.00 27.43 45 ALA D C 1
ATOM 8735 O O . ALA D 4 50 ? -4.303 -17.824 50.445 1.00 28.00 45 ALA D O 1
ATOM 8737 N N . SER D 4 51 ? -6.490 -18.373 50.201 1.00 27.47 46 SER D N 1
ATOM 8738 C CA . SER D 4 51 ? -6.396 -19.702 50.793 1.00 27.32 46 SER D CA 1
ATOM 8739 C C . SER D 4 51 ? -7.478 -20.614 50.214 1.00 27.07 46 SER D C 1
ATOM 8740 O O . SER D 4 51 ? -8.624 -20.191 50.034 1.00 28.19 46 SER D O 1
ATOM 8754 N N . ALA D 4 53 ? -8.405 -23.409 51.826 1.00 27.34 48 ALA D N 1
ATOM 8755 C CA . ALA D 4 53 ? -9.196 -23.767 53.017 1.00 27.47 48 ALA D CA 1
ATOM 8756 C C . ALA D 4 53 ? -10.399 -22.853 53.223 1.00 27.81 48 ALA D C 1
ATOM 8757 O O . ALA D 4 53 ? -11.536 -23.328 53.266 1.00 27.71 48 ALA D O 1
ATOM 8759 N N . THR D 4 54 ? -10.139 -21.551 53.336 1.00 27.53 49 THR D N 1
ATOM 8760 C CA . THR D 4 54 ? -11.185 -20.545 53.573 1.00 27.21 49 THR D CA 1
ATOM 8761 C C . THR D 4 54 ? -11.925 -20.152 52.287 1.00 27.28 49 THR D C 1
ATOM 8762 O O . THR D 4 54 ? -13.095 -19.792 52.332 1.00 26.41 49 THR D O 1
ATOM 8766 N N . GLY D 4 55 ? -11.232 -20.192 51.149 1.00 26.41 50 GLY D N 1
ATOM 8767 C CA . GLY D 4 55 ? -11.783 -19.722 49.883 1.00 26.23 50 GLY D CA 1
ATOM 8768 C C . GLY D 4 55 ? -11.981 -18.213 49.826 1.00 26.30 50 GLY D C 1
ATOM 8769 O O . GLY D 4 55 ? -12.724 -17.728 48.966 1.00 27.26 50 GLY D O 1
ATOM 8770 N N . GLN D 4 56 ? -11.321 -17.470 50.717 1.00 25.64 51 GLN D N 1
ATOM 8771 C CA . GLN D 4 56 ? -11.465 -16.011 50.763 1.00 25.98 51 GLN D CA 1
ATOM 8772 C C . GLN D 4 56 ? -10.763 -15.424 49.524 1.00 25.34 51 GLN D C 1
ATOM 8773 O O . GLN D 4 56 ? -9.638 -15.810 49.224 1.00 25.37 51 GLN D O 1
ATOM 8779 N N . PRO D 4 57 ? -11.436 -14.518 48.789 1.00 25.09 52 PRO D N 1
ATOM 8780 C CA . PRO D 4 57 ? -10.839 -13.985 47.550 1.00 24.48 52 PRO D CA 1
ATOM 8781 C C . PRO D 4 57 ? -9.608 -13.108 47.776 1.00 23.72 52 PRO D C 1
ATOM 8782 O O . PRO D 4 57 ? -9.505 -12.399 48.784 1.00 22.89 52 PRO D O 1
ATOM 8786 N N . VAL D 4 58 ? -8.700 -13.128 46.808 1.00 22.99 53 VAL D N 1
ATOM 8787 C CA . VAL D 4 58 ? -7.540 -12.266 46.858 1.00 22.51 53 VAL D CA 1
ATOM 8788 C C . VAL D 4 58 ? -8.047 -10.823 46.665 1.00 22.03 53 VAL D C 1
ATOM 8789 O O . VAL D 4 58 ? -8.854 -10.546 45.762 1.00 20.87 53 VAL D O 1
ATOM 8793 N N . SER D 4 59 ? -7.592 -9.935 47.542 1.00 21.11 54 SER D N 1
ATOM 8794 C CA . SER D 4 59 ? -7.806 -8.486 47.401 1.00 21.79 54 SER D CA 1
ATOM 8795 C C . SER D 4 59 ? -6.479 -7.738 47.318 1.00 22.43 54 SER D C 1
ATOM 8796 O O . SER D 4 59 ? -5.396 -8.280 47.600 1.00 22.83 54 SER D O 1
ATOM 8799 N N . SER D 4 60 ? -6.573 -6.455 47.010 1.00 22.90 55 SER D N 1
ATOM 8800 C CA . SER D 4 60 ? -5.417 -5.559 47.113 1.00 23.74 55 SER D CA 1
ATOM 8801 C C . SER D 4 60 ? -4.920 -5.342 48.563 1.00 24.04 55 SER D C 1
ATOM 8802 O O . SER D 4 60 ? -3.938 -4.635 48.764 1.00 23.84 55 SER D O 1
ATOM 8805 N N . ASP D 4 61 ? -5.619 -5.902 49.560 1.00 24.08 56 ASP D N 1
ATOM 8806 C CA . ASP D 4 61 ? -5.198 -5.852 50.974 1.00 24.35 56 ASP D CA 1
ATOM 8807 C C . ASP D 4 61 ? -4.739 -7.188 51.548 1.00 23.67 56 ASP D C 1
ATOM 8808 O O . ASP D 4 61 ? -4.261 -7.246 52.675 1.00 23.34 56 ASP D O 1
ATOM 8813 N N . THR D 4 62 ? -4.911 -8.261 50.786 1.00 22.55 57 THR D N 1
ATOM 8814 C CA . THR D 4 62 ? -4.316 -9.558 51.105 1.00 22.35 57 THR D CA 1
ATOM 8815 C C . THR D 4 62 ? -2.810 -9.420 51.323 1.00 21.86 57 THR D C 1
ATOM 8816 O O . THR D 4 62 ? -2.130 -8.841 50.481 1.00 21.36 57 THR D O 1
ATOM 8820 N N . LEU D 4 63 ? -2.303 -9.994 52.414 1.00 22.11 58 LEU D N 1
ATOM 8821 C CA . LEU D 4 63 ? -0.860 -9.963 52.724 1.00 22.31 58 LEU D CA 1
ATOM 8822 C C . LEU D 4 63 ? -0.156 -11.167 52.103 1.00 21.75 58 LEU D C 1
ATOM 8823 O O . LEU D 4 63 ? -0.567 -12.314 52.332 1.00 21.08 58 LEU D O 1
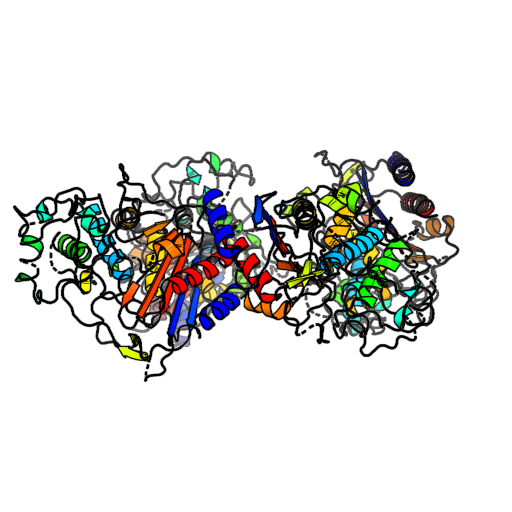ATOM 8828 N N . PHE D 4 64 ? 0.898 -10.890 51.326 1.00 20.44 59 PHE D N 1
ATOM 8829 C CA . PHE D 4 64 ? 1.800 -11.900 50.771 1.00 20.13 59 PHE D CA 1
ATOM 8830 C C . PHE D 4 64 ? 3.199 -11.738 51.365 1.00 20.03 59 PHE D C 1
ATOM 8831 O O . PHE D 4 64 ? 3.667 -10.609 51.588 1.00 19.64 59 PHE D O 1
ATOM 8839 N N . GLU D 4 65 ? 3.859 -12.876 51.628 1.00 20.21 60 GLU D N 1
ATOM 8840 C CA . GLU D 4 65 ? 5.291 -12.910 51.949 1.00 20.44 60 GLU D CA 1
ATOM 8841 C C . GLU D 4 65 ? 6.070 -12.393 50.733 1.00 20.14 60 GLU D C 1
ATOM 8842 O O . GLU D 4 65 ? 5.895 -12.897 49.619 1.00 19.59 60 GLU D O 1
ATOM 8848 N N . LEU D 4 66 ? 6.876 -11.364 50.956 1.00 19.81 61 LEU D N 1
ATOM 8849 C CA . LEU D 4 66 ? 7.687 -10.739 49.906 1.00 20.03 61 LEU D CA 1
ATOM 8850 C C . LEU D 4 66 ? 9.023 -11.434 49.666 1.00 19.61 61 LEU D C 1
ATOM 8851 O O . LEU D 4 66 ? 9.676 -11.165 48.659 1.00 20.89 61 LEU D O 1
ATOM 8856 N N . GLY D 4 67 ? 9.422 -12.350 50.542 1.00 19.34 62 GLY D N 1
ATOM 8857 C CA . GLY D 4 67 ? 10.707 -13.041 50.396 1.00 19.28 62 GLY D CA 1
ATOM 8858 C C . GLY D 4 67 ? 11.862 -12.073 50.198 1.00 19.18 62 GLY D C 1
ATOM 8859 O O . GLY D 4 67 ? 11.953 -11.104 50.920 1.00 19.43 62 GLY D O 1
ATOM 8860 N N . SER D 4 68 ? 12.726 -12.319 49.210 1.00 19.50 63 SER D N 1
ATOM 8861 C CA . SER D 4 68 ? 13.855 -11.413 48.885 1.00 19.45 63 SER D CA 1
ATOM 8862 C C . SER D 4 68 ? 13.533 -9.943 48.546 1.00 19.17 63 SER D C 1
ATOM 8863 O O . SER D 4 68 ? 14.430 -9.097 48.597 1.00 18.38 63 SER D O 1
ATOM 8866 N N . ILE D 4 69 ? 12.288 -9.623 48.186 1.00 17.97 64 ILE D N 1
ATOM 8867 C CA . ILE D 4 69 ? 11.923 -8.219 48.006 1.00 17.96 64 ILE D CA 1
ATOM 8868 C C . ILE D 4 69 ? 12.145 -7.421 49.314 1.00 17.64 64 ILE D C 1
ATOM 8869 O O . ILE D 4 69 ? 12.508 -6.224 49.265 1.00 17.39 64 ILE D O 1
ATOM 8874 N N . SER D 4 70 ? 11.992 -8.108 50.458 1.00 17.47 65 SER D N 1
ATOM 8875 C CA . SER D 4 70 ? 12.344 -7.604 51.806 1.00 17.54 65 SER D CA 1
ATOM 8876 C C . SER D 4 70 ? 13.701 -6.889 51.890 1.00 17.63 65 SER D C 1
ATOM 8877 O O . SER D 4 70 ? 13.894 -5.982 52.698 1.00 17.18 65 SER D O 1
ATOM 8880 N N . LYS D 4 71 ? 14.646 -7.346 51.081 1.00 17.59 66 LYS D N 1
ATOM 8881 C CA . LYS D 4 71 ? 15.979 -6.768 51.011 1.00 18.39 66 LYS D CA 1
ATOM 8882 C C . LYS D 4 71 ? 15.970 -5.315 50.576 1.00 17.96 66 LYS D C 1
ATOM 8883 O O . LYS D 4 71 ? 16.831 -4.555 51.025 1.00 17.58 66 LYS D O 1
ATOM 8889 N N . THR D 4 72 ? 14.995 -4.910 49.750 1.00 17.69 67 THR D N 1
ATOM 8890 C CA . THR D 4 72 ? 14.937 -3.495 49.324 1.00 17.82 67 THR D CA 1
ATOM 8891 C C . THR D 4 72 ? 14.600 -2.579 50.489 1.00 17.89 67 THR D C 1
ATOM 8892 O O . THR D 4 72 ? 15.014 -1.409 50.485 1.00 18.18 67 THR D O 1
ATOM 8896 N N . PHE D 4 73 ? 13.817 -3.093 51.445 1.00 17.92 68 PHE D N 1
ATOM 8897 C CA . PHE D 4 73 ? 13.471 -2.345 52.660 1.00 18.16 68 PHE D CA 1
ATOM 8898 C C . PHE D 4 73 ? 14.660 -2.247 53.603 1.00 17.80 68 PHE D C 1
ATOM 8899 O O . PHE D 4 73 ? 14.919 -1.184 54.168 1.00 17.53 68 PHE D O 1
ATOM 8907 N N . THR D 4 74 ? 15.378 -3.354 53.785 1.00 17.67 69 THR D N 1
ATOM 8908 C CA . THR D 4 74 ? 16.595 -3.322 54.594 1.00 17.97 69 THR D CA 1
ATOM 8909 C C . THR D 4 74 ? 17.566 -2.277 54.047 1.00 17.84 69 THR D C 1
ATOM 8910 O O . THR D 4 74 ? 18.153 -1.522 54.825 1.00 17.68 69 THR D O 1
ATOM 8914 N N . ALA D 4 75 ? 17.758 -2.275 52.724 1.00 17.83 70 ALA D N 1
ATOM 8915 C CA . ALA D 4 75 ? 18.647 -1.325 52.073 1.00 17.61 70 ALA D CA 1
ATOM 8916 C C . ALA D 4 75 ? 18.172 0.116 52.261 1.00 17.51 70 ALA D C 1
ATOM 8917 O O . ALA D 4 75 ? 18.965 0.995 52.550 1.00 17.04 70 ALA D O 1
ATOM 8919 N N . THR D 4 76 ? 16.872 0.348 52.140 1.00 18.17 71 THR D N 1
ATOM 8920 C CA . THR D 4 76 ? 16.312 1.660 52.436 1.00 18.26 71 THR D CA 1
ATOM 8921 C C . THR D 4 76 ? 16.563 2.044 53.902 1.00 18.95 71 THR D C 1
ATOM 8922 O O . THR D 4 76 ? 16.952 3.181 54.183 1.00 18.77 71 THR D O 1
ATOM 8926 N N . LEU D 4 77 ? 16.442 1.084 54.821 1.00 19.77 72 LEU D N 1
ATOM 8927 C CA . LEU D 4 77 ? 16.734 1.353 56.250 1.00 19.99 72 LEU D CA 1
ATOM 8928 C C . LEU D 4 77 ? 18.174 1.839 56.409 1.00 20.40 72 LEU D C 1
ATOM 8929 O O . LEU D 4 77 ? 18.421 2.860 57.050 1.00 20.27 72 LEU D O 1
ATOM 8934 N N . ALA D 4 78 ? 19.119 1.124 55.803 1.00 21.33 73 ALA D N 1
ATOM 8935 C CA . ALA D 4 78 ? 20.539 1.525 55.864 1.00 22.37 73 ALA D CA 1
ATOM 8936 C C . ALA D 4 78 ? 20.815 2.902 55.218 1.00 22.81 73 ALA D C 1
ATOM 8937 O O . ALA D 4 78 ? 21.554 3.726 55.786 1.00 22.37 73 ALA D O 1
ATOM 8939 N N . THR D 4 79 ? 20.215 3.172 54.054 1.00 23.27 74 THR D N 1
ATOM 8940 C CA . THR D 4 79 ? 20.412 4.482 53.408 1.00 24.38 74 THR D CA 1
ATOM 8941 C C . THR D 4 79 ? 19.646 5.612 54.111 1.00 26.24 74 THR D C 1
ATOM 8942 O O . THR D 4 79 ? 19.994 6.780 53.951 1.00 25.21 74 THR D O 1
ATOM 8946 N N . TRP D 4 80 ? 18.604 5.269 54.870 1.00 28.53 75 TRP D N 1
ATOM 8947 C CA . TRP D 4 80 ? 17.906 6.252 55.703 1.00 31.58 75 TRP D CA 1
ATOM 8948 C C . TRP D 4 80 ? 18.794 6.609 56.905 1.00 34.10 75 TRP D C 1
ATOM 8949 O O . TRP D 4 80 ? 18.877 7.772 57.282 1.00 34.51 75 TRP D O 1
ATOM 8960 N N . ALA D 4 81 ? 19.472 5.616 57.483 1.00 37.26 76 ALA D N 1
ATOM 8961 C CA . ALA D 4 81 ? 20.488 5.880 58.517 1.00 40.85 76 ALA D CA 1
ATOM 8962 C C . ALA D 4 81 ? 21.600 6.803 57.991 1.00 44.01 76 ALA D C 1
ATOM 8963 O O . ALA D 4 81 ? 21.999 7.748 58.680 1.00 42.75 76 ALA D O 1
ATOM 8965 N N . GLN D 4 82 ? 22.066 6.534 56.768 1.00 48.76 77 GLN D N 1
ATOM 8966 C CA . GLN D 4 82 ? 23.065 7.377 56.085 1.00 53.79 77 GLN D CA 1
ATOM 8967 C C . GLN D 4 82 ? 22.585 8.813 55.846 1.00 54.65 77 GLN D C 1
ATOM 8968 O O . GLN D 4 82 ? 23.349 9.765 56.024 1.00 54.49 77 GLN D O 1
ATOM 8974 N N . ALA D 4 83 ? 21.331 8.952 55.421 1.00 55.41 78 ALA D N 1
ATOM 8975 C CA . ALA D 4 83 ? 20.703 10.264 55.215 1.00 56.51 78 ALA D CA 1
ATOM 8976 C C . ALA D 4 83 ? 20.598 11.098 56.498 1.00 57.18 78 ALA D C 1
ATOM 8977 O O . ALA D 4 83 ? 20.603 12.325 56.429 1.00 57.32 78 ALA D O 1
ATOM 8979 N N . ASN D 4 84 ? 20.495 10.426 57.650 1.00 58.41 79 ASN D N 1
ATOM 8980 C CA . ASN D 4 84 ? 20.486 11.072 58.973 1.00 59.05 79 ASN D CA 1
ATOM 8981 C C . ASN D 4 84 ? 21.864 11.144 59.665 1.00 58.93 79 ASN D C 1
ATOM 8982 O O . ASN D 4 84 ? 21.943 11.383 60.872 1.00 58.02 79 ASN D O 1
ATOM 8987 N N . GLY D 4 85 ? 22.943 10.965 58.902 1.00 59.18 80 GLY D N 1
ATOM 8988 C CA . GLY D 4 85 ? 24.300 11.035 59.438 1.00 59.49 80 GLY D CA 1
ATOM 8989 C C . GLY D 4 85 ? 24.694 9.926 60.401 1.00 60.04 80 GLY D C 1
ATOM 8990 O O . GLY D 4 85 ? 25.673 10.076 61.131 1.00 57.91 80 GLY D O 1
ATOM 8991 N N . ARG D 4 86 ? 23.955 8.813 60.394 1.00 61.42 81 ARG D N 1
ATOM 8992 C CA . ARG D 4 86 ? 24.158 7.722 61.356 1.00 63.47 81 ARG D CA 1
ATOM 8993 C C . ARG D 4 86 ? 25.008 6.567 60.809 1.00 63.80 81 ARG D C 1
ATOM 8994 O O . ARG D 4 86 ? 25.492 5.746 61.591 1.00 62.61 81 ARG D O 1
ATOM 9002 N N . LEU D 4 87 ? 25.188 6.496 59.488 1.00 64.35 82 LEU D N 1
ATOM 9003 C CA . LEU D 4 87 ? 25.798 5.325 58.854 1.00 65.76 82 LEU D CA 1
ATOM 9004 C C . LEU D 4 87 ? 26.430 5.678 57.497 1.00 65.37 82 LEU D C 1
ATOM 9005 O O . LEU D 4 87 ? 25.761 5.637 56.467 1.00 65.78 82 LEU D O 1
ATOM 9010 N N . SER D 4 88 ? 27.718 6.019 57.496 1.00 65.02 83 SER D N 1
ATOM 9011 C CA . SER D 4 88 ? 28.456 6.229 56.242 1.00 64.86 83 SER D CA 1
ATOM 9012 C C . SER D 4 88 ? 28.819 4.860 55.654 1.00 63.14 83 SER D C 1
ATOM 9013 O O . SER D 4 88 ? 29.689 4.160 56.183 1.00 63.42 83 SER D O 1
ATOM 9016 N N . LEU D 4 89 ? 28.139 4.483 54.570 1.00 59.71 84 LEU D N 1
ATOM 9017 C CA . LEU D 4 89 ? 28.303 3.160 53.950 1.00 57.90 84 LEU D CA 1
ATOM 9018 C C . LEU D 4 89 ? 29.716 2.881 53.409 1.00 53.92 84 LEU D C 1
ATOM 9019 O O . LEU D 4 89 ? 30.113 1.719 53.305 1.00 52.28 84 LEU D O 1
ATOM 9024 N N . THR D 4 90 ? 30.469 3.934 53.078 1.00 49.97 85 THR D N 1
ATOM 9025 C CA . THR D 4 90 ? 31.859 3.787 52.620 1.00 46.83 85 THR D CA 1
ATOM 9026 C C . THR D 4 90 ? 32.856 3.434 53.740 1.00 44.24 85 THR D C 1
ATOM 9027 O O . THR D 4 90 ? 33.945 2.949 53.445 1.00 44.03 85 THR D O 1
ATOM 9031 N N . GLN D 4 91 ? 32.498 3.681 55.002 1.00 42.08 86 GLN D N 1
ATOM 9032 C CA . GLN D 4 91 ? 33.331 3.266 56.139 1.00 41.00 86 GLN D CA 1
ATOM 9033 C C . GLN D 4 91 ? 33.263 1.754 56.326 1.00 38.72 86 GLN D C 1
ATOM 9034 O O . GLN D 4 91 ? 32.283 1.113 55.941 1.00 36.63 86 GLN D O 1
ATOM 9040 N N . SER D 4 92 ? 34.302 1.187 56.929 1.00 37.01 87 SER D N 1
ATOM 9041 C CA . SER D 4 92 ? 34.389 -0.265 57.091 1.00 36.16 87 SER D CA 1
ATOM 9042 C C . SER D 4 92 ? 33.367 -0.784 58.110 1.00 33.72 87 SER D C 1
ATOM 9043 O O . SER D 4 92 ? 32.926 -0.043 58.981 1.00 31.86 87 SER D O 1
ATOM 9046 N N . ILE D 4 93 ? 32.989 -2.055 57.973 1.00 32.23 88 ILE D N 1
ATOM 9047 C CA . ILE D 4 93 ? 31.988 -2.706 58.844 1.00 32.58 88 ILE D CA 1
ATOM 9048 C C . ILE D 4 93 ? 32.327 -2.574 60.338 1.00 33.82 88 ILE D C 1
ATOM 9049 O O . ILE D 4 93 ? 31.429 -2.361 61.163 1.00 32.56 88 ILE D O 1
ATOM 9054 N N . ASP D 4 94 ? 33.618 -2.679 60.662 1.00 35.99 89 ASP D N 1
ATOM 9055 C CA . ASP D 4 94 ? 34.106 -2.498 62.038 1.00 37.16 89 ASP D CA 1
ATOM 9056 C C . ASP D 4 94 ? 33.864 -1.114 62.645 1.00 37.61 89 ASP D C 1
ATOM 9057 O O . ASP D 4 94 ? 33.829 -0.982 63.870 1.00 39.68 89 ASP D O 1
ATOM 9062 N N . THR D 4 95 ? 33.698 -0.091 61.804 1.00 37.31 90 THR D N 1
ATOM 9063 C CA . THR D 4 95 ? 33.275 1.243 62.260 1.00 37.53 90 THR D CA 1
ATOM 9064 C C . THR D 4 95 ? 31.897 1.252 62.943 1.00 38.54 90 THR D C 1
ATOM 9065 O O . THR D 4 95 ? 31.631 2.127 63.774 1.00 35.87 90 THR D O 1
ATOM 9069 N N . TYR D 4 96 ? 31.025 0.309 62.570 1.00 39.97 91 TYR D N 1
ATOM 9070 C CA . TYR D 4 96 ? 29.676 0.203 63.149 1.00 41.87 91 TYR D CA 1
ATOM 9071 C C . TYR D 4 96 ? 29.347 -1.129 63.827 1.00 44.23 91 TYR D C 1
ATOM 9072 O O . TYR D 4 96 ? 28.292 -1.234 64.454 1.00 44.31 91 TYR D O 1
ATOM 9089 N N . PRO D 4 98 ? 31.231 -3.193 66.474 1.00 55.23 93 PRO D N 1
ATOM 9090 C CA . PRO D 4 98 ? 32.361 -3.457 67.367 1.00 56.55 93 PRO D CA 1
ATOM 9091 C C . PRO D 4 98 ? 32.739 -4.944 67.506 1.00 58.95 93 PRO D C 1
ATOM 9092 O O . PRO D 4 98 ? 33.935 -5.248 67.515 1.00 59.92 93 PRO D O 1
ATOM 9096 N N . PRO D 4 99 ? 31.747 -5.868 67.573 1.00 60.69 94 PRO D N 1
ATOM 9097 C CA . PRO D 4 99 ? 32.116 -7.300 67.613 1.00 62.68 94 PRO D CA 1
ATOM 9098 C C . PRO D 4 99 ? 32.936 -7.849 66.418 1.00 65.27 94 PRO D C 1
ATOM 9099 O O . PRO D 4 99 ? 33.493 -8.946 66.525 1.00 65.49 94 PRO D O 1
ATOM 9103 N N . LEU D 4 100 ? 33.005 -7.108 65.308 1.00 68.75 95 LEU D N 1
ATOM 9104 C CA . LEU D 4 100 ? 33.790 -7.503 64.133 1.00 71.66 95 LEU D CA 1
ATOM 9105 C C . LEU D 4 100 ? 35.017 -6.607 63.883 1.00 74.31 95 LEU D C 1
ATOM 9106 O O . LEU D 4 100 ? 35.374 -6.358 62.732 1.00 74.38 95 LEU D O 1
ATOM 9111 N N . ARG D 4 101 ? 35.665 -6.136 64.950 1.00 78.24 96 ARG D N 1
ATOM 9112 C CA . ARG D 4 101 ? 36.940 -5.406 64.822 1.00 81.33 96 ARG D CA 1
ATOM 9113 C C . ARG D 4 101 ? 38.105 -6.388 64.723 1.00 82.73 96 ARG D C 1
ATOM 9114 O O . ARG D 4 101 ? 38.048 -7.483 65.286 1.00 82.54 96 ARG D O 1
ATOM 9122 N N . ASP D 4 102 ? 39.150 -5.980 64.002 1.00 83.71 97 ASP D N 1
ATOM 9123 C CA . ASP D 4 102 ? 40.352 -6.799 63.768 1.00 89.44 97 ASP D CA 1
ATOM 9124 C C . ASP D 4 102 ? 40.056 -8.131 63.050 1.00 84.97 97 ASP D C 1
ATOM 9125 O O . ASP D 4 102 ? 40.718 -9.141 63.305 1.00 88.62 97 ASP D O 1
ATOM 9130 N N . THR D 4 103 ? 39.065 -8.115 62.154 1.00 82.08 98 THR D N 1
ATOM 9131 C CA . THR D 4 103 ? 38.681 -9.285 61.356 1.00 79.47 98 THR D CA 1
ATOM 9132 C C . THR D 4 103 ? 38.821 -8.969 59.870 1.00 76.61 98 THR D C 1
ATOM 9133 O O . THR D 4 103 ? 39.001 -7.813 59.485 1.00 76.08 98 THR D O 1
ATOM 9137 N N . ARG D 4 104 ? 38.731 -10.004 59.042 1.00 73.97 99 ARG D N 1
ATOM 9138 C CA . ARG D 4 104 ? 38.788 -9.844 57.587 1.00 72.14 99 ARG D CA 1
ATOM 9139 C C . ARG D 4 104 ? 37.535 -9.121 57.086 1.00 67.87 99 ARG D C 1
ATOM 9140 O O . ARG D 4 104 ? 37.632 -8.201 56.267 1.00 65.91 99 ARG D O 1
ATOM 9148 N N . LEU D 4 105 ? 36.371 -9.531 57.597 1.00 62.47 100 LEU D N 1
ATOM 9149 C CA . LEU D 4 105 ? 35.092 -8.869 57.286 1.00 59.41 100 LEU D CA 1
ATOM 9150 C C . LEU D 4 105 ? 35.033 -7.439 57.826 1.00 56.03 100 LEU D C 1
ATOM 9151 O O . LEU D 4 105 ? 34.423 -6.569 57.204 1.00 54.42 100 LEU D O 1
ATOM 9156 N N . GLY D 4 106 ? 35.664 -7.217 58.979 1.00 53.26 101 GLY D N 1
ATOM 9157 C CA . GLY D 4 106 ? 35.722 -5.913 59.629 1.00 51.77 101 GLY D CA 1
ATOM 9158 C C . GLY D 4 106 ? 36.203 -4.751 58.779 1.00 50.00 101 GLY D C 1
ATOM 9159 O O . GLY D 4 106 ? 35.588 -3.684 58.807 1.00 47.63 101 GLY D O 1
ATOM 9160 N N . LYS D 4 107 ? 37.291 -4.956 58.028 1.00 48.63 102 LYS D N 1
ATOM 9161 C CA . LYS D 4 107 ? 37.922 -3.871 57.239 1.00 48.67 102 LYS D CA 1
ATOM 9162 C C . LYS D 4 107 ? 37.314 -3.609 55.838 1.00 46.58 102 LYS D C 1
ATOM 9163 O O . LYS D 4 107 ? 37.782 -2.714 55.127 1.00 46.58 102 LYS D O 1
ATOM 9169 N N . ILE D 4 108 ? 36.294 -4.380 55.450 1.00 42.93 103 ILE D N 1
ATOM 9170 C CA . ILE D 4 108 ? 35.609 -4.205 54.159 1.00 40.23 103 ILE D CA 1
ATOM 9171 C C . ILE D 4 108 ? 34.542 -3.116 54.311 1.00 37.61 103 ILE D C 1
ATOM 9172 O O . ILE D 4 108 ? 33.828 -3.111 55.317 1.00 37.19 103 ILE D O 1
ATOM 9177 N N . PRO D 4 109 ? 34.418 -2.200 53.316 1.00 35.53 104 PRO D N 1
ATOM 9178 C CA . PRO D 4 109 ? 33.338 -1.192 53.383 1.00 33.28 104 PRO D CA 1
ATOM 9179 C C . PRO D 4 109 ? 31.916 -1.791 53.499 1.00 31.79 104 PRO D C 1
ATOM 9180 O O . PRO D 4 109 ? 31.652 -2.868 52.964 1.00 30.48 104 PRO D O 1
ATOM 9184 N N . VAL D 4 110 ? 31.024 -1.074 54.187 1.00 29.89 105 VAL D N 1
ATOM 9185 C CA . VAL D 4 110 ? 29.666 -1.563 54.507 1.00 28.76 105 VAL D CA 1
ATOM 9186 C C . VAL D 4 110 ? 28.799 -1.761 53.256 1.00 26.61 105 VAL D C 1
ATOM 9187 O O . VAL D 4 110 ? 27.988 -2.697 53.216 1.00 26.19 105 VAL D O 1
ATOM 9191 N N . PHE D 4 111 ? 28.973 -0.905 52.246 1.00 24.43 106 PHE D N 1
ATOM 9192 C CA . PHE D 4 111 ? 28.101 -0.928 51.057 1.00 23.92 106 PHE D CA 1
ATOM 9193 C C . PHE D 4 111 ? 28.087 -2.280 50.353 1.00 22.42 106 PHE D C 1
ATOM 9194 O O . PHE D 4 111 ? 27.052 -2.704 49.844 1.00 22.38 106 PHE D O 1
ATOM 9202 N N . HIS D 4 112 ? 29.231 -2.964 50.362 1.00 21.23 107 HIS D N 1
ATOM 9203 C CA . HIS D 4 112 ? 29.348 -4.306 49.780 1.00 20.73 107 HIS D CA 1
ATOM 9204 C C . HIS D 4 112 ? 28.331 -5.346 50.281 1.00 19.99 107 HIS D C 1
ATOM 9205 O O . HIS D 4 112 ? 28.155 -6.384 49.631 1.00 19.13 107 HIS D O 1
ATOM 9212 N N . LEU D 4 113 ? 27.738 -5.113 51.450 1.00 19.47 108 LEU D N 1
ATOM 9213 C CA . LEU D 4 113 ? 26.739 -6.024 52.014 1.00 19.55 108 LEU D CA 1
ATOM 9214 C C . LEU D 4 113 ? 25.368 -5.873 51.367 1.00 19.45 108 LEU D C 1
ATOM 9215 O O . LEU D 4 113 ? 24.541 -6.766 51.493 1.00 18.63 108 LEU D O 1
ATOM 9220 N N . GLY D 4 114 ? 25.091 -4.696 50.810 1.00 19.13 109 GLY D N 1
ATOM 9221 C CA . GLY D 4 114 ? 23.905 -4.472 49.988 1.00 19.60 109 GLY D CA 1
ATOM 9222 C C . GLY D 4 114 ? 24.076 -4.767 48.512 1.00 19.84 109 GLY D C 1
ATOM 9223 O O . GLY D 4 114 ? 23.086 -4.834 47.780 1.00 21.29 109 GLY D O 1
ATOM 9224 N N . THR D 4 115 ? 25.315 -4.913 48.048 1.00 19.27 110 THR D N 1
ATOM 9225 C CA . THR D 4 115 ? 25.574 -5.227 46.650 1.00 19.26 110 THR D CA 1
ATOM 9226 C C . THR D 4 115 ? 26.047 -6.675 46.388 1.00 19.49 110 THR D C 1
ATOM 9227 O O . THR D 4 115 ? 26.303 -7.049 45.247 1.00 20.35 110 THR D O 1
ATOM 9231 N N . HIS D 4 116 ? 26.172 -7.481 47.443 1.00 20.43 111 HIS D N 1
ATOM 9232 C CA . HIS D 4 116 ? 26.614 -8.909 47.340 1.00 20.28 111 HIS D CA 1
ATOM 9233 C C . HIS D 4 116 ? 28.083 -9.135 46.880 1.00 20.94 111 HIS D C 1
ATOM 9234 O O . HIS D 4 116 ? 28.391 -10.215 46.367 1.00 20.52 111 HIS D O 1
ATOM 9241 N N . THR D 4 117 ? 28.968 -8.146 47.078 1.00 21.67 112 THR D N 1
ATOM 9242 C CA . THR D 4 117 ? 30.343 -8.202 46.566 1.00 22.19 112 THR D CA 1
ATOM 9243 C C . THR D 4 117 ? 31.421 -8.161 47.672 1.00 22.59 112 THR D C 1
ATOM 9244 O O . THR D 4 117 ? 32.570 -7.827 47.387 1.00 22.57 112 THR D O 1
ATOM 9248 N N . ALA D 4 118 ? 31.051 -8.529 48.904 1.00 22.94 113 ALA D N 1
ATOM 9249 C CA . ALA D 4 118 ? 31.968 -8.520 50.059 1.00 24.29 113 ALA D CA 1
ATOM 9250 C C . ALA D 4 118 ? 33.180 -9.410 49.835 1.00 24.59 113 ALA D C 1
ATOM 9251 O O . ALA D 4 118 ? 34.329 -8.970 49.964 1.00 24.56 113 ALA D O 1
ATOM 9253 N N . GLY D 4 119 ? 32.913 -10.663 49.503 1.00 25.20 114 GLY D N 1
ATOM 9254 C CA . GLY D 4 119 ? 33.993 -11.646 49.311 1.00 25.87 114 GLY D CA 1
ATOM 9255 C C . GLY D 4 119 ? 33.581 -13.095 49.057 1.00 26.27 114 GLY D C 1
ATOM 9256 O O . GLY D 4 119 ? 34.450 -13.938 48.761 1.00 27.43 114 GLY D O 1
ATOM 9257 N N . GLY D 4 120 ? 32.283 -13.399 49.178 1.00 25.79 115 GLY D N 1
ATOM 9258 C CA . GLY D 4 120 ? 31.768 -14.748 48.977 1.00 26.48 115 GLY D CA 1
ATOM 9259 C C . GLY D 4 120 ? 31.110 -15.218 50.260 1.00 26.85 115 GLY D C 1
ATOM 9260 O O . GLY D 4 120 ? 31.773 -15.397 51.293 1.00 26.69 115 GLY D O 1
ATOM 9261 N N . PHE D 4 121 ? 29.793 -15.366 50.202 1.00 26.97 116 PHE D N 1
ATOM 9262 C CA . PHE D 4 121 ? 29.038 -16.037 51.240 1.00 28.19 116 PHE D CA 1
ATOM 9263 C C . PHE D 4 121 ? 28.215 -17.160 50.599 1.00 28.60 116 PHE D C 1
ATOM 9264 O O . PHE D 4 121 ? 27.945 -17.111 49.397 1.00 28.89 116 PHE D O 1
ATOM 9272 N N . PRO D 4 122 ? 27.810 -18.170 51.399 1.00 29.16 117 PRO D N 1
ATOM 9273 C CA . PRO D 4 122 ? 26.764 -19.102 50.981 1.00 29.19 117 PRO D CA 1
ATOM 9274 C C . PRO D 4 122 ? 25.428 -18.384 50.908 1.00 29.32 117 PRO D C 1
ATOM 9275 O O . PRO D 4 122 ? 25.231 -17.433 51.644 1.00 28.02 117 PRO D O 1
ATOM 9279 N N . ILE D 4 123 ? 24.512 -18.833 50.052 1.00 31.15 118 ILE D N 1
ATOM 9280 C CA . ILE D 4 123 ? 23.233 -18.116 49.901 1.00 32.13 118 ILE D CA 1
ATOM 9281 C C . ILE D 4 123 ? 22.448 -18.035 51.214 1.00 33.23 118 ILE D C 1
ATOM 9282 O O . ILE D 4 123 ? 21.888 -16.982 51.528 1.00 30.62 118 ILE D O 1
ATOM 9287 N N . GLN D 4 124 ? 22.433 -19.127 51.977 1.00 36.03 119 GLN D N 1
ATOM 9288 C CA . GLN D 4 124 ? 21.764 -19.165 53.276 1.00 38.82 119 GLN D CA 1
ATOM 9289 C C . GLN D 4 124 ? 22.753 -18.998 54.416 1.00 39.89 119 GLN D C 1
ATOM 9290 O O . GLN D 4 124 ? 23.952 -19.240 54.258 1.00 39.58 119 GLN D O 1
ATOM 9296 N N . VAL D 4 125 ? 22.220 -18.594 55.569 1.00 40.33 120 VAL D N 1
ATOM 9297 C CA . VAL D 4 125 ? 22.958 -18.602 56.828 1.00 40.72 120 VAL D CA 1
ATOM 9298 C C . VAL D 4 125 ? 23.157 -20.074 57.217 1.00 40.86 120 VAL D C 1
ATOM 9299 O O . VAL D 4 125 ? 22.170 -20.778 57.369 1.00 39.73 120 VAL D O 1
ATOM 9303 N N . PRO D 4 126 ? 24.420 -20.536 57.382 1.00 41.34 121 PRO D N 1
ATOM 9304 C CA . PRO D 4 126 ? 24.690 -21.950 57.701 1.00 41.39 121 PRO D CA 1
ATOM 9305 C C . PRO D 4 126 ? 23.867 -22.509 58.869 1.00 41.30 121 PRO D C 1
ATOM 9306 O O . PRO D 4 126 ? 23.583 -21.792 59.826 1.00 40.01 121 PRO D O 1
ATOM 9310 N N . GLU D 4 127 ? 23.508 -23.786 58.770 1.00 41.73 122 GLU D N 1
ATOM 9311 C CA . GLU D 4 127 ? 22.562 -24.411 59.696 1.00 41.51 122 GLU D CA 1
ATOM 9312 C C . GLU D 4 127 ? 23.114 -24.599 61.116 1.00 41.58 122 GLU D C 1
ATOM 9313 O O . GLU D 4 127 ? 22.329 -24.661 62.065 1.00 39.94 122 GLU D O 1
ATOM 9319 N N . LYS D 4 128 ? 24.443 -24.669 61.271 1.00 41.82 123 LYS D N 1
ATOM 9320 C CA . LYS D 4 128 ? 25.060 -24.754 62.613 1.00 42.43 123 LYS D CA 1
ATOM 9321 C C . LYS D 4 128 ? 24.902 -23.468 63.447 1.00 42.25 123 LYS D C 1
ATOM 9322 O O . LYS D 4 128 ? 25.018 -23.510 64.676 1.00 41.34 123 LYS D O 1
ATOM 9328 N N . VAL D 4 129 ? 24.659 -22.338 62.771 1.00 40.34 124 VAL D N 1
ATOM 9329 C CA . VAL D 4 129 ? 24.456 -21.044 63.420 1.00 39.20 124 VAL D CA 1
ATOM 9330 C C . VAL D 4 129 ? 22.988 -20.928 63.822 1.00 39.21 124 VAL D C 1
ATOM 9331 O O . VAL D 4 129 ? 22.134 -20.762 62.958 1.00 38.56 124 VAL D O 1
ATOM 9335 N N . GLN D 4 130 ? 22.711 -21.012 65.128 1.00 38.46 125 GLN D N 1
ATOM 9336 C CA . GLN D 4 130 ? 21.338 -21.021 65.664 1.00 38.61 125 GLN D CA 1
ATOM 9337 C C . GLN D 4 130 ? 20.984 -19.901 66.673 1.00 38.34 125 GLN D C 1
ATOM 9338 O O . GLN D 4 130 ? 19.844 -19.843 67.140 1.00 39.05 125 GLN D O 1
ATOM 9344 N N . ASN D 4 131 ? 21.934 -19.021 66.997 1.00 38.91 126 ASN D N 1
ATOM 9345 C CA . ASN D 4 131 ? 21.659 -17.815 67.795 1.00 39.08 126 ASN D CA 1
ATOM 9346 C C . ASN D 4 131 ? 22.581 -16.652 67.414 1.00 38.74 126 ASN D C 1
ATOM 9347 O O . ASN D 4 131 ? 23.517 -16.827 66.632 1.00 38.64 126 ASN D O 1
ATOM 9352 N N . THR D 4 132 ? 22.304 -15.469 67.963 1.00 39.55 127 THR D N 1
ATOM 9353 C CA . THR D 4 132 ? 23.089 -14.258 67.677 1.00 41.01 127 THR D CA 1
ATOM 9354 C C . THR D 4 132 ? 24.576 -14.408 68.022 1.00 41.97 127 THR D C 1
ATOM 9355 O O . THR D 4 132 ? 25.436 -13.905 67.295 1.00 40.41 127 THR D O 1
ATOM 9359 N N . ARG D 4 133 ? 24.860 -15.093 69.129 1.00 43.51 128 ARG D N 1
ATOM 9360 C CA . ARG D 4 133 ? 26.244 -15.384 69.556 1.00 46.08 128 ARG D CA 1
ATOM 9361 C C . ARG D 4 133 ? 27.013 -16.164 68.479 1.00 46.90 128 ARG D C 1
ATOM 9362 O O . ARG D 4 133 ? 28.122 -15.780 68.104 1.00 47.84 128 ARG D O 1
ATOM 9370 N N . GLN D 4 134 ? 26.401 -17.237 67.982 1.00 47.71 129 GLN D N 1
ATOM 9371 C CA . GLN D 4 134 ? 27.020 -18.109 66.977 1.00 48.47 129 GLN D CA 1
ATOM 9372 C C . GLN D 4 134 ? 27.174 -17.439 65.603 1.00 48.63 129 GLN D C 1
ATOM 9373 O O . GLN D 4 134 ? 28.028 -17.849 64.816 1.00 46.38 129 GLN D O 1
ATOM 9379 N N . LEU D 4 135 ? 26.350 -16.424 65.322 1.00 49.36 130 LEU D N 1
ATOM 9380 C CA . LEU D 4 135 ? 26.450 -15.642 64.079 1.00 50.61 130 LEU D CA 1
ATOM 9381 C C . LEU D 4 135 ? 27.679 -14.730 64.027 1.00 51.43 130 LEU D C 1
ATOM 9382 O O . LEU D 4 135 ? 28.262 -14.550 62.962 1.00 51.27 130 LEU D O 1
ATOM 9395 N N . ASP D 4 137 ? 30.447 -15.382 65.700 1.00 53.81 132 ASP D N 1
ATOM 9396 C CA . ASP D 4 137 ? 31.536 -16.364 65.559 1.00 53.16 132 ASP D CA 1
ATOM 9397 C C . ASP D 4 137 ? 31.744 -16.739 64.090 1.00 51.17 132 ASP D C 1
ATOM 9398 O O . ASP D 4 137 ? 32.884 -16.899 63.633 1.00 49.12 132 ASP D O 1
ATOM 9403 N N . TYR D 4 138 ? 30.632 -16.870 63.361 1.00 49.29 133 TYR D N 1
ATOM 9404 C CA . TYR D 4 138 ? 30.664 -17.076 61.914 1.00 47.17 133 TYR D CA 1
ATOM 9405 C C . TYR D 4 138 ? 31.319 -15.888 61.186 1.00 46.65 133 TYR D C 1
ATOM 9406 O O . TYR D 4 138 ? 32.234 -16.074 60.376 1.00 45.92 133 TYR D O 1
ATOM 9415 N N . PHE D 4 139 ? 30.855 -14.675 61.480 1.00 45.81 134 PHE D N 1
ATOM 9416 C CA . PHE D 4 139 ? 31.418 -13.468 60.859 1.00 45.17 134 PHE D CA 1
ATOM 9417 C C . PHE D 4 139 ? 32.861 -13.152 61.285 1.00 45.01 134 PHE D C 1
ATOM 9418 O O . PHE D 4 139 ? 33.592 -12.509 60.525 1.00 45.70 134 PHE D O 1
ATOM 9437 N N . ALA D 4 141 ? 35.176 -15.584 62.102 1.00 39.79 136 ALA D N 1
ATOM 9438 C CA . ALA D 4 141 ? 35.957 -16.613 61.405 1.00 38.41 136 ALA D CA 1
ATOM 9439 C C . ALA D 4 141 ? 35.924 -16.521 59.866 1.00 37.15 136 ALA D C 1
ATOM 9440 O O . ALA D 4 141 ? 36.726 -17.171 59.199 1.00 36.69 136 ALA D O 1
ATOM 9442 N N . TRP D 4 142 ? 34.997 -15.734 59.308 1.00 35.88 137 TRP D N 1
ATOM 9443 C CA . TRP D 4 142 ? 34.839 -15.626 57.857 1.00 34.50 137 TRP D CA 1
ATOM 9444 C C . TRP D 4 142 ? 36.135 -15.255 57.118 1.00 33.68 137 TRP D C 1
ATOM 9445 O O . TRP D 4 142 ? 36.826 -14.304 57.493 1.00 32.78 137 TRP D O 1
ATOM 9456 N N . GLN D 4 143 ? 36.443 -16.011 56.068 1.00 32.42 138 GLN D N 1
ATOM 9457 C CA . GLN D 4 143 ? 37.574 -15.716 55.188 1.00 32.76 138 GLN D CA 1
ATOM 9458 C C . GLN D 4 143 ? 37.058 -15.473 53.776 1.00 31.01 138 GLN D C 1
ATOM 9459 O O . GLN D 4 143 ? 36.244 -16.245 53.296 1.00 29.98 138 GLN D O 1
ATOM 9465 N N . PRO D 4 144 ? 37.554 -14.413 53.100 1.00 30.39 139 PRO D N 1
ATOM 9466 C CA . PRO D 4 144 ? 37.096 -14.113 51.747 1.00 29.64 139 PRO D CA 1
ATOM 9467 C C . PRO D 4 144 ? 37.590 -15.130 50.741 1.00 28.67 139 PRO D C 1
ATOM 9468 O O . PRO D 4 144 ? 38.616 -15.777 50.972 1.00 27.27 139 PRO D O 1
ATOM 9472 N N . GLU D 4 145 ? 36.855 -15.275 49.644 1.00 28.24 140 GLU D N 1
ATOM 9473 C CA . GLU D 4 145 ? 37.304 -16.071 48.504 1.00 27.96 140 GLU D CA 1
ATOM 9474 C C . GLU D 4 145 ? 37.811 -15.201 47.354 1.00 26.90 140 GLU D C 1
ATOM 9475 O O . GLU D 4 145 ? 38.677 -15.641 46.576 1.00 25.95 140 GLU D O 1
ATOM 9481 N N . TYR D 4 146 ? 37.274 -13.988 47.257 1.00 25.76 141 TYR D N 1
ATOM 9482 C CA . TYR D 4 146 ? 37.719 -12.995 46.298 1.00 25.04 141 TYR D CA 1
ATOM 9483 C C . TYR D 4 146 ? 37.807 -11.611 46.941 1.00 24.55 141 TYR D C 1
ATOM 9484 O O . TYR D 4 146 ? 37.276 -11.376 48.028 1.00 24.08 141 TYR D O 1
ATOM 9493 N N . LEU D 4 147 ? 38.538 -10.719 46.277 1.00 25.05 142 LEU D N 1
ATOM 9494 C CA . LEU D 4 147 ? 38.717 -9.348 46.738 1.00 25.94 142 LEU D CA 1
ATOM 9495 C C . LEU D 4 147 ? 37.390 -8.610 46.577 1.00 26.65 142 LEU D C 1
ATOM 9496 O O . LEU D 4 147 ? 36.651 -8.939 45.646 1.00 26.45 142 LEU D O 1
ATOM 9501 N N . PRO D 4 148 ? 37.080 -7.634 47.474 1.00 26.99 143 PRO D N 1
ATOM 9502 C CA . PRO D 4 148 ? 35.799 -6.912 47.409 1.00 26.80 143 PRO D CA 1
ATOM 9503 C C . PRO D 4 148 ? 35.556 -6.248 46.060 1.00 26.71 143 PRO D C 1
ATOM 9504 O O . PRO D 4 148 ? 36.498 -5.687 45.450 1.00 25.42 143 PRO D O 1
ATOM 9508 N N . GLY D 4 149 ? 34.319 -6.359 45.579 1.00 25.71 144 GLY D N 1
ATOM 9509 C CA . GLY D 4 149 ? 33.924 -5.756 44.311 1.00 25.42 144 GLY D CA 1
ATOM 9510 C C . GLY D 4 149 ? 34.353 -6.479 43.047 1.00 24.62 144 GLY D C 1
ATOM 9511 O O . GLY D 4 149 ? 33.947 -6.084 41.951 1.00 24.75 144 GLY D O 1
ATOM 9512 N N . THR D 4 150 ? 35.135 -7.552 43.182 1.00 23.89 145 THR D N 1
ATOM 9513 C CA . THR D 4 150 ? 35.658 -8.270 42.022 1.00 23.50 145 THR D CA 1
ATOM 9514 C C . THR D 4 150 ? 34.691 -9.331 41.541 1.00 22.85 145 THR D C 1
ATOM 9515 O O . THR D 4 150 ? 34.699 -9.694 40.371 1.00 22.12 145 THR D O 1
ATOM 9519 N N . HIS D 4 151 ? 33.859 -9.845 42.447 1.00 23.39 146 HIS D N 1
ATOM 9520 C CA . HIS D 4 151 ? 32.825 -10.809 42.079 1.00 23.53 146 HIS D CA 1
ATOM 9521 C C . HIS D 4 151 ? 31.535 -10.505 42.836 1.00 22.66 146 HIS D C 1
ATOM 9522 O O . HIS D 4 151 ? 31.528 -9.675 43.758 1.00 22.42 146 HIS D O 1
ATOM 9529 N N . ARG D 4 152 ? 30.456 -11.160 42.417 1.00 21.95 147 ARG D N 1
ATOM 9530 C CA . ARG D 4 152 ? 29.125 -10.961 42.990 1.00 22.04 147 ARG D CA 1
ATOM 9531 C C . ARG D 4 152 ? 28.482 -12.316 43.304 1.00 21.08 147 ARG D C 1
ATOM 9532 O O . ARG D 4 152 ? 28.276 -13.134 42.400 1.00 22.09 147 ARG D O 1
ATOM 9540 N N . THR D 4 153 ? 28.148 -12.507 44.581 1.00 20.12 148 THR D N 1
ATOM 9541 C CA . THR D 4 153 ? 27.573 -13.737 45.097 1.00 19.69 148 THR D CA 1
ATOM 9542 C C . THR D 4 153 ? 26.373 -13.356 45.963 1.00 19.72 148 THR D C 1
ATOM 9543 O O . THR D 4 153 ? 26.512 -12.905 47.091 1.00 18.69 148 THR D O 1
ATOM 9547 N N . TYR D 4 154 ? 25.192 -13.503 45.388 1.00 19.61 149 TYR D N 1
ATOM 9548 C CA . TYR D 4 154 ? 23.934 -13.182 46.085 1.00 19.63 149 TYR D CA 1
ATOM 9549 C C . TYR D 4 154 ? 23.864 -14.002 47.379 1.00 19.67 149 TYR D C 1
ATOM 9550 O O . TYR D 4 154 ? 24.028 -15.216 47.329 1.00 19.42 149 TYR D O 1
ATOM 9559 N N . ALA D 4 155 ? 23.665 -13.360 48.527 1.00 19.92 150 ALA D N 1
ATOM 9560 C CA . ALA D 4 155 ? 23.596 -14.100 49.799 1.00 20.40 150 ALA D CA 1
ATOM 9561 C C . ALA D 4 155 ? 22.736 -13.449 50.899 1.00 20.88 150 ALA D C 1
ATOM 9562 O O . ALA D 4 155 ? 22.698 -12.226 51.023 1.00 21.22 150 ALA D O 1
ATOM 9564 N N . ASN D 4 156 ? 22.080 -14.269 51.723 1.00 21.01 151 ASN D N 1
ATOM 9565 C CA . ASN D 4 156 ? 21.377 -13.754 52.928 1.00 22.41 151 ASN D CA 1
ATOM 9566 C C . ASN D 4 156 ? 22.233 -13.270 54.127 1.00 22.53 151 ASN D C 1
ATOM 9567 O O . ASN D 4 156 ? 21.941 -12.219 54.683 1.00 22.29 151 ASN D O 1
ATOM 9572 N N . PRO D 4 157 ? 23.293 -14.012 54.516 1.00 23.89 152 PRO D N 1
ATOM 9573 C CA . PRO D 4 157 ? 24.125 -13.541 55.641 1.00 24.24 152 PRO D CA 1
ATOM 9574 C C . PRO D 4 157 ? 24.625 -12.103 55.505 1.00 24.65 152 PRO D C 1
ATOM 9575 O O . PRO D 4 157 ? 24.626 -11.353 56.478 1.00 24.95 152 PRO D O 1
ATOM 9579 N N . SER D 4 158 ? 25.016 -11.726 54.294 1.00 25.25 153 SER D N 1
ATOM 9580 C CA . SER D 4 158 ? 25.669 -10.449 54.065 1.00 24.93 153 SER D CA 1
ATOM 9581 C C . SER D 4 158 ? 24.662 -9.296 54.102 1.00 25.49 153 SER D C 1
ATOM 9582 O O . SER D 4 158 ? 24.860 -8.337 54.833 1.00 24.46 153 SER D O 1
ATOM 9585 N N . ILE D 4 159 ? 23.590 -9.401 53.316 1.00 26.71 154 ILE D N 1
ATOM 9586 C CA . ILE D 4 159 ? 22.508 -8.404 53.379 1.00 28.25 154 ILE D CA 1
ATOM 9587 C C . ILE D 4 159 ? 21.804 -8.388 54.739 1.00 29.16 154 ILE D C 1
ATOM 9588 O O . ILE D 4 159 ? 21.375 -7.327 55.197 1.00 29.20 154 ILE D O 1
ATOM 9593 N N . GLY D 4 160 ? 21.705 -9.546 55.394 1.00 30.08 155 GLY D N 1
ATOM 9594 C CA . GLY D 4 160 ? 21.215 -9.607 56.767 1.00 31.56 155 GLY D CA 1
ATOM 9595 C C . GLY D 4 160 ? 22.036 -8.743 57.719 1.00 32.87 155 GLY D C 1
ATOM 9596 O O . GLY D 4 160 ? 21.474 -8.074 58.594 1.00 32.90 155 GLY D O 1
ATOM 9597 N N . LEU D 4 161 ? 23.358 -8.751 57.533 1.00 33.92 156 LEU D N 1
ATOM 9598 C CA . LEU D 4 161 ? 24.274 -7.917 58.318 1.00 35.37 156 LEU D CA 1
ATOM 9599 C C . LEU D 4 161 ? 24.069 -6.407 58.099 1.00 37.01 156 LEU D C 1
ATOM 9600 O O . LEU D 4 161 ? 24.313 -5.624 59.012 1.00 38.54 156 LEU D O 1
ATOM 9605 N N . LEU D 4 162 ? 23.650 -6.002 56.898 1.00 38.11 157 LEU D N 1
ATOM 9606 C CA . LEU D 4 162 ? 23.327 -4.593 56.610 1.00 39.36 157 LEU D CA 1
ATOM 9607 C C . LEU D 4 162 ? 22.176 -4.088 57.491 1.00 39.89 157 LEU D C 1
ATOM 9608 O O . LEU D 4 162 ? 22.246 -2.987 58.036 1.00 39.66 157 LEU D O 1
ATOM 9613 N N . GLY D 4 163 ? 21.131 -4.899 57.637 1.00 41.66 158 GLY D N 1
ATOM 9614 C CA . GLY D 4 163 ? 20.014 -4.574 58.532 1.00 42.89 158 GLY D CA 1
ATOM 9615 C C . GLY D 4 163 ? 20.403 -4.472 60.003 1.00 44.74 158 GLY D C 1
ATOM 9616 O O . GLY D 4 163 ? 19.891 -3.608 60.725 1.00 44.89 158 GLY D O 1
ATOM 9617 N N . VAL D 4 164 ? 21.313 -5.347 60.439 1.00 46.07 159 VAL D N 1
ATOM 9618 C CA . VAL D 4 164 ? 21.831 -5.341 61.818 1.00 48.25 159 VAL D CA 1
ATOM 9619 C C . VAL D 4 164 ? 22.662 -4.076 62.084 1.00 49.15 159 VAL D C 1
ATOM 9620 O O . VAL D 4 164 ? 22.528 -3.467 63.148 1.00 48.62 159 VAL D O 1
ATOM 9624 N N . ILE D 4 165 ? 23.506 -3.691 61.123 1.00 50.40 160 ILE D N 1
ATOM 9625 C CA . ILE D 4 165 ? 24.274 -2.430 61.192 1.00 51.77 160 ILE D CA 1
ATOM 9626 C C . ILE D 4 165 ? 23.359 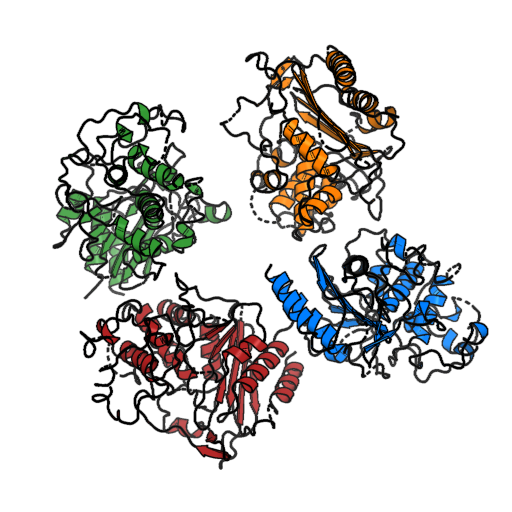-1.191 61.181 1.00 51.51 160 ILE D C 1
ATOM 9627 O O . ILE D 4 165 ? 23.592 -0.252 61.942 1.00 51.44 160 ILE D O 1
ATOM 9632 N N . ALA D 4 166 ? 22.331 -1.193 60.329 1.00 51.55 161 ALA D N 1
ATOM 9633 C CA . ALA D 4 166 ? 21.412 -0.046 60.200 1.00 51.88 161 ALA D CA 1
ATOM 9634 C C . ALA D 4 166 ? 20.545 0.188 61.446 1.00 52.68 161 ALA D C 1
ATOM 9635 O O . ALA D 4 166 ? 20.330 1.333 61.848 1.00 52.45 161 ALA D O 1
ATOM 9637 N N . ALA D 4 167 ? 20.046 -0.895 62.041 1.00 53.28 162 ALA D N 1
ATOM 9638 C CA . ALA D 4 167 ? 19.245 -0.823 63.270 1.00 54.25 162 ALA D CA 1
ATOM 9639 C C . ALA D 4 167 ? 20.095 -0.448 64.488 1.00 54.77 162 ALA D C 1
ATOM 9640 O O . ALA D 4 167 ? 19.661 0.331 65.333 1.00 54.28 162 ALA D O 1
ATOM 9642 N N . ARG D 4 168 ? 21.302 -1.006 64.567 1.00 56.49 163 ARG D N 1
ATOM 9643 C CA . ARG D 4 168 ? 22.256 -0.682 65.637 1.00 58.58 163 ARG D CA 1
ATOM 9644 C C . ARG D 4 168 ? 22.720 0.786 65.623 1.00 58.68 163 ARG D C 1
ATOM 9645 O O . ARG D 4 168 ? 22.991 1.353 66.687 1.00 58.77 163 ARG D O 1
ATOM 9653 N N A SER D 4 169 ? 22.783 1.398 64.439 0.23 58.75 164 SER D N 1
ATOM 9654 N N B SER D 4 169 ? 22.819 1.374 64.428 0.77 58.71 164 SER D N 1
ATOM 9655 C CA A SER D 4 169 ? 23.120 2.818 64.308 0.23 58.63 164 SER D CA 1
ATOM 9656 C CA B SER D 4 169 ? 23.115 2.805 64.263 0.77 58.45 164 SER D CA 1
ATOM 9657 C C A SER D 4 169 ? 21.976 3.713 64.789 0.23 58.15 164 SER D C 1
ATOM 9658 C C B SER D 4 169 ? 21.985 3.698 64.783 0.77 57.90 164 SER D C 1
ATOM 9659 O O A SER D 4 169 ? 22.205 4.834 65.239 0.23 58.07 164 SER D O 1
ATOM 9660 O O B SER D 4 169 ? 22.238 4.808 65.246 0.77 57.99 164 SER D O 1
ATOM 9673 N N . ASN D 4 171 ? 20.046 2.713 67.286 1.00 62.19 166 ASN D N 1
ATOM 9674 C CA . ASN D 4 171 ? 19.932 2.334 68.708 1.00 64.50 166 ASN D CA 1
ATOM 9675 C C . ASN D 4 171 ? 18.559 1.759 69.062 1.00 64.71 166 ASN D C 1
ATOM 9676 O O . ASN D 4 171 ? 17.868 2.253 69.955 1.00 66.21 166 ASN D O 1
ATOM 9689 N N . PRO D 4 173 ? 16.085 -2.291 68.228 1.00 56.84 168 PRO D N 1
ATOM 9690 C CA . PRO D 4 173 ? 16.012 -3.549 67.469 1.00 54.49 168 PRO D CA 1
ATOM 9691 C C . PRO D 4 173 ? 15.537 -3.354 66.024 1.00 51.07 168 PRO D C 1
ATOM 9692 O O . PRO D 4 173 ? 14.808 -2.398 65.735 1.00 51.53 168 PRO D O 1
ATOM 9696 N N . PHE D 4 174 ? 15.953 -4.259 65.139 1.00 47.21 169 PHE D N 1
ATOM 9697 C CA . PHE D 4 174 ? 15.585 -4.215 63.716 1.00 44.37 169 PHE D CA 1
ATOM 9698 C C . PHE D 4 174 ? 14.074 -4.174 63.478 1.00 43.34 169 PHE D C 1
ATOM 9699 O O . PHE D 4 174 ? 13.612 -3.438 62.602 1.00 42.47 169 PHE D O 1
ATOM 9707 N N A GLN D 4 175 ? 13.317 -4.954 64.249 0.08 42.65 170 GLN D N 1
ATOM 9708 N N B GLN D 4 175 ? 13.332 -4.972 64.247 0.92 42.96 170 GLN D N 1
ATOM 9709 C CA A GLN D 4 175 ? 11.859 -4.979 64.132 0.08 42.18 170 GLN D CA 1
ATOM 9710 C CA B GLN D 4 175 ? 11.863 -5.007 64.188 0.92 43.49 170 GLN D CA 1
ATOM 9711 C C A GLN D 4 175 ? 11.240 -3.605 64.384 0.08 41.29 170 GLN D C 1
ATOM 9712 C C B GLN D 4 175 ? 11.264 -3.617 64.380 0.92 41.83 170 GLN D C 1
ATOM 9713 O O A GLN D 4 175 ? 10.378 -3.171 63.623 0.08 41.20 170 GLN D O 1
ATOM 9714 O O B GLN D 4 175 ? 10.428 -3.194 63.582 0.92 43.09 170 GLN D O 1
ATOM 9725 N N . GLU D 4 176 ? 11.695 -2.926 65.437 1.00 40.72 171 GLU D N 1
ATOM 9726 C CA . GLU D 4 176 ? 11.232 -1.556 65.752 1.00 38.83 171 GLU D CA 1
ATOM 9727 C C . GLU D 4 176 ? 11.701 -0.529 64.710 1.00 35.26 171 GLU D C 1
ATOM 9728 O O . GLU D 4 176 ? 10.957 0.384 64.370 1.00 35.02 171 GLU D O 1
ATOM 9734 N N . ALA D 4 177 ? 12.924 -0.684 64.214 1.00 32.14 172 ALA D N 1
ATOM 9735 C CA . ALA D 4 177 ? 13.438 0.172 63.132 1.00 30.52 172 ALA D CA 1
ATOM 9736 C C . ALA D 4 177 ? 12.560 0.084 61.873 1.00 29.21 172 ALA D C 1
ATOM 9737 O O . ALA D 4 177 ? 12.310 1.095 61.229 1.00 29.56 172 ALA D O 1
ATOM 9747 N N . GLN D 4 179 ? 9.198 -1.627 61.665 1.00 27.80 174 GLN D N 1
ATOM 9748 C CA . GLN D 4 179 ? 7.756 -1.561 61.932 1.00 28.91 174 GLN D CA 1
ATOM 9749 C C . GLN D 4 179 ? 7.285 -0.225 62.500 1.00 28.98 174 GLN D C 1
ATOM 9750 O O . GLN D 4 179 ? 6.182 0.203 62.192 1.00 29.58 174 GLN D O 1
ATOM 9756 N N . GLN D 4 180 ? 8.104 0.405 63.344 1.00 29.86 175 GLN D N 1
ATOM 9757 C CA . GLN D 4 180 ? 7.737 1.645 64.030 1.00 30.99 175 GLN D CA 1
ATOM 9758 C C . GLN D 4 180 ? 8.330 2.913 63.420 1.00 30.70 175 GLN D C 1
ATOM 9759 O O . GLN D 4 180 ? 7.854 4.008 63.732 1.00 29.54 175 GLN D O 1
ATOM 9765 N N . ARG D 4 181 ? 9.363 2.774 62.584 1.00 29.18 176 ARG D N 1
ATOM 9766 C CA . ARG D 4 181 ? 10.059 3.930 62.017 1.00 29.40 176 ARG D CA 1
ATOM 9767 C C . ARG D 4 181 ? 9.968 4.008 60.490 1.00 28.00 176 ARG D C 1
ATOM 9768 O O . ARG D 4 181 ? 9.420 4.967 59.985 1.00 27.20 176 ARG D O 1
ATOM 9776 N N . LEU D 4 182 ? 10.485 3.014 59.760 1.00 26.41 177 LEU D N 1
ATOM 9777 C CA . LEU D 4 182 ? 10.528 3.104 58.284 1.00 26.49 177 LEU D CA 1
ATOM 9778 C C . LEU D 4 182 ? 9.157 2.963 57.622 1.00 26.95 177 LEU D C 1
ATOM 9779 O O . LEU D 4 182 ? 8.808 3.778 56.752 1.00 27.97 177 LEU D O 1
ATOM 9784 N N . PHE D 4 183 ? 8.406 1.925 58.009 1.00 26.60 178 PHE D N 1
ATOM 9785 C CA . PHE D 4 183 ? 7.085 1.651 57.417 1.00 27.15 178 PHE D CA 1
ATOM 9786 C C . PHE D 4 183 ? 6.083 2.800 57.689 1.00 27.26 178 PHE D C 1
ATOM 9787 O O . PHE D 4 183 ? 5.430 3.265 56.745 1.00 26.39 178 PHE D O 1
ATOM 9795 N N . PRO D 4 184 ? 5.977 3.282 58.953 1.00 28.31 179 PRO D N 1
ATOM 9796 C CA . PRO D 4 184 ? 5.202 4.514 59.181 1.00 29.34 179 PRO D CA 1
ATOM 9797 C C . PRO D 4 184 ? 5.702 5.741 58.409 1.00 29.32 179 PRO D C 1
ATOM 9798 O O . PRO D 4 184 ? 4.886 6.461 57.821 1.00 28.73 179 PRO D O 1
ATOM 9802 N N . ALA D 4 185 ? 7.009 5.976 58.410 1.00 29.93 180 ALA D N 1
ATOM 9803 C CA . ALA D 4 185 ? 7.600 7.124 57.691 1.00 30.53 180 ALA D CA 1
ATOM 9804 C C . ALA D 4 185 ? 7.311 7.115 56.185 1.00 30.98 180 ALA D C 1
ATOM 9805 O O . ALA D 4 185 ? 7.202 8.178 55.574 1.00 30.96 180 ALA D O 1
ATOM 9807 N N . LEU D 4 186 ? 7.195 5.919 55.603 1.00 32.44 181 LEU D N 1
ATOM 9808 C CA . LEU D 4 186 ? 6.847 5.746 54.181 1.00 33.65 181 LEU D CA 1
ATOM 9809 C C . LEU D 4 186 ? 5.343 5.713 53.886 1.00 34.94 181 LEU D C 1
ATOM 9810 O O . LEU D 4 186 ? 4.957 5.687 52.719 1.00 35.42 181 LEU D O 1
ATOM 9815 N N . GLY D 4 187 ? 4.501 5.700 54.917 1.00 35.81 182 GLY D N 1
ATOM 9816 C CA . GLY D 4 187 ? 3.063 5.590 54.735 1.00 37.87 182 GLY D CA 1
ATOM 9817 C C . GLY D 4 187 ? 2.598 4.186 54.379 1.00 39.21 182 GLY D C 1
ATOM 9818 O O . GLY D 4 187 ? 1.525 4.025 53.801 1.00 38.28 182 GLY D O 1
ATOM 9819 N N . LEU D 4 188 ? 3.402 3.179 54.727 1.00 40.99 183 LEU D N 1
ATOM 9820 C CA . LEU D 4 188 ? 3.045 1.774 54.543 1.00 42.73 183 LEU D CA 1
ATOM 9821 C C . LEU D 4 188 ? 2.480 1.218 55.847 1.00 44.45 183 LEU D C 1
ATOM 9822 O O . LEU D 4 188 ? 3.232 0.762 56.709 1.00 44.51 183 LEU D O 1
ATOM 9827 N N . ASN D 4 189 ? 1.155 1.258 55.977 1.00 45.21 184 ASN D N 1
ATOM 9828 C CA . ASN D 4 189 ? 0.470 0.880 57.216 1.00 46.66 184 ASN D CA 1
ATOM 9829 C C . ASN D 4 189 ? -0.262 -0.480 57.128 1.00 45.97 184 ASN D C 1
ATOM 9830 O O . ASN D 4 189 ? -1.226 -0.732 57.855 1.00 45.68 184 ASN D O 1
ATOM 9835 N N . SER D 4 190 ? 0.208 -1.347 56.232 1.00 44.30 185 SER D N 1
ATOM 9836 C CA . SER D 4 190 ? -0.108 -2.775 56.273 1.00 44.35 185 SER D CA 1
ATOM 9837 C C . SER D 4 190 ? 1.061 -3.650 55.797 1.00 44.42 185 SER D C 1
ATOM 9838 O O . SER D 4 190 ? 0.845 -4.726 55.228 1.00 45.84 185 SER D O 1
ATOM 9841 N N . THR D 4 191 ? 2.283 -3.191 56.057 1.00 42.61 186 THR D N 1
ATOM 9842 C CA . THR D 4 191 ? 3.507 -3.920 55.758 1.00 42.56 186 THR D CA 1
ATOM 9843 C C . THR D 4 191 ? 4.130 -4.309 57.095 1.00 43.52 186 THR D C 1
ATOM 9844 O O . THR D 4 191 ? 4.289 -3.459 57.965 1.00 44.06 186 THR D O 1
ATOM 9848 N N . TYR D 4 192 ? 4.477 -5.588 57.254 1.00 44.73 187 TYR D N 1
ATOM 9849 C CA . TYR D 4 192 ? 4.869 -6.140 58.558 1.00 46.07 187 TYR D CA 1
ATOM 9850 C C . TYR D 4 192 ? 6.097 -7.050 58.491 1.00 46.56 187 TYR D C 1
ATOM 9851 O O . TYR D 4 192 ? 6.225 -7.871 57.584 1.00 46.20 187 TYR D O 1
ATOM 9860 N N . VAL D 4 193 ? 7.002 -6.870 59.451 1.00 48.68 188 VAL D N 1
ATOM 9861 C CA . VAL D 4 193 ? 8.007 -7.875 59.799 1.00 50.53 188 VAL D CA 1
ATOM 9862 C C . VAL D 4 193 ? 7.337 -9.032 60.559 1.00 51.36 188 VAL D C 1
ATOM 9863 O O . VAL D 4 193 ? 7.620 -10.202 60.286 1.00 52.50 188 VAL D O 1
ATOM 9867 N N . ASN D 4 194 ? 6.466 -8.694 61.510 1.00 52.05 189 ASN D N 1
ATOM 9868 C CA . ASN D 4 194 ? 5.636 -9.670 62.222 1.00 53.40 189 ASN D CA 1
ATOM 9869 C C . ASN D 4 194 ? 4.167 -9.268 62.156 1.00 53.25 189 ASN D C 1
ATOM 9870 O O . ASN D 4 194 ? 3.800 -8.184 62.611 1.00 52.03 189 ASN D O 1
ATOM 9875 N N . VAL D 4 195 ? 3.333 -10.154 61.611 1.00 54.22 190 VAL D N 1
ATOM 9876 C CA . VAL D 4 195 ? 1.919 -9.856 61.378 1.00 55.08 190 VAL D CA 1
ATOM 9877 C C . VAL D 4 195 ? 1.160 -9.892 62.711 1.00 56.54 190 VAL D C 1
ATOM 9878 O O . VAL D 4 195 ? 1.240 -10.888 63.435 1.00 55.97 190 VAL D O 1
ATOM 9882 N N . PRO D 4 196 ? 0.423 -8.810 63.042 1.00 58.08 191 PRO D N 1
ATOM 9883 C CA . PRO D 4 196 ? -0.386 -8.838 64.268 1.00 58.63 191 PRO D CA 1
ATOM 9884 C C . PRO D 4 196 ? -1.552 -9.823 64.203 1.00 58.29 191 PRO D C 1
ATOM 9885 O O . PRO D 4 196 ? -1.870 -10.346 63.134 1.00 57.65 191 PRO D O 1
ATOM 9889 N N . ASP D 4 197 ? -2.192 -10.047 65.345 1.00 59.40 192 ASP D N 1
ATOM 9890 C CA . ASP D 4 197 ? -3.300 -11.005 65.446 1.00 59.78 192 ASP D CA 1
ATOM 9891 C C . ASP D 4 197 ? -4.572 -10.522 64.736 1.00 60.09 192 ASP D C 1
ATOM 9892 O O . ASP D 4 197 ? -5.315 -11.338 64.183 1.00 60.41 192 ASP D O 1
ATOM 9897 N N . ASP D 4 198 ? -4.815 -9.211 64.745 1.00 60.49 193 ASP D N 1
ATOM 9898 C CA . ASP D 4 198 ? -5.974 -8.628 64.048 1.00 61.10 193 ASP D CA 1
ATOM 9899 C C . ASP D 4 198 ? -5.806 -8.536 62.518 1.00 61.03 193 ASP D C 1
ATOM 9900 O O . ASP D 4 198 ? -6.800 -8.383 61.807 1.00 61.85 193 ASP D O 1
ATOM 9905 N N . LYS D 4 199 ? -4.564 -8.617 62.024 1.00 60.48 194 LYS D N 1
ATOM 9906 C CA . LYS D 4 199 ? -4.273 -8.659 60.575 1.00 59.82 194 LYS D CA 1
ATOM 9907 C C . LYS D 4 199 ? -3.915 -10.065 60.067 1.00 58.10 194 LYS D C 1
ATOM 9908 O O . LYS D 4 199 ? -3.540 -10.225 58.901 1.00 58.22 194 LYS D O 1
ATOM 9914 N N . GLN D 4 200 ? -4.041 -11.074 60.931 1.00 56.05 195 GLN D N 1
ATOM 9915 C CA . GLN D 4 200 ? -3.790 -12.469 60.560 1.00 54.90 195 GLN D CA 1
ATOM 9916 C C . GLN D 4 200 ? -4.821 -12.963 59.534 1.00 51.05 195 GLN D C 1
ATOM 9917 O O . GLN D 4 200 ? -4.485 -13.741 58.639 1.00 48.82 195 GLN D O 1
ATOM 9923 N N . THR D 4 201 ? -6.063 -12.493 59.680 1.00 48.42 196 THR D N 1
ATOM 9924 C CA . THR D 4 201 ? -7.157 -12.707 58.708 1.00 46.12 196 THR D CA 1
ATOM 9925 C C . THR D 4 201 ? -6.801 -12.479 57.224 1.00 44.08 196 THR D C 1
ATOM 9926 O O . THR D 4 201 ? -7.276 -13.218 56.363 1.00 44.14 196 THR D O 1
ATOM 9930 N N . LEU D 4 202 ? -5.970 -11.474 56.939 1.00 41.62 197 LEU D N 1
ATOM 9931 C CA . LEU D 4 202 ? -5.590 -11.116 55.559 1.00 39.98 197 LEU D CA 1
ATOM 9932 C C . LEU D 4 202 ? -4.337 -11.834 55.026 1.00 37.35 197 LEU D C 1
ATOM 9933 O O . LEU D 4 202 ? -3.995 -11.670 53.851 1.00 34.70 197 LEU D O 1
ATOM 9938 N N . TYR D 4 203 ? -3.665 -12.611 55.878 1.00 35.36 198 TYR D N 1
ATOM 9939 C CA . TYR D 4 203 ? -2.462 -13.359 55.498 1.00 34.91 198 TYR D CA 1
ATOM 9940 C C . TYR D 4 203 ? -2.834 -14.542 54.582 1.00 33.25 198 TYR D C 1
ATOM 9941 O O . TYR D 4 203 ? -3.589 -15.441 54.969 1.00 33.02 198 TYR D O 1
ATOM 9950 N N . ALA D 4 204 ? -2.312 -14.527 53.360 1.00 31.70 199 ALA D N 1
ATOM 9951 C CA . ALA D 4 204 ? -2.552 -15.601 52.397 1.00 29.87 199 ALA D CA 1
ATOM 9952 C C . ALA D 4 204 ? -1.820 -16.883 52.805 1.00 29.10 199 ALA D C 1
ATOM 9953 O O . ALA D 4 204 ? -0.827 -16.837 53.526 1.00 27.56 199 ALA D O 1
ATOM 9955 N N . GLN D 4 205 ? -2.325 -18.022 52.343 1.00 28.69 200 GLN D N 1
ATOM 9956 C CA . GLN D 4 205 ? -1.622 -19.293 52.505 1.00 28.42 200 GLN D CA 1
ATOM 9957 C C . GLN D 4 205 ? -0.721 -19.499 51.287 1.00 28.22 200 GLN D C 1
ATOM 9958 O O . GLN D 4 205 ? -1.180 -19.343 50.151 1.00 29.28 200 GLN D O 1
ATOM 9964 N N . GLY D 4 206 ? 0.555 -19.818 51.518 1.00 27.69 201 GLY D N 1
ATOM 9965 C CA . GLY D 4 206 ? 1.472 -20.207 50.444 1.00 26.75 201 GLY D CA 1
ATOM 9966 C C . GLY D 4 206 ? 1.294 -21.676 50.093 1.00 26.89 201 GLY D C 1
ATOM 9967 O O . GLY D 4 206 ? 0.865 -22.472 50.935 1.00 26.52 201 GLY D O 1
ATOM 9968 N N . TYR D 4 207 ? 1.612 -22.035 48.853 1.00 25.58 202 TYR D N 1
ATOM 9969 C CA . TYR D 4 207 ? 1.475 -23.415 48.387 1.00 24.78 202 TYR D CA 1
ATOM 9970 C C . TYR D 4 207 ? 2.777 -23.872 47.768 1.00 24.28 202 TYR D C 1
ATOM 9971 O O . TYR D 4 207 ? 3.299 -23.209 46.867 1.00 23.04 202 TYR D O 1
ATOM 9980 N N . ASN D 4 208 ? 3.288 -25.006 48.251 1.00 23.70 203 ASN D N 1
ATOM 9981 C CA . ASN D 4 208 ? 4.632 -25.473 47.871 1.00 23.67 203 ASN D CA 1
ATOM 9982 C C . ASN D 4 208 ? 4.603 -26.248 46.552 1.00 24.51 203 ASN D C 1
ATOM 9983 O O . ASN D 4 208 ? 3.565 -26.263 45.863 1.00 24.56 203 ASN D O 1
ATOM 9988 N N . THR D 4 209 ? 5.720 -26.901 46.224 1.00 26.17 204 THR D N 1
ATOM 9989 C CA . THR D 4 209 ? 5.893 -27.698 44.992 1.00 27.90 204 THR D CA 1
ATOM 9990 C C . THR D 4 209 ? 4.847 -28.796 44.796 1.00 29.26 204 THR D C 1
ATOM 9991 O O . THR D 4 209 ? 4.446 -29.078 43.657 1.00 30.55 204 THR D O 1
ATOM 9995 N N . LEU D 4 210 ? 4.426 -29.427 45.895 1.00 30.13 205 LEU D N 1
ATOM 9996 C CA . LEU D 4 210 ? 3.352 -30.428 45.866 1.00 30.34 205 LEU D CA 1
ATOM 9997 C C . LEU D 4 210 ? 1.964 -29.843 46.152 1.00 31.48 205 LEU D C 1
ATOM 9998 O O . LEU D 4 210 ? 1.030 -30.593 46.471 1.00 29.93 205 LEU D O 1
ATOM 10003 N N . ASP D 4 211 ? 1.808 -28.523 45.993 1.00 31.91 206 ASP D N 1
ATOM 10004 C CA . ASP D 4 211 ? 0.517 -27.854 46.160 1.00 34.54 206 ASP D CA 1
ATOM 10005 C C . ASP D 4 211 ? -0.068 -28.042 47.570 1.00 35.02 206 ASP D C 1
ATOM 10006 O O . ASP D 4 211 ? -1.278 -28.168 47.738 1.00 35.41 206 ASP D O 1
ATOM 10011 N N . GLU D 4 212 ? 0.800 -28.052 48.579 1.00 35.90 207 GLU D N 1
ATOM 10012 C CA . GLU D 4 212 ? 0.374 -28.163 49.971 1.00 36.86 207 GLU D CA 1
ATOM 10013 C C . GLU D 4 212 ? 0.669 -26.839 50.698 1.00 38.15 207 GLU D C 1
ATOM 10014 O O . GLU D 4 212 ? 1.590 -26.118 50.305 1.00 36.01 207 GLU D O 1
ATOM 10020 N N . PRO D 4 213 ? -0.116 -26.516 51.748 1.00 39.97 208 PRO D N 1
ATOM 10021 C CA . PRO D 4 213 ? 0.000 -25.213 52.400 1.00 41.77 208 PRO D CA 1
ATOM 10022 C C . PRO D 4 213 ? 1.290 -25.055 53.212 1.00 44.52 208 PRO D C 1
ATOM 10023 O O . PRO D 4 213 ? 1.705 -25.991 53.900 1.00 43.39 208 PRO D O 1
ATOM 10027 N N . VAL D 4 214 ? 1.910 -23.877 53.115 1.00 47.42 209 VAL D N 1
ATOM 10028 C CA . VAL D 4 214 ? 3.148 -23.574 53.836 1.00 50.13 209 VAL D CA 1
ATOM 10029 C C . VAL D 4 214 ? 3.361 -22.064 54.016 1.00 53.33 209 VAL D C 1
ATOM 10030 O O . VAL D 4 214 ? 2.991 -21.265 53.152 1.00 53.17 209 VAL D O 1
ATOM 10034 N N . ARG D 4 215 ? 3.964 -21.699 55.145 1.00 56.81 210 ARG D N 1
ATOM 10035 C CA . ARG D 4 215 ? 4.447 -20.342 55.396 1.00 59.81 210 ARG D CA 1
ATOM 10036 C C . ARG D 4 215 ? 5.871 -20.426 55.940 1.00 59.89 210 ARG D C 1
ATOM 10037 O O . ARG D 4 215 ? 6.276 -21.467 56.461 1.00 59.95 210 ARG D O 1
ATOM 10045 N N . VAL D 4 216 ? 6.617 -19.329 55.816 1.00 61.00 211 VAL D N 1
ATOM 10046 C CA . VAL D 4 216 ? 8.039 -19.299 56.198 1.00 62.23 211 VAL D CA 1
ATOM 10047 C C . VAL D 4 216 ? 8.273 -19.652 57.663 1.00 62.13 211 VAL D C 1
ATOM 10048 O O . VAL D 4 216 ? 7.446 -19.346 58.525 1.00 62.41 211 VAL D O 1
ATOM 10052 N N . ASN D 4 217 ? 9.400 -20.310 57.922 1.00 62.33 212 ASN D N 1
ATOM 10053 C CA . ASN D 4 217 ? 9.843 -20.600 59.284 1.00 62.22 212 ASN D CA 1
ATOM 10054 C C . ASN D 4 217 ? 10.667 -19.435 59.821 1.00 60.82 212 ASN D C 1
ATOM 10055 O O . ASN D 4 217 ? 11.170 -18.619 59.039 1.00 59.88 212 ASN D O 1
ATOM 10060 N N . PRO D 4 218 ? 10.818 -19.354 61.159 1.00 60.04 213 PRO D N 1
ATOM 10061 C CA . PRO D 4 218 ? 11.767 -18.381 61.704 1.00 57.89 213 PRO D CA 1
ATOM 10062 C C . PRO D 4 218 ? 13.206 -18.797 61.399 1.00 54.16 213 PRO D C 1
ATOM 10063 O O . PRO D 4 218 ? 13.457 -19.929 60.982 1.00 54.02 213 PRO D O 1
ATOM 10067 N N . GLY D 4 219 ? 14.139 -17.881 61.594 1.00 50.88 214 GLY D N 1
ATOM 10068 C CA . GLY D 4 219 ? 15.536 -18.169 61.311 1.00 47.52 214 GLY D CA 1
ATOM 10069 C C . GLY D 4 219 ? 16.421 -16.995 61.633 1.00 44.69 214 GLY D C 1
ATOM 10070 O O . GLY D 4 219 ? 15.935 -15.898 61.914 1.00 43.61 214 GLY D O 1
ATOM 10071 N N . ILE D 4 220 ? 17.726 -17.232 61.576 1.00 42.44 215 ILE D N 1
ATOM 10072 C CA . ILE D 4 220 ? 18.711 -16.203 61.879 1.00 40.99 215 ILE D CA 1
ATOM 10073 C C . ILE D 4 220 ? 18.855 -15.330 60.633 1.00 39.54 215 ILE D C 1
ATOM 10074 O O . ILE D 4 220 ? 19.095 -15.837 59.532 1.00 39.39 215 ILE D O 1
ATOM 10079 N N . LEU D 4 221 ? 18.694 -14.023 60.829 1.00 37.64 216 LEU D N 1
ATOM 10080 C CA . LEU D 4 221 ? 18.632 -13.021 59.757 1.00 35.70 216 LEU D CA 1
ATOM 10081 C C . LEU D 4 221 ? 17.391 -13.160 58.853 1.00 34.56 216 LEU D C 1
ATOM 10082 O O . LEU D 4 221 ? 17.373 -12.646 57.723 1.00 33.82 216 LEU D O 1
ATOM 10087 N N . ALA D 4 222 ? 16.344 -13.801 59.376 1.00 32.51 217 ALA D N 1
ATOM 10088 C CA . ALA D 4 222 ? 15.102 -14.010 58.631 1.00 31.58 217 ALA D CA 1
ATOM 10089 C C . ALA D 4 222 ? 14.382 -12.691 58.384 1.00 29.92 217 ALA D C 1
ATOM 10090 O O . ALA D 4 222 ? 13.927 -12.415 57.267 1.00 29.16 217 ALA D O 1
ATOM 10092 N N . ALA D 4 223 ? 14.280 -11.889 59.441 1.00 29.55 218 ALA D N 1
ATOM 10093 C CA . ALA D 4 223 ? 13.633 -10.579 59.374 1.00 29.11 218 ALA D CA 1
ATOM 10094 C C . ALA D 4 223 ? 14.387 -9.635 58.428 1.00 28.70 218 ALA D C 1
ATOM 10095 O O . ALA D 4 223 ? 13.771 -8.887 57.671 1.00 28.61 218 ALA D O 1
ATOM 10097 N N . GLU D 4 224 ? 15.714 -9.732 58.429 1.00 28.05 219 GLU D N 1
ATOM 10098 C CA . GLU D 4 224 ? 16.585 -8.811 57.696 1.00 26.93 219 GLU D CA 1
ATOM 10099 C C . GLU D 4 224 ? 16.727 -9.174 56.199 1.00 26.85 219 GLU D C 1
ATOM 10100 O O . GLU D 4 224 ? 16.925 -8.286 55.371 1.00 25.83 219 GLU D O 1
ATOM 10106 N N . ALA D 4 225 ? 16.620 -10.471 55.860 1.00 26.59 220 ALA D N 1
ATOM 10107 C CA . A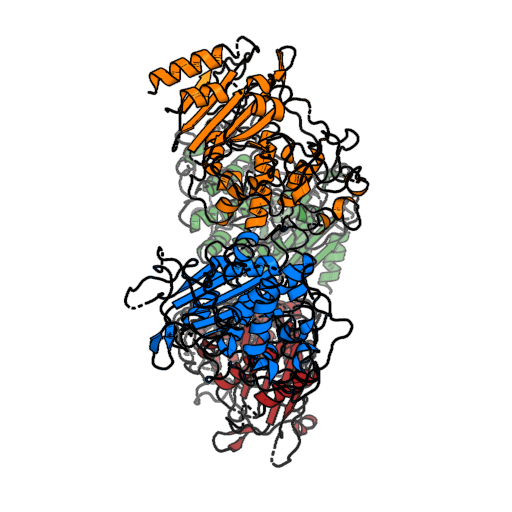LA D 4 225 ? 16.843 -10.959 54.489 1.00 26.27 220 ALA D CA 1
ATOM 10108 C C . ALA D 4 225 ? 15.572 -11.260 53.688 1.00 26.37 220 ALA D C 1
ATOM 10109 O O . ALA D 4 225 ? 15.569 -11.087 52.472 1.00 27.25 220 ALA D O 1
ATOM 10111 N N . TYR D 4 226 ? 14.517 -11.751 54.349 1.00 25.89 221 TYR D N 1
ATOM 10112 C CA . TYR D 4 226 ? 13.292 -12.161 53.647 1.00 25.32 221 TYR D CA 1
ATOM 10113 C C . TYR D 4 226 ? 12.055 -12.104 54.548 1.00 24.85 221 TYR D C 1
ATOM 10114 O O . TYR D 4 226 ? 11.180 -12.971 54.474 1.00 25.36 221 TYR D O 1
ATOM 10123 N N . GLY D 4 227 ? 11.972 -11.062 55.370 1.00 24.20 222 GLY D N 1
ATOM 10124 C CA . GLY D 4 227 ? 11.056 -11.030 56.504 1.00 24.02 222 GLY D CA 1
ATOM 10125 C C . GLY D 4 227 ? 9.875 -10.078 56.433 1.00 23.94 222 GLY D C 1
ATOM 10126 O O . GLY D 4 227 ? 9.221 -9.840 57.454 1.00 24.42 222 GLY D O 1
ATOM 10127 N N . VAL D 4 228 ? 9.584 -9.545 55.249 1.00 23.18 223 VAL D N 1
ATOM 10128 C CA . VAL D 4 228 ? 8.461 -8.632 55.074 1.00 23.12 223 VAL D CA 1
ATOM 10129 C C . VAL D 4 228 ? 7.259 -9.348 54.432 1.00 22.51 223 VAL D C 1
ATOM 10130 O O . VAL D 4 228 ? 7.413 -10.184 53.532 1.00 21.35 223 VAL D O 1
ATOM 10145 N N . SER D 4 230 ? 3.502 -8.068 52.796 1.00 23.32 225 SER D N 1
ATOM 10146 C CA . SER D 4 230 ? 2.879 -6.828 52.335 1.00 24.67 225 SER D CA 1
ATOM 10147 C C . SER D 4 230 ? 1.740 -7.111 51.378 1.00 26.45 225 SER D C 1
ATOM 10148 O O . SER D 4 230 ? 1.631 -8.210 50.822 1.00 25.99 225 SER D O 1
ATOM 10151 N N . SER D 4 231 ? 0.882 -6.106 51.222 1.00 28.77 226 SER D N 1
ATOM 10152 C CA . SER D 4 231 ? -0.184 -6.121 50.233 1.00 30.89 226 SER D CA 1
ATOM 10153 C C . SER D 4 231 ? 0.300 -5.456 48.938 1.00 33.35 226 SER D C 1
ATOM 10154 O O . SER D 4 231 ? 1.339 -4.790 48.923 1.00 33.94 226 SER D O 1
ATOM 10157 N N . SER D 4 232 ? -0.448 -5.632 47.853 1.00 36.47 227 SER D N 1
ATOM 10158 C CA . SER D 4 232 ? -0.116 -4.957 46.591 1.00 39.68 227 SER D CA 1
ATOM 10159 C C . SER D 4 232 ? -0.314 -3.439 46.713 1.00 42.54 227 SER D C 1
ATOM 10160 O O . SER D 4 232 ? 0.476 -2.662 46.173 1.00 41.74 227 SER D O 1
ATOM 10163 N N . ARG D 4 233 ? -1.362 -3.044 47.440 1.00 46.69 228 ARG D N 1
ATOM 10164 C CA . ARG D 4 233 ? -1.663 -1.632 47.710 1.00 50.91 228 ARG D CA 1
ATOM 10165 C C . ARG D 4 233 ? -0.529 -0.942 48.472 1.00 54.58 228 ARG D C 1
ATOM 10166 O O . ARG D 4 233 ? -0.165 0.186 48.149 1.00 53.86 228 ARG D O 1
ATOM 10174 N N . ASP D 4 234 ? 0.023 -1.620 49.478 1.00 59.43 229 ASP D N 1
ATOM 10175 C CA . ASP D 4 234 ? 1.187 -1.098 50.208 1.00 64.31 229 ASP D CA 1
ATOM 10176 C C . ASP D 4 234 ? 2.455 -1.107 49.356 1.00 66.98 229 ASP D C 1
ATOM 10177 O O . ASP D 4 234 ? 3.190 -0.122 49.336 1.00 66.31 229 ASP D O 1
ATOM 10182 N N . LEU D 4 235 ? 2.708 -2.213 48.659 1.00 101.89 230 LEU D N 1
ATOM 10183 C CA . LEU D 4 235 ? 3.958 -2.370 47.912 1.00 114.07 230 LEU D CA 1
ATOM 10184 C C . LEU D 4 235 ? 4.037 -1.455 46.681 1.00 65.83 230 LEU D C 1
ATOM 10185 O O . LEU D 4 235 ? 5.125 -1.004 46.332 1.00 63.89 230 LEU D O 1
ATOM 10190 N N . ILE D 4 236 ? 2.901 -1.176 46.037 1.00 60.09 231 ILE D N 1
ATOM 10191 C CA . ILE D 4 236 ? 2.862 -0.214 44.920 1.00 56.79 231 ILE D CA 1
ATOM 10192 C C . ILE D 4 236 ? 3.096 1.236 45.389 1.00 54.83 231 ILE D C 1
ATOM 10193 O O . ILE D 4 236 ? 3.585 2.062 44.617 1.00 52.36 231 ILE D O 1
ATOM 10198 N N . ARG D 4 237 ? 2.750 1.536 46.643 1.00 52.35 232 ARG D N 1
ATOM 10199 C CA . ARG D 4 237 ? 3.085 2.830 47.266 1.00 51.60 232 ARG D CA 1
ATOM 10200 C C . ARG D 4 237 ? 4.598 2.973 47.460 1.00 47.85 232 ARG D C 1
ATOM 10201 O O . ARG D 4 237 ? 5.153 4.050 47.235 1.00 45.58 232 ARG D O 1
ATOM 10209 N N . PHE D 4 238 ? 5.247 1.888 47.886 1.00 44.20 233 PHE D N 1
ATOM 10210 C CA . PHE D 4 238 ? 6.704 1.847 48.001 1.00 42.23 233 PHE D CA 1
ATOM 10211 C C . PHE D 4 238 ? 7.379 1.981 46.634 1.00 40.81 233 PHE D C 1
ATOM 10212 O O . PHE D 4 238 ? 8.426 2.608 46.530 1.00 38.67 233 PHE D O 1
ATOM 10220 N N . VAL D 4 239 ? 6.779 1.388 45.601 1.00 40.68 234 VAL D N 1
ATOM 10221 C CA . VAL D 4 239 ? 7.232 1.582 44.211 1.00 41.40 234 VAL D CA 1
ATOM 10222 C C . VAL D 4 239 ? 7.069 3.055 43.791 1.00 41.82 234 VAL D C 1
ATOM 10223 O O . VAL D 4 239 ? 7.958 3.631 43.156 1.00 41.88 234 VAL D O 1
ATOM 10227 N N . GLU D 4 240 ? 5.937 3.657 44.148 1.00 41.95 235 GLU D N 1
ATOM 10228 C CA . GLU D 4 240 ? 5.717 5.085 43.903 1.00 43.51 235 GLU D CA 1
ATOM 10229 C C . GLU D 4 240 ? 6.680 5.994 44.688 1.00 43.02 235 GLU D C 1
ATOM 10230 O O . GLU D 4 240 ? 7.082 7.046 44.182 1.00 42.46 235 GLU D O 1
ATOM 10236 N N . ALA D 4 241 ? 7.057 5.578 45.898 1.00 42.87 236 ALA D N 1
ATOM 10237 C CA . ALA D 4 241 ? 8.120 6.253 46.657 1.00 42.96 236 ALA D CA 1
ATOM 10238 C C . ALA D 4 241 ? 9.447 6.245 45.889 1.00 42.68 236 ALA D C 1
ATOM 10239 O O . ALA D 4 241 ? 10.136 7.262 45.837 1.00 40.69 236 ALA D O 1
ATOM 10241 N N . ASN D 4 242 ? 9.781 5.102 45.287 1.00 42.72 237 ASN D N 1
ATOM 10242 C CA . ASN D 4 242 ? 10.986 4.982 44.444 1.00 43.85 237 ASN D CA 1
ATOM 10243 C C . ASN D 4 242 ? 10.898 5.700 43.090 1.00 45.63 237 ASN D C 1
ATOM 10244 O O . ASN D 4 242 ? 11.915 6.165 42.570 1.00 45.56 237 ASN D O 1
ATOM 10249 N N . ILE D 4 243 ? 9.698 5.772 42.518 1.00 46.90 238 ILE D N 1
ATOM 10250 C CA . ILE D 4 243 ? 9.458 6.578 41.317 1.00 49.46 238 ILE D CA 1
ATOM 10251 C C . ILE D 4 243 ? 9.718 8.061 41.615 1.00 51.62 238 ILE D C 1
ATOM 10252 O O . ILE D 4 243 ? 10.304 8.759 40.789 1.00 51.40 238 ILE D O 1
ATOM 10257 N N . GLY D 4 244 ? 9.286 8.516 42.795 1.00 53.33 239 GLY D N 1
ATOM 10258 C CA . GLY D 4 244 ? 9.456 9.902 43.247 1.00 54.95 239 GLY D CA 1
ATOM 10259 C C . GLY D 4 244 ? 8.161 10.697 43.249 1.00 56.28 239 GLY D C 1
ATOM 10260 O O . GLY D 4 244 ? 8.117 11.810 42.718 1.00 58.13 239 GLY D O 1
ATOM 10261 N N . LEU D 4 245 ? 7.115 10.130 43.856 1.00 57.34 240 LEU D N 1
ATOM 10262 C CA . LEU D 4 245 ? 5.788 10.760 43.943 1.00 57.88 240 LEU D CA 1
ATOM 10263 C C . LEU D 4 245 ? 5.374 11.152 45.372 1.00 56.31 240 LEU D C 1
ATOM 10264 O O . LEU D 4 245 ? 4.325 11.775 45.562 1.00 55.59 240 LEU D O 1
ATOM 10269 N N . GLY D 4 246 ? 6.190 10.803 46.366 1.00 54.56 241 GLY D N 1
ATOM 10270 C CA . GLY D 4 246 ? 5.776 10.848 47.769 1.00 53.91 241 GLY D CA 1
ATOM 10271 C C . GLY D 4 246 ? 5.837 12.187 48.495 1.00 52.87 241 GLY D C 1
ATOM 10272 O O . GLY D 4 246 ? 5.080 12.399 49.442 1.00 52.81 241 GLY D O 1
ATOM 10273 N N . GLN D 4 247 ? 6.732 13.077 48.063 1.00 51.47 242 GLN D N 1
ATOM 10274 C CA . GLN D 4 247 ? 7.007 14.356 48.749 1.00 49.98 242 GLN D CA 1
ATOM 10275 C C . GLN D 4 247 ? 7.443 14.177 50.216 1.00 47.02 242 GLN D C 1
ATOM 10276 O O . GLN D 4 247 ? 7.037 14.942 51.099 1.00 44.96 242 GLN D O 1
ATOM 10282 N N . TYR D 4 248 ? 8.296 13.182 50.466 1.00 43.34 243 TYR D N 1
ATOM 10283 C CA . TYR D 4 248 ? 8.835 12.956 51.813 1.00 41.32 243 TYR D CA 1
ATOM 10284 C C . TYR D 4 248 ? 9.836 14.068 52.114 1.00 39.70 243 TYR D C 1
ATOM 10285 O O . TYR D 4 248 ? 10.213 14.824 51.214 1.00 38.64 243 TYR D O 1
ATOM 10294 N N . ASP D 4 249 ? 10.274 14.165 53.366 1.00 37.92 244 ASP D N 1
ATOM 10295 C CA . ASP D 4 249 ? 11.340 15.115 53.703 1.00 37.14 244 ASP D CA 1
ATOM 10296 C C . ASP D 4 249 ? 12.649 14.690 53.008 1.00 35.28 244 ASP D C 1
ATOM 10297 O O . ASP D 4 249 ? 12.721 13.610 52.427 1.00 33.57 244 ASP D O 1
ATOM 10302 N N . ALA D 4 250 ? 13.658 15.554 53.033 1.00 34.21 245 ALA D N 1
ATOM 10303 C CA . ALA D 4 250 ? 14.864 15.327 52.243 1.00 32.86 245 ALA D CA 1
ATOM 10304 C C . ALA D 4 250 ? 15.664 14.083 52.676 1.00 31.69 245 ALA D C 1
ATOM 10305 O O . ALA D 4 250 ? 16.160 13.358 51.810 1.00 29.66 245 ALA D O 1
ATOM 10307 N N . PRO D 4 251 ? 15.780 13.817 54.003 1.00 30.88 246 PRO D N 1
ATOM 10308 C CA . PRO D 4 251 ? 16.475 12.570 54.371 1.00 30.26 246 PRO D CA 1
ATOM 10309 C C . PRO D 4 251 ? 15.819 11.297 53.833 1.00 28.88 246 PRO D C 1
ATOM 10310 O O . PRO D 4 251 ? 16.524 10.415 53.348 1.00 29.51 246 PRO D O 1
ATOM 10314 N N . LEU D 4 252 ? 14.495 11.192 53.916 1.00 27.26 247 LEU D N 1
ATOM 10315 C CA . LEU D 4 252 ? 13.814 9.971 53.441 1.00 26.24 247 LEU D CA 1
ATOM 10316 C C . LEU D 4 252 ? 13.743 9.909 51.921 1.00 25.41 247 LEU D C 1
ATOM 10317 O O . LEU D 4 252 ? 13.863 8.827 51.345 1.00 24.72 247 LEU D O 1
ATOM 10322 N N . GLN D 4 253 ? 13.531 11.060 51.288 1.00 25.42 248 GLN D N 1
ATOM 10323 C CA . GLN D 4 253 ? 13.720 11.214 49.833 1.00 25.33 248 GLN D CA 1
ATOM 10324 C C . GLN D 4 253 ? 15.091 10.736 49.397 1.00 23.67 248 GLN D C 1
ATOM 10325 O O . GLN D 4 253 ? 15.214 9.911 48.510 1.00 22.45 248 GLN D O 1
ATOM 10331 N N . ARG D 4 254 ? 16.131 11.269 50.020 1.00 22.13 249 ARG D N 1
ATOM 10332 C CA . ARG D 4 254 ? 17.499 10.819 49.740 1.00 21.71 249 ARG D CA 1
ATOM 10333 C C . ARG D 4 254 ? 17.673 9.309 49.943 1.00 20.34 249 ARG D C 1
ATOM 10334 O O . ARG D 4 254 ? 18.352 8.661 49.138 1.00 19.27 249 ARG D O 1
ATOM 10342 N N . ALA D 4 255 ? 17.087 8.782 51.028 1.00 19.89 250 ALA D N 1
ATOM 10343 C CA . ALA D 4 255 ? 17.122 7.330 51.344 1.00 19.78 250 ALA D CA 1
ATOM 10344 C C . ALA D 4 255 ? 16.584 6.477 50.227 1.00 19.77 250 ALA D C 1
ATOM 10345 O O . ALA D 4 255 ? 17.218 5.498 49.848 1.00 19.45 250 ALA D O 1
ATOM 10347 N N . LEU D 4 256 ? 15.412 6.819 49.700 1.00 19.46 251 LEU D N 1
ATOM 10348 C CA . LEU D 4 256 ? 14.851 6.046 48.587 1.00 19.67 251 LEU D CA 1
ATOM 10349 C C . LEU D 4 256 ? 15.758 6.099 47.346 1.00 19.68 251 LEU D C 1
ATOM 10350 O O . LEU D 4 256 ? 15.978 5.081 46.707 1.00 20.73 251 LEU D O 1
ATOM 10355 N N . SER D 4 257 ? 16.275 7.288 47.022 1.00 19.88 252 SER D N 1
ATOM 10356 C CA . SER D 4 257 ? 17.076 7.498 45.812 1.00 19.68 252 SER D CA 1
ATOM 10357 C C . SER D 4 257 ? 18.432 6.779 45.890 1.00 19.13 252 SER D C 1
ATOM 10358 O O . SER D 4 257 ? 18.882 6.148 44.911 1.00 18.83 252 SER D O 1
ATOM 10361 N N . ASP D 4 258 ? 19.074 6.848 47.061 1.00 18.66 253 ASP D N 1
ATOM 10362 C CA . ASP D 4 258 ? 20.428 6.260 47.225 1.00 18.12 253 ASP D CA 1
ATOM 10363 C C . ASP D 4 258 ? 20.476 4.722 47.113 1.00 17.65 253 ASP D C 1
ATOM 10364 O O . ASP D 4 258 ? 21.516 4.160 46.725 1.00 16.10 253 ASP D O 1
ATOM 10369 N N . THR D 4 259 ? 19.373 4.036 47.416 1.00 17.26 254 THR D N 1
ATOM 10370 C CA . THR D 4 259 ? 19.304 2.588 47.176 1.00 16.96 254 THR D CA 1
ATOM 10371 C C . THR D 4 259 ? 19.389 2.229 45.682 1.00 17.18 254 THR D C 1
ATOM 10372 O O . THR D 4 259 ? 19.832 1.149 45.379 1.00 16.73 254 THR D O 1
ATOM 10376 N N . ARG D 4 260 ? 18.979 3.124 44.774 1.00 17.66 255 ARG D N 1
ATOM 10377 C CA . ARG D 4 260 ? 19.061 2.886 43.295 1.00 19.12 255 ARG D CA 1
ATOM 10378 C C . ARG D 4 260 ? 20.330 3.443 42.640 1.00 19.78 255 ARG D C 1
ATOM 10379 O O . ARG D 4 260 ? 20.396 3.621 41.430 1.00 19.74 255 ARG D O 1
ATOM 10387 N N . ILE D 4 261 ? 21.329 3.764 43.464 1.00 20.42 256 ILE D N 1
ATOM 10388 C CA . ILE D 4 261 ? 22.701 3.973 42.997 1.00 20.93 256 ILE D CA 1
ATOM 10389 C C . ILE D 4 261 ? 23.346 2.658 42.498 1.00 21.15 256 ILE D C 1
ATOM 10390 O O . ILE D 4 261 ? 23.365 1.648 43.201 1.00 20.88 256 ILE D O 1
ATOM 10395 N N . GLY D 4 262 ? 23.929 2.722 41.301 1.00 21.10 257 GLY D N 1
ATOM 10396 C CA . GLY D 4 262 ? 24.535 1.568 40.657 1.00 21.04 257 GLY D CA 1
ATOM 10397 C C . GLY D 4 262 ? 25.996 1.448 41.025 1.00 21.15 257 GLY D C 1
ATOM 10398 O O . GLY D 4 262 ? 26.810 2.340 40.702 1.00 22.29 257 GLY D O 1
ATOM 10399 N N . TYR D 4 263 ? 26.344 0.346 41.674 1.00 20.59 258 TYR D N 1
ATOM 10400 C CA . TYR D 4 263 ? 27.719 0.152 42.173 1.00 20.87 258 TYR D CA 1
ATOM 10401 C C . TYR D 4 263 ? 28.546 -0.771 41.278 1.00 21.04 258 TYR D C 1
ATOM 10402 O O . TYR D 4 263 ? 29.745 -0.560 41.135 1.00 20.75 258 TYR D O 1
ATOM 10411 N N . PHE D 4 264 ? 27.922 -1.795 40.682 1.00 21.44 259 PHE D N 1
ATOM 10412 C CA . PHE D 4 264 ? 28.656 -2.760 39.837 1.00 22.31 259 PHE D CA 1
ATOM 10413 C C . PHE D 4 264 ? 27.914 -3.129 38.544 1.00 22.81 259 PHE D C 1
ATOM 10414 O O . PHE D 4 264 ? 26.680 -3.138 38.503 1.00 21.23 259 PHE D O 1
ATOM 10422 N N . LYS D 4 265 ? 28.678 -3.417 37.488 1.00 23.73 260 LYS D N 1
ATOM 10423 C CA . LYS D 4 265 ? 28.154 -4.091 36.297 1.00 24.34 260 LYS D CA 1
ATOM 10424 C C . LYS D 4 265 ? 28.397 -5.586 36.497 1.00 24.49 260 LYS D C 1
ATOM 10425 O O . LYS D 4 265 ? 29.534 -5.981 36.800 1.00 23.51 260 LYS D O 1
ATOM 10431 N N . VAL D 4 266 ? 27.342 -6.395 36.347 1.00 24.50 261 VAL D N 1
ATOM 10432 C CA . VAL D 4 266 ? 27.400 -7.868 36.556 1.00 25.61 261 VAL D CA 1
ATOM 10433 C C . VAL D 4 266 ? 26.699 -8.517 35.370 1.00 25.88 261 VAL D C 1
ATOM 10434 O O . VAL D 4 266 ? 25.480 -8.666 35.374 1.00 27.21 261 VAL D O 1
ATOM 10438 N N . GLY D 4 267 ? 27.466 -8.880 34.342 1.00 26.49 262 GLY D N 1
ATOM 10439 C CA . GLY D 4 267 ? 26.891 -9.198 33.034 1.00 26.51 262 GLY D CA 1
ATOM 10440 C C . GLY D 4 267 ? 26.120 -7.990 32.516 1.00 26.71 262 GLY D C 1
ATOM 10441 O O . GLY D 4 267 ? 26.629 -6.854 32.542 1.00 25.91 262 GLY D O 1
ATOM 10442 N N . GLY D 4 268 ? 24.872 -8.219 32.105 1.00 26.57 263 GLY D N 1
ATOM 10443 C CA . GLY D 4 268 ? 24.002 -7.151 31.602 1.00 26.52 263 GLY D CA 1
ATOM 10444 C C . GLY D 4 268 ? 23.233 -6.356 32.669 1.00 26.32 263 GLY D C 1
ATOM 10445 O O . GLY D 4 268 ? 22.498 -5.427 32.333 1.00 27.21 263 GLY D O 1
ATOM 10454 N N . THR D 4 270 ? 22.998 -4.031 36.209 1.00 22.87 265 THR D N 1
ATOM 10455 C CA . THR D 4 270 ? 23.667 -3.109 37.121 1.00 22.00 265 THR D CA 1
ATOM 10456 C C . THR D 4 270 ? 23.162 -3.478 38.516 1.00 21.09 265 THR D C 1
ATOM 10457 O O . THR D 4 270 ? 21.954 -3.591 38.706 1.00 19.90 265 THR D O 1
ATOM 10461 N N . GLN D 4 271 ? 24.090 -3.699 39.459 1.00 20.27 266 GLN D N 1
ATOM 10462 C CA . GLN D 4 271 ? 23.755 -3.987 40.866 1.00 19.37 266 GLN D CA 1
ATOM 10463 C C . GLN D 4 271 ? 23.640 -2.694 41.672 1.00 18.62 266 GLN D C 1
ATOM 10464 O O . GLN D 4 271 ? 24.621 -1.928 41.769 1.00 18.21 266 GLN D O 1
ATOM 10470 N N . ASP D 4 272 ? 22.470 -2.470 42.284 1.00 17.95 267 ASP D N 1
ATOM 10471 C CA . ASP D 4 272 ? 22.264 -1.352 43.220 1.00 17.63 267 ASP D CA 1
ATOM 10472 C C . ASP D 4 272 ? 22.400 -1.872 44.658 1.00 17.47 267 ASP D C 1
ATOM 10473 O O . ASP D 4 272 ? 22.988 -2.952 44.870 1.00 17.32 267 ASP D O 1
ATOM 10478 N N . LEU D 4 273 ? 21.917 -1.120 45.639 1.00 17.67 268 LEU D N 1
ATOM 10479 C CA . LEU D 4 273 ? 21.820 -1.614 47.009 1.00 17.77 268 LEU D CA 1
ATOM 10480 C C . LEU D 4 273 ? 20.527 -2.421 47.137 1.00 17.87 268 LEU D C 1
ATOM 10481 O O . LEU D 4 273 ? 19.428 -1.864 47.245 1.00 17.58 268 LEU D O 1
ATOM 10486 N N . ALA D 4 274 ? 20.679 -3.736 47.039 1.00 18.68 269 ALA D N 1
ATOM 10487 C CA . ALA D 4 274 ? 19.580 -4.710 46.944 1.00 18.65 269 ALA D CA 1
ATOM 10488 C C . ALA D 4 274 ? 18.814 -4.645 45.591 1.00 18.73 269 ALA D C 1
ATOM 10489 O O . ALA D 4 274 ? 18.646 -5.678 44.937 1.00 19.86 269 ALA D O 1
ATOM 10491 N N . TRP D 4 275 ? 18.365 -3.463 45.155 1.00 18.66 270 TRP D N 1
ATOM 10492 C CA . TRP D 4 275 ? 17.797 -3.330 43.807 1.00 18.33 270 TRP D CA 1
ATOM 10493 C C . TRP D 4 275 ? 18.788 -3.768 42.706 1.00 18.65 270 TRP D C 1
ATOM 10494 O O . TRP D 4 275 ? 20.012 -3.707 42.876 1.00 18.19 270 TRP D O 1
ATOM 10505 N N . GLU D 4 276 ? 18.223 -4.251 41.604 1.00 18.80 271 GLU D N 1
ATOM 10506 C CA . GLU D 4 276 ? 18.936 -4.587 40.382 1.00 19.08 271 GLU D CA 1
ATOM 10507 C C . GLU D 4 276 ? 18.281 -3.832 39.244 1.00 19.26 271 GLU D C 1
ATOM 10508 O O . GLU D 4 276 ? 17.046 -3.682 39.240 1.00 17.71 271 GLU D O 1
ATOM 10514 N N . GLN D 4 277 ? 19.081 -3.342 38.286 1.00 18.91 272 GLN D N 1
ATOM 10515 C CA . GLN D 4 277 ? 18.518 -2.546 37.176 1.00 19.13 272 GLN D CA 1
ATOM 10516 C C . GLN D 4 277 ? 19.180 -2.798 35.840 1.00 19.52 272 GLN D C 1
ATOM 10517 O O . GLN D 4 277 ? 20.281 -3.349 35.759 1.00 18.14 272 GLN D O 1
ATOM 10523 N N . TYR D 4 278 ? 18.502 -2.345 34.792 1.00 20.47 273 TYR D N 1
ATOM 10524 C CA . TYR D 4 278 ? 18.927 -2.562 33.413 1.00 20.94 273 TYR D CA 1
ATOM 10525 C C . TYR D 4 278 ? 18.757 -1.249 32.651 1.00 22.15 273 TYR D C 1
ATOM 10526 O O . TYR D 4 278 ? 17.682 -0.643 32.694 1.00 21.58 273 TYR D O 1
ATOM 10535 N N . PRO D 4 279 ? 19.816 -0.805 31.958 1.00 22.94 274 PRO D N 1
ATOM 10536 C CA . PRO D 4 279 ? 19.722 0.449 31.243 1.00 24.20 274 PRO D CA 1
ATOM 10537 C C . PRO D 4 279 ? 18.911 0.342 29.954 1.00 25.48 274 PRO D C 1
ATOM 10538 O O . PRO D 4 279 ? 18.911 -0.690 29.290 1.00 24.04 274 PRO D O 1
ATOM 10542 N N . THR D 4 280 ? 18.221 1.426 29.635 1.00 27.51 275 THR D N 1
ATOM 10543 C CA . THR D 4 280 ? 17.503 1.572 28.372 1.00 29.42 275 THR D CA 1
ATOM 10544 C C . THR D 4 280 ? 18.512 1.472 27.213 1.00 30.71 275 THR D C 1
ATOM 10545 O O . THR D 4 280 ? 19.674 1.877 27.378 1.00 31.27 275 THR D O 1
ATOM 10549 N N . PRO D 4 281 ? 18.099 0.913 26.054 1.00 31.99 276 PRO D N 1
ATOM 10550 C CA . PRO D 4 281 ? 16.822 0.251 25.752 1.00 31.97 276 PRO D CA 1
ATOM 10551 C C . PRO D 4 281 ? 16.681 -1.143 26.383 1.00 31.50 276 PRO D C 1
ATOM 10552 O O . PRO D 4 281 ? 17.633 -1.941 26.384 1.00 29.82 276 PRO D O 1
ATOM 10556 N N . ILE D 4 282 ? 15.476 -1.419 26.882 1.00 30.58 277 ILE D N 1
ATOM 10557 C CA . ILE D 4 282 ? 15.192 -2.606 27.691 1.00 30.96 277 ILE D CA 1
ATOM 10558 C C . ILE D 4 282 ? 14.819 -3.777 26.780 1.00 30.51 277 ILE D C 1
ATOM 10559 O O . ILE D 4 282 ? 13.859 -3.678 26.011 1.00 31.01 277 ILE D O 1
ATOM 10564 N N . HIS D 4 283 ? 15.586 -4.867 26.862 1.00 29.79 278 HIS D N 1
ATOM 10565 C CA . HIS D 4 283 ? 15.341 -6.091 26.095 1.00 29.63 278 HIS D CA 1
ATOM 10566 C C . HIS D 4 283 ? 14.910 -7.221 27.028 1.00 28.43 278 HIS D C 1
ATOM 10567 O O . HIS D 4 283 ? 15.597 -7.519 28.016 1.00 26.88 278 HIS D O 1
ATOM 10574 N N . LEU D 4 284 ? 13.769 -7.837 26.726 1.00 28.02 279 LEU D N 1
ATOM 10575 C CA . LEU D 4 284 ? 13.240 -8.937 27.552 1.00 27.88 279 LEU D CA 1
ATOM 10576 C C . LEU D 4 284 ? 14.223 -10.100 27.755 1.00 27.56 279 LEU D C 1
ATOM 10577 O O . LEU D 4 284 ? 14.298 -10.639 28.859 1.00 26.09 279 LEU D O 1
ATOM 10582 N N . ASP D 4 285 ? 14.973 -10.489 26.716 1.00 27.65 280 ASP D N 1
ATOM 10583 C CA . ASP D 4 285 ? 15.957 -11.602 26.879 1.00 27.51 280 ASP D CA 1
ATOM 10584 C C . ASP D 4 285 ? 16.940 -11.275 27.979 1.00 26.86 280 ASP D C 1
ATOM 10585 O O . ASP D 4 285 ? 17.288 -12.151 28.762 1.00 25.46 280 ASP D O 1
ATOM 10590 N N . VAL D 4 286 ? 17.387 -10.012 28.006 1.00 25.84 281 VAL D N 1
ATOM 10591 C CA . VAL D 4 286 ? 18.371 -9.543 28.980 1.00 25.39 281 VAL D CA 1
ATOM 10592 C C . VAL D 4 286 ? 17.776 -9.569 30.396 1.00 23.95 281 VAL D C 1
ATOM 10593 O O . VAL D 4 286 ? 18.457 -9.961 31.331 1.00 22.26 281 VAL D O 1
ATOM 10597 N N . LEU D 4 287 ? 16.514 -9.139 30.546 1.00 23.90 282 LEU D N 1
ATOM 10598 C CA . LEU D 4 287 ? 15.841 -9.164 31.856 1.00 23.53 282 LEU D CA 1
ATOM 10599 C C . LEU D 4 287 ? 15.718 -10.607 32.342 1.00 23.58 282 LEU D C 1
ATOM 10600 O O . LEU D 4 287 ? 15.932 -10.906 33.523 1.00 24.11 282 LEU D O 1
ATOM 10605 N N . LEU D 4 288 ? 15.376 -11.502 31.424 1.00 22.89 283 LEU D N 1
ATOM 10606 C CA . LEU D 4 288 ? 15.239 -12.904 31.766 1.00 23.11 283 LEU D CA 1
ATOM 10607 C C . LEU D 4 288 ? 16.586 -13.493 32.200 1.00 22.50 283 LEU D C 1
ATOM 10608 O O . LEU D 4 288 ? 16.661 -14.119 33.254 1.00 22.79 283 LEU D O 1
ATOM 10613 N N . ALA D 4 289 ? 17.645 -13.233 31.432 1.00 21.86 284 ALA D N 1
ATOM 10614 C CA . ALA D 4 289 ? 18.975 -13.749 31.762 1.00 22.05 284 ALA D CA 1
ATOM 10615 C C . ALA D 4 289 ? 19.432 -13.231 33.109 1.00 21.80 284 ALA D C 1
ATOM 10616 O O . ALA D 4 289 ? 19.986 -13.980 33.920 1.00 20.91 284 ALA D O 1
ATOM 10618 N N . GLY D 4 290 ? 19.175 -11.945 33.346 1.00 21.86 285 GLY D N 1
ATOM 10619 C CA . GLY D 4 290 ? 19.552 -11.306 34.576 1.00 21.72 285 GLY D CA 1
ATOM 10620 C C . GLY D 4 290 ? 18.820 -11.804 35.807 1.00 21.77 285 GLY D C 1
ATOM 10621 O O . GLY D 4 290 ? 19.342 -11.697 36.904 1.00 22.16 285 GLY D O 1
ATOM 10622 N N . ASN D 4 291 ? 17.615 -12.328 35.617 1.00 22.46 286 ASN D N 1
ATOM 10623 C CA . ASN D 4 291 ? 16.780 -12.883 36.697 1.00 23.39 286 ASN D CA 1
ATOM 10624 C C . ASN D 4 291 ? 16.766 -14.413 36.786 1.00 24.12 286 ASN D C 1
ATOM 10625 O O . ASN D 4 291 ? 16.014 -14.980 37.578 1.00 25.83 286 ASN D O 1
ATOM 10630 N N . ALA D 4 292 ? 17.591 -15.076 35.981 1.00 25.16 287 ALA D N 1
ATOM 10631 C CA . ALA D 4 292 ? 17.754 -16.533 36.015 1.00 26.25 287 ALA D CA 1
ATOM 10632 C C . ALA D 4 292 ? 18.347 -16.989 37.342 1.00 27.28 287 ALA D C 1
ATOM 10633 O O . ALA D 4 292 ? 19.086 -16.242 37.964 1.00 26.96 287 ALA D O 1
ATOM 10635 N N . SER D 4 293 ? 18.042 -18.217 37.768 1.00 28.80 288 SER D N 1
ATOM 10636 C CA . SER D 4 293 ? 18.680 -18.785 38.983 1.00 29.21 288 SER D CA 1
ATOM 10637 C C . SER D 4 293 ? 20.196 -19.024 38.816 1.00 29.46 288 SER D C 1
ATOM 10638 O O . SER D 4 293 ? 20.947 -19.037 39.806 1.00 28.70 288 SER D O 1
ATOM 10641 N N . ALA D 4 294 ? 20.662 -19.160 37.574 1.00 28.93 289 ALA D N 1
ATOM 10642 C CA . ALA D 4 294 ? 22.096 -19.127 37.294 1.00 29.51 289 ALA D CA 1
ATOM 10643 C C . ALA D 4 294 ? 22.794 -17.941 38.003 1.00 28.80 289 ALA D C 1
ATOM 10644 O O . ALA D 4 294 ? 23.924 -18.072 38.480 1.00 30.03 289 ALA D O 1
ATOM 10654 N N . LEU D 4 296 ? 22.297 -16.724 40.887 1.00 29.01 291 LEU D N 1
ATOM 10655 C CA . LEU D 4 296 ? 22.615 -17.041 42.287 1.00 30.30 291 LEU D CA 1
ATOM 10656 C C . LEU D 4 296 ? 24.062 -17.533 42.501 1.00 30.80 291 LEU D C 1
ATOM 10657 O O . LEU D 4 296 ? 24.559 -17.484 43.619 1.00 31.59 291 LEU D O 1
ATOM 10662 N N . ASN D 4 297 ? 24.736 -17.997 41.452 1.00 30.42 292 ASN D N 1
ATOM 10663 C CA . ASN D 4 297 ? 26.139 -18.413 41.564 1.00 30.92 292 ASN D CA 1
ATOM 10664 C C . ASN D 4 297 ? 27.080 -17.233 41.364 1.00 30.10 292 ASN D C 1
ATOM 10665 O O . ASN D 4 297 ? 26.683 -16.206 40.846 1.00 29.32 292 ASN D O 1
ATOM 10670 N N . THR D 4 298 ? 28.339 -17.410 41.751 1.00 29.99 293 THR D N 1
ATOM 10671 C CA . THR D 4 298 ? 29.310 -16.316 41.771 1.00 30.23 293 THR D CA 1
ATOM 10672 C C . THR D 4 298 ? 29.668 -15.874 40.356 1.00 30.95 293 THR D C 1
ATOM 10673 O O . THR D 4 298 ? 30.073 -16.692 39.542 1.00 30.76 293 THR D O 1
ATOM 10677 N N . GLN D 4 299 ? 29.488 -14.582 40.076 1.00 31.79 294 GLN D N 1
ATOM 10678 C CA . GLN D 4 299 ? 29.789 -13.984 38.770 1.00 32.83 294 GLN D CA 1
ATOM 10679 C C . GLN D 4 299 ? 30.913 -12.988 38.945 1.00 33.03 294 GLN D C 1
ATOM 10680 O O . GLN D 4 299 ? 31.111 -12.474 40.041 1.00 31.92 294 GLN D O 1
ATOM 10686 N N . LYS D 4 300 ? 31.621 -12.704 37.854 1.00 33.76 295 LYS D N 1
ATOM 10687 C CA . LYS D 4 300 ? 32.548 -11.582 37.807 1.00 34.60 295 LYS D CA 1
ATOM 10688 C C . LYS D 4 300 ? 31.755 -10.270 37.829 1.00 33.82 295 LYS D C 1
ATOM 10689 O O . LYS D 4 300 ? 30.670 -10.178 37.249 1.00 32.50 295 LYS D O 1
ATOM 10695 N N . ALA D 4 301 ? 32.307 -9.270 38.508 1.00 34.60 296 ALA D N 1
ATOM 10696 C CA . ALA D 4 301 ? 31.716 -7.938 38.563 1.00 35.65 296 ALA D CA 1
ATOM 10697 C C . ALA D 4 301 ? 32.790 -6.887 38.311 1.00 36.60 296 ALA D C 1
ATOM 10698 O O . ALA D 4 301 ? 33.977 -7.141 38.516 1.00 35.88 296 ALA D O 1
ATOM 10700 N N . ASP D 4 302 ? 32.348 -5.711 37.868 1.00 38.25 297 ASP D N 1
ATOM 10701 C CA . ASP D 4 302 ? 33.226 -4.575 37.573 1.00 39.22 297 ASP D CA 1
ATOM 10702 C C . ASP D 4 302 ? 32.705 -3.333 38.291 1.00 40.67 297 ASP D C 1
ATOM 10703 O O . ASP D 4 302 ? 31.556 -2.938 38.090 1.00 40.48 297 ASP D O 1
ATOM 10708 N N . ALA D 4 303 ? 33.547 -2.717 39.114 1.00 42.16 298 ALA D N 1
ATOM 10709 C CA . ALA D 4 303 ? 33.149 -1.535 39.886 1.00 44.68 298 ALA D CA 1
ATOM 10710 C C . ALA D 4 303 ? 32.871 -0.330 38.987 1.00 46.90 298 ALA D C 1
ATOM 10711 O O . ALA D 4 303 ? 33.670 -0.006 38.114 1.00 46.49 298 ALA D O 1
ATOM 10713 N N . ILE D 4 304 ? 31.727 0.315 39.208 1.00 49.54 299 ILE D N 1
ATOM 10714 C CA . ILE D 4 304 ? 31.404 1.575 38.553 1.00 52.31 299 ILE D CA 1
ATOM 10715 C C . ILE D 4 304 ? 31.902 2.669 39.500 1.00 53.22 299 ILE D C 1
ATOM 10716 O O . ILE D 4 304 ? 31.351 2.846 40.591 1.00 52.45 299 ILE D O 1
ATOM 10721 N N . GLU D 4 305 ? 32.957 3.373 39.090 1.00 53.76 300 GLU D N 1
ATOM 10722 C CA . GLU D 4 305 ? 33.618 4.376 39.927 1.00 54.93 300 GLU D CA 1
ATOM 10723 C C . GLU D 4 305 ? 33.788 5.695 39.156 1.00 53.78 300 GLU D C 1
ATOM 10724 O O . GLU D 4 305 ? 34.482 5.719 38.142 1.00 54.81 300 GLU D O 1
ATOM 10730 N N . PRO D 4 306 ? 33.145 6.790 39.617 1.00 52.37 301 PRO D N 1
ATOM 10731 C CA . PRO D 4 306 ? 32.261 6.887 40.790 1.00 51.11 301 PRO D CA 1
ATOM 10732 C C . PRO D 4 306 ? 30.943 6.113 40.590 1.00 49.01 301 PRO D C 1
ATOM 10733 O O . PRO D 4 306 ? 30.571 5.842 39.444 1.00 46.97 301 PRO D O 1
ATOM 10737 N N . PRO D 4 307 ? 30.254 5.737 41.694 1.00 47.54 302 PRO D N 1
ATOM 10738 C CA . PRO D 4 307 ? 28.960 5.048 41.567 1.00 46.52 302 PRO D CA 1
ATOM 10739 C C . PRO D 4 307 ? 27.981 5.847 40.715 1.00 44.68 302 PRO D C 1
ATOM 10740 O O . PRO D 4 307 ? 27.942 7.074 40.810 1.00 43.48 302 PRO D O 1
ATOM 10744 N N . LEU D 4 308 ? 27.222 5.148 39.877 1.00 42.55 303 LEU D N 1
ATOM 10745 C CA . LEU D 4 308 ? 26.340 5.789 38.915 1.00 41.63 303 LEU D CA 1
ATOM 10746 C C . LEU D 4 308 ? 25.096 6.265 39.663 1.00 39.18 303 LEU D C 1
ATOM 10747 O O . LEU D 4 308 ? 24.507 5.511 40.444 1.00 39.01 303 LEU D O 1
ATOM 10752 N N . ALA D 4 309 ? 24.719 7.523 39.435 1.00 36.08 304 ALA D N 1
ATOM 10753 C CA . ALA D 4 309 ? 23.537 8.131 40.065 1.00 33.65 304 ALA D CA 1
ATOM 10754 C C . ALA D 4 309 ? 22.270 7.368 39.675 1.00 31.50 304 ALA D C 1
ATOM 10755 O O . ALA D 4 309 ? 22.273 6.648 38.683 1.00 28.40 304 ALA D O 1
ATOM 10757 N N . ALA D 4 310 ? 21.202 7.518 40.460 1.00 29.73 305 ALA D N 1
ATOM 10758 C CA . ALA D 4 310 ? 19.901 6.923 40.112 1.00 29.39 305 ALA D CA 1
ATOM 10759 C C . ALA D 4 310 ? 19.591 7.250 38.653 1.00 28.77 305 ALA D C 1
ATOM 10760 O O . ALA D 4 310 ? 19.733 8.414 38.228 1.00 27.61 305 ALA D O 1
ATOM 10762 N N . GLN D 4 311 ? 19.242 6.219 37.888 1.00 27.66 306 GLN D N 1
ATOM 10763 C CA . GLN D 4 311 ? 18.997 6.346 36.451 1.00 28.24 306 GLN D CA 1
ATOM 10764 C C . GLN D 4 311 ? 17.490 6.322 36.190 1.00 27.72 306 GLN D C 1
ATOM 10765 O O . GLN D 4 311 ? 16.864 5.255 36.272 1.00 26.40 306 GLN D O 1
ATOM 10771 N N . PRO D 4 312 ? 16.893 7.499 35.874 1.00 27.46 307 PRO D N 1
ATOM 10772 C CA . PRO D 4 312 ? 15.435 7.516 35.675 1.00 27.09 307 PRO D CA 1
ATOM 10773 C C . PRO D 4 312 ? 14.870 6.603 34.578 1.00 26.30 307 PRO D C 1
ATOM 10774 O O . PRO D 4 312 ? 13.695 6.199 34.659 1.00 25.95 307 PRO D O 1
ATOM 10778 N N . THR D 4 313 ? 15.665 6.311 33.559 1.00 24.65 308 THR D N 1
ATOM 10779 C CA . THR D 4 313 ? 15.208 5.522 32.414 1.00 24.69 308 THR D CA 1
ATOM 10780 C C . THR D 4 313 ? 15.392 4.001 32.604 1.00 23.81 308 THR D C 1
ATOM 10781 O O . THR D 4 313 ? 14.954 3.231 31.754 1.00 23.41 308 THR D O 1
ATOM 10785 N N . ALA D 4 314 ? 16.030 3.570 33.701 1.00 22.98 309 ALA D N 1
ATOM 10786 C CA . ALA D 4 314 ? 16.408 2.157 33.878 1.00 22.61 309 ALA D CA 1
ATOM 10787 C C . ALA D 4 314 ? 15.263 1.345 34.446 1.00 22.19 309 ALA D C 1
ATOM 10788 O O . ALA D 4 314 ? 14.587 1.797 35.364 1.00 23.05 309 ALA D O 1
ATOM 10790 N N . TRP D 4 315 ? 15.102 0.133 33.930 1.00 21.65 310 TRP D N 1
ATOM 10791 C CA . TRP D 4 315 ? 14.199 -0.870 34.506 1.00 20.88 310 TRP D CA 1
ATOM 10792 C C . TRP D 4 315 ? 14.775 -1.412 35.819 1.00 19.97 310 TRP D C 1
ATOM 10793 O O . TRP D 4 315 ? 15.700 -2.223 35.819 1.00 19.14 310 TRP D O 1
ATOM 10804 N N . VAL D 4 316 ? 14.216 -0.969 36.936 1.00 19.60 311 VAL D N 1
ATOM 10805 C CA . VAL D 4 316 ? 14.689 -1.377 38.248 1.00 19.94 311 VAL D CA 1
ATOM 10806 C C . VAL D 4 316 ? 13.732 -2.432 38.771 1.00 19.64 311 VAL D C 1
ATOM 10807 O O . VAL D 4 316 ? 12.507 -2.226 38.789 1.00 18.65 311 VAL D O 1
ATOM 10811 N N . ASN D 4 317 ? 14.287 -3.563 39.197 1.00 19.16 312 ASN D N 1
ATOM 10812 C CA . ASN D 4 317 ? 13.462 -4.667 39.651 1.00 19.08 312 ASN D CA 1
ATOM 10813 C C . ASN D 4 317 ? 14.026 -5.445 40.829 1.00 18.53 312 ASN D C 1
ATOM 10814 O O . ASN D 4 317 ? 15.200 -5.334 41.152 1.00 18.55 312 ASN D O 1
ATOM 10819 N N . LYS D 4 318 ? 13.152 -6.229 41.468 1.00 17.86 313 LYS D N 1
ATOM 10820 C CA . LYS D 4 318 ? 13.570 -7.220 42.436 1.00 17.23 313 LYS D CA 1
ATOM 10821 C C . LYS D 4 318 ? 12.587 -8.393 42.444 1.00 17.76 313 LYS D C 1
ATOM 10822 O O . LYS D 4 318 ? 11.365 -8.187 42.571 1.00 17.15 313 LYS D O 1
ATOM 10828 N N . THR D 4 319 ? 13.128 -9.601 42.287 1.00 18.16 314 THR D N 1
ATOM 10829 C CA . THR D 4 319 ? 12.378 -10.818 42.515 1.00 19.20 314 THR D CA 1
ATOM 10830 C C . THR D 4 319 ? 12.407 -11.141 44.005 1.00 19.44 314 THR D C 1
ATOM 10831 O O . THR D 4 319 ? 13.312 -10.721 44.740 1.00 18.41 314 THR D O 1
ATOM 10835 N N . GLY D 4 320 ? 11.401 -11.879 44.453 1.00 19.52 315 GLY D N 1
ATOM 10836 C CA . GLY D 4 320 ? 11.405 -12.425 45.805 1.00 20.14 315 GLY D CA 1
ATOM 10837 C C . GLY D 4 320 ? 10.585 -13.700 45.924 1.00 21.04 315 GLY D C 1
ATOM 10838 O O . GLY D 4 320 ? 9.430 -13.749 45.475 1.00 21.79 315 GLY D O 1
ATOM 10839 N N . SER D 4 321 ? 11.177 -14.719 46.534 1.00 21.64 316 SER D N 1
ATOM 10840 C CA . SER D 4 321 ? 10.540 -16.007 46.736 1.00 22.37 316 SER D CA 1
ATOM 10841 C C . SER D 4 321 ? 10.645 -16.510 48.182 1.00 22.88 316 SER D C 1
ATOM 10842 O O . SER D 4 321 ? 11.584 -16.194 48.909 1.00 22.17 316 SER D O 1
ATOM 10845 N N . THR D 4 322 ? 9.638 -17.271 48.589 1.00 23.33 317 THR D N 1
ATOM 10846 C CA . THR D 4 322 ? 9.717 -18.135 49.756 1.00 23.52 317 THR D CA 1
ATOM 10847 C C . THR D 4 322 ? 9.328 -19.541 49.256 1.00 23.50 317 THR D C 1
ATOM 10848 O O . THR D 4 322 ? 9.246 -19.772 48.030 1.00 23.74 317 THR D O 1
ATOM 10852 N N A ASN D 4 323 ? 9.128 -20.461 50.202 0.82 23.38 318 ASN D N 1
ATOM 10853 N N B ASN D 4 323 ? 9.110 -20.474 50.178 0.18 22.67 318 ASN D N 1
ATOM 10854 C CA A ASN D 4 323 ? 8.636 -21.810 49.904 0.82 23.22 318 ASN D CA 1
ATOM 10855 C CA B ASN D 4 323 ? 8.646 -21.810 49.823 0.18 22.13 318 ASN D CA 1
ATOM 10856 C C A ASN D 4 323 ? 7.231 -21.833 49.289 0.82 22.42 318 ASN D C 1
ATOM 10857 C C B ASN D 4 323 ? 7.224 -21.834 49.264 0.18 21.89 318 ASN D C 1
ATOM 10858 O O A ASN D 4 323 ? 6.949 -22.670 48.436 0.82 21.17 318 ASN D O 1
ATOM 10859 O O B ASN D 4 323 ? 6.906 -22.687 48.434 0.18 21.65 318 ASN D O 1
ATOM 10868 N N . GLY D 4 324 ? 6.388 -20.893 49.706 1.00 21.48 319 GLY D N 1
ATOM 10869 C CA . GLY D 4 324 ? 4.991 -20.822 49.277 1.00 21.45 319 GLY D CA 1
ATOM 10870 C C . GLY D 4 324 ? 4.638 -19.706 48.315 1.00 21.15 319 GLY D C 1
ATOM 10871 O O . GLY D 4 324 ? 3.626 -19.823 47.627 1.00 20.88 319 GLY D O 1
ATOM 10872 N N . PHE D 4 325 ? 5.482 -18.665 48.232 1.00 20.04 320 PHE D N 1
ATOM 10873 C CA . PHE D 4 325 ? 5.139 -17.416 47.557 1.00 19.99 320 PHE D CA 1
ATOM 10874 C C . PHE D 4 325 ? 6.176 -17.038 46.512 1.00 19.58 320 PHE D C 1
ATOM 10875 O O . PHE D 4 325 ? 7.331 -17.474 46.576 1.00 19.83 320 PHE D O 1
ATOM 10883 N N . GLY D 4 326 ? 5.754 -16.200 45.574 1.00 19.02 321 GLY D N 1
ATOM 10884 C CA . GLY D 4 326 ? 6.652 -15.641 44.564 1.00 19.05 321 GLY D CA 1
ATOM 10885 C C . GLY D 4 326 ? 6.187 -14.271 44.123 1.00 18.88 321 GLY D C 1
ATOM 10886 O O . GLY D 4 326 ? 5.078 -14.142 43.574 1.00 19.10 321 GLY D O 1
ATOM 10887 N N . GLY D 4 327 ? 7.002 -13.245 44.378 1.00 18.39 322 GLY D N 1
ATOM 10888 C CA . GLY D 4 327 ? 6.661 -11.879 43.988 1.00 18.26 322 GLY D CA 1
ATOM 10889 C C . GLY D 4 327 ? 7.589 -11.331 42.928 1.00 17.98 322 GLY D C 1
ATOM 10890 O O . GLY D 4 327 ? 8.652 -11.916 42.662 1.00 17.85 322 GLY D O 1
ATOM 10891 N N . TYR D 4 328 ? 7.198 -10.196 42.349 1.00 17.02 323 TYR D N 1
ATOM 10892 C CA . TYR D 4 328 ? 8.069 -9.424 41.473 1.00 17.30 323 TYR D CA 1
ATOM 10893 C C . TYR D 4 328 ? 7.707 -7.934 41.471 1.00 17.32 323 TYR D C 1
ATOM 10894 O O . TYR D 4 328 ? 6.529 -7.573 41.334 1.00 17.23 323 TYR D O 1
ATOM 10903 N N A VAL D 4 329 ? 8.728 -7.084 41.624 0.58 17.26 324 VAL D N 1
ATOM 10904 N N B VAL D 4 329 ? 8.697 -7.060 41.625 0.42 17.03 324 VAL D N 1
ATOM 10905 C CA A VAL D 4 329 ? 8.567 -5.620 41.546 0.58 17.53 324 VAL D CA 1
ATOM 10906 C CA B VAL D 4 329 ? 8.436 -5.620 41.502 0.42 17.04 324 VAL D CA 1
ATOM 10907 C C A VAL D 4 329 ? 9.351 -5.124 40.331 0.58 17.30 324 VAL D C 1
ATOM 10908 C C B VAL D 4 329 ? 9.348 -5.054 40.419 0.42 17.08 324 VAL D C 1
ATOM 10909 O O A VAL D 4 329 ? 10.436 -5.629 40.050 0.58 17.38 324 VAL D O 1
ATOM 10910 O O B VAL D 4 329 ? 10.502 -5.448 40.314 0.42 17.23 324 VAL D O 1
ATOM 10917 N N . ALA D 4 330 ? 8.809 -4.151 39.606 1.00 17.25 325 ALA D N 1
ATOM 10918 C CA . ALA D 4 330 ? 9.565 -3.506 38.516 1.00 17.53 325 ALA D CA 1
ATOM 10919 C C . ALA D 4 330 ? 9.053 -2.083 38.289 1.00 18.04 325 ALA D C 1
ATOM 10920 O O . ALA D 4 330 ? 7.859 -1.835 38.461 1.00 18.05 325 ALA D O 1
ATOM 10922 N N . PHE D 4 331 ? 9.944 -1.162 37.938 1.00 18.77 326 PHE D N 1
ATOM 10923 C CA . PHE D 4 331 ? 9.559 0.233 37.640 1.00 19.75 326 PHE D CA 1
ATOM 10924 C C . PHE D 4 331 ? 10.589 0.973 36.762 1.00 20.78 326 PHE D C 1
ATOM 10925 O O . PHE D 4 331 ? 11.726 0.528 36.619 1.00 20.12 326 PHE D O 1
ATOM 10933 N N . ILE D 4 332 ? 10.135 2.039 36.104 1.00 22.30 327 ILE D N 1
ATOM 10934 C CA . ILE D 4 332 ? 11.006 2.955 35.357 1.00 23.91 327 ILE D CA 1
ATOM 10935 C C . ILE D 4 332 ? 10.591 4.371 35.781 1.00 25.03 327 ILE D C 1
ATOM 10936 O O . ILE D 4 332 ? 9.465 4.793 35.485 1.00 25.55 327 ILE D O 1
ATOM 10941 N N . ALA D 4 333 ? 11.495 5.085 36.452 1.00 25.99 328 ALA D N 1
ATOM 10942 C CA . ALA D 4 333 ? 11.151 6.350 37.128 1.00 27.86 328 ALA D CA 1
ATOM 10943 C C . ALA D 4 333 ? 10.722 7.461 36.163 1.00 29.53 328 ALA D C 1
ATOM 10944 O O . ALA D 4 333 ? 9.790 8.212 36.458 1.00 29.01 328 ALA D O 1
ATOM 10946 N N . GLN D 4 334 ? 11.400 7.536 35.019 1.00 31.45 329 GLN D N 1
ATOM 10947 C CA . GLN D 4 334 ? 11.142 8.556 34.002 1.00 34.19 329 GLN D CA 1
ATOM 10948 C C . GLN D 4 334 ? 9.744 8.400 33.371 1.00 34.83 329 GLN D C 1
ATOM 10949 O O . GLN D 4 334 ? 9.098 9.395 33.059 1.00 35.68 329 GLN D O 1
ATOM 10966 N N . GLN D 4 336 ? 7.219 7.031 34.993 1.00 36.25 331 GLN D N 1
ATOM 10967 C CA . GLN D 4 336 ? 6.315 6.911 36.154 1.00 35.51 331 GLN D CA 1
ATOM 10968 C C . GLN D 4 336 ? 5.415 5.678 36.021 1.00 34.43 331 GLN D C 1
ATOM 10969 O O . GLN D 4 336 ? 4.190 5.764 36.148 1.00 33.25 331 GLN D O 1
ATOM 10975 N N . LEU D 4 337 ? 6.060 4.544 35.750 1.00 32.64 332 LEU D N 1
ATOM 10976 C CA . LEU D 4 337 ? 5.404 3.313 35.306 1.00 32.39 332 LEU D CA 1
ATOM 10977 C C . LEU D 4 337 ? 5.955 2.167 36.159 1.00 31.51 332 LEU D C 1
ATOM 10978 O O . LEU D 4 337 ? 7.145 1.882 36.098 1.00 30.95 332 LEU D O 1
ATOM 10983 N N . GLY D 4 338 ? 5.106 1.542 36.974 1.00 30.17 333 GLY D N 1
ATOM 10984 C CA . GLY D 4 338 ? 5.562 0.526 37.940 1.00 29.00 333 GLY D CA 1
ATOM 10985 C C . GLY D 4 338 ? 4.558 -0.591 38.126 1.00 28.52 333 GLY D C 1
ATOM 10986 O O . GLY D 4 338 ? 3.360 -0.371 37.966 1.00 27.09 333 GLY D O 1
ATOM 10987 N N . ILE D 4 339 ? 5.046 -1.785 38.469 1.00 27.54 334 ILE D N 1
ATOM 10988 C CA . ILE D 4 339 ? 4.179 -2.959 38.659 1.00 27.56 334 ILE D CA 1
ATOM 10989 C C . ILE D 4 339 ? 4.624 -3.790 39.862 1.00 27.30 334 ILE D C 1
ATOM 10990 O O . ILE D 4 339 ? 5.808 -3.868 40.185 1.00 26.79 334 ILE D O 1
ATOM 10995 N N . VAL D 4 340 ? 3.651 -4.394 40.522 1.00 27.10 335 VAL D N 1
ATOM 10996 C CA . VAL D 4 340 ? 3.890 -5.392 41.541 1.00 27.63 335 VAL D CA 1
ATOM 10997 C C . VAL D 4 340 ? 2.974 -6.562 41.247 1.00 28.57 335 VAL D C 1
ATOM 10998 O O . VAL D 4 340 ? 1.775 -6.373 41.029 1.00 29.38 335 VAL D O 1
ATOM 11002 N N . ILE D 4 341 ? 3.546 -7.762 41.244 1.00 28.88 336 ILE D N 1
ATOM 11003 C CA . ILE D 4 341 ? 2.790 -8.990 41.048 1.00 28.64 336 ILE D CA 1
ATOM 11004 C C . ILE D 4 341 ? 3.149 -9.950 42.177 1.00 28.25 336 ILE D C 1
ATOM 11005 O O . ILE D 4 341 ? 4.265 -10.462 42.223 1.00 27.40 336 ILE D O 1
ATOM 11010 N N . LEU D 4 342 ? 2.181 -10.189 43.059 1.00 28.93 337 LEU D N 1
ATOM 11011 C CA . LEU D 4 342 ? 2.336 -11.062 44.209 1.00 29.00 337 LEU D CA 1
ATOM 11012 C C . LEU D 4 342 ? 1.488 -12.308 44.023 1.00 29.55 337 LEU D C 1
ATOM 11013 O O . LEU D 4 342 ? 0.286 -12.209 43.776 1.00 27.52 337 LEU D O 1
ATOM 11018 N N . ALA D 4 343 ? 2.127 -13.474 44.125 1.00 29.11 338 ALA D N 1
ATOM 11019 C CA . ALA D 4 343 ? 1.420 -14.760 44.064 1.00 29.66 338 ALA D CA 1
ATOM 11020 C C . ALA D 4 343 ? 1.711 -15.613 45.294 1.00 28.79 338 ALA D C 1
ATOM 11021 O O . ALA D 4 343 ? 2.779 -15.502 45.902 1.00 27.92 338 ALA D O 1
ATOM 11023 N N . ASN D 4 344 ? 0.761 -16.487 45.630 1.00 28.60 339 ASN D N 1
ATOM 11024 C CA . ASN D 4 344 ? 0.953 -17.492 46.681 1.00 28.71 339 ASN D CA 1
ATOM 11025 C C . ASN D 4 344 ? 1.422 -18.824 46.086 1.00 29.36 339 ASN D C 1
ATOM 11026 O O . ASN D 4 344 ? 0.937 -19.904 46.447 1.00 29.89 339 ASN D O 1
ATOM 11042 N N . ASN D 4 346 ? 5.469 -20.137 44.489 1.00 25.30 341 ASN D N 1
ATOM 11043 C CA . ASN D 4 346 ? 6.828 -19.870 44.007 1.00 24.76 341 ASN D CA 1
ATOM 11044 C C . ASN D 4 346 ? 6.985 -20.460 42.595 1.00 24.68 341 ASN D C 1
ATOM 11045 O O . ASN D 4 346 ? 7.430 -21.602 42.439 1.00 25.03 341 ASN D O 1
ATOM 11050 N N . TYR D 4 347 ? 6.626 -19.663 41.588 1.00 23.34 342 TYR D N 1
ATOM 11051 C CA . TYR D 4 347 ? 6.674 -20.045 40.169 1.00 23.03 342 TYR D CA 1
ATOM 11052 C C . TYR D 4 347 ? 7.882 -19.363 39.491 1.00 23.02 342 TYR D C 1
ATOM 11053 O O . TYR D 4 347 ? 8.306 -18.296 39.934 1.00 22.16 342 TYR D O 1
ATOM 11062 N N . PRO D 4 348 ? 8.413 -19.960 38.402 1.00 23.62 343 PRO D N 1
ATOM 11063 C CA . PRO D 4 348 ? 9.724 -19.560 37.861 1.00 23.53 343 PRO D CA 1
ATOM 11064 C C . PRO D 4 348 ? 9.877 -18.045 37.626 1.00 23.08 343 PRO D C 1
ATOM 11065 O O . PRO D 4 348 ? 8.939 -17.399 37.175 1.00 20.85 343 PRO D O 1
ATOM 11069 N N . ASN D 4 349 ? 11.050 -17.502 37.961 1.00 24.22 344 ASN D N 1
ATOM 11070 C CA . ASN D 4 349 ? 11.385 -16.079 37.734 1.00 25.15 344 ASN D CA 1
ATOM 11071 C C . ASN D 4 349 ? 11.079 -15.579 36.322 1.00 26.10 344 ASN D C 1
ATOM 11072 O O . ASN D 4 349 ? 10.741 -14.406 36.154 1.00 26.49 344 ASN D O 1
ATOM 11077 N N . GLU D 4 350 ? 11.222 -16.458 35.324 1.00 26.19 345 GLU D N 1
ATOM 11078 C CA . GLU D 4 350 ? 11.074 -16.077 33.914 1.00 26.24 345 GLU D CA 1
ATOM 11079 C C . GLU D 4 350 ? 9.618 -15.741 33.591 1.00 25.41 345 GLU D C 1
ATOM 11080 O O . GLU D 4 350 ? 9.348 -14.790 32.853 1.00 25.48 345 GLU D O 1
ATOM 11086 N N . GLU D 4 351 ? 8.690 -16.508 34.163 1.00 24.07 346 GLU D N 1
ATOM 11087 C CA . GLU D 4 351 ? 7.254 -16.239 33.991 1.00 23.06 346 GLU D CA 1
ATOM 11088 C C . GLU D 4 351 ? 6.821 -14.910 34.628 1.00 20.98 346 GLU D C 1
ATOM 11089 O O . GLU D 4 351 ? 5.889 -14.264 34.151 1.00 20.92 346 GLU D O 1
ATOM 11095 N N . ARG D 4 352 ? 7.492 -14.520 35.708 1.00 19.42 347 ARG D N 1
ATOM 11096 C CA . ARG D 4 352 ? 7.176 -13.275 36.433 1.00 18.89 347 ARG D CA 1
ATOM 11097 C C . ARG D 4 352 ? 7.560 -12.073 35.607 1.00 18.45 347 ARG D C 1
ATOM 11098 O O . ARG D 4 352 ? 6.791 -11.136 35.413 1.00 18.56 347 ARG D O 1
ATOM 11106 N N . VAL D 4 353 ? 8.797 -12.121 35.131 1.00 18.86 348 VAL D N 1
ATOM 11107 C CA . VAL D 4 353 ? 9.348 -11.080 34.289 1.00 19.27 348 VAL D CA 1
ATOM 11108 C C . VAL D 4 353 ? 8.551 -10.923 32.981 1.00 19.58 348 VAL D C 1
ATOM 11109 O O . VAL D 4 353 ? 8.202 -9.803 32.610 1.00 19.68 348 VAL D O 1
ATOM 11113 N N . LYS D 4 354 ? 8.275 -12.040 32.302 1.00 20.29 349 LYS D N 1
ATOM 11114 C CA . LYS D 4 354 ? 7.518 -12.024 31.024 1.00 21.27 349 LYS D CA 1
ATOM 11115 C C . LYS D 4 354 ? 6.128 -11.439 31.234 1.00 21.13 349 LYS D C 1
ATOM 11116 O O . LYS D 4 354 ? 5.687 -10.567 30.481 1.00 20.80 349 LYS D O 1
ATOM 11122 N N . LEU D 4 355 ? 5.447 -11.913 32.277 1.00 20.47 350 LEU D N 1
ATOM 11123 C CA . LEU D 4 355 ? 4.150 -11.360 32.657 1.00 19.83 350 LEU D CA 1
ATOM 11124 C C . LEU D 4 355 ? 4.189 -9.844 32.872 1.00 19.53 350 LEU D C 1
ATOM 11125 O O . LEU D 4 355 ? 3.389 -9.120 32.278 1.00 19.96 350 LEU D O 1
ATOM 11130 N N . ALA D 4 356 ? 5.077 -9.370 33.745 1.00 18.69 351 ALA D N 1
ATOM 11131 C CA . ALA D 4 356 ? 5.157 -7.940 34.047 1.00 18.89 351 ALA D CA 1
ATOM 11132 C C . ALA D 4 356 ? 5.582 -7.151 32.796 1.00 19.10 351 ALA D C 1
ATOM 11133 O O . ALA D 4 356 ? 4.992 -6.120 32.507 1.00 18.26 351 ALA D O 1
ATOM 11135 N N . TYR D 4 357 ? 6.545 -7.670 32.025 1.00 20.39 352 TYR D N 1
ATOM 11136 C CA . TYR D 4 357 ? 6.934 -7.019 30.757 1.00 22.63 352 TYR D CA 1
ATOM 11137 C C . TYR D 4 357 ? 5.719 -6.852 29.807 1.00 23.11 352 TYR D C 1
ATOM 11138 O O . TYR D 4 357 ? 5.500 -5.761 29.259 1.00 22.80 352 TYR D O 1
ATOM 11147 N N . ARG D 4 358 ? 4.909 -7.898 29.660 1.00 24.31 353 ARG D N 1
ATOM 11148 C CA . ARG D 4 358 ? 3.762 -7.846 28.736 1.00 24.68 353 ARG D CA 1
ATOM 11149 C C . ARG D 4 358 ? 2.690 -6.882 29.232 1.00 24.03 353 ARG D C 1
ATOM 11150 O O . ARG D 4 358 ? 2.176 -6.041 28.463 1.00 23.82 353 ARG D O 1
ATOM 11158 N N . ILE D 4 359 ? 2.349 -7.005 30.509 1.00 23.01 354 ILE D N 1
ATOM 11159 C CA . ILE D 4 359 ? 1.371 -6.105 31.132 1.00 22.62 354 ILE D CA 1
ATOM 11160 C C . ILE D 4 359 ? 1.780 -4.631 31.019 1.00 22.52 354 ILE D C 1
ATOM 11161 O O . ILE D 4 359 ? 0.943 -3.787 30.655 1.00 21.75 354 ILE D O 1
ATOM 11166 N N . LEU D 4 360 ? 3.037 -4.327 31.333 1.00 22.32 355 LEU D N 1
ATOM 11167 C CA . LEU D 4 360 ? 3.526 -2.940 31.263 1.00 22.60 355 LEU D CA 1
ATOM 11168 C C . LEU D 4 360 ? 3.624 -2.464 29.814 1.00 22.86 355 LEU D C 1
ATOM 11169 O O . LEU D 4 360 ? 3.351 -1.293 29.531 1.00 23.30 355 LEU D O 1
ATOM 11174 N N . GLN D 4 361 ? 3.959 -3.370 28.891 1.00 23.13 356 GLN D N 1
ATOM 11175 C CA . GLN D 4 361 ? 3.807 -3.073 27.466 1.00 23.57 356 GLN D CA 1
ATOM 11176 C C . GLN D 4 361 ? 2.331 -2.759 27.125 1.00 22.89 356 GLN D C 1
ATOM 11177 O O . GLN D 4 361 ? 2.089 -1.813 26.392 1.00 22.90 356 GLN D O 1
ATOM 11183 N N . HIS D 4 362 ? 1.365 -3.507 27.685 1.00 21.47 357 HIS D N 1
ATOM 11184 C CA . HIS D 4 362 ? -0.070 -3.204 27.467 1.00 21.34 357 HIS D CA 1
ATOM 11185 C C . HIS D 4 362 ? -0.473 -1.855 28.089 1.00 20.78 357 HIS D C 1
ATOM 11186 O O . HIS D 4 362 ? -1.318 -1.161 27.527 1.00 21.05 357 HIS D O 1
ATOM 11193 N N . ALA D 4 363 ? 0.061 -1.523 29.273 1.00 19.86 358 ALA D N 1
ATOM 11194 C CA . ALA D 4 363 ? -0.324 -0.293 29.985 1.00 20.00 358 ALA D CA 1
ATOM 11195 C C . ALA D 4 363 ? 0.135 0.998 29.296 1.00 20.45 358 ALA D C 1
ATOM 11196 O O . ALA D 4 363 ? -0.632 1.976 29.219 1.00 19.71 358 ALA D O 1
ATOM 11198 N N . GLU D 4 364 ? 1.357 0.988 28.779 1.00 21.06 359 GLU D N 1
ATOM 11199 C CA . GLU D 4 364 ? 1.968 2.200 28.256 1.00 22.27 359 GLU D CA 1
ATOM 11200 C C . GLU D 4 364 ? 1.701 2.378 26.755 1.00 21.76 359 GLU D C 1
ATOM 11201 O O . GLU D 4 364 ? 2.147 1.579 25.955 1.00 21.48 359 GLU D O 1
ATOM 11207 N N . PRO D 4 365 ? 0.989 3.448 26.362 1.00 21.78 360 PRO D N 1
ATOM 11208 C CA . PRO D 4 365 ? 0.779 3.606 24.921 1.00 22.09 360 PRO D CA 1
ATOM 11209 C C . PRO D 4 365 ? 2.053 4.123 24.260 1.00 22.49 360 PRO D C 1
ATOM 11210 O O . PRO D 4 365 ? 2.919 4.658 24.934 1.00 22.92 360 PRO D O 1
ATOM 11214 N N . LEU D 4 366 ? 2.144 3.977 22.951 1.00 23.40 361 LEU D N 1
ATOM 11215 C CA . LEU D 4 366 ? 3.272 4.534 22.183 1.00 24.17 361 LEU D CA 1
ATOM 11216 C C . LEU D 4 366 ? 3.596 6.004 22.512 1.00 24.25 361 LEU D C 1
ATOM 11217 O O . LEU D 4 366 ? 2.715 6.827 22.767 1.00 24.08 361 LEU D O 1
#

B-factor: mean 24.96, std 15.1, range [7.13, 200.74]

InterPro domains:
  IPR001466 Beta-lactamase-related [PF00144] (36-379)
  IPR001586 Beta-lactamase, class-C active site [PS00336] (80-87)
  IPR012338 Beta-lactamase/transpeptidase-like [G3DSA:3.40.710.10] (17-382)
  IPR012338 Beta-lactamase/transpeptidase-like [SSF56601] (29-378)
  IPR050491 Beta-lactamase AmpC-like [PTHR46825] (8-380)
  IPR058136 Beta-lactamase AmpC [NF033085] (27-378)